Protein AF-A0A844GFZ0-F1 (afdb_monomer_lite)

Organism: NCBI:txid649762

Structure (mmCIF, N/CA/C/O backbone):
data_AF-A0A844GFZ0-F1
#
_entry.id   AF-A0A844GFZ0-F1
#
loop_
_atom_site.group_PDB
_atom_site.id
_atom_site.type_symbol
_atom_site.label_atom_id
_atom_site.label_alt_id
_atom_site.label_comp_id
_atom_site.label_asym_id
_atom_site.label_entity_id
_atom_site.label_seq_id
_atom_site.pdbx_PDB_ins_code
_atom_site.Cartn_x
_atom_site.Cartn_y
_atom_site.Cartn_z
_atom_site.occupancy
_atom_site.B_iso_or_equiv
_atom_site.auth_seq_id
_atom_site.auth_comp_id
_atom_site.auth_asym_id
_atom_site.auth_atom_id
_atom_site.pdbx_PDB_model_num
ATOM 1 N N . MET A 1 1 ? 30.741 -22.165 57.223 1.00 42.84 1 MET A N 1
ATOM 2 C CA . MET A 1 1 ? 29.718 -21.856 56.189 1.00 42.84 1 MET A CA 1
ATOM 3 C C . MET A 1 1 ? 28.536 -21.003 56.680 1.00 42.84 1 MET A C 1
ATOM 5 O O . MET A 1 1 ? 28.314 -19.959 56.085 1.00 42.84 1 MET A O 1
ATOM 9 N N . ILE A 1 2 ? 27.773 -21.370 57.727 1.00 40.91 2 ILE A N 1
ATOM 10 C CA . ILE A 1 2 ? 26.480 -20.710 58.077 1.00 40.91 2 ILE A CA 1
ATOM 11 C C . ILE A 1 2 ? 26.542 -19.164 58.154 1.00 40.91 2 ILE A C 1
ATOM 13 O O . ILE A 1 2 ? 25.718 -18.493 57.530 1.00 40.91 2 ILE A O 1
ATOM 17 N N . ARG A 1 3 ? 27.557 -18.582 58.819 1.00 39.84 3 ARG A N 1
ATOM 18 C CA . ARG A 1 3 ? 27.745 -17.113 58.922 1.00 39.84 3 ARG A CA 1
ATOM 19 C C . ARG A 1 3 ? 27.848 -16.389 57.562 1.00 39.84 3 ARG A C 1
ATOM 21 O O . ARG A 1 3 ? 27.506 -15.213 57.471 1.00 39.84 3 ARG A O 1
ATOM 28 N N . GLN A 1 4 ? 28.265 -17.080 56.500 1.00 39.25 4 GLN A N 1
ATOM 29 C CA . GLN A 1 4 ? 28.410 -16.522 55.150 1.00 39.25 4 GLN A CA 1
ATOM 30 C C . GLN A 1 4 ? 27.054 -16.394 54.431 1.00 39.25 4 GLN A C 1
ATOM 32 O O . GLN A 1 4 ? 26.809 -15.393 53.761 1.00 39.25 4 GLN A O 1
ATOM 37 N N . ARG A 1 5 ? 26.120 -17.337 54.652 1.00 41.34 5 ARG A N 1
ATOM 38 C CA . ARG A 1 5 ? 24.745 -17.254 54.115 1.00 41.34 5 ARG A CA 1
ATOM 39 C C . ARG A 1 5 ? 23.948 -16.093 54.731 1.00 41.34 5 ARG A C 1
ATOM 41 O O . ARG A 1 5 ? 23.186 -15.442 54.023 1.00 41.34 5 ARG A O 1
ATOM 48 N N . MET A 1 6 ? 24.163 -15.769 56.011 1.00 36.88 6 MET A N 1
ATOM 49 C CA . MET A 1 6 ? 23.460 -14.655 56.675 1.00 36.88 6 MET A CA 1
ATOM 50 C C . MET A 1 6 ? 23.806 -13.268 56.104 1.00 36.88 6 MET A C 1
ATOM 52 O O . MET A 1 6 ? 22.904 -12.443 55.950 1.00 36.88 6 MET A O 1
ATOM 56 N N . ARG A 1 7 ? 25.071 -13.006 55.731 1.00 42.16 7 ARG A N 1
ATOM 57 C CA . ARG A 1 7 ? 25.466 -11.712 55.129 1.00 42.16 7 ARG A CA 1
ATOM 58 C C . ARG A 1 7 ? 24.756 -11.455 53.789 1.00 42.16 7 ARG A C 1
ATOM 60 O O . ARG A 1 7 ? 24.297 -10.342 53.547 1.00 42.16 7 ARG A O 1
ATOM 67 N N . ILE A 1 8 ? 24.585 -12.494 52.967 1.00 49.59 8 ILE A N 1
ATOM 68 C CA . ILE A 1 8 ? 23.879 -12.412 51.676 1.00 49.59 8 ILE A CA 1
ATOM 69 C C . ILE A 1 8 ? 22.386 -12.089 51.882 1.00 49.59 8 ILE A C 1
ATOM 71 O O . ILE A 1 8 ? 21.843 -11.208 51.217 1.00 49.59 8 ILE A O 1
ATOM 75 N N . ILE A 1 9 ? 21.729 -12.734 52.853 1.00 46.56 9 ILE A N 1
ATOM 76 C CA . ILE A 1 9 ? 20.299 -12.519 53.153 1.00 46.56 9 ILE A CA 1
ATOM 77 C C . ILE A 1 9 ? 20.015 -11.075 53.616 1.00 46.56 9 ILE A C 1
ATOM 79 O O . ILE A 1 9 ? 18.971 -10.510 53.278 1.00 46.56 9 ILE A O 1
ATOM 83 N N . LEU A 1 10 ? 20.941 -10.449 54.350 1.00 39.41 10 LEU A N 1
ATOM 84 C CA . LEU A 1 10 ? 20.823 -9.046 54.769 1.00 39.41 10 LEU A CA 1
ATOM 85 C C . LEU A 1 10 ? 21.002 -8.063 53.600 1.00 39.41 10 LEU A C 1
ATOM 87 O O . LEU A 1 10 ? 20.204 -7.131 53.472 1.00 39.41 10 LEU A O 1
ATOM 91 N N . SER A 1 11 ? 21.972 -8.308 52.712 1.00 42.03 11 SER A N 1
ATOM 92 C CA . SER A 1 11 ? 22.184 -7.514 51.489 1.00 42.03 11 SER A CA 1
ATOM 93 C C . SER A 1 11 ? 20.930 -7.490 50.600 1.00 42.03 11 SER A C 1
ATOM 95 O O . SER A 1 11 ? 20.401 -6.418 50.288 1.00 42.03 11 SER A O 1
ATOM 97 N N . VAL A 1 12 ? 20.362 -8.664 50.293 1.00 49.03 12 VAL A N 1
ATOM 98 C CA . VAL A 1 12 ? 19.145 -8.789 49.467 1.00 49.03 12 VAL A CA 1
ATOM 99 C C . VAL A 1 12 ? 17.948 -8.058 50.093 1.00 49.03 12 VAL A C 1
ATOM 101 O O . VAL A 1 12 ? 17.143 -7.453 49.377 1.00 49.03 12 VAL A O 1
ATOM 104 N N . ARG A 1 13 ? 17.830 -8.044 51.430 1.00 40.41 13 ARG A N 1
ATOM 105 C CA . ARG A 1 13 ? 16.768 -7.301 52.134 1.00 40.41 13 ARG A CA 1
ATOM 106 C C . ARG A 1 13 ? 16.916 -5.777 52.025 1.00 40.41 13 ARG A C 1
ATOM 108 O O . ARG A 1 13 ? 15.890 -5.103 51.926 1.00 40.41 13 ARG A O 1
ATOM 115 N N . GLN A 1 14 ? 18.132 -5.225 51.998 1.00 39.72 14 GLN A N 1
ATOM 116 C CA . GLN A 1 14 ? 18.339 -3.784 51.777 1.00 39.72 14 GLN A CA 1
ATOM 117 C C . GLN A 1 14 ? 18.023 -3.374 50.330 1.00 39.72 14 GLN A C 1
ATOM 119 O O . GLN A 1 14 ? 17.273 -2.418 50.114 1.00 39.72 14 GLN A O 1
ATOM 124 N N . GLU A 1 15 ? 18.502 -4.137 49.347 1.00 41.84 15 GLU A N 1
ATOM 125 C CA . GLU A 1 15 ? 18.250 -3.890 47.918 1.00 41.84 15 GLU A CA 1
ATOM 126 C C . GLU A 1 15 ? 16.746 -3.946 47.587 1.00 41.84 15 GLU A C 1
ATOM 128 O O . GLU A 1 15 ? 16.189 -3.057 46.934 1.00 41.84 15 GLU A O 1
ATOM 133 N N . THR A 1 16 ? 16.035 -4.921 48.164 1.00 42.16 16 THR A N 1
ATOM 134 C CA . THR A 1 16 ? 14.568 -5.036 48.061 1.00 42.16 16 THR A CA 1
ATOM 135 C C . THR A 1 16 ? 13.836 -3.823 48.656 1.00 42.16 16 THR A C 1
ATOM 137 O O . THR A 1 16 ? 12.736 -3.487 48.209 1.00 42.16 16 THR A O 1
ATOM 140 N N . ARG A 1 17 ? 14.421 -3.131 49.647 1.00 35.72 17 ARG A N 1
ATOM 141 C CA . ARG A 1 17 ? 13.836 -1.933 50.277 1.00 35.72 17 ARG A CA 1
ATOM 142 C C . ARG A 1 17 ? 14.070 -0.674 49.432 1.00 35.72 17 ARG A C 1
ATOM 144 O O . ARG A 1 17 ? 13.127 0.092 49.245 1.00 35.72 17 ARG A O 1
ATOM 151 N N . ARG A 1 18 ? 15.257 -0.510 48.826 1.00 36.81 18 ARG A N 1
ATOM 152 C CA . ARG A 1 18 ? 15.540 0.569 47.850 1.00 36.81 18 ARG A CA 1
ATOM 153 C C . ARG A 1 18 ? 14.587 0.521 46.651 1.00 36.81 18 ARG A C 1
ATOM 155 O O . ARG A 1 18 ? 13.935 1.522 46.352 1.00 36.81 18 ARG A O 1
ATOM 162 N N . ARG A 1 19 ? 14.416 -0.652 46.026 1.00 43.28 19 ARG A N 1
ATOM 163 C CA . ARG A 1 19 ? 13.494 -0.829 44.882 1.00 43.28 19 ARG A CA 1
ATOM 164 C C . ARG A 1 19 ? 12.037 -0.509 45.228 1.00 43.28 19 ARG A C 1
ATOM 166 O O . ARG A 1 19 ? 11.317 0.036 44.394 1.00 43.28 19 ARG A O 1
ATOM 173 N N . ARG A 1 20 ? 11.608 -0.802 46.461 1.00 34.31 20 ARG A N 1
ATOM 174 C CA . ARG A 1 20 ? 10.248 -0.517 46.951 1.00 34.31 20 ARG A CA 1
ATOM 175 C C . ARG A 1 20 ? 9.984 0.988 47.085 1.00 34.31 20 ARG A C 1
ATOM 177 O O . ARG A 1 20 ? 8.927 1.451 46.666 1.00 34.31 20 ARG A O 1
ATOM 184 N N . ASN A 1 21 ? 10.958 1.754 47.579 1.00 31.52 21 ASN A N 1
ATOM 185 C CA . ASN A 1 21 ? 10.839 3.211 47.690 1.00 31.52 21 ASN A CA 1
ATOM 186 C C . ASN A 1 21 ? 10.839 3.898 46.312 1.00 31.52 21 ASN A C 1
ATOM 188 O O . ASN A 1 21 ? 10.012 4.776 46.072 1.00 31.52 21 ASN A O 1
ATOM 192 N N . PHE A 1 22 ? 11.685 3.458 45.373 1.00 33.00 22 PHE A N 1
ATOM 193 C CA . PHE A 1 22 ? 11.728 4.032 44.018 1.00 33.00 22 PHE A CA 1
ATOM 194 C C . PHE A 1 22 ? 10.420 3.795 43.232 1.00 33.00 22 PHE A C 1
ATOM 196 O O . PHE A 1 22 ? 9.969 4.658 42.480 1.00 33.00 22 PHE A O 1
ATOM 203 N N . MET A 1 23 ? 9.749 2.660 43.467 1.00 37.72 23 MET A N 1
ATOM 204 C CA . MET A 1 23 ? 8.405 2.389 42.935 1.00 37.72 23 MET A CA 1
ATOM 205 C C . MET A 1 23 ? 7.337 3.343 43.491 1.00 37.72 23 MET A C 1
ATOM 207 O O . MET A 1 23 ? 6.446 3.759 42.752 1.00 37.72 23 MET A O 1
ATOM 211 N N . ASN A 1 24 ? 7.431 3.716 44.770 1.00 32.84 24 ASN A N 1
ATOM 212 C CA . ASN A 1 24 ? 6.505 4.671 45.380 1.00 32.84 24 ASN A CA 1
ATOM 213 C C . ASN A 1 24 ? 6.726 6.107 44.875 1.00 32.84 24 ASN A C 1
ATOM 215 O O . ASN A 1 24 ? 5.763 6.861 44.786 1.00 32.84 24 ASN A O 1
ATOM 219 N N . TRP A 1 25 ? 7.943 6.476 44.463 1.00 31.62 25 TRP A N 1
ATOM 220 C CA . TRP A 1 25 ? 8.195 7.801 43.880 1.00 31.62 25 TRP A CA 1
ATOM 221 C C . TRP A 1 25 ? 7.567 7.952 42.483 1.00 31.62 25 TRP A C 1
ATOM 223 O O . TRP A 1 25 ? 6.928 8.966 42.205 1.00 31.62 25 TRP A O 1
ATOM 233 N N . LYS A 1 26 ? 7.594 6.894 41.652 1.00 36.88 26 LYS A N 1
ATOM 234 C CA . LYS A 1 26 ? 6.814 6.853 40.396 1.00 36.88 26 LYS A CA 1
ATOM 235 C C . LYS A 1 26 ? 5.303 7.000 40.622 1.00 36.88 26 LYS A C 1
ATOM 237 O O . LYS A 1 26 ? 4.630 7.619 39.804 1.00 36.88 26 LYS A O 1
ATOM 242 N N . LYS A 1 27 ? 4.773 6.471 41.732 1.00 34.00 27 LYS A N 1
ATOM 243 C CA . LYS A 1 27 ? 3.362 6.662 42.113 1.00 34.00 27 LYS A CA 1
ATOM 244 C C . LYS A 1 27 ? 3.036 8.096 42.540 1.00 34.00 27 LYS A C 1
ATOM 246 O O . LYS A 1 27 ? 1.874 8.466 42.459 1.00 34.00 27 LYS A O 1
ATOM 251 N N . LEU A 1 28 ? 4.016 8.897 42.966 1.00 30.59 28 LEU A N 1
ATOM 252 C CA . LEU A 1 28 ? 3.777 10.279 43.386 1.00 30.59 28 LEU A CA 1
ATOM 253 C C . LEU A 1 28 ? 3.640 11.222 42.179 1.00 30.59 28 LEU A C 1
ATOM 255 O O . LEU A 1 28 ? 2.647 11.932 42.081 1.00 30.59 28 LEU A O 1
ATOM 259 N N . MET A 1 29 ? 4.560 11.162 41.206 1.00 32.78 29 MET A N 1
ATOM 260 C CA . MET A 1 29 ? 4.458 11.983 39.982 1.00 32.78 29 MET A CA 1
ATOM 261 C C . MET A 1 29 ? 3.201 11.673 39.152 1.00 32.78 29 MET A C 1
ATOM 263 O O . MET A 1 29 ? 2.574 12.591 38.626 1.00 32.78 29 MET A O 1
ATOM 267 N N . ALA A 1 30 ? 2.795 10.399 39.087 1.00 39.59 30 ALA A N 1
ATOM 268 C CA . ALA A 1 30 ? 1.555 9.993 38.422 1.00 39.59 30 ALA A CA 1
ATOM 269 C C . ALA A 1 30 ? 0.289 10.576 39.085 1.00 39.59 30 ALA A C 1
ATOM 271 O O . ALA A 1 30 ? -0.720 10.756 38.411 1.00 39.59 30 ALA A O 1
ATOM 272 N N . VAL A 1 31 ? 0.341 10.898 40.384 1.00 32.88 31 VAL A N 1
ATOM 273 C CA . VAL A 1 31 ? -0.760 11.556 41.103 1.00 32.88 31 VAL A CA 1
ATOM 274 C C . VAL A 1 31 ? -0.758 13.065 40.845 1.00 32.88 31 VAL A C 1
ATOM 276 O O . VAL A 1 31 ? -1.814 13.621 40.558 1.00 32.88 31 VAL A O 1
ATOM 279 N N . THR A 1 32 ? 0.401 13.734 40.860 1.00 28.86 32 THR A N 1
ATOM 280 C CA . THR A 1 32 ? 0.459 15.195 40.664 1.00 28.86 32 THR A CA 1
ATOM 281 C C . THR A 1 32 ? 0.007 15.628 39.266 1.00 28.86 32 THR A C 1
ATOM 283 O O . THR A 1 32 ? -0.741 16.593 39.149 1.00 28.86 32 THR A O 1
ATOM 286 N N . MET A 1 33 ? 0.386 14.906 38.202 1.00 35.53 33 MET A N 1
ATOM 287 C CA . MET A 1 33 ? -0.080 15.234 36.841 1.00 35.53 33 MET A CA 1
ATOM 288 C C . MET A 1 33 ? -1.559 14.894 36.600 1.00 35.53 33 MET A C 1
ATOM 290 O O . MET A 1 33 ? -2.204 15.553 35.787 1.00 35.53 33 MET A O 1
ATOM 294 N N . ALA A 1 34 ? -2.126 13.924 37.326 1.00 33.50 34 ALA A N 1
ATOM 295 C CA . ALA A 1 34 ? -3.553 13.611 37.243 1.00 33.50 34 ALA A CA 1
ATOM 296 C C . ALA A 1 34 ? -4.445 14.704 37.867 1.00 33.50 34 ALA A C 1
ATOM 298 O O . ALA A 1 34 ? -5.574 14.894 37.416 1.00 33.50 34 ALA A O 1
ATOM 299 N N . LEU A 1 35 ? -3.947 15.459 38.859 1.00 29.06 35 LEU A N 1
ATOM 300 C CA . LEU A 1 35 ? -4.706 16.549 39.493 1.00 29.06 35 LEU A CA 1
ATOM 301 C C . LEU A 1 35 ? -5.005 17.719 38.539 1.00 29.06 35 LEU A C 1
ATOM 303 O O . LEU A 1 35 ? -6.035 18.371 38.684 1.00 29.06 35 LEU A O 1
ATOM 307 N N . CYS A 1 36 ? -4.145 17.985 37.553 1.00 31.44 36 CYS A N 1
ATOM 308 C CA . CYS A 1 36 ? -4.278 19.150 36.670 1.00 31.44 36 CYS A CA 1
ATOM 309 C C . CYS A 1 36 ? -5.185 18.932 35.444 1.00 31.44 36 CYS A C 1
ATOM 311 O O . CYS A 1 36 ? -5.340 19.848 34.641 1.00 31.44 36 CYS A O 1
ATOM 313 N N . MET A 1 37 ? -5.834 17.768 35.303 1.00 35.09 37 MET A N 1
ATOM 314 C CA . MET A 1 37 ? -6.842 17.548 34.251 1.00 35.09 37 MET A CA 1
ATOM 315 C C . MET A 1 37 ? -8.160 18.318 34.481 1.00 35.09 37 MET A C 1
ATOM 317 O O . MET A 1 37 ? -9.037 18.281 33.618 1.00 35.09 37 MET A O 1
ATOM 321 N N . ALA A 1 38 ? -8.305 19.027 35.608 1.00 31.61 38 ALA A N 1
ATOM 322 C CA . ALA A 1 38 ? -9.399 19.965 35.845 1.00 31.61 38 ALA A CA 1
ATOM 323 C C . ALA A 1 38 ? -8.995 21.112 36.795 1.00 31.61 38 ALA A C 1
ATOM 325 O O . ALA A 1 38 ? -9.042 20.960 38.013 1.00 31.61 38 ALA A O 1
ATOM 326 N N . VAL A 1 39 ? -8.692 22.290 36.240 1.00 26.17 39 VAL A N 1
ATOM 327 C CA . VAL A 1 39 ? -8.809 23.576 36.953 1.00 26.17 39 VAL A CA 1
ATOM 328 C C . VAL A 1 39 ? -9.606 24.539 36.064 1.00 26.17 39 VAL A C 1
ATOM 330 O O . VAL A 1 39 ? -9.066 25.027 35.073 1.00 26.17 39 VAL A O 1
ATOM 333 N N . PRO A 1 40 ? -10.896 24.785 36.358 1.00 41.19 40 PRO A N 1
ATOM 334 C CA . PRO A 1 40 ? -11.717 25.709 35.589 1.00 41.19 40 PRO A CA 1
ATOM 335 C C . PRO A 1 40 ? -11.666 27.123 36.187 1.00 41.19 40 PRO A C 1
ATOM 337 O O . PRO A 1 40 ? -12.341 27.418 37.171 1.00 41.19 40 PRO A O 1
ATOM 340 N N . SER A 1 41 ? -10.916 28.024 35.558 1.00 29.67 41 SER A N 1
ATOM 341 C CA . SER A 1 41 ? -11.051 29.469 35.765 1.00 29.67 41 SER A CA 1
ATOM 342 C C . SER A 1 41 ? -10.798 30.210 34.452 1.00 29.67 41 SER A C 1
ATOM 344 O O . SER A 1 41 ? -9.820 29.957 33.752 1.00 29.67 41 SER A O 1
ATOM 346 N N . GLY A 1 42 ? -11.721 31.096 34.078 1.00 34.91 42 GLY A N 1
ATOM 347 C CA . GLY A 1 42 ? -11.614 31.891 32.859 1.00 34.91 42 GLY A CA 1
ATOM 348 C C . GLY A 1 42 ? -11.065 33.283 33.148 1.00 34.91 42 GLY A C 1
ATOM 349 O O . GLY A 1 42 ? -11.672 34.010 33.923 1.00 34.91 42 GLY A O 1
ATOM 350 N N . ILE A 1 43 ? -9.971 33.648 32.478 1.00 25.73 43 ILE A N 1
ATOM 351 C CA . ILE A 1 43 ? -9.510 35.015 32.175 1.00 25.73 43 ILE A CA 1
ATOM 352 C C . ILE A 1 43 ? -8.717 34.911 30.853 1.00 25.73 43 ILE A C 1
ATOM 354 O O . ILE A 1 43 ? -7.955 33.951 30.699 1.00 25.73 43 ILE A O 1
ATOM 358 N N . PRO A 1 44 ? -8.862 35.832 29.880 1.00 26.39 44 PRO A N 1
ATOM 359 C CA . PRO A 1 44 ? -8.074 35.785 28.647 1.00 26.39 44 PRO A CA 1
ATOM 360 C C . PRO A 1 44 ? -6.620 36.199 28.917 1.00 26.39 44 PRO A C 1
ATOM 362 O O . PRO A 1 44 ? -6.368 37.343 29.288 1.00 26.39 44 PRO A O 1
ATOM 365 N N . GLN A 1 45 ? -5.652 35.300 28.712 1.00 25.72 45 GLN A N 1
ATOM 366 C CA . GLN A 1 45 ? -4.233 35.646 28.844 1.00 25.72 45 GLN A CA 1
ATOM 367 C C . GLN A 1 45 ? -3.636 36.192 27.543 1.00 25.72 45 GLN A C 1
ATOM 369 O O . GLN A 1 45 ? -3.087 35.465 26.716 1.00 25.72 45 GLN A O 1
ATOM 374 N N . THR A 1 46 ? -3.669 37.515 27.429 1.00 28.48 46 THR A N 1
ATOM 375 C CA . THR A 1 46 ? -2.595 38.296 26.803 1.00 28.48 46 THR A CA 1
ATOM 376 C C . THR A 1 46 ? -1.723 38.908 27.902 1.00 28.48 46 THR A C 1
ATOM 378 O O . THR A 1 46 ? -2.253 39.257 28.950 1.00 28.48 46 THR A O 1
ATOM 381 N N . ILE A 1 47 ? -0.430 39.122 27.622 1.00 24.95 47 ILE A N 1
ATOM 382 C CA . ILE A 1 47 ? 0.540 39.855 28.466 1.00 24.95 47 ILE A CA 1
ATOM 383 C C . ILE A 1 47 ? 0.978 39.114 29.752 1.00 24.95 47 ILE A C 1
ATOM 385 O O . ILE A 1 47 ? 0.384 39.260 30.812 1.00 24.95 47 ILE A O 1
ATOM 389 N N . MET A 1 48 ? 2.095 38.381 29.684 1.00 24.86 48 MET A N 1
ATOM 390 C CA . MET A 1 48 ? 3.386 38.833 30.244 1.00 24.86 48 MET A CA 1
ATOM 391 C C . MET A 1 48 ? 4.523 37.868 29.868 1.00 24.86 48 MET A C 1
ATOM 393 O O . MET A 1 48 ? 4.309 36.682 29.627 1.00 24.86 48 MET A O 1
ATOM 397 N N . GLY A 1 49 ? 5.739 38.406 29.816 1.00 25.44 49 GLY A N 1
ATOM 398 C CA . GLY A 1 49 ? 6.992 37.653 29.822 1.00 25.44 49 GLY A CA 1
ATOM 399 C C . GLY A 1 49 ? 7.896 38.180 30.939 1.00 25.44 49 GLY A C 1
ATOM 400 O O . GLY A 1 49 ? 7.525 39.138 31.606 1.00 25.44 49 GLY A O 1
ATOM 401 N N . ALA A 1 50 ? 9.082 37.580 31.074 1.00 25.02 50 ALA A N 1
ATOM 402 C CA . ALA A 1 50 ? 10.050 37.792 32.157 1.00 25.02 50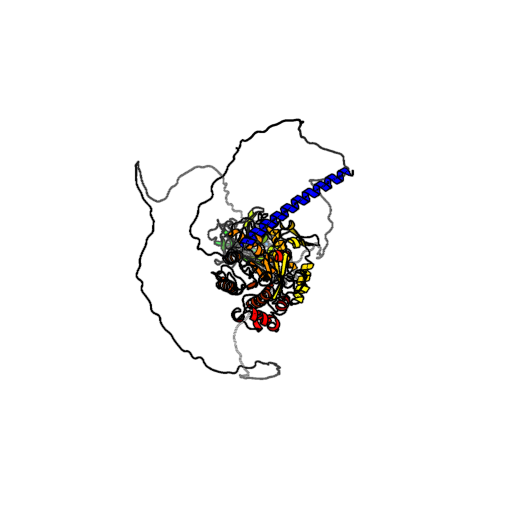 ALA A CA 1
ATOM 403 C C . ALA A 1 50 ? 9.576 37.336 33.552 1.00 25.02 50 ALA A C 1
ATOM 405 O O . ALA A 1 50 ? 8.804 38.011 34.214 1.00 25.02 50 ALA A O 1
ATOM 406 N N . GLU A 1 51 ? 10.106 36.194 34.001 1.00 24.72 51 GLU A N 1
ATOM 407 C CA . GLU A 1 51 ? 10.898 36.084 35.240 1.00 24.72 51 GLU A CA 1
ATOM 408 C C . GLU A 1 51 ? 11.419 34.644 35.397 1.00 24.72 51 GLU A C 1
ATOM 410 O O . GLU A 1 51 ? 10.634 33.708 35.506 1.00 24.72 51 GLU A O 1
ATOM 415 N N . PHE A 1 52 ? 12.744 34.467 35.329 1.00 24.61 52 PHE A N 1
ATOM 416 C CA . PHE A 1 52 ? 13.573 33.708 36.283 1.00 24.61 52 PHE A CA 1
ATOM 417 C C . PHE A 1 52 ? 15.017 33.629 35.760 1.00 24.61 52 PHE A C 1
ATOM 419 O O . PHE A 1 52 ? 15.305 32.978 34.755 1.00 24.61 52 PHE A O 1
ATOM 426 N N . THR A 1 53 ? 15.927 34.289 36.473 1.00 23.00 53 THR A N 1
ATOM 427 C CA . THR A 1 53 ? 17.366 34.373 36.178 1.00 23.00 53 THR A CA 1
ATOM 428 C C . THR A 1 53 ? 18.136 34.182 37.490 1.00 23.00 53 THR A C 1
ATOM 430 O O . THR A 1 53 ? 17.572 34.449 38.547 1.00 23.00 53 THR A O 1
ATOM 433 N N . GLN A 1 54 ? 19.422 33.794 37.427 1.00 26.00 54 GLN A N 1
ATOM 434 C CA . GLN A 1 54 ? 20.243 33.306 38.564 1.00 26.00 54 GLN A CA 1
ATOM 435 C C . GLN A 1 54 ? 19.790 31.911 39.057 1.00 26.00 54 GLN A C 1
ATOM 437 O O . GLN A 1 54 ? 18.611 31.587 39.008 1.00 26.00 54 GLN A O 1
ATOM 442 N N . GLY A 1 55 ? 20.647 30.998 39.525 1.00 24.58 55 GLY A N 1
ATOM 443 C CA . GLY A 1 55 ? 22.118 30.884 39.582 1.00 24.58 55 GLY A CA 1
ATOM 444 C C . GLY A 1 55 ? 22.455 29.412 39.937 1.00 24.58 55 GLY A C 1
ATOM 445 O O . GLY A 1 55 ? 21.542 28.652 40.244 1.00 24.58 55 GLY A O 1
ATOM 446 N N . THR A 1 56 ? 23.684 28.894 39.896 1.00 26.23 56 THR A N 1
ATOM 447 C CA . THR A 1 56 ? 25.035 29.483 39.800 1.00 26.23 56 THR A CA 1
ATOM 448 C C . THR A 1 56 ? 25.969 28.598 38.947 1.00 26.23 56 THR A C 1
ATOM 450 O O . THR A 1 56 ? 25.635 27.468 38.598 1.00 26.23 56 THR A O 1
ATOM 453 N N . GLN A 1 57 ? 27.150 29.117 38.592 1.00 25.66 57 GLN A N 1
ATOM 454 C CA . GLN A 1 57 ? 28.203 28.384 37.872 1.00 25.66 57 GLN A CA 1
ATOM 455 C C . GLN A 1 57 ? 29.151 27.629 38.819 1.00 25.66 57 GLN A C 1
ATOM 457 O O . GLN A 1 57 ? 29.382 28.059 39.949 1.00 25.66 57 GLN A O 1
ATOM 462 N N . THR A 1 58 ? 29.851 26.621 38.293 1.00 25.02 58 THR A N 1
ATOM 463 C CA . THR A 1 58 ? 31.285 26.429 38.586 1.00 25.02 58 THR A CA 1
ATOM 464 C C . THR A 1 58 ? 31.968 25.786 37.372 1.00 25.02 58 THR A C 1
ATOM 466 O O . THR A 1 58 ? 31.488 24.773 36.869 1.00 25.02 58 THR A O 1
ATOM 469 N N . GLN A 1 59 ? 33.062 26.377 36.885 1.00 27.06 59 GLN A N 1
ATOM 470 C CA . GLN A 1 59 ? 33.961 25.784 35.885 1.00 27.06 59 GLN A CA 1
ATOM 471 C C . GLN A 1 59 ? 35.250 25.300 36.559 1.00 27.06 59 GLN A C 1
ATOM 473 O O . GLN A 1 59 ? 35.691 25.911 37.529 1.00 27.06 59 GLN A O 1
ATOM 478 N N . VAL A 1 60 ? 35.894 24.292 35.965 1.00 23.59 60 VAL A N 1
ATOM 479 C CA . VAL A 1 60 ? 37.361 24.131 35.947 1.00 23.59 60 VAL A CA 1
ATOM 480 C C . VAL A 1 60 ? 37.760 23.743 34.509 1.00 23.59 60 VAL A C 1
ATOM 482 O O . VAL A 1 60 ? 36.920 23.253 33.752 1.00 23.59 60 VAL A O 1
ATOM 485 N N . THR A 1 61 ? 38.989 24.067 34.110 1.00 26.09 61 THR A N 1
ATOM 486 C CA . THR A 1 61 ? 39.475 24.200 32.723 1.00 26.09 61 THR A CA 1
ATOM 487 C C . THR A 1 61 ? 40.055 22.931 32.082 1.00 26.09 61 THR A C 1
ATOM 489 O O . THR A 1 61 ? 40.365 21.952 32.757 1.00 26.09 61 THR A O 1
ATOM 492 N N . GLU A 1 62 ? 40.246 22.994 30.761 1.00 33.50 62 GLU A N 1
ATOM 493 C CA . GLU A 1 62 ? 41.062 22.076 29.949 1.00 33.50 62 GLU A CA 1
ATOM 494 C C . GLU A 1 62 ? 42.574 22.304 30.165 1.00 33.50 62 GLU A C 1
ATOM 496 O O . GLU A 1 62 ? 42.977 23.448 30.367 1.00 33.50 62 GLU A O 1
ATOM 501 N N . VAL A 1 63 ? 43.394 21.247 30.026 1.00 25.34 63 VAL A N 1
ATOM 502 C CA . VAL A 1 63 ? 44.789 21.254 29.507 1.00 25.34 63 VAL A CA 1
ATOM 503 C C . VAL A 1 63 ? 45.040 19.895 28.804 1.00 25.34 63 VAL A C 1
ATOM 505 O O . VAL A 1 63 ? 44.257 18.960 28.988 1.00 25.34 63 VAL A O 1
ATOM 508 N N . SER A 1 64 ? 46.082 19.787 27.973 1.00 27.19 64 SER A N 1
ATOM 509 C CA . SER A 1 64 ? 46.323 18.729 26.977 1.00 27.19 64 SER A CA 1
ATOM 510 C C . SER A 1 64 ? 47.657 17.961 27.119 1.00 27.19 64 SER A C 1
ATOM 512 O O . SER A 1 64 ? 48.611 18.493 27.673 1.00 27.19 64 SER A O 1
ATOM 514 N N . GLU A 1 65 ? 47.709 16.783 26.471 1.00 29.27 65 GLU A N 1
ATOM 515 C CA . GLU A 1 65 ? 48.889 16.105 25.866 1.00 29.27 65 GLU A CA 1
ATOM 516 C C . GLU A 1 65 ? 50.029 15.498 26.731 1.00 29.27 65 GLU A C 1
ATOM 518 O O . GLU A 1 65 ? 50.206 15.826 27.898 1.00 29.27 65 GLU A O 1
ATOM 523 N N . PHE A 1 66 ? 50.778 14.590 26.068 1.00 23.25 66 PHE A N 1
ATOM 524 C CA . PHE A 1 66 ? 51.930 13.748 26.475 1.00 23.25 66 PHE A CA 1
ATOM 525 C C . PHE A 1 66 ? 51.685 12.717 27.612 1.00 23.25 66 PHE A C 1
ATOM 527 O O . PHE A 1 66 ? 51.145 13.071 28.655 1.00 23.25 66 PHE A O 1
ATOM 534 N N . ASP A 1 67 ? 51.944 11.400 27.520 1.00 26.70 67 ASP A N 1
ATOM 535 C CA . ASP A 1 67 ? 52.715 10.473 26.639 1.00 26.70 67 ASP A CA 1
ATOM 536 C C . ASP A 1 67 ? 54.071 9.987 27.219 1.00 26.70 67 ASP A C 1
ATOM 538 O O . ASP A 1 67 ? 54.721 10.721 27.960 1.00 26.70 67 ASP A O 1
ATOM 542 N N . ASP A 1 68 ? 54.431 8.733 26.895 1.00 27.42 68 ASP A N 1
ATOM 543 C CA . ASP A 1 68 ? 55.544 7.890 27.399 1.00 27.42 68 ASP A CA 1
ATOM 544 C C . ASP A 1 68 ? 55.605 7.590 28.927 1.00 27.42 68 ASP A C 1
ATOM 546 O O . ASP A 1 68 ? 55.145 8.354 29.772 1.00 27.42 68 ASP A O 1
ATOM 550 N N . GLY A 1 69 ? 56.157 6.455 29.390 1.00 27.48 69 GLY A N 1
ATOM 551 C CA . GLY A 1 69 ? 56.704 5.292 28.669 1.00 27.48 69 GLY A CA 1
ATOM 552 C C . GLY A 1 69 ? 57.376 4.259 29.610 1.00 27.48 69 GLY A C 1
ATOM 553 O O . GLY A 1 69 ? 57.416 4.463 30.822 1.00 27.48 69 GLY A O 1
ATOM 554 N N . MET A 1 70 ? 57.951 3.193 29.027 1.00 29.22 70 MET A N 1
ATOM 555 C CA . MET A 1 70 ? 58.755 2.101 29.646 1.00 29.22 70 MET A CA 1
ATOM 556 C C . MET A 1 70 ? 58.034 1.075 30.561 1.00 29.22 70 MET A C 1
ATOM 558 O O . MET A 1 70 ? 57.145 1.416 31.335 1.00 29.22 70 MET A O 1
ATOM 562 N N . GLY A 1 71 ? 58.409 -0.216 30.542 1.00 27.56 71 GLY A N 1
ATOM 563 C CA . GLY A 1 71 ? 59.434 -0.883 29.711 1.00 27.56 71 GLY A CA 1
ATOM 564 C C . GLY A 1 71 ? 59.552 -2.402 29.971 1.00 27.56 71 GLY A C 1
ATOM 565 O O . GLY A 1 71 ? 58.803 -2.928 30.798 1.00 27.56 71 GLY A O 1
ATOM 566 N N . ASN A 1 72 ? 60.508 -3.054 29.288 1.00 27.88 72 ASN A N 1
ATOM 567 C CA . ASN A 1 72 ? 60.795 -4.503 29.206 1.00 27.88 72 ASN A CA 1
ATOM 568 C C . ASN A 1 72 ? 59.866 -5.263 28.223 1.00 27.88 72 ASN A C 1
ATOM 570 O O . ASN A 1 72 ? 58.717 -5.539 28.564 1.00 27.88 72 ASN A O 1
ATOM 574 N N . ASP A 1 73 ? 60.224 -5.505 26.951 1.00 29.58 73 ASP A N 1
ATOM 575 C CA . ASP A 1 73 ? 61.397 -6.195 26.335 1.00 29.58 73 ASP A CA 1
ATOM 576 C C . ASP A 1 73 ? 61.194 -7.736 26.302 1.00 29.58 73 ASP A C 1
ATOM 578 O O . ASP A 1 73 ? 60.595 -8.298 27.219 1.00 29.58 73 ASP A O 1
ATOM 582 N N . CYS A 1 74 ? 61.611 -8.490 25.272 1.00 26.84 74 CYS A N 1
ATOM 583 C CA . CYS A 1 74 ? 62.671 -8.224 24.282 1.00 26.84 74 CYS A CA 1
ATOM 584 C C . CYS A 1 74 ? 62.270 -8.466 22.804 1.00 26.84 74 CYS A C 1
ATOM 586 O O . CYS A 1 74 ? 61.273 -9.127 22.514 1.00 26.84 74 CYS A O 1
ATOM 588 N N . ASP A 1 75 ? 63.134 -7.974 21.909 1.00 29.61 75 ASP A N 1
ATOM 589 C CA . ASP A 1 75 ? 63.241 -8.201 20.453 1.00 29.61 75 ASP A CA 1
ATOM 590 C C . ASP A 1 75 ? 63.616 -9.677 20.084 1.00 29.61 75 ASP A C 1
ATOM 592 O O . ASP A 1 75 ? 63.700 -10.529 20.970 1.00 29.61 75 ASP A O 1
ATOM 596 N N . GLU A 1 76 ? 63.810 -10.122 18.828 1.00 29.91 76 GLU A N 1
ATOM 597 C CA . GLU A 1 76 ? 64.241 -9.414 17.603 1.00 29.91 76 GLU A CA 1
ATOM 598 C C . GLU A 1 76 ? 63.795 -10.106 16.285 1.00 29.91 76 GLU A C 1
ATOM 600 O O . GLU A 1 76 ? 63.015 -11.060 16.282 1.00 29.91 76 GLU A O 1
ATOM 605 N N . THR A 1 77 ? 64.233 -9.564 15.144 1.00 28.22 77 THR A N 1
ATOM 606 C CA . THR A 1 77 ? 63.809 -9.876 13.765 1.00 28.22 77 THR A CA 1
ATOM 607 C C . THR A 1 77 ? 64.632 -10.962 13.064 1.00 28.22 77 THR A C 1
ATOM 609 O O . THR A 1 77 ? 65.819 -11.080 13.328 1.00 28.22 77 THR A O 1
ATOM 612 N N . GLU A 1 78 ? 64.051 -11.645 12.064 1.00 28.56 78 GLU A N 1
ATOM 613 C CA . GLU A 1 78 ? 64.418 -11.526 10.628 1.00 28.56 78 GLU A CA 1
ATOM 614 C C . GLU A 1 78 ? 63.577 -12.491 9.753 1.00 28.56 78 GLU A C 1
ATOM 616 O O . GLU A 1 78 ? 62.621 -13.099 10.242 1.00 28.56 78 GLU A O 1
ATOM 621 N N . ALA A 1 79 ? 63.849 -12.569 8.444 1.00 31.72 79 ALA A N 1
ATOM 622 C CA . ALA A 1 79 ? 63.122 -13.407 7.488 1.00 31.72 79 ALA A CA 1
ATOM 623 C C . ALA A 1 79 ? 64.045 -13.970 6.395 1.00 31.72 79 ALA A C 1
ATOM 625 O O . ALA A 1 79 ? 64.804 -13.204 5.811 1.00 31.72 79 ALA A O 1
ATOM 626 N N . GLU A 1 80 ? 63.891 -15.251 6.032 1.00 29.58 80 GLU A N 1
ATOM 627 C CA . GLU A 1 80 ? 64.242 -15.750 4.690 1.00 29.58 80 GLU A CA 1
ATOM 628 C C . GLU A 1 80 ? 63.512 -17.070 4.323 1.00 29.58 80 GLU A C 1
ATOM 630 O O . GLU A 1 80 ? 62.499 -17.403 4.940 1.00 29.58 80 GLU A O 1
ATOM 635 N N . ASN A 1 81 ? 63.939 -17.741 3.243 1.00 28.64 81 ASN A N 1
ATOM 636 C CA . ASN A 1 81 ? 63.197 -18.781 2.500 1.00 28.64 81 ASN A CA 1
ATOM 637 C C . ASN A 1 81 ? 63.654 -20.234 2.818 1.00 28.64 81 ASN A C 1
ATOM 639 O O . ASN A 1 81 ? 64.396 -20.450 3.770 1.00 28.64 81 ASN A O 1
ATOM 643 N N . ILE A 1 82 ? 63.282 -21.177 1.925 1.00 27.36 82 ILE A N 1
ATOM 644 C CA . ILE A 1 82 ? 63.730 -22.589 1.782 1.00 27.36 82 ILE A CA 1
ATOM 645 C C . ILE A 1 82 ? 62.885 -23.558 2.663 1.00 27.36 82 ILE A C 1
ATOM 647 O O . ILE A 1 82 ? 62.666 -23.281 3.837 1.00 27.36 82 ILE A O 1
ATOM 651 N N . GLU A 1 83 ? 62.123 -24.543 2.142 1.00 28.52 83 GLU A N 1
ATOM 652 C CA . GLU A 1 83 ? 62.460 -25.783 1.378 1.00 28.52 83 GLU A CA 1
ATOM 653 C C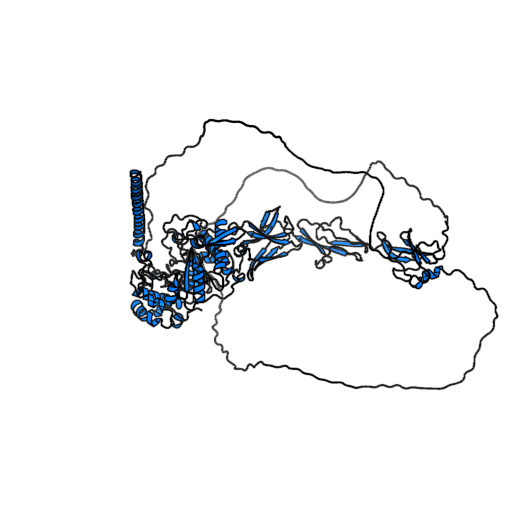 . GLU A 1 83 ? 63.221 -26.837 2.234 1.00 28.52 83 GLU A C 1
ATOM 655 O O . GLU A 1 83 ? 63.976 -26.475 3.128 1.00 28.52 83 GLU A O 1
ATOM 660 N N . ASP A 1 84 ? 63.072 -28.163 2.100 1.00 33.19 84 ASP A N 1
ATOM 661 C CA . ASP A 1 84 ? 62.071 -29.026 1.431 1.00 33.19 84 ASP A CA 1
ATOM 662 C C . ASP A 1 84 ? 62.151 -30.466 2.038 1.00 33.19 84 ASP A C 1
ATOM 664 O O . ASP A 1 84 ? 62.989 -30.714 2.907 1.00 33.19 84 ASP A O 1
ATOM 668 N N . LEU A 1 85 ? 61.359 -31.421 1.516 1.00 30.62 85 LEU A N 1
ATOM 669 C CA . LEU A 1 85 ? 61.521 -32.896 1.597 1.00 30.62 85 LEU A CA 1
ATOM 670 C C . LEU A 1 85 ? 61.251 -33.563 2.974 1.00 30.62 85 LEU A C 1
ATOM 672 O O . LEU A 1 85 ? 61.347 -32.949 4.030 1.00 30.62 85 LEU A O 1
ATOM 676 N N . PHE A 1 86 ? 60.850 -34.841 3.076 1.00 29.75 86 PHE A N 1
ATOM 677 C CA . PHE A 1 86 ? 60.731 -35.955 2.108 1.00 29.75 86 PHE A CA 1
ATOM 678 C C . PHE A 1 86 ? 59.324 -36.609 2.197 1.00 29.75 86 PHE A C 1
ATOM 680 O O . PHE A 1 86 ? 58.651 -36.468 3.216 1.00 29.75 86 PHE A O 1
ATOM 687 N N . GLY A 1 87 ? 58.823 -37.379 1.219 1.00 25.62 87 GLY A N 1
ATOM 688 C CA . GLY A 1 87 ? 59.410 -37.804 -0.063 1.00 25.62 87 GLY A CA 1
ATOM 689 C C . GLY A 1 87 ? 58.408 -38.575 -0.953 1.00 25.62 87 GLY A C 1
ATOM 690 O O . GLY A 1 87 ? 57.262 -38.793 -0.557 1.00 25.62 87 GLY A O 1
ATOM 691 N N . SER A 1 88 ? 58.848 -38.942 -2.162 1.00 32.00 88 SER A N 1
ATOM 692 C CA . SER A 1 88 ? 58.106 -39.626 -3.248 1.00 32.00 88 SER A CA 1
ATOM 693 C C . SER A 1 88 ? 58.027 -41.165 -3.053 1.00 32.00 88 SER A C 1
ATOM 695 O O . SER A 1 88 ? 58.455 -41.656 -2.014 1.00 32.00 88 SER A O 1
ATOM 697 N N . GLU A 1 89 ? 57.381 -41.993 -3.892 1.00 33.25 89 GLU A N 1
ATOM 698 C CA . GLU A 1 89 ? 57.611 -42.309 -5.329 1.00 33.25 89 GLU A CA 1
ATOM 699 C C . GLU A 1 89 ? 56.358 -42.949 -5.990 1.00 33.25 89 GLU A C 1
ATOM 701 O O . GLU A 1 89 ? 55.581 -43.603 -5.294 1.00 33.25 89 GLU A O 1
ATOM 706 N N . ASP A 1 90 ? 56.107 -42.888 -7.312 1.00 30.95 90 ASP A N 1
ATOM 707 C CA . ASP A 1 90 ? 56.464 -41.880 -8.349 1.00 30.95 90 ASP A CA 1
ATOM 708 C C . ASP A 1 90 ? 55.322 -41.809 -9.429 1.00 30.95 90 ASP A C 1
ATOM 710 O O . ASP A 1 90 ? 54.204 -41.499 -9.020 1.00 30.95 90 ASP A O 1
ATOM 714 N N . PHE A 1 91 ? 55.363 -42.102 -10.750 1.00 27.02 91 PHE A N 1
ATOM 715 C CA . PHE A 1 91 ? 56.381 -42.547 -11.729 1.00 27.02 91 PHE A CA 1
ATOM 716 C C . PHE A 1 91 ? 55.971 -42.181 -13.185 1.00 27.02 91 PHE A C 1
ATOM 718 O O . PHE A 1 91 ? 54.873 -42.543 -13.601 1.00 27.02 91 PHE A O 1
ATOM 725 N N . SER A 1 92 ? 56.876 -41.558 -13.970 1.00 28.31 92 SER A N 1
ATOM 726 C CA . SER A 1 92 ? 56.788 -41.206 -15.426 1.00 28.31 92 SER A CA 1
ATOM 727 C C . SER A 1 92 ? 55.634 -40.254 -15.853 1.00 28.31 92 SER A C 1
ATOM 729 O O . SER A 1 92 ? 54.471 -40.540 -15.601 1.00 28.31 92 SER A O 1
ATOM 731 N N . THR A 1 93 ? 55.790 -39.059 -16.462 1.00 30.19 93 THR A N 1
ATOM 732 C CA . THR A 1 93 ? 56.618 -38.528 -17.595 1.00 30.19 93 THR A CA 1
ATOM 733 C C . THR A 1 93 ? 56.235 -39.086 -18.988 1.00 30.19 93 THR A C 1
ATOM 735 O O . THR A 1 93 ? 55.705 -40.189 -19.063 1.00 30.19 93 THR A O 1
ATOM 738 N N . GLY A 1 94 ? 56.385 -38.382 -20.132 1.00 28.31 94 GLY A N 1
ATOM 739 C CA . GLY A 1 94 ? 57.082 -37.107 -20.440 1.00 28.31 94 GLY A CA 1
ATOM 740 C C . GLY A 1 94 ? 56.478 -36.294 -21.624 1.00 28.31 94 GLY A C 1
ATOM 741 O O . GLY A 1 94 ? 55.261 -36.297 -21.799 1.00 28.31 94 GLY A O 1
ATOM 742 N N . LYS A 1 95 ? 57.284 -35.517 -22.386 1.00 30.78 95 LYS A N 1
ATOM 743 C CA . LYS A 1 95 ? 56.802 -34.410 -23.264 1.00 30.78 95 LYS A CA 1
ATOM 744 C C . LYS A 1 95 ? 57.751 -34.038 -24.445 1.00 30.78 95 LYS A C 1
ATOM 746 O O . LYS A 1 95 ? 58.944 -33.931 -24.206 1.00 30.78 95 LYS A O 1
ATOM 751 N N . ALA A 1 96 ? 57.164 -33.663 -25.600 1.00 28.56 96 ALA A N 1
ATOM 752 C CA . ALA A 1 96 ? 57.670 -32.799 -26.708 1.00 28.56 96 ALA A CA 1
ATOM 753 C C . ALA A 1 96 ? 58.561 -33.333 -27.883 1.00 28.56 96 ALA A C 1
ATOM 755 O O . ALA A 1 96 ? 59.526 -34.050 -27.675 1.00 28.56 96 ALA A O 1
ATOM 756 N N . GLU A 1 97 ? 58.200 -32.827 -29.084 1.00 28.55 97 GLU A N 1
ATOM 757 C CA . GLU A 1 97 ? 58.983 -32.351 -30.267 1.00 28.55 97 GLU A CA 1
ATOM 758 C C . GLU A 1 97 ? 59.748 -33.262 -31.289 1.00 28.55 97 GLU A C 1
ATOM 760 O O . GLU A 1 97 ? 60.785 -33.839 -31.000 1.00 28.55 97 GLU A O 1
ATOM 765 N N . GLU A 1 98 ? 59.235 -33.196 -32.541 1.00 29.62 98 GLU A N 1
ATOM 766 C CA . GLU A 1 98 ? 59.854 -33.138 -33.900 1.00 29.62 98 GLU A CA 1
ATOM 767 C C . GLU A 1 98 ? 60.638 -34.286 -34.615 1.00 29.62 98 GLU A C 1
ATOM 769 O O . GLU A 1 98 ? 61.333 -35.108 -34.030 1.00 29.62 98 GLU A O 1
ATOM 774 N N . ILE A 1 99 ? 60.570 -34.181 -35.964 1.00 27.47 99 ILE A N 1
ATOM 775 C CA . ILE A 1 99 ? 61.355 -34.790 -37.073 1.00 27.47 99 ILE A CA 1
ATOM 776 C C . ILE A 1 99 ? 60.841 -36.112 -37.713 1.00 27.47 99 ILE A C 1
ATOM 778 O O . ILE A 1 99 ? 60.310 -37.006 -37.064 1.00 27.47 99 ILE A O 1
ATOM 782 N N . ASN A 1 100 ? 60.966 -36.156 -39.052 1.00 29.95 100 ASN A N 1
ATOM 783 C CA . ASN A 1 100 ? 60.496 -37.163 -40.022 1.00 29.95 100 ASN A CA 1
ATOM 784 C C . ASN A 1 100 ? 61.073 -38.585 -39.837 1.00 29.95 100 ASN A C 1
ATOM 786 O O . ASN A 1 100 ? 62.258 -38.709 -39.543 1.00 29.95 100 ASN A O 1
ATOM 790 N N . ASP A 1 101 ? 60.320 -39.617 -40.257 1.00 26.59 101 ASP A N 1
ATOM 791 C CA . ASP A 1 101 ? 60.582 -40.323 -41.536 1.00 26.59 101 ASP A CA 1
ATOM 792 C C . ASP A 1 101 ? 59.316 -41.083 -42.033 1.00 26.59 101 ASP A C 1
ATOM 794 O O . ASP A 1 101 ? 58.212 -40.857 -41.534 1.00 26.59 101 ASP A O 1
ATOM 798 N N . ASN A 1 102 ? 59.463 -41.905 -43.074 1.00 27.38 102 ASN A N 1
ATOM 799 C CA . ASN A 1 102 ? 58.431 -42.506 -43.920 1.00 27.38 102 ASN A CA 1
ATOM 800 C C . ASN A 1 102 ? 57.687 -43.743 -43.356 1.00 27.38 102 ASN A C 1
ATOM 802 O O . ASN A 1 102 ? 58.193 -44.490 -42.525 1.00 27.38 102 ASN A O 1
ATOM 806 N N . SER A 1 103 ? 56.584 -44.053 -44.059 1.00 27.55 103 SER A N 1
ATOM 807 C CA . SER A 1 103 ? 56.052 -45.398 -44.382 1.00 27.55 103 SER A CA 1
ATOM 808 C C . SER A 1 103 ? 55.086 -46.120 -43.416 1.00 27.55 103 SER A C 1
ATOM 810 O O . SER A 1 103 ? 55.332 -46.202 -42.222 1.00 27.55 103 SER A O 1
ATOM 812 N N . GLN A 1 104 ? 54.041 -46.709 -44.033 1.00 28.23 104 GLN A N 1
ATOM 813 C CA . GLN A 1 104 ? 53.165 -47.823 -43.595 1.00 28.23 104 GLN A CA 1
ATOM 814 C C . GLN A 1 104 ? 52.301 -47.637 -42.318 1.00 28.23 104 GLN A C 1
ATOM 816 O O . GLN A 1 104 ? 52.769 -47.151 -41.298 1.00 28.23 104 GLN A O 1
ATOM 821 N N . ASP A 1 105 ? 51.012 -48.010 -42.258 1.00 30.00 105 ASP A N 1
ATOM 822 C CA . ASP A 1 105 ? 50.044 -48.522 -43.256 1.00 30.00 105 ASP A CA 1
ATOM 823 C C . ASP A 1 105 ? 48.609 -48.060 -42.894 1.00 30.00 105 ASP A C 1
ATOM 825 O O . ASP A 1 105 ? 48.361 -47.611 -41.773 1.00 30.00 105 ASP A O 1
ATOM 829 N N . ILE A 1 106 ? 47.645 -48.193 -43.821 1.00 31.62 106 ILE A N 1
ATOM 830 C CA . ILE A 1 106 ? 46.217 -47.867 -43.608 1.00 31.62 106 ILE A CA 1
ATOM 831 C C . ILE A 1 106 ? 45.360 -49.142 -43.615 1.00 31.62 106 ILE A C 1
ATOM 833 O O . ILE A 1 106 ? 45.378 -49.889 -44.592 1.00 31.62 106 ILE A O 1
ATOM 837 N N . PRO A 1 107 ? 44.570 -49.361 -42.551 1.00 32.25 107 PRO A N 1
ATOM 838 C CA . PRO A 1 107 ? 43.182 -49.821 -42.702 1.00 32.25 107 PRO A CA 1
ATOM 839 C C . PRO A 1 107 ? 42.221 -49.101 -41.719 1.00 32.25 107 PRO A C 1
ATOM 841 O O . PRO A 1 107 ? 42.606 -48.747 -40.608 1.00 32.25 107 PRO A O 1
ATOM 844 N N . ASP A 1 108 ? 40.938 -48.875 -42.005 1.00 27.20 108 ASP A N 1
ATOM 845 C CA . ASP A 1 108 ? 40.163 -49.073 -43.237 1.00 27.20 108 ASP A CA 1
ATOM 846 C C . ASP A 1 108 ? 38.948 -48.113 -43.219 1.00 27.20 108 ASP A C 1
ATOM 848 O O . ASP A 1 108 ? 38.504 -47.702 -42.140 1.00 27.20 108 ASP A O 1
ATOM 852 N N . LEU A 1 109 ? 38.389 -47.766 -44.380 1.00 28.44 109 LEU A N 1
ATOM 853 C CA . LEU A 1 109 ? 37.110 -47.046 -44.495 1.00 28.44 109 LEU A CA 1
ATOM 854 C C . LEU A 1 109 ? 36.042 -47.996 -45.044 1.00 28.44 109 LEU A C 1
ATOM 856 O O . LEU A 1 109 ? 36.310 -48.789 -45.938 1.00 28.44 109 LEU A O 1
ATOM 860 N N . LYS A 1 110 ? 34.810 -47.894 -44.537 1.00 26.81 110 LYS A N 1
ATOM 861 C CA . LYS A 1 110 ? 33.654 -48.641 -45.054 1.00 26.81 110 LYS A CA 1
ATOM 862 C C . LYS A 1 110 ? 32.508 -47.708 -45.422 1.00 26.81 110 LYS A C 1
ATOM 864 O O . LYS A 1 110 ? 32.480 -46.572 -44.959 1.00 26.81 110 LYS A O 1
ATOM 869 N N . GLU A 1 111 ? 31.589 -48.255 -46.222 1.00 30.23 111 GLU A N 1
ATOM 870 C CA . GLU A 1 111 ? 30.596 -47.556 -47.060 1.00 30.23 111 GLU A CA 1
ATOM 871 C C . GLU A 1 111 ? 31.305 -46.905 -48.276 1.00 30.23 111 GLU A C 1
ATOM 873 O O . GLU A 1 111 ? 31.792 -45.782 -48.190 1.00 30.23 111 GLU A O 1
ATOM 878 N N . ASN A 1 112 ? 31.540 -47.604 -49.405 1.00 25.75 112 ASN A N 1
ATOM 879 C CA . ASN A 1 112 ? 30.795 -48.716 -50.045 1.00 25.75 112 ASN A CA 1
ATOM 880 C C . ASN A 1 112 ? 29.335 -48.299 -50.386 1.00 25.75 112 ASN A C 1
ATOM 882 O O . ASN A 1 112 ? 28.610 -47.881 -49.491 1.00 25.75 112 ASN A O 1
ATOM 886 N N . GLU A 1 113 ? 28.817 -48.365 -51.624 1.00 26.84 113 GLU A N 1
ATOM 887 C CA . GLU A 1 113 ? 29.339 -48.896 -52.905 1.00 26.84 113 GLU A CA 1
ATOM 888 C C . GLU A 1 113 ? 28.876 -48.042 -54.105 1.00 26.84 113 GLU A C 1
ATOM 890 O O . GLU A 1 113 ? 27.910 -47.282 -54.017 1.00 26.84 113 GLU A O 1
ATOM 895 N N . GLY A 1 114 ? 29.565 -48.196 -55.235 1.00 26.23 114 GLY A N 1
ATOM 896 C CA . GLY A 1 114 ? 29.226 -47.643 -56.548 1.00 26.23 114 GLY A CA 1
ATOM 897 C C . GLY A 1 114 ? 30.249 -48.179 -57.546 1.00 26.23 114 GLY A C 1
ATOM 898 O O . GLY A 1 114 ? 31.427 -47.864 -57.411 1.00 26.23 114 GLY A O 1
ATOM 899 N N . GLU A 1 115 ? 29.823 -49.082 -58.429 1.00 29.30 115 GLU A N 1
ATOM 900 C CA . GLU A 1 115 ? 30.710 -50.106 -59.000 1.00 29.30 115 GLU A CA 1
ATOM 901 C C . GLU A 1 115 ? 31.807 -49.590 -59.943 1.00 29.30 115 GLU A C 1
ATOM 903 O O . GLU A 1 115 ? 31.652 -48.608 -60.670 1.00 29.30 115 GLU A O 1
ATOM 908 N N . ASP A 1 116 ? 32.923 -50.317 -59.902 1.00 25.12 116 ASP A N 1
ATOM 909 C CA . ASP A 1 116 ? 34.092 -50.175 -60.763 1.00 25.12 116 ASP A CA 1
ATOM 910 C C . ASP A 1 116 ? 33.802 -50.709 -62.178 1.00 25.12 116 ASP A C 1
ATOM 912 O O . ASP A 1 116 ? 33.039 -51.665 -62.346 1.00 25.12 116 ASP A O 1
ATOM 916 N N . ILE A 1 117 ? 34.444 -50.133 -63.196 1.00 29.12 117 ILE A N 1
ATOM 917 C CA . ILE A 1 117 ? 34.510 -50.732 -64.534 1.00 29.12 117 ILE A CA 1
ATOM 918 C C . ILE A 1 117 ? 35.965 -50.697 -64.993 1.00 29.12 117 ILE A C 1
ATOM 920 O O . ILE A 1 117 ? 36.539 -49.638 -65.236 1.00 29.12 117 ILE A O 1
ATOM 924 N N . THR A 1 118 ? 36.541 -51.890 -65.095 1.00 27.53 118 THR A N 1
ATOM 925 C CA . THR A 1 118 ? 37.964 -52.147 -65.333 1.00 27.53 118 THR A CA 1
ATOM 926 C C . THR A 1 118 ? 38.543 -51.418 -66.543 1.00 27.53 118 THR A C 1
ATOM 928 O O . THR A 1 118 ? 37.942 -51.439 -67.619 1.00 27.53 118 THR A O 1
ATOM 931 N N . GLU A 1 119 ? 39.796 -50.963 -66.429 1.00 30.72 119 GLU A N 1
ATOM 932 C CA . GLU A 1 119 ? 40.667 -50.757 -67.592 1.00 30.72 119 GLU A CA 1
ATOM 933 C C . GLU A 1 119 ? 40.855 -52.083 -68.353 1.00 30.72 119 GLU A C 1
ATOM 935 O O . GLU A 1 119 ? 41.763 -52.870 -68.082 1.00 30.72 119 GLU A O 1
ATOM 940 N N . SER A 1 120 ? 40.016 -52.332 -69.358 1.00 26.91 120 SER A N 1
ATOM 941 C CA . SER A 1 120 ? 40.426 -53.150 -70.495 1.00 26.91 120 SER A CA 1
ATOM 942 C C . SER A 1 120 ? 41.226 -52.269 -71.447 1.00 26.91 120 SER A C 1
ATOM 944 O O . SER A 1 120 ? 40.742 -51.207 -71.839 1.00 26.91 120 SER A O 1
ATOM 946 N N . ALA A 1 121 ? 42.408 -52.718 -71.874 1.00 35.91 121 ALA A N 1
ATOM 947 C CA . ALA A 1 121 ? 43.149 -52.079 -72.959 1.00 35.91 121 ALA A CA 1
ATOM 948 C C . ALA A 1 121 ? 42.409 -52.290 -74.295 1.00 35.91 121 ALA A C 1
ATOM 950 O O . ALA A 1 121 ? 42.713 -53.206 -75.059 1.00 35.91 121 ALA A O 1
ATOM 951 N N . GLY A 1 122 ? 41.400 -51.457 -74.539 1.00 29.27 122 GLY A N 1
ATOM 952 C CA . GLY A 1 122 ? 40.549 -51.451 -75.721 1.00 29.27 122 GLY A CA 1
ATOM 953 C C . GLY A 1 122 ? 40.318 -50.021 -76.200 1.00 29.27 122 GLY A C 1
ATOM 954 O O . GLY A 1 122 ? 40.338 -49.072 -75.419 1.00 29.27 122 GLY A O 1
ATOM 955 N N . THR A 1 123 ? 40.128 -49.858 -77.503 1.00 42.25 123 THR A N 1
ATOM 956 C CA . THR A 1 123 ? 39.827 -48.566 -78.123 1.00 42.25 123 THR A CA 1
ATOM 957 C C . THR A 1 123 ? 38.412 -48.124 -77.744 1.00 42.25 123 THR A C 1
ATOM 959 O O . THR A 1 123 ? 37.452 -48.731 -78.215 1.00 42.25 123 THR A O 1
ATOM 962 N N . GLU A 1 124 ? 38.270 -47.086 -76.908 1.00 47.97 124 GLU A N 1
ATOM 963 C CA . GLU A 1 124 ? 36.960 -46.485 -76.608 1.00 47.97 124 GLU A CA 1
ATOM 964 C C . GLU A 1 124 ? 36.308 -45.945 -77.890 1.00 47.97 124 GLU A C 1
ATOM 966 O O . GLU A 1 124 ? 36.734 -44.927 -78.439 1.00 47.97 124 GLU A O 1
ATOM 971 N N . ASP A 1 125 ? 35.259 -46.627 -78.348 1.00 68.56 125 ASP A N 1
ATOM 972 C CA . ASP A 1 125 ? 34.492 -46.264 -79.538 1.00 68.56 125 ASP A CA 1
ATOM 973 C C . ASP A 1 125 ? 33.326 -45.330 -79.154 1.00 68.56 125 ASP A C 1
ATOM 975 O O . ASP A 1 125 ? 32.225 -45.751 -78.776 1.00 68.56 125 ASP A O 1
ATOM 979 N N . GLY A 1 126 ? 33.600 -44.024 -79.155 1.00 75.12 126 GLY A N 1
ATOM 980 C CA . GLY A 1 126 ? 32.653 -42.997 -78.728 1.00 75.12 126 GLY A CA 1
ATOM 981 C C . GLY A 1 126 ? 33.202 -41.574 -78.816 1.00 75.12 126 GLY A C 1
ATOM 982 O O . GLY A 1 126 ? 34.406 -41.345 -78.923 1.00 75.12 126 GLY A O 1
ATOM 983 N N . TYR A 1 127 ? 32.296 -40.602 -78.745 1.00 85.00 127 TYR A N 1
ATOM 984 C CA . TYR A 1 127 ? 32.598 -39.193 -78.975 1.00 85.00 127 TYR A CA 1
ATOM 985 C C . TYR A 1 127 ? 33.369 -38.569 -77.808 1.00 85.00 127 TYR A C 1
ATOM 987 O O . TYR A 1 127 ? 32.887 -38.531 -76.673 1.00 85.00 127 TYR A O 1
ATOM 995 N N . LYS A 1 128 ? 34.558 -38.027 -78.081 1.00 87.19 128 LYS A N 1
ATOM 996 C CA . LYS A 1 128 ? 35.464 -37.433 -77.085 1.00 87.19 128 LYS A CA 1
ATOM 997 C C . LYS A 1 128 ? 35.200 -35.934 -76.967 1.00 87.19 128 LYS A C 1
ATOM 999 O O . LYS A 1 128 ? 35.688 -35.139 -77.770 1.00 87.19 128 LYS A O 1
ATOM 1004 N N . ILE A 1 129 ? 34.460 -35.521 -75.942 1.00 89.50 129 ILE A N 1
ATOM 1005 C CA . ILE A 1 129 ? 34.098 -34.116 -75.728 1.00 89.50 129 ILE A CA 1
ATOM 1006 C C . ILE A 1 129 ? 35.201 -33.409 -74.929 1.00 89.50 129 ILE A C 1
ATOM 1008 O O . ILE A 1 129 ? 35.381 -33.651 -73.732 1.00 89.50 129 ILE A O 1
ATOM 1012 N N . LYS A 1 130 ? 35.937 -32.508 -75.588 1.00 89.38 130 LYS A N 1
ATOM 1013 C CA . LYS A 1 130 ? 37.038 -31.710 -75.019 1.00 89.38 130 LYS A CA 1
ATOM 1014 C C . LYS A 1 130 ? 36.529 -30.315 -74.619 1.00 89.38 130 LYS A C 1
ATOM 1016 O O . LYS A 1 130 ? 36.256 -29.467 -75.470 1.00 89.38 130 LYS A O 1
ATOM 1021 N N . LEU A 1 131 ? 36.406 -30.060 -73.314 1.00 90.06 131 LEU A N 1
ATOM 1022 C CA . LEU A 1 131 ? 35.930 -28.791 -72.747 1.00 90.06 131 LEU A CA 1
ATOM 1023 C C . LEU A 1 131 ? 37.087 -27.822 -72.489 1.00 90.06 131 LEU A C 1
ATOM 1025 O O . LEU A 1 131 ? 37.892 -28.027 -71.576 1.00 90.06 131 LEU A O 1
ATOM 1029 N N . TYR A 1 132 ? 37.135 -26.717 -73.229 1.00 87.56 132 TYR A N 1
ATOM 1030 C CA . TYR A 1 132 ? 38.139 -25.669 -73.052 1.00 87.56 132 TYR A CA 1
ATOM 1031 C C . TYR A 1 132 ? 37.572 -24.447 -72.326 1.00 87.56 132 TYR A C 1
ATOM 1033 O O . TYR A 1 132 ? 36.578 -23.858 -72.744 1.00 87.56 132 TYR A O 1
ATOM 1041 N N . SER A 1 133 ? 38.262 -23.968 -71.293 1.00 86.44 133 SER A N 1
ATOM 1042 C CA . SER A 1 133 ? 37.994 -22.667 -70.670 1.00 86.44 133 SER A CA 1
ATOM 1043 C C . SER A 1 133 ? 39.298 -21.909 -70.458 1.00 86.44 133 SER A C 1
ATOM 1045 O O . SER A 1 133 ? 40.371 -22.486 -70.327 1.00 86.44 133 SER A O 1
ATOM 1047 N N . ASN A 1 134 ? 39.235 -20.577 -70.495 1.00 79.75 134 ASN A N 1
ATOM 1048 C CA . ASN A 1 134 ? 40.409 -19.700 -70.367 1.00 79.75 134 ASN A CA 1
ATOM 1049 C C . ASN A 1 134 ? 41.556 -19.982 -71.373 1.00 79.75 134 ASN A C 1
ATOM 1051 O O . ASN A 1 134 ? 42.664 -19.492 -71.178 1.00 79.75 134 ASN A O 1
ATOM 1055 N N . GLY A 1 135 ? 41.296 -20.737 -72.449 1.00 78.25 135 GLY A N 1
ATOM 1056 C CA . GLY A 1 135 ? 42.306 -21.189 -73.413 1.00 78.25 135 GLY A CA 1
ATOM 1057 C C . GLY A 1 135 ? 43.032 -22.490 -73.042 1.00 78.25 135 GLY A C 1
ATOM 1058 O O . GLY A 1 135 ? 43.928 -22.885 -73.780 1.00 78.25 135 GLY A O 1
ATOM 1059 N N . LYS A 1 136 ? 42.651 -23.162 -71.948 1.00 84.06 136 LYS A N 1
ATOM 1060 C CA . LYS A 1 136 ? 43.157 -24.480 -71.534 1.00 84.06 136 LYS A CA 1
ATOM 1061 C C . LYS A 1 136 ? 42.053 -25.534 -71.611 1.00 84.06 136 LYS A C 1
ATOM 1063 O O . LYS A 1 136 ? 40.880 -25.196 -71.483 1.00 84.06 136 LYS A O 1
ATOM 1068 N N . LEU A 1 137 ? 42.440 -26.793 -71.795 1.00 86.94 137 LEU A N 1
ATOM 1069 C CA . LEU A 1 137 ? 41.558 -27.944 -71.612 1.00 86.94 137 LEU A CA 1
ATOM 1070 C C . LEU A 1 137 ? 41.282 -28.098 -70.106 1.00 86.94 137 LEU A C 1
ATOM 1072 O O . LEU A 1 137 ? 42.222 -28.242 -69.328 1.00 86.94 137 LEU A O 1
ATOM 1076 N N . GLU A 1 138 ? 40.018 -28.007 -69.694 1.00 84.50 138 GLU A N 1
ATOM 1077 C CA . GLU A 1 138 ? 39.593 -28.181 -68.293 1.00 84.50 138 GLU A CA 1
ATOM 1078 C C . GLU A 1 138 ? 39.169 -29.632 -68.022 1.00 84.50 138 GLU A C 1
ATOM 1080 O O . GLU A 1 138 ? 39.391 -30.148 -66.930 1.00 84.50 138 GLU A O 1
ATOM 1085 N N . LYS A 1 139 ? 38.541 -30.291 -69.009 1.00 86.88 139 LYS A N 1
ATOM 1086 C CA . LYS A 1 139 ? 38.095 -31.688 -68.924 1.00 86.88 139 LYS A CA 1
ATOM 1087 C C . LYS A 1 139 ? 37.917 -32.296 -70.319 1.00 86.88 139 LYS A C 1
ATOM 1089 O O . LYS A 1 139 ? 37.382 -31.633 -71.202 1.00 86.88 139 LYS A O 1
ATOM 1094 N N . THR A 1 140 ? 38.266 -33.571 -70.471 1.00 88.19 140 THR A N 1
ATOM 1095 C CA . THR A 1 140 ? 37.763 -34.439 -71.551 1.00 88.19 140 THR A CA 1
ATOM 1096 C C . THR A 1 140 ? 36.802 -35.463 -70.947 1.00 88.19 140 THR A C 1
ATOM 1098 O O . THR A 1 140 ? 36.989 -35.865 -69.796 1.00 88.19 140 THR A O 1
ATOM 1101 N N . TYR A 1 141 ? 35.770 -35.874 -71.680 1.00 87.56 141 TYR A N 1
ATOM 1102 C CA . TYR A 1 141 ? 34.957 -37.045 -71.339 1.00 87.56 141 TYR A CA 1
ATOM 1103 C C . TYR A 1 141 ? 34.399 -37.709 -72.600 1.00 87.56 141 TYR A C 1
ATOM 1105 O O . TYR A 1 141 ? 34.071 -37.017 -73.564 1.00 87.56 141 TYR A O 1
ATOM 1113 N N . THR A 1 142 ? 34.294 -39.035 -72.581 1.00 87.25 142 THR A N 1
ATOM 1114 C CA . THR A 1 142 ? 33.749 -39.831 -73.687 1.00 87.25 142 THR A CA 1
ATOM 1115 C C . THR A 1 142 ? 32.232 -39.989 -73.535 1.00 87.25 142 THR A C 1
ATOM 1117 O O . THR A 1 142 ? 31.720 -40.144 -72.423 1.00 87.25 142 THR A O 1
ATOM 1120 N N . VAL A 1 143 ? 31.501 -39.952 -74.648 1.00 85.25 143 VAL A N 1
ATOM 1121 C CA . VAL A 1 143 ? 30.082 -40.321 -74.753 1.00 85.25 143 VAL A CA 1
ATOM 1122 C C . VAL A 1 143 ? 29.975 -41.480 -75.739 1.00 85.25 143 VAL A C 1
ATOM 1124 O O . VAL A 1 143 ? 30.254 -41.311 -76.924 1.00 85.25 143 VAL A O 1
ATOM 1127 N N . SER A 1 144 ? 29.586 -42.664 -75.259 1.00 85.12 144 SER A N 1
ATOM 1128 C CA . SER A 1 144 ? 29.381 -43.837 -76.119 1.00 85.12 144 SER A CA 1
ATOM 1129 C C . SER A 1 144 ? 28.307 -43.556 -77.174 1.00 85.12 144 SER A C 1
ATOM 1131 O O . SER A 1 144 ? 27.326 -42.867 -76.882 1.00 85.12 144 SER A O 1
ATOM 1133 N N . ARG A 1 14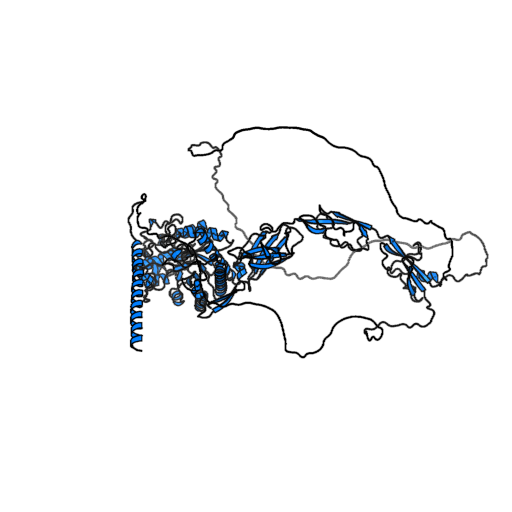5 ? 28.466 -44.094 -78.394 1.00 80.94 145 ARG A N 1
ATOM 1134 C CA . ARG A 1 145 ? 27.582 -43.768 -79.536 1.00 80.94 145 ARG A CA 1
ATOM 1135 C C . ARG A 1 145 ? 26.094 -44.012 -79.232 1.00 80.94 145 ARG A C 1
ATOM 1137 O O . ARG A 1 145 ? 25.263 -43.180 -79.569 1.00 80.94 145 ARG A O 1
ATOM 1144 N N . GLU A 1 146 ? 25.778 -45.067 -78.476 1.00 82.81 146 GLU A N 1
ATOM 1145 C CA . GLU A 1 146 ? 24.424 -45.392 -77.980 1.00 82.81 146 GLU A CA 1
ATOM 1146 C C . GLU A 1 146 ? 23.746 -44.284 -77.148 1.00 82.81 146 GLU A C 1
ATOM 1148 O O . GLU A 1 146 ? 22.528 -44.289 -76.990 1.00 82.81 146 GLU A O 1
ATOM 1153 N N . LYS A 1 147 ? 24.520 -43.356 -76.571 1.00 84.75 147 LYS A N 1
ATOM 1154 C CA . LYS A 1 147 ? 24.049 -42.291 -75.668 1.00 84.75 147 LYS A CA 1
ATOM 1155 C C . LYS A 1 147 ? 24.164 -40.896 -76.290 1.00 84.75 147 LYS A C 1
ATOM 1157 O O . LYS A 1 147 ? 24.021 -39.903 -75.578 1.00 84.75 147 LYS A O 1
ATOM 1162 N N . ALA A 1 148 ? 24.429 -40.810 -77.596 1.00 82.50 148 ALA A N 1
ATOM 1163 C CA . ALA A 1 148 ? 24.588 -39.540 -78.298 1.00 82.50 148 ALA A CA 1
ATOM 1164 C C . ALA A 1 148 ? 23.292 -38.707 -78.318 1.00 82.50 148 ALA A C 1
ATOM 1166 O O . ALA A 1 148 ? 23.347 -37.510 -78.056 1.00 82.50 148 ALA A O 1
ATOM 1167 N N . GLU A 1 149 ? 22.131 -39.338 -78.525 1.00 86.00 149 GLU A N 1
ATOM 1168 C CA . GLU A 1 149 ? 20.821 -38.658 -78.575 1.00 86.00 149 GLU A CA 1
ATOM 1169 C C . GLU A 1 149 ? 20.428 -37.983 -77.245 1.00 86.00 149 GLU A C 1
ATOM 1171 O O . GLU A 1 149 ? 19.878 -36.880 -77.222 1.00 86.00 149 GLU A O 1
ATOM 1176 N N . ASP A 1 150 ? 20.767 -38.613 -76.116 1.00 87.00 150 ASP A N 1
ATOM 1177 C CA . ASP A 1 150 ? 20.535 -38.075 -74.768 1.00 87.00 150 ASP A CA 1
ATOM 1178 C C . ASP A 1 150 ? 21.626 -37.088 -74.302 1.00 87.00 150 ASP A C 1
ATOM 1180 O O . ASP A 1 150 ? 21.507 -36.484 -73.224 1.00 87.00 150 ASP A O 1
ATOM 1184 N N . ALA A 1 151 ? 22.702 -36.918 -75.078 1.00 88.38 151 ALA A N 1
ATOM 1185 C CA . ALA A 1 151 ? 23.870 -36.146 -74.677 1.00 88.38 151 ALA A CA 1
ATOM 1186 C C . ALA A 1 151 ? 23.550 -34.653 -74.541 1.00 88.38 151 ALA A C 1
ATOM 1188 O O . ALA A 1 151 ? 22.961 -34.026 -75.424 1.00 88.38 151 ALA A O 1
ATOM 1189 N N . LYS A 1 152 ? 23.986 -34.054 -73.427 1.00 91.00 152 LYS A N 1
ATOM 1190 C CA . LYS A 1 152 ? 23.706 -32.652 -73.086 1.00 91.00 152 LYS A CA 1
ATOM 1191 C C . LYS A 1 152 ? 24.973 -31.868 -72.793 1.00 91.00 152 LYS A C 1
ATOM 1193 O O . LYS A 1 152 ? 25.934 -32.392 -72.225 1.00 91.00 152 LYS A O 1
ATOM 1198 N N . ALA A 1 153 ? 24.948 -30.589 -73.152 1.00 88.44 153 ALA A N 1
ATOM 1199 C CA . ALA A 1 153 ? 26.010 -29.648 -72.848 1.00 88.44 153 ALA A CA 1
ATOM 1200 C C . ALA A 1 153 ? 26.197 -29.536 -71.319 1.00 88.44 153 ALA A C 1
ATOM 1202 O O . ALA A 1 153 ? 25.215 -29.368 -70.586 1.00 88.44 153 ALA A O 1
ATOM 1203 N N . PRO A 1 154 ? 27.438 -29.639 -70.814 1.00 87.50 154 PRO A N 1
ATOM 1204 C CA . PRO A 1 154 ? 27.690 -29.831 -69.392 1.00 87.50 154 PRO A CA 1
ATOM 1205 C C . PRO A 1 154 ? 27.505 -28.551 -68.570 1.00 87.50 154 PRO A C 1
ATOM 1207 O O . PRO A 1 154 ? 27.428 -27.437 -69.095 1.00 87.50 154 PRO A O 1
ATOM 1210 N N 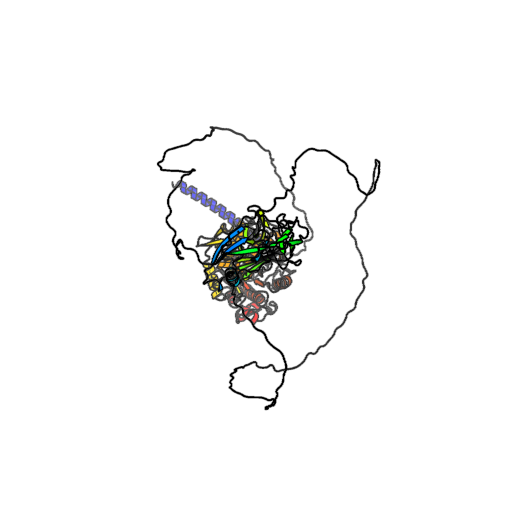. GLU A 1 155 ? 27.472 -28.721 -67.247 1.00 88.12 155 GLU A N 1
ATOM 1211 C CA . GLU A 1 155 ? 27.368 -27.617 -66.291 1.00 88.12 155 GLU A CA 1
ATOM 1212 C C . GLU A 1 155 ? 28.474 -26.562 -66.426 1.00 88.12 155 GLU A C 1
ATOM 1214 O O . GLU A 1 155 ? 29.568 -26.814 -66.939 1.00 88.12 155 GLU A O 1
ATOM 1219 N N . ALA A 1 156 ? 28.168 -25.348 -65.963 1.00 83.88 156 ALA A N 1
ATOM 1220 C CA . ALA A 1 156 ? 29.052 -24.200 -66.136 1.00 83.88 156 ALA A CA 1
ATOM 1221 C C . ALA A 1 156 ? 30.431 -24.432 -65.466 1.00 83.88 156 ALA A C 1
ATOM 1223 O O . ALA A 1 156 ? 30.489 -24.772 -64.279 1.00 83.88 156 ALA A O 1
ATOM 1224 N N . PRO A 1 157 ? 31.552 -24.200 -66.178 1.00 82.38 157 PRO A N 1
ATOM 1225 C CA . PRO A 1 157 ? 32.894 -24.509 -65.691 1.00 82.38 157 PRO A CA 1
ATOM 1226 C C . PRO A 1 157 ? 33.356 -23.556 -64.578 1.00 82.38 157 PRO A C 1
ATOM 1228 O O . PRO A 1 157 ? 32.720 -22.537 -64.280 1.00 82.38 157 PRO A O 1
ATOM 1231 N N . ALA A 1 158 ? 34.508 -23.877 -63.976 1.00 78.62 158 ALA A N 1
ATOM 1232 C CA . ALA A 1 158 ? 35.095 -23.141 -62.858 1.00 78.62 158 ALA A CA 1
ATOM 1233 C C . ALA A 1 158 ? 35.083 -21.611 -63.076 1.00 78.62 158 ALA A C 1
ATOM 1235 O O . ALA A 1 158 ? 35.481 -21.086 -64.119 1.00 78.62 158 ALA A O 1
ATOM 1236 N N . ALA A 1 159 ? 34.580 -20.879 -62.078 1.00 71.19 159 ALA A N 1
ATOM 1237 C CA . ALA A 1 159 ? 34.140 -19.497 -62.250 1.00 71.19 159 ALA A CA 1
ATOM 1238 C C . ALA A 1 159 ? 35.289 -18.515 -62.566 1.00 71.19 159 ALA A C 1
ATOM 1240 O O . ALA A 1 159 ? 35.999 -18.049 -61.670 1.00 71.19 159 ALA A O 1
ATOM 1241 N N . ARG A 1 160 ? 35.413 -18.113 -63.838 1.00 76.94 160 ARG A N 1
ATOM 1242 C CA . ARG A 1 160 ? 36.408 -17.137 -64.305 1.00 76.94 160 ARG A CA 1
ATOM 1243 C C . ARG A 1 160 ? 36.263 -15.790 -63.594 1.00 76.94 160 ARG A C 1
ATOM 1245 O O . ARG A 1 160 ? 35.237 -15.108 -63.700 1.00 76.94 160 ARG A O 1
ATOM 1252 N N . SER A 1 161 ? 37.330 -15.366 -62.914 1.00 68.94 161 SER A N 1
ATOM 1253 C CA . SER A 1 161 ? 37.341 -14.130 -62.127 1.00 68.94 161 SER A CA 1
ATOM 1254 C C . SER A 1 161 ? 36.921 -12.916 -62.960 1.00 68.94 161 SER A C 1
ATOM 1256 O O . SER A 1 161 ? 37.569 -12.521 -63.928 1.00 68.94 161 SER A O 1
ATOM 1258 N N . GLY A 1 162 ? 35.803 -12.306 -62.570 1.00 70.00 162 GLY A N 1
ATOM 1259 C CA . GLY A 1 162 ? 35.306 -11.082 -63.184 1.00 70.00 162 GLY A CA 1
ATOM 1260 C C . GLY A 1 162 ? 34.529 -11.233 -64.496 1.00 70.00 162 GLY A C 1
ATOM 1261 O O . GLY A 1 162 ? 34.168 -10.187 -65.047 1.00 70.00 162 GLY A O 1
ATOM 1262 N N . TYR A 1 163 ? 34.232 -12.457 -64.933 1.00 78.75 163 TYR A N 1
ATOM 1263 C CA . TYR A 1 163 ? 33.354 -12.791 -66.062 1.00 78.75 163 TYR A CA 1
ATOM 1264 C C . TYR A 1 163 ? 32.125 -13.588 -65.580 1.00 78.75 163 TYR A C 1
ATOM 1266 O O . TYR A 1 163 ? 32.055 -13.999 -64.422 1.00 78.75 163 TYR A O 1
ATOM 1274 N N . ILE A 1 164 ? 31.131 -13.754 -66.448 1.00 81.50 164 ILE A N 1
ATOM 1275 C CA . ILE A 1 164 ? 29.966 -14.629 -66.277 1.00 81.50 164 ILE A CA 1
ATOM 1276 C C . ILE A 1 164 ? 29.996 -15.620 -67.443 1.00 81.50 164 ILE A C 1
ATOM 1278 O O . ILE A 1 164 ? 30.253 -15.219 -68.578 1.00 81.50 164 ILE A O 1
ATOM 1282 N N . PHE A 1 165 ? 29.784 -16.902 -67.160 1.00 87.06 165 PHE A N 1
ATOM 1283 C CA . PHE A 1 165 ? 29.648 -17.919 -68.198 1.00 87.06 165 PHE A CA 1
ATOM 1284 C C . PHE A 1 165 ? 28.350 -17.662 -68.973 1.00 87.06 165 PHE A C 1
ATOM 1286 O O . PHE A 1 165 ? 27.299 -17.494 -68.353 1.00 87.06 165 PHE A O 1
ATOM 1293 N N . LYS A 1 166 ? 28.439 -17.556 -70.300 1.00 85.00 166 LYS A N 1
ATOM 1294 C CA . LYS A 1 166 ? 27.301 -17.272 -71.186 1.00 85.00 166 LYS A CA 1
ATOM 1295 C C . LYS A 1 166 ? 26.682 -18.578 -71.696 1.00 85.00 166 LYS A C 1
ATOM 1297 O O . LYS A 1 166 ? 25.469 -18.751 -71.624 1.00 85.00 166 LYS A O 1
ATOM 1302 N N . GLU A 1 167 ? 27.542 -19.445 -72.223 1.00 88.88 167 GLU A N 1
ATOM 1303 C CA . GLU A 1 167 ? 27.246 -20.688 -72.943 1.00 88.88 167 GLU A CA 1
ATOM 1304 C C . GLU A 1 167 ? 28.575 -21.366 -73.335 1.00 88.88 167 GLU A C 1
ATOM 1306 O O . GLU A 1 167 ? 29.629 -20.721 -73.346 1.00 88.88 167 GLU A O 1
ATOM 1311 N N . TRP A 1 168 ? 28.524 -22.653 -73.660 1.00 92.06 168 TRP A N 1
ATOM 1312 C CA . TRP A 1 168 ? 29.539 -23.339 -74.459 1.00 92.06 168 TRP A CA 1
ATOM 1313 C C . TRP A 1 168 ? 29.357 -22.975 -75.938 1.00 92.06 168 TRP A C 1
ATOM 1315 O O . TRP A 1 168 ? 28.253 -22.624 -76.351 1.00 92.06 168 TRP A O 1
ATOM 1325 N N . ASN A 1 169 ? 30.414 -23.055 -76.742 1.00 92.06 169 ASN A N 1
ATOM 1326 C CA . ASN A 1 169 ? 30.353 -22.812 -78.184 1.00 92.06 169 ASN A CA 1
ATOM 1327 C C . ASN A 1 169 ? 31.354 -23.701 -78.934 1.00 92.06 169 ASN A C 1
ATOM 1329 O O . ASN A 1 169 ? 32.435 -23.967 -78.408 1.00 92.06 169 ASN A O 1
ATOM 1333 N N . THR A 1 170 ? 31.028 -24.135 -80.152 1.00 89.62 170 THR A N 1
ATOM 1334 C CA . THR A 1 170 ? 31.916 -24.998 -80.960 1.00 89.62 170 THR A CA 1
ATOM 1335 C C . THR A 1 170 ? 33.181 -24.293 -81.453 1.00 89.62 170 THR A C 1
ATOM 1337 O O . THR A 1 170 ? 34.165 -24.949 -81.778 1.00 89.62 170 THR A O 1
ATOM 1340 N N . GLN A 1 171 ? 33.209 -22.955 -81.466 1.00 86.00 171 GLN A N 1
ATOM 1341 C CA . GLN A 1 171 ? 34.364 -22.164 -81.894 1.00 86.00 171 GLN A CA 1
ATOM 1342 C C . GLN A 1 171 ? 34.910 -21.285 -80.762 1.00 86.00 171 GLN A C 1
ATOM 1344 O O . GLN A 1 171 ? 34.181 -20.659 -79.990 1.00 86.00 171 GLN A O 1
ATOM 1349 N N . LYS A 1 172 ? 36.242 -21.200 -80.689 1.00 84.81 172 LYS A N 1
ATOM 1350 C CA . LYS A 1 172 ? 36.996 -20.505 -79.630 1.00 84.81 172 LYS A CA 1
ATOM 1351 C C . LYS A 1 172 ? 36.731 -18.998 -79.548 1.00 84.81 172 LYS A C 1
ATOM 1353 O O . LYS A 1 172 ? 36.958 -18.397 -78.497 1.00 84.81 172 LYS A O 1
ATOM 1358 N N . ASP A 1 173 ? 36.270 -18.385 -80.635 1.00 81.56 173 ASP A N 1
ATOM 1359 C CA . ASP A 1 173 ? 35.907 -16.967 -80.703 1.00 81.56 173 ASP A CA 1
ATOM 1360 C C . ASP A 1 173 ? 34.417 -16.691 -80.412 1.00 81.56 173 ASP A C 1
ATOM 1362 O O . ASP A 1 173 ? 34.031 -15.532 -80.248 1.00 81.56 173 ASP A O 1
ATOM 1366 N N . GLY A 1 174 ? 33.596 -17.741 -80.289 1.00 81.81 174 GLY A N 1
ATOM 1367 C CA . GLY A 1 174 ? 32.164 -17.653 -80.020 1.00 81.81 174 GLY A CA 1
ATOM 1368 C C . GLY A 1 174 ? 31.275 -17.401 -81.241 1.00 81.81 174 GLY A C 1
ATOM 1369 O O . GLY A 1 174 ? 30.149 -16.941 -81.042 1.00 81.81 174 GLY A O 1
ATOM 1370 N N . LYS A 1 175 ? 31.749 -17.653 -82.474 1.00 85.31 175 LYS A N 1
ATOM 1371 C CA . LYS A 1 175 ? 30.922 -17.580 -83.699 1.00 85.31 175 LYS A CA 1
ATOM 1372 C C . LYS A 1 175 ? 30.256 -18.899 -84.116 1.00 85.31 175 LYS A C 1
ATOM 1374 O O . LYS A 1 175 ? 29.383 -18.867 -84.978 1.00 85.31 175 LYS A O 1
ATOM 1379 N N . GLY A 1 176 ? 30.648 -20.026 -83.523 1.00 86.31 176 GLY A N 1
ATOM 1380 C CA . GLY A 1 176 ? 30.064 -21.341 -83.794 1.00 86.31 176 GLY A CA 1
ATOM 1381 C C . GLY A 1 176 ? 28.690 -21.530 -83.145 1.00 86.31 176 GLY A C 1
ATOM 1382 O O . GLY A 1 176 ? 28.088 -20.582 -82.632 1.00 86.31 176 GLY A O 1
ATOM 1383 N N . THR A 1 177 ? 28.204 -22.768 -83.109 1.00 89.50 177 THR A N 1
ATOM 1384 C CA . THR A 1 177 ? 26.928 -23.110 -82.463 1.00 89.50 177 THR A CA 1
ATOM 1385 C C . THR A 1 177 ? 27.060 -23.011 -80.942 1.00 89.50 177 THR A C 1
ATOM 1387 O O . THR A 1 177 ? 28.028 -23.514 -80.369 1.00 89.50 177 THR A O 1
ATOM 1390 N N . SER A 1 178 ? 26.108 -22.342 -80.284 1.00 90.50 178 SER A N 1
ATOM 1391 C CA . SER A 1 178 ? 26.115 -22.095 -78.835 1.00 90.50 178 SER A CA 1
ATOM 1392 C C . SER A 1 178 ? 25.164 -23.016 -78.074 1.00 90.50 178 SER A C 1
ATOM 1394 O O . SER A 1 178 ? 23.991 -23.095 -78.421 1.00 90.50 178 SER A O 1
ATOM 1396 N N . TYR A 1 179 ? 25.638 -23.579 -76.960 1.00 90.69 179 TYR A N 1
ATOM 1397 C CA . TYR A 1 179 ? 24.891 -24.497 -76.095 1.00 90.69 179 TYR A CA 1
ATOM 1398 C C . TYR A 1 179 ? 24.942 -24.056 -74.629 1.00 90.69 179 TYR A C 1
ATOM 1400 O O . TYR A 1 179 ? 26.008 -23.778 -74.070 1.00 90.69 179 TYR A O 1
ATOM 1408 N N . LYS A 1 180 ? 23.792 -23.984 -73.970 1.00 90.00 180 LYS A N 1
ATOM 1409 C CA . LYS A 1 180 ? 23.658 -23.711 -72.532 1.00 90.00 180 LYS A CA 1
ATOM 1410 C C . LYS A 1 180 ? 23.712 -25.025 -71.748 1.00 90.00 180 LYS A C 1
ATOM 1412 O O . LYS A 1 180 ? 23.441 -26.076 -72.319 1.00 90.00 180 LYS A O 1
ATOM 1417 N N . PRO A 1 181 ? 24.054 -25.000 -70.448 1.00 90.94 181 PRO A N 1
ATOM 1418 C CA . PRO A 1 181 ? 24.014 -26.198 -69.617 1.00 90.94 181 PRO A CA 1
ATOM 1419 C C . PRO A 1 181 ? 22.642 -26.879 -69.683 1.00 90.94 181 PRO A C 1
ATOM 1421 O O . PRO A 1 181 ? 21.632 -26.252 -69.364 1.00 90.94 181 PRO A O 1
ATOM 1424 N N . GLY A 1 182 ? 22.619 -28.145 -70.098 1.00 88.19 182 GLY A N 1
ATOM 1425 C CA . GLY A 1 182 ? 21.398 -28.933 -70.282 1.00 88.19 182 GLY A CA 1
ATOM 1426 C C . GLY A 1 182 ? 20.784 -28.918 -71.690 1.00 88.19 182 GLY A C 1
ATOM 1427 O O . GLY A 1 182 ? 19.908 -29.747 -71.936 1.00 88.19 182 GLY A O 1
ATOM 1428 N N . ASP A 1 183 ? 21.239 -28.059 -72.610 1.00 92.31 183 ASP A N 1
ATOM 1429 C CA . ASP A 1 183 ? 20.843 -28.124 -74.028 1.00 92.31 183 ASP A CA 1
ATOM 1430 C C . ASP A 1 183 ? 21.375 -29.430 -74.655 1.00 92.31 183 ASP A C 1
ATOM 1432 O O . ASP A 1 183 ? 22.462 -29.885 -74.289 1.00 92.31 183 ASP A O 1
ATOM 1436 N N . SER A 1 184 ? 20.641 -30.042 -75.595 1.00 90.75 184 SER A N 1
ATOM 1437 C CA . SER A 1 184 ? 21.134 -31.237 -76.305 1.00 90.75 184 SER A CA 1
ATOM 1438 C C . SER A 1 184 ? 22.330 -30.896 -77.199 1.00 90.75 184 SER A C 1
ATOM 1440 O O . SER A 1 184 ? 22.391 -29.813 -77.782 1.00 90.75 184 SER A O 1
ATOM 1442 N N . ILE A 1 185 ? 23.269 -31.835 -77.305 1.00 89.69 185 ILE A N 1
ATOM 1443 C CA . ILE A 1 185 ? 24.420 -31.786 -78.216 1.00 89.69 185 ILE A CA 1
ATOM 1444 C C . ILE A 1 185 ? 24.433 -32.961 -79.209 1.00 89.69 185 ILE A C 1
ATOM 1446 O O . ILE A 1 185 ? 25.422 -33.123 -79.913 1.00 89.69 185 ILE A O 1
ATOM 1450 N N . ALA A 1 186 ? 23.358 -33.752 -79.304 1.00 88.62 186 ALA A N 1
ATOM 1451 C CA . ALA A 1 186 ? 23.272 -34.931 -80.176 1.00 88.62 186 ALA A CA 1
ATOM 1452 C C . ALA A 1 186 ? 23.686 -34.646 -81.633 1.00 88.62 186 ALA A C 1
ATOM 1454 O O . ALA A 1 186 ? 24.613 -35.264 -82.152 1.00 88.62 186 ALA A O 1
ATOM 1455 N N . GLU A 1 187 ? 23.082 -33.627 -82.257 1.00 84.25 187 GLU A N 1
ATOM 1456 C CA . GLU A 1 187 ? 23.406 -33.193 -83.626 1.00 84.25 187 GLU A CA 1
ATOM 1457 C C . GLU A 1 187 ? 24.886 -32.805 -83.794 1.00 84.25 187 GLU A C 1
ATOM 1459 O O . GLU A 1 187 ? 25.477 -33.059 -84.840 1.00 84.25 187 GLU A O 1
ATOM 1464 N N . LEU A 1 188 ? 25.511 -32.234 -82.756 1.00 86.88 188 LEU A N 1
ATOM 1465 C CA . LEU A 1 188 ? 26.930 -31.875 -82.776 1.00 86.88 188 LEU A CA 1
ATOM 1466 C C . LEU A 1 188 ? 27.827 -33.117 -82.744 1.00 86.88 188 LEU A C 1
ATOM 1468 O O . LEU A 1 188 ? 28.830 -33.150 -83.454 1.00 86.88 188 LEU A O 1
ATOM 1472 N N . LEU A 1 189 ? 27.463 -34.137 -81.960 1.00 85.75 189 LEU A N 1
ATOM 1473 C CA . LEU A 1 189 ? 28.182 -35.413 -81.941 1.00 85.75 189 LEU A CA 1
ATOM 1474 C C . LEU A 1 189 ? 28.063 -36.123 -83.297 1.00 85.75 189 LEU A C 1
ATOM 1476 O O . LEU A 1 189 ? 29.064 -36.568 -83.844 1.00 85.75 189 LEU A O 1
ATOM 1480 N N . HIS A 1 190 ? 26.871 -36.147 -83.895 1.00 81.75 190 HIS A N 1
ATOM 1481 C CA . HIS A 1 190 ? 26.678 -36.731 -85.224 1.00 81.75 190 HIS A CA 1
ATOM 1482 C C . HIS A 1 190 ? 27.419 -35.957 -86.327 1.00 81.75 190 HIS A C 1
ATOM 1484 O O . HIS A 1 190 ? 27.956 -36.577 -87.241 1.00 81.75 190 HIS A O 1
ATOM 1490 N N . SER A 1 191 ? 27.527 -34.626 -86.220 1.00 76.25 191 SER A N 1
ATOM 1491 C CA . SER A 1 191 ? 28.159 -33.785 -87.251 1.00 76.25 191 SER A CA 1
ATOM 1492 C C . SER A 1 191 ? 29.657 -34.023 -87.479 1.00 76.25 191 SER A C 1
ATOM 1494 O O . SER A 1 191 ? 30.146 -33.694 -88.555 1.00 76.25 191 SER A O 1
ATOM 1496 N N . VAL A 1 192 ? 30.387 -34.605 -86.517 1.00 70.56 192 VAL A N 1
ATOM 1497 C CA . VAL A 1 192 ? 31.807 -34.979 -86.711 1.00 70.56 192 VAL A CA 1
ATOM 1498 C C . VAL A 1 192 ? 31.984 -36.381 -87.310 1.00 70.56 192 VAL A C 1
ATOM 1500 O O . VAL A 1 192 ? 33.067 -36.727 -87.765 1.00 70.56 192 VAL A O 1
ATOM 1503 N N . SER A 1 193 ? 30.914 -37.181 -87.376 1.00 60.06 193 SER A N 1
ATOM 1504 C CA . SER A 1 193 ? 30.953 -38.576 -87.833 1.00 60.06 193 SER A CA 1
ATOM 1505 C C . SER A 1 193 ? 30.772 -38.752 -89.353 1.00 60.06 193 SER A C 1
ATOM 1507 O O . SER A 1 193 ? 30.673 -39.892 -89.809 1.00 60.06 193 SER A O 1
ATOM 1509 N N . SER A 1 194 ? 30.657 -37.673 -90.143 1.00 51.53 194 SER A N 1
ATOM 1510 C CA . SER A 1 194 ? 30.096 -37.740 -91.505 1.00 51.53 194 SER A CA 1
ATOM 1511 C C . SER A 1 194 ? 30.839 -36.935 -92.590 1.00 51.53 194 SER A C 1
ATOM 1513 O O . SER A 1 194 ? 30.227 -36.113 -93.269 1.00 51.53 194 SER A O 1
ATOM 1515 N N . GLU A 1 195 ? 32.124 -37.220 -92.826 1.00 42.91 195 GLU A N 1
ATOM 1516 C CA . GLU A 1 195 ? 32.819 -36.862 -94.085 1.00 42.91 195 GLU A CA 1
ATOM 1517 C C . GLU A 1 195 ? 33.447 -38.091 -94.776 1.00 42.91 195 GLU A C 1
ATOM 1519 O O . GLU A 1 195 ? 34.649 -38.158 -95.024 1.00 42.91 195 GLU A O 1
ATOM 1524 N N . ALA A 1 196 ? 32.615 -39.082 -95.117 1.00 30.81 196 ALA A N 1
ATOM 1525 C CA . ALA A 1 196 ? 32.997 -40.175 -96.014 1.00 30.81 196 ALA A CA 1
ATOM 1526 C C . ALA A 1 196 ? 31.783 -40.789 -96.742 1.00 30.81 196 ALA A C 1
ATOM 1528 O O . ALA A 1 196 ? 31.171 -41.719 -96.232 1.00 30.81 196 ALA A O 1
ATOM 1529 N N . GLU A 1 197 ? 31.433 -40.259 -97.922 1.00 31.42 197 GLU A N 1
ATOM 1530 C CA . GLU A 1 197 ? 31.313 -41.016 -99.191 1.00 31.42 197 GLU A CA 1
ATOM 1531 C C . GLU A 1 197 ? 30.733 -40.149 -100.331 1.00 31.42 197 GLU A C 1
ATOM 1533 O O . GLU A 1 197 ? 29.867 -39.299 -100.128 1.00 31.42 197 GLU A O 1
ATOM 1538 N N . LEU A 1 198 ? 31.227 -40.371 -101.556 1.00 27.92 198 LEU A N 1
ATOM 1539 C CA . LEU A 1 198 ? 30.776 -39.709 -102.786 1.00 27.92 198 LEU A CA 1
ATOM 1540 C C . LEU A 1 198 ? 30.026 -40.711 -103.681 1.00 27.92 198 LEU A C 1
ATOM 1542 O O . LEU A 1 198 ? 30.634 -41.700 -104.093 1.00 27.92 198 LEU A O 1
ATOM 1546 N N . PRO A 1 199 ? 28.768 -40.451 -104.078 1.00 32.56 199 PRO A N 1
ATOM 1547 C CA . PRO A 1 199 ? 28.114 -41.207 -105.137 1.00 32.56 199 PRO A CA 1
ATOM 1548 C C . PRO A 1 199 ? 28.471 -40.635 -106.520 1.00 32.56 199 PRO A C 1
ATOM 1550 O O . PRO A 1 199 ? 28.326 -39.437 -106.765 1.00 32.56 199 PRO A O 1
ATOM 1553 N N . VAL A 1 200 ? 28.876 -41.497 -107.457 1.00 29.48 200 VAL A N 1
ATOM 1554 C CA . VAL A 1 200 ? 29.027 -41.157 -108.884 1.00 29.48 200 VAL A CA 1
ATOM 1555 C C . VAL A 1 200 ? 28.295 -42.196 -109.731 1.00 29.48 200 VAL A C 1
ATOM 1557 O O . VAL A 1 200 ? 28.519 -43.395 -109.586 1.00 29.48 200 VAL A O 1
ATOM 1560 N N . GLY A 1 201 ? 27.430 -41.720 -110.627 1.00 31.42 201 GLY A N 1
ATOM 1561 C CA . GLY A 1 201 ? 26.655 -42.535 -111.564 1.00 31.42 201 GLY A CA 1
ATOM 1562 C C . GLY A 1 201 ? 25.610 -41.678 -112.280 1.00 31.42 201 GLY A C 1
ATOM 1563 O O . GLY A 1 201 ? 24.544 -41.425 -111.728 1.00 31.42 201 GLY A O 1
ATOM 1564 N N . GLN A 1 202 ? 25.937 -41.199 -113.482 1.00 30.98 202 GLN A N 1
ATOM 1565 C CA . GLN A 1 202 ? 25.065 -40.380 -114.333 1.00 30.98 202 GLN A CA 1
ATOM 1566 C C . GLN A 1 202 ? 24.870 -41.030 -115.706 1.00 30.98 202 GLN A C 1
ATOM 1568 O O . GLN A 1 202 ? 25.824 -41.570 -116.249 1.00 30.98 202 GLN A O 1
ATOM 1573 N N . GLU A 1 203 ? 23.661 -40.874 -116.248 1.00 28.23 203 GLU A N 1
ATOM 1574 C CA . GLU A 1 203 ? 23.262 -40.640 -117.654 1.00 28.23 203 GLU A CA 1
ATOM 1575 C C . GLU A 1 203 ? 21.754 -40.270 -117.546 1.00 28.23 203 GLU A C 1
ATOM 1577 O O . GLU A 1 203 ? 21.037 -40.868 -116.744 1.00 28.23 203 GLU A O 1
ATOM 1582 N N . GLU A 1 204 ? 21.254 -39.108 -117.993 1.00 29.41 204 GLU A N 1
ATOM 1583 C CA . GLU A 1 204 ? 20.993 -38.653 -119.381 1.00 29.41 204 GLU A CA 1
ATOM 1584 C C . GLU A 1 204 ? 20.018 -39.592 -120.145 1.00 29.41 204 GLU A C 1
ATOM 1586 O O . GLU A 1 204 ? 20.096 -40.804 -120.008 1.00 29.41 204 GLU A O 1
ATOM 1591 N N . GLU A 1 205 ? 18.993 -39.141 -120.892 1.00 28.19 205 GLU A N 1
ATOM 1592 C CA . GLU A 1 205 ? 18.786 -37.874 -121.622 1.00 28.19 205 GLU A CA 1
ATOM 1593 C C . GLU A 1 205 ? 17.398 -37.181 -121.453 1.00 28.19 205 GLU A C 1
ATOM 1595 O O . GLU A 1 205 ? 16.347 -37.806 -121.335 1.00 28.19 205 GLU A O 1
ATOM 1600 N N . LEU A 1 206 ? 17.422 -35.848 -121.595 1.00 25.12 206 LEU A N 1
ATOM 1601 C CA . LEU A 1 206 ? 16.518 -34.949 -122.356 1.00 25.12 206 LEU A CA 1
ATOM 1602 C C . LEU A 1 206 ? 15.240 -35.504 -123.065 1.00 25.12 206 LEU A C 1
ATOM 1604 O O . LEU A 1 206 ? 15.369 -36.276 -124.016 1.00 25.12 206 LEU A O 1
ATOM 1608 N N . LYS A 1 207 ? 14.060 -34.863 -122.848 1.00 25.12 207 LYS A N 1
ATOM 1609 C CA . LYS A 1 207 ? 13.355 -34.008 -123.867 1.00 25.12 207 LYS A CA 1
ATOM 1610 C C . LYS A 1 207 ? 11.961 -33.433 -123.489 1.00 25.12 207 LYS A C 1
ATOM 1612 O O . LYS A 1 207 ? 11.155 -34.072 -122.833 1.00 25.12 207 LYS A O 1
ATOM 1617 N N . ASN A 1 208 ? 11.692 -32.257 -124.077 1.00 26.05 208 ASN A N 1
ATOM 1618 C CA . ASN A 1 208 ? 10.416 -31.695 -124.578 1.00 26.05 208 ASN A CA 1
ATOM 1619 C C . ASN A 1 208 ? 9.186 -31.361 -123.686 1.00 26.05 208 ASN A C 1
ATOM 1621 O O . ASN A 1 208 ? 8.360 -32.199 -123.357 1.00 26.05 208 ASN A O 1
ATOM 1625 N N . SER A 1 209 ? 8.977 -30.043 -123.541 1.00 27.47 209 SER A N 1
ATOM 1626 C CA . SER A 1 209 ? 7.811 -29.261 -124.024 1.00 27.47 209 SER A CA 1
ATOM 1627 C C . SER A 1 209 ? 6.348 -29.672 -123.723 1.00 27.47 209 SER A C 1
ATOM 1629 O O . SER A 1 209 ? 5.793 -30.536 -124.390 1.00 27.47 209 SER A O 1
ATOM 1631 N N . ASN A 1 210 ? 5.691 -28.829 -122.912 1.00 27.52 210 ASN A N 1
ATOM 1632 C CA . ASN A 1 210 ? 4.608 -27.894 -123.300 1.00 27.52 210 ASN A CA 1
ATOM 1633 C C . ASN A 1 210 ? 3.280 -28.388 -123.955 1.00 27.52 210 ASN A C 1
ATOM 1635 O O . ASN A 1 210 ? 3.292 -29.074 -124.967 1.00 27.52 210 ASN A O 1
ATOM 1639 N N . VAL A 1 211 ? 2.171 -27.773 -123.495 1.00 27.94 211 VAL A N 1
ATOM 1640 C CA . VAL A 1 211 ? 0.840 -27.601 -124.152 1.00 27.94 211 VAL A CA 1
ATOM 1641 C C . VAL A 1 211 ? -0.199 -28.748 -124.039 1.00 27.94 211 VAL A C 1
ATOM 1643 O O . VAL A 1 211 ? -0.345 -29.575 -124.927 1.00 27.94 211 VAL A O 1
ATOM 1646 N N . GLU A 1 212 ? -0.969 -28.687 -122.940 1.00 32.44 212 GLU A N 1
ATOM 1647 C CA . GLU A 1 212 ? -2.409 -28.303 -122.903 1.00 32.44 212 GLU A CA 1
ATOM 1648 C C . GLU A 1 212 ? -3.545 -29.224 -123.433 1.00 32.44 212 GLU A C 1
ATOM 1650 O O . GLU A 1 212 ? -3.436 -29.933 -124.427 1.00 32.44 212 GLU A O 1
ATOM 1655 N N . SER A 1 213 ? -4.713 -29.054 -122.789 1.00 29.19 213 SER A N 1
ATOM 1656 C CA . SER A 1 213 ? -6.083 -29.478 -123.150 1.00 29.19 213 SER A CA 1
ATOM 1657 C C . SER A 1 213 ? -6.495 -30.956 -122.995 1.00 29.19 213 SER A C 1
ATOM 1659 O O . SER A 1 213 ? -6.126 -31.822 -123.780 1.00 29.19 213 SER A O 1
ATOM 1661 N N . ALA A 1 214 ? -7.391 -31.199 -122.028 1.00 27.81 214 ALA A N 1
ATOM 1662 C CA . ALA A 1 214 ? -8.760 -31.672 -122.287 1.00 27.81 214 ALA A CA 1
ATOM 1663 C C . ALA A 1 214 ? -9.621 -31.547 -121.008 1.00 27.81 214 ALA A C 1
ATOM 1665 O O . ALA A 1 214 ? -9.290 -32.136 -119.980 1.00 27.81 214 ALA A O 1
ATOM 1666 N N . ASP A 1 215 ? -10.722 -30.796 -121.071 1.00 31.09 215 ASP A N 1
ATOM 1667 C CA . ASP A 1 215 ? -11.782 -30.805 -120.051 1.00 31.09 215 ASP A CA 1
ATOM 1668 C C . ASP A 1 215 ? -12.664 -32.065 -120.160 1.00 31.09 215 ASP A C 1
ATOM 1670 O O . ASP A 1 215 ? -12.681 -32.708 -121.211 1.00 31.09 215 ASP A O 1
ATOM 1674 N N . VAL A 1 216 ? -13.457 -32.357 -119.114 1.00 31.86 216 VAL A N 1
ATOM 1675 C CA . VAL A 1 216 ? -14.942 -32.469 -119.162 1.00 31.86 216 VAL A CA 1
ATOM 1676 C C . VAL A 1 216 ? -15.498 -33.092 -117.863 1.00 31.86 216 VAL A C 1
ATOM 1678 O O . VAL A 1 216 ? -15.239 -34.255 -117.587 1.00 31.86 216 VAL A O 1
ATOM 1681 N N . GLU A 1 217 ? -16.318 -32.303 -117.144 1.00 32.22 217 GLU A N 1
ATOM 1682 C CA . GLU A 1 217 ? -17.455 -32.692 -116.264 1.00 32.22 217 GLU A CA 1
ATOM 1683 C C . GLU A 1 217 ? -17.247 -33.664 -115.062 1.00 32.22 217 GLU A C 1
ATOM 1685 O O . GLU A 1 217 ? -16.306 -34.441 -115.010 1.00 32.22 217 GLU A O 1
ATOM 1690 N N . ASN A 1 218 ? -18.123 -33.760 -114.043 1.00 31.02 218 ASN A N 1
ATOM 1691 C CA . ASN A 1 218 ? -19.082 -32.855 -113.356 1.00 31.02 218 ASN A CA 1
ATOM 1692 C C . ASN A 1 218 ? -19.683 -33.637 -112.144 1.00 31.02 218 ASN A C 1
ATOM 1694 O O . ASN A 1 218 ? -19.664 -34.865 -112.190 1.00 31.02 218 ASN A O 1
ATOM 1698 N N . VAL A 1 219 ? -20.227 -32.965 -111.106 1.00 30.09 219 VAL A N 1
ATOM 1699 C CA . VAL A 1 219 ? -21.396 -33.340 -110.241 1.00 30.09 219 VAL A CA 1
ATOM 1700 C C . VAL A 1 219 ? -21.416 -32.545 -108.910 1.00 30.09 219 VAL A C 1
ATOM 1702 O O . VAL A 1 219 ? -20.378 -32.257 -108.321 1.00 30.09 219 VAL A O 1
ATOM 1705 N N . ASN A 1 220 ? -22.625 -32.193 -108.443 1.00 32.81 220 ASN A N 1
ATOM 1706 C CA . ASN A 1 220 ? -22.928 -31.352 -107.266 1.00 32.81 220 ASN A CA 1
ATOM 1707 C C . ASN A 1 220 ? -22.985 -32.099 -105.913 1.00 32.81 220 ASN A C 1
ATOM 1709 O O . ASN A 1 220 ? -23.289 -33.287 -105.898 1.00 32.81 220 ASN A O 1
ATOM 1713 N N . THR A 1 221 ? -22.861 -31.345 -104.802 1.00 31.78 221 THR A N 1
ATOM 1714 C CA . THR A 1 221 ? -23.890 -31.089 -103.735 1.00 31.78 221 THR A CA 1
ATOM 1715 C C . THR A 1 221 ? -23.306 -30.059 -102.740 1.00 31.78 221 THR A C 1
ATOM 1717 O O . THR A 1 221 ? -22.158 -30.215 -102.344 1.00 31.78 221 THR A O 1
ATOM 1720 N N . GLU A 1 222 ? -23.887 -28.873 -102.503 1.00 30.89 222 GLU A N 1
ATOM 1721 C CA . GLU A 1 222 ? -25.041 -28.510 -101.627 1.00 30.89 222 GLU A CA 1
ATOM 1722 C C . GLU A 1 222 ? -24.777 -28.680 -100.099 1.00 30.89 222 GLU A C 1
ATOM 1724 O O . GLU A 1 222 ? -24.247 -29.711 -99.709 1.00 30.89 222 GLU A O 1
ATOM 1729 N N . ASN A 1 223 ? -24.883 -27.663 -99.207 1.00 31.38 223 ASN A N 1
ATOM 1730 C CA . ASN A 1 223 ? -26.017 -26.845 -98.659 1.00 31.38 223 ASN A CA 1
ATOM 1731 C C . ASN A 1 223 ? -26.698 -27.523 -97.422 1.00 31.38 223 ASN A C 1
ATOM 1733 O O . ASN A 1 223 ? -26.750 -28.745 -97.395 1.00 31.38 223 ASN A O 1
ATOM 1737 N N . VAL A 1 224 ? -27.210 -26.883 -96.345 1.00 31.30 224 VAL A N 1
ATOM 1738 C CA . VAL A 1 224 ? -27.599 -25.479 -96.007 1.00 31.30 224 VAL A CA 1
ATOM 1739 C C . VAL A 1 224 ? -27.293 -25.152 -94.505 1.00 31.30 224 VAL A C 1
ATOM 1741 O O . VAL A 1 224 ? -26.918 -26.042 -93.747 1.00 31.30 224 VAL A O 1
ATOM 1744 N N . ASN A 1 225 ? -27.474 -23.895 -94.056 1.00 33.12 225 ASN A N 1
ATOM 1745 C CA . ASN A 1 225 ? -27.523 -23.443 -92.637 1.00 33.12 225 ASN A CA 1
ATOM 1746 C C . ASN A 1 225 ? -28.694 -24.052 -91.813 1.00 33.12 225 ASN A C 1
ATOM 1748 O O . ASN A 1 225 ? -29.697 -24.405 -92.424 1.00 33.12 225 ASN A O 1
ATOM 1752 N N . THR A 1 226 ? -28.625 -24.031 -90.460 1.00 30.45 226 THR A N 1
ATOM 1753 C CA . THR A 1 226 ? -29.386 -23.119 -89.531 1.00 30.45 226 THR A CA 1
ATOM 1754 C C . THR A 1 226 ? -29.341 -23.549 -88.044 1.00 30.45 226 THR A C 1
ATOM 1756 O O . THR A 1 226 ? -29.595 -24.711 -87.762 1.00 30.45 226 THR A O 1
ATOM 1759 N N . ASP A 1 227 ? -29.074 -22.582 -87.149 1.00 31.25 227 ASP A N 1
ATOM 1760 C CA . ASP A 1 227 ? -29.727 -22.190 -85.865 1.00 31.25 227 ASP A CA 1
ATOM 1761 C C . ASP A 1 227 ? -30.337 -23.195 -84.834 1.00 31.25 227 ASP A C 1
ATOM 1763 O O . ASP A 1 227 ? -30.702 -24.320 -85.150 1.00 31.25 227 ASP A O 1
ATOM 1767 N N . ASN A 1 228 ? -30.563 -22.674 -83.604 1.00 30.44 228 ASN A N 1
ATOM 1768 C CA . ASN A 1 228 ? -31.436 -23.178 -82.508 1.00 30.44 228 ASN A CA 1
ATOM 1769 C C . ASN A 1 228 ? -31.013 -24.458 -81.725 1.00 30.44 228 ASN A C 1
ATOM 1771 O O . ASN A 1 228 ? -30.236 -25.265 -82.217 1.00 30.44 228 ASN A O 1
ATOM 1775 N N . GLU A 1 229 ? -31.503 -24.755 -80.502 1.00 31.50 229 GLU A N 1
ATOM 1776 C CA . GLU A 1 229 ? -31.865 -23.944 -79.303 1.00 31.50 229 GLU A CA 1
ATOM 1777 C C . GLU A 1 229 ? -31.998 -24.879 -78.055 1.00 31.50 229 GLU A C 1
ATOM 1779 O O . GLU A 1 229 ? -32.116 -26.085 -78.225 1.00 31.50 229 GLU A O 1
ATOM 1784 N N . GLU A 1 230 ? -32.017 -24.310 -76.836 1.00 31.41 230 GLU A N 1
ATOM 1785 C CA . GLU A 1 230 ? -32.674 -24.784 -75.579 1.00 31.41 230 GLU A CA 1
ATOM 1786 C C . GLU A 1 230 ? -32.514 -26.211 -74.937 1.00 31.41 230 GLU A C 1
ATOM 1788 O O . GLU A 1 230 ? -32.468 -27.241 -75.590 1.00 31.41 230 GLU A O 1
ATOM 1793 N N . ASN A 1 231 ? -32.569 -26.221 -73.582 1.00 28.92 231 ASN A N 1
ATOM 1794 C CA . ASN A 1 231 ? -33.239 -27.165 -72.636 1.00 28.92 231 ASN A CA 1
ATOM 1795 C C . ASN A 1 231 ? -33.074 -28.707 -72.786 1.00 28.92 231 ASN A C 1
ATOM 1797 O O . ASN A 1 231 ? -33.457 -29.299 -73.784 1.00 28.92 231 ASN A O 1
ATOM 1801 N N . THR A 1 232 ? -32.642 -29.502 -71.787 1.00 30.52 232 THR A N 1
ATOM 1802 C CA . THR A 1 232 ? -33.247 -29.850 -70.457 1.00 30.52 232 THR A CA 1
ATOM 1803 C C . THR A 1 232 ? -32.390 -30.992 -69.824 1.00 30.52 232 THR A C 1
ATOM 1805 O O . THR A 1 232 ? -31.555 -31.540 -70.540 1.00 30.52 232 THR A O 1
ATOM 1808 N N . ALA A 1 233 ? -32.512 -31.498 -68.581 1.00 31.11 233 ALA A N 1
ATOM 1809 C CA . ALA A 1 233 ? -33.070 -31.083 -67.273 1.00 31.11 233 ALA A CA 1
ATOM 1810 C C . ALA A 1 233 ? -32.555 -32.075 -66.174 1.00 31.11 233 ALA A C 1
ATOM 1812 O O . ALA A 1 233 ? -31.832 -33.012 -66.508 1.00 31.11 233 ALA A O 1
ATOM 1813 N N . ASP A 1 234 ? -32.979 -31.883 -64.912 1.00 33.53 234 ASP A N 1
ATOM 1814 C CA . ASP A 1 234 ? -32.885 -32.806 -63.749 1.00 33.53 234 ASP A CA 1
ATOM 1815 C C . ASP A 1 234 ? -31.467 -33.118 -63.178 1.00 33.53 234 ASP A C 1
ATOM 1817 O O . ASP A 1 234 ? -30.461 -33.001 -63.870 1.00 33.53 234 ASP A O 1
ATOM 1821 N N . GLU A 1 235 ? -31.264 -33.425 -61.883 1.00 35.12 235 GLU A N 1
ATOM 1822 C CA . GLU A 1 235 ? -32.189 -33.796 -60.788 1.00 35.12 235 GLU A CA 1
ATOM 1823 C C . GLU A 1 235 ? -32.057 -32.926 -59.499 1.00 35.12 235 GLU A C 1
ATOM 1825 O O . GLU A 1 235 ? -30.961 -32.523 -59.120 1.00 35.12 235 GLU A O 1
ATOM 1830 N N . LEU A 1 236 ? -33.201 -32.709 -58.821 1.00 30.78 236 LEU A N 1
ATOM 1831 C CA . LEU A 1 236 ? -33.495 -32.779 -57.359 1.00 30.78 236 LEU A CA 1
ATOM 1832 C C . LEU A 1 236 ? -32.498 -32.181 -56.314 1.00 30.78 236 LEU A C 1
ATOM 1834 O O . LEU A 1 236 ? -31.332 -32.546 -56.258 1.00 30.78 236 LEU A O 1
ATOM 1838 N N . PHE A 1 237 ? -32.888 -31.194 -55.479 1.00 30.61 237 PHE A N 1
ATOM 1839 C CA . PHE A 1 237 ? -33.657 -31.287 -54.198 1.00 30.61 237 PHE A CA 1
ATOM 1840 C C . PHE A 1 237 ? -32.961 -32.124 -53.083 1.00 30.61 237 PHE A C 1
ATOM 1842 O O . PHE A 1 237 ? -32.337 -33.135 -53.373 1.00 30.61 237 PHE A O 1
ATOM 1849 N N . GLU A 1 238 ? -32.981 -31.781 -51.782 1.00 32.66 238 GLU A N 1
ATOM 1850 C CA . GLU A 1 238 ? -33.918 -30.957 -50.982 1.00 32.66 238 GLU A CA 1
ATOM 1851 C C . GLU A 1 238 ? -33.228 -30.231 -49.783 1.00 32.66 238 GLU A C 1
ATOM 1853 O O . GLU A 1 238 ? -32.079 -30.517 -49.441 1.00 32.66 238 GLU A O 1
ATOM 1858 N N . GLU A 1 239 ? -33.917 -29.283 -49.131 1.00 33.66 239 GLU A N 1
ATOM 1859 C CA . GLU A 1 239 ? -33.464 -28.558 -47.924 1.00 33.66 239 GLU A CA 1
ATOM 1860 C C . GLU A 1 239 ? -33.795 -29.287 -46.603 1.00 33.66 239 GLU A C 1
ATOM 1862 O O . GLU A 1 239 ? -34.821 -29.948 -46.515 1.00 33.66 239 GLU A O 1
ATOM 1867 N N . ILE A 1 240 ? -33.066 -28.985 -45.514 1.00 28.97 240 ILE A N 1
ATOM 1868 C CA . ILE A 1 240 ? -33.705 -28.648 -44.220 1.00 28.97 240 ILE A CA 1
ATOM 1869 C C . ILE A 1 240 ? -32.960 -27.471 -43.575 1.00 28.97 240 ILE A C 1
ATOM 1871 O O . ILE A 1 240 ? -31.763 -27.551 -43.296 1.00 28.97 240 ILE A O 1
ATOM 1875 N N . ALA A 1 241 ? -33.701 -26.413 -43.240 1.00 32.12 241 ALA A N 1
ATOM 1876 C CA . ALA A 1 241 ? -33.276 -25.372 -42.310 1.00 32.12 241 ALA A CA 1
ATOM 1877 C C . ALA A 1 241 ? -34.030 -25.497 -40.976 1.00 32.12 241 ALA A C 1
ATOM 1879 O O . ALA A 1 241 ? -35.210 -25.839 -40.952 1.00 32.12 241 ALA A O 1
ATOM 1880 N N . VAL A 1 242 ? -33.378 -25.136 -39.865 1.00 28.16 242 VAL A N 1
ATOM 1881 C CA . VAL A 1 242 ? -34.061 -24.810 -38.602 1.00 28.16 242 VAL A CA 1
ATOM 1882 C C . VAL A 1 242 ? -33.483 -23.504 -38.061 1.00 28.16 242 VAL A C 1
ATOM 1884 O O . VAL A 1 242 ? -32.371 -23.463 -37.535 1.00 28.16 242 VAL A O 1
ATOM 1887 N N . GLN A 1 243 ? -34.248 -22.426 -38.229 1.00 31.95 243 GLN A N 1
ATOM 1888 C CA . GLN A 1 243 ? -34.098 -21.187 -37.464 1.00 31.95 243 GLN A CA 1
ATOM 1889 C C . GLN A 1 243 ? -34.912 -21.277 -36.154 1.00 31.95 243 GLN A C 1
ATOM 1891 O O . GLN A 1 243 ? -35.543 -22.295 -35.879 1.00 31.95 243 GLN A O 1
ATOM 1896 N N . ASN A 1 244 ? -34.983 -20.145 -35.444 1.00 32.53 244 ASN A N 1
ATOM 1897 C CA . ASN A 1 244 ? -35.979 -19.786 -34.427 1.00 32.53 244 ASN A CA 1
ATOM 1898 C C . ASN A 1 244 ? -35.754 -20.329 -33.009 1.00 32.53 244 ASN A C 1
ATOM 1900 O O . ASN A 1 244 ? -35.257 -21.434 -32.825 1.00 32.53 244 ASN A O 1
ATOM 1904 N N . LEU A 1 245 ? -36.132 -19.611 -31.945 1.00 30.81 245 LEU A N 1
ATOM 1905 C CA . LEU A 1 245 ? -36.413 -18.170 -31.699 1.00 30.81 245 LEU A CA 1
ATOM 1906 C C . LEU A 1 245 ? -36.098 -17.969 -30.171 1.00 30.81 245 LEU A C 1
ATOM 1908 O O . LEU A 1 245 ? -35.596 -18.903 -29.547 1.00 30.81 245 LEU A O 1
ATOM 1912 N N . GLU A 1 246 ? -36.217 -16.845 -29.460 1.00 29.14 246 GLU A N 1
ATOM 1913 C CA . GLU A 1 246 ? -37.156 -15.713 -29.473 1.00 29.14 246 GLU A CA 1
ATOM 1914 C C . GLU A 1 246 ? -36.483 -14.445 -28.894 1.00 29.14 246 GLU A C 1
ATOM 1916 O O . GLU A 1 246 ? -35.720 -14.523 -27.929 1.00 29.14 246 GLU A O 1
ATOM 1921 N N . GLU A 1 247 ? -36.848 -13.268 -29.410 1.00 40.00 247 GLU A N 1
ATOM 1922 C CA . GLU A 1 247 ? -37.096 -12.102 -28.544 1.00 40.00 247 GLU A CA 1
ATOM 1923 C C . GLU A 1 247 ? -38.573 -12.129 -28.122 1.00 40.00 247 GLU A C 1
ATOM 1925 O O . GLU A 1 247 ? -39.400 -12.679 -28.853 1.00 40.00 247 GLU A O 1
ATOM 1930 N N . PRO A 1 248 ? -38.937 -11.470 -27.011 1.00 40.94 248 PRO A N 1
ATOM 1931 C CA . PRO A 1 248 ? -40.146 -10.640 -27.083 1.00 40.94 248 PRO A CA 1
ATOM 1932 C C . PRO A 1 248 ? -39.864 -9.135 -26.967 1.00 40.94 248 PRO A C 1
ATOM 1934 O O . PRO A 1 248 ? -39.446 -8.644 -25.920 1.00 40.94 248 PRO A O 1
ATOM 1937 N N . SER A 1 249 ? -40.164 -8.434 -28.064 1.00 28.73 249 SER A N 1
ATOM 1938 C CA . SER A 1 249 ? -41.003 -7.222 -28.133 1.00 28.73 249 SER A CA 1
ATOM 1939 C C . SER A 1 249 ? -40.891 -6.147 -27.039 1.00 28.73 249 SER A C 1
ATOM 1941 O O . SER A 1 249 ? -41.244 -6.360 -25.877 1.00 28.73 249 SER A O 1
ATOM 1943 N N . ALA A 1 250 ? -40.605 -4.918 -27.473 1.00 35.81 250 ALA A N 1
ATOM 1944 C CA . ALA A 1 250 ? -41.096 -3.716 -26.799 1.00 35.81 250 ALA A CA 1
ATOM 1945 C C . ALA A 1 250 ? -42.592 -3.491 -27.094 1.00 35.81 250 ALA A C 1
ATOM 1947 O O . ALA A 1 250 ? -43.080 -3.943 -28.127 1.00 35.81 250 ALA A O 1
ATOM 1948 N N . GLU A 1 251 ? -43.277 -2.724 -26.241 1.00 30.30 251 GLU A N 1
ATOM 1949 C CA . GLU A 1 251 ? -44.454 -1.936 -26.633 1.00 30.30 251 GLU A CA 1
ATOM 1950 C C . GLU A 1 251 ? -44.601 -0.706 -25.712 1.00 30.30 251 GLU A C 1
ATOM 1952 O O . GLU A 1 251 ? -44.053 -0.676 -24.604 1.00 30.30 251 GLU A O 1
ATOM 1957 N N . ASP A 1 252 ? -45.242 0.347 -26.221 1.00 29.64 252 ASP A N 1
ATOM 1958 C CA . ASP A 1 252 ? -45.087 1.732 -25.756 1.00 29.64 252 ASP A CA 1
ATOM 1959 C C . ASP A 1 252 ? -45.897 2.130 -24.509 1.00 29.64 252 ASP A C 1
ATOM 1961 O O . ASP A 1 252 ? -47.006 1.652 -24.281 1.00 29.64 252 ASP A O 1
ATOM 1965 N N . VAL A 1 253 ? -45.417 3.172 -23.811 1.00 28.19 253 VAL A N 1
ATOM 1966 C CA . VAL A 1 253 ? -46.268 4.317 -23.420 1.00 28.19 253 VAL A CA 1
ATOM 1967 C C . VAL A 1 253 ? -45.496 5.619 -23.686 1.00 28.19 253 VAL A C 1
ATOM 1969 O O . VAL A 1 253 ? -44.288 5.698 -23.464 1.00 28.19 253 VAL A O 1
ATOM 1972 N N . VAL A 1 254 ? -46.213 6.625 -24.185 1.00 29.19 254 VAL A N 1
ATOM 1973 C CA . VAL A 1 254 ? -45.718 7.904 -24.724 1.00 29.19 254 VAL A CA 1
ATOM 1974 C C . VAL A 1 254 ? -45.889 9.050 -23.706 1.00 29.19 254 VAL A C 1
ATOM 1976 O O . VAL A 1 254 ? -46.742 8.956 -22.828 1.00 29.19 254 VAL A O 1
ATOM 1979 N N . GLU A 1 255 ? -45.124 10.143 -23.884 1.00 28.47 255 GLU A N 1
ATOM 1980 C CA . GLU A 1 255 ? -45.301 11.469 -23.241 1.00 28.47 255 GLU A CA 1
ATOM 1981 C C . GLU A 1 255 ? -45.075 11.550 -21.701 1.00 28.47 255 GLU A C 1
ATOM 1983 O O . GLU A 1 255 ? -45.256 10.595 -20.958 1.00 28.47 255 GLU A O 1
ATOM 1988 N N . ASN A 1 256 ? -44.607 12.657 -21.105 1.00 27.00 256 ASN A N 1
ATOM 1989 C CA . ASN A 1 256 ? -44.487 14.049 -21.560 1.00 27.00 256 ASN A CA 1
ATOM 1990 C C . ASN A 1 256 ? -43.169 14.702 -21.082 1.00 27.00 256 ASN A C 1
ATOM 1992 O O . ASN A 1 256 ? -42.668 14.383 -20.002 1.00 27.00 256 ASN A O 1
ATOM 1996 N N . THR A 1 257 ? -42.657 15.685 -21.833 1.00 29.70 257 THR A N 1
ATOM 1997 C CA . THR A 1 257 ? -41.587 16.600 -21.384 1.00 29.70 257 THR A CA 1
ATOM 1998 C C . THR A 1 257 ? -42.051 18.051 -21.471 1.00 29.70 257 THR A C 1
ATOM 2000 O O . THR A 1 257 ? -41.995 18.649 -22.543 1.00 29.70 257 THR A O 1
ATOM 2003 N N . GLU A 1 258 ? -42.454 18.627 -20.339 1.00 28.62 258 GLU A N 1
ATOM 2004 C CA . GLU A 1 258 ? -42.690 20.069 -20.208 1.00 28.62 258 GLU A CA 1
ATOM 2005 C C . GLU A 1 258 ? -41.509 20.747 -19.492 1.00 28.62 258 GLU A C 1
ATOM 2007 O O . GLU A 1 258 ? -41.212 20.463 -18.330 1.00 28.62 258 GLU A O 1
ATOM 2012 N N . GLU A 1 259 ? -40.860 21.684 -20.184 1.00 33.50 259 GLU A N 1
ATOM 2013 C CA . GLU A 1 259 ? -40.328 22.897 -19.548 1.00 33.50 259 GLU A CA 1
ATOM 2014 C C . GLU A 1 259 ? -41.521 23.811 -19.203 1.00 33.50 259 GLU A C 1
ATOM 2016 O O . GLU A 1 259 ? -42.488 23.845 -19.968 1.00 33.50 259 GLU A O 1
ATOM 2021 N N . PRO A 1 260 ? -41.501 24.543 -18.069 1.00 44.19 260 PRO A N 1
ATOM 2022 C CA . PRO A 1 260 ? -40.726 25.792 -17.994 1.00 44.19 260 PRO A CA 1
ATOM 2023 C C . PRO A 1 260 ? -40.053 26.011 -16.605 1.00 44.19 260 PRO A C 1
ATOM 2025 O O . PRO A 1 260 ? -40.146 25.167 -15.720 1.00 44.19 260 PRO A O 1
ATOM 2028 N N . SER A 1 261 ? -39.324 27.100 -16.323 1.00 26.80 261 SER A N 1
ATOM 2029 C CA . SER A 1 261 ? -39.195 28.376 -17.044 1.00 26.80 261 SER A CA 1
ATOM 2030 C C . SER A 1 261 ? -37.786 28.979 -17.006 1.00 26.80 261 SER A C 1
ATOM 2032 O O . SER A 1 261 ? -36.989 28.696 -16.112 1.00 26.80 261 SER A O 1
ATOM 2034 N N . ALA A 1 262 ? -37.537 29.906 -17.935 1.00 28.50 262 ALA A N 1
ATOM 2035 C CA . ALA A 1 262 ? -36.358 30.768 -17.974 1.00 28.50 262 ALA A CA 1
ATOM 2036 C C . ALA A 1 262 ? -36.208 31.686 -16.738 1.00 28.50 262 ALA A C 1
ATOM 2038 O O . ALA A 1 262 ? -37.127 31.849 -15.931 1.00 28.50 262 ALA A O 1
ATOM 2039 N N . GLY A 1 263 ? -35.034 32.317 -16.635 1.00 26.62 263 GLY A N 1
ATOM 2040 C CA . GLY A 1 263 ? -34.656 33.249 -15.570 1.00 26.62 263 GLY A CA 1
ATOM 2041 C C . GLY A 1 263 ? -33.368 33.999 -15.917 1.00 26.62 263 GLY A C 1
ATOM 2042 O O . GLY A 1 263 ? -32.348 33.815 -15.256 1.00 26.62 263 GLY A O 1
ATOM 2043 N N . ASP A 1 264 ? -33.401 34.784 -16.996 1.00 27.08 264 ASP A N 1
ATOM 2044 C CA . ASP A 1 264 ? -32.254 35.547 -17.500 1.00 27.08 264 ASP A CA 1
ATOM 2045 C C . ASP A 1 264 ? -31.713 36.590 -16.514 1.00 27.08 264 ASP A C 1
ATOM 2047 O O . ASP A 1 264 ? -32.478 37.320 -15.885 1.00 27.08 264 ASP A O 1
ATOM 2051 N N . ALA A 1 265 ? -30.385 36.750 -16.510 1.00 28.69 265 ALA A N 1
ATOM 2052 C CA . ALA A 1 265 ? -29.732 38.063 -16.491 1.00 28.69 265 ALA A CA 1
ATOM 2053 C C . ALA A 1 265 ? -28.231 37.930 -16.807 1.00 28.69 265 ALA A C 1
ATOM 2055 O O . ALA A 1 265 ? -27.417 37.622 -15.936 1.00 28.69 265 ALA A O 1
ATOM 2056 N N . ALA A 1 266 ? -27.842 38.233 -18.046 1.00 31.41 266 ALA A N 1
ATOM 2057 C CA . ALA A 1 266 ? -26.483 38.686 -18.334 1.00 31.41 266 ALA A CA 1
ATOM 2058 C C . ALA A 1 266 ? -26.439 40.219 -18.266 1.00 31.41 266 ALA A C 1
ATOM 2060 O O . ALA A 1 266 ? -27.383 40.870 -18.699 1.00 31.41 266 ALA A O 1
ATOM 2061 N N . VAL A 1 267 ? -25.325 40.797 -17.809 1.00 26.94 267 VAL A N 1
ATOM 2062 C CA . VAL A 1 267 ? -24.851 42.131 -18.228 1.00 26.94 267 VAL A CA 1
ATOM 2063 C C . VAL A 1 267 ? -23.348 42.239 -17.942 1.00 26.94 267 VAL A C 1
ATOM 2065 O O . VAL A 1 267 ? -22.807 41.521 -17.101 1.00 26.94 267 VAL A O 1
ATOM 2068 N N . GLN A 1 268 ? -22.657 43.079 -18.710 1.00 27.64 268 GLN A N 1
ATOM 2069 C CA . GLN A 1 268 ? -21.201 43.228 -18.695 1.00 27.64 268 GLN A CA 1
ATOM 2070 C C . GLN A 1 268 ? -20.725 44.436 -17.859 1.00 27.64 268 GLN A C 1
ATOM 2072 O O . GLN A 1 268 ? -21.504 45.322 -17.525 1.00 27.64 268 GLN A O 1
ATOM 2077 N N . ASN A 1 269 ? -19.393 44.527 -17.749 1.00 28.97 269 ASN A N 1
ATOM 2078 C CA . ASN A 1 269 ? -18.579 45.751 -17.835 1.00 28.97 269 ASN A CA 1
ATOM 2079 C C . ASN A 1 269 ? -18.196 46.574 -16.589 1.00 28.97 269 ASN A C 1
ATOM 2081 O O . ASN A 1 269 ? -18.910 46.719 -15.604 1.00 28.97 269 ASN A O 1
ATOM 2085 N N . THR A 1 270 ? -17.047 47.231 -16.802 1.00 26.44 270 THR A N 1
ATOM 2086 C CA . THR A 1 270 ? -16.465 48.415 -16.143 1.00 26.44 270 THR A CA 1
ATOM 2087 C C . THR A 1 270 ? -15.807 48.293 -14.761 1.00 26.44 270 THR A C 1
ATOM 2089 O O . THR A 1 270 ? -16.289 47.658 -13.834 1.00 26.44 270 THR A O 1
ATOM 2092 N N . VAL A 1 271 ? -14.657 48.974 -14.679 1.00 36.06 271 VAL A N 1
ATOM 2093 C CA . VAL A 1 271 ? -13.740 49.194 -13.547 1.00 36.06 271 VAL A CA 1
ATOM 2094 C C . VAL A 1 271 ? -13.592 50.717 -13.422 1.00 36.06 271 VAL A C 1
ATOM 2096 O O . VAL A 1 271 ? -13.424 51.353 -14.467 1.00 36.06 271 VAL A O 1
ATOM 2099 N N . PRO A 1 272 ? -13.710 51.328 -12.224 1.00 38.97 272 PRO A N 1
ATOM 2100 C CA . PRO A 1 272 ? -12.549 52.035 -11.635 1.00 38.97 272 PRO A CA 1
ATOM 2101 C C . PRO A 1 272 ? -12.541 52.169 -10.085 1.00 38.97 272 PRO A C 1
ATOM 2103 O O . PRO A 1 272 ? -13.555 51.954 -9.431 1.00 38.97 272 PRO A O 1
ATOM 2106 N N . GLY A 1 273 ? -11.406 52.628 -9.521 1.00 28.81 273 GLY A N 1
ATOM 2107 C CA . GLY A 1 273 ? -11.249 53.066 -8.112 1.00 28.81 273 GLY A CA 1
ATOM 2108 C C . GLY A 1 273 ? -10.956 51.920 -7.123 1.00 28.81 273 GLY A C 1
ATOM 2109 O O . GLY A 1 273 ? -11.783 51.029 -6.990 1.00 28.81 273 GLY A O 1
ATOM 2110 N N . ALA A 1 274 ? -9.811 51.756 -6.444 1.00 28.45 274 ALA A N 1
ATOM 2111 C CA . ALA A 1 274 ? -8.692 52.611 -6.003 1.00 28.45 274 ALA A CA 1
ATOM 2112 C C . ALA A 1 274 ? -8.897 53.336 -4.657 1.00 28.45 274 ALA A C 1
ATOM 2114 O O . ALA A 1 274 ? -9.576 54.354 -4.618 1.00 28.45 274 ALA A O 1
ATOM 2115 N N . ASP A 1 275 ? -8.230 52.841 -3.599 1.00 28.47 275 ASP A N 1
ATOM 2116 C CA . ASP A 1 275 ? -7.460 53.693 -2.678 1.00 28.47 275 ASP A CA 1
ATOM 2117 C C . ASP A 1 275 ? -6.403 52.918 -1.845 1.00 28.47 275 ASP A C 1
ATOM 2119 O O . ASP A 1 275 ? -6.438 51.692 -1.746 1.00 28.47 275 ASP A O 1
ATOM 2123 N N . ALA A 1 276 ? -5.436 53.684 -1.329 1.00 30.12 276 ALA A N 1
ATOM 2124 C CA . ALA A 1 276 ? -4.131 53.383 -0.700 1.00 30.12 276 ALA A CA 1
ATOM 2125 C C . ALA A 1 276 ? -4.133 52.463 0.579 1.00 30.12 276 ALA A C 1
ATOM 2127 O O . ALA A 1 276 ? -5.189 52.048 1.038 1.00 30.12 276 ALA A O 1
ATOM 2128 N N . VAL A 1 277 ? -3.017 52.056 1.234 1.00 27.97 277 VAL A N 1
ATOM 2129 C CA . VAL A 1 277 ? -1.755 52.773 1.580 1.00 27.97 277 VAL A CA 1
ATOM 2130 C C . VAL A 1 277 ? -0.497 51.870 1.746 1.00 27.97 277 VAL A C 1
ATOM 2132 O O . VAL A 1 277 ? -0.529 50.872 2.453 1.00 27.97 277 VAL A O 1
ATOM 2135 N N . SER A 1 278 ? 0.614 52.327 1.137 1.00 31.03 278 SER A N 1
ATOM 2136 C CA . SER A 1 278 ? 2.072 52.245 1.457 1.00 31.03 278 SER A CA 1
ATOM 2137 C C . SER A 1 278 ? 2.743 51.088 2.243 1.00 31.03 278 SER A C 1
ATOM 2139 O O . SER A 1 278 ? 2.498 50.911 3.435 1.00 31.03 278 SER A O 1
ATOM 2141 N N . ALA A 1 279 ? 3.742 50.453 1.600 1.00 29.62 279 ALA A N 1
ATOM 2142 C CA . ALA A 1 279 ? 5.188 50.363 1.959 1.00 29.62 279 ALA A CA 1
ATOM 2143 C C . ALA A 1 279 ? 5.873 49.442 0.905 1.00 29.62 279 ALA A C 1
ATOM 2145 O O . ALA A 1 279 ? 5.261 48.452 0.514 1.00 29.62 279 ALA A O 1
ATOM 2146 N N . GLY A 1 280 ? 7.043 49.687 0.297 1.00 27.11 280 GLY A N 1
ATOM 2147 C CA . GLY A 1 280 ? 8.333 50.195 0.802 1.00 27.11 280 GLY A CA 1
ATOM 2148 C C . GLY A 1 280 ? 9.313 48.998 0.895 1.00 27.11 280 GLY A C 1
ATOM 2149 O O . GLY A 1 280 ? 8.999 48.053 1.614 1.00 27.11 280 GLY A O 1
ATOM 2150 N N . ASP A 1 281 ? 10.434 48.872 0.166 1.00 26.91 281 ASP A N 1
ATOM 2151 C CA . ASP A 1 281 ? 11.177 49.828 -0.681 1.00 26.91 281 ASP A CA 1
ATOM 2152 C C . ASP A 1 281 ? 11.845 49.169 -1.919 1.00 26.91 281 ASP A C 1
ATOM 2154 O O . ASP A 1 281 ? 12.021 47.949 -1.989 1.00 26.91 281 ASP A O 1
ATOM 2158 N N . SER A 1 282 ? 12.275 50.004 -2.873 1.00 30.30 282 SER A N 1
ATOM 2159 C CA . SER A 1 282 ? 13.340 49.752 -3.872 1.00 30.30 282 SER A CA 1
ATOM 2160 C C . SER A 1 282 ? 14.636 50.489 -3.429 1.00 30.30 282 SER A C 1
ATOM 2162 O O . SER A 1 282 ? 14.607 51.190 -2.428 1.00 30.30 282 SER A O 1
ATOM 2164 N N . GLU A 1 283 ? 15.843 50.338 -3.989 1.00 29.27 283 GLU A N 1
ATOM 2165 C CA . GLU A 1 283 ? 16.288 50.668 -5.358 1.00 29.27 283 GLU A CA 1
ATOM 2166 C C . GLU A 1 283 ? 17.739 50.189 -5.637 1.00 29.27 283 GLU A C 1
ATOM 2168 O O . GLU A 1 283 ? 18.422 49.641 -4.772 1.00 29.27 283 GLU A O 1
ATOM 2173 N N . THR A 1 284 ? 18.225 50.449 -6.857 1.00 37.75 284 THR A N 1
ATOM 2174 C CA . THR A 1 284 ? 19.631 50.355 -7.296 1.00 37.75 284 THR A CA 1
ATOM 2175 C C . THR A 1 284 ? 20.230 51.733 -7.626 1.00 37.75 284 THR A C 1
ATOM 2177 O O . THR A 1 284 ? 19.601 52.474 -8.380 1.00 37.75 284 THR A O 1
ATOM 2180 N N . PRO A 1 285 ? 21.490 52.012 -7.246 1.00 37.75 285 PRO A N 1
ATOM 2181 C CA . PRO A 1 285 ? 22.423 52.875 -8.001 1.00 37.75 285 PRO A CA 1
ATOM 2182 C C . PRO A 1 285 ? 23.447 52.017 -8.793 1.00 37.75 285 PRO A C 1
ATOM 2184 O O . PRO A 1 285 ? 23.522 50.809 -8.572 1.00 37.75 285 PRO A O 1
ATOM 2187 N N . GLY A 1 286 ? 24.261 52.502 -9.745 1.00 27.70 286 GLY A N 1
ATOM 2188 C CA . GLY A 1 286 ? 24.725 53.872 -10.057 1.00 27.70 286 GLY A CA 1
ATOM 2189 C C . GLY A 1 286 ? 26.216 54.010 -9.664 1.00 27.70 286 GLY A C 1
ATOM 2190 O O . GLY A 1 286 ? 26.489 54.000 -8.472 1.00 27.70 286 GLY A O 1
ATOM 2191 N N . VAL A 1 287 ? 27.215 53.864 -10.563 1.00 29.47 287 VAL A N 1
ATOM 2192 C CA . VAL A 1 287 ? 27.799 54.898 -11.478 1.00 29.47 287 VAL A CA 1
ATOM 2193 C C . VAL A 1 287 ? 28.515 56.010 -10.654 1.00 29.47 287 VAL A C 1
ATOM 2195 O O . VAL A 1 287 ? 27.889 56.541 -9.747 1.00 29.47 287 VAL A O 1
ATOM 2198 N N . ASP A 1 288 ? 29.811 56.373 -10.812 1.00 30.72 288 ASP A N 1
ATOM 2199 C CA . ASP A 1 288 ? 30.596 56.587 -12.056 1.00 30.72 288 ASP A CA 1
ATOM 2200 C C . ASP A 1 288 ? 32.167 56.680 -11.926 1.00 30.72 288 ASP A C 1
ATOM 2202 O O . ASP A 1 288 ? 32.700 56.878 -10.838 1.00 30.72 288 ASP A O 1
ATOM 2206 N N . THR A 1 289 ? 32.865 56.713 -13.082 1.00 31.05 289 THR A N 1
ATOM 2207 C CA . THR A 1 289 ? 34.156 57.391 -13.469 1.00 31.05 289 THR A CA 1
ATOM 2208 C C . THR A 1 289 ? 35.599 57.048 -12.980 1.00 31.05 289 THR A C 1
ATOM 2210 O O . THR A 1 289 ? 35.858 56.791 -11.811 1.00 31.05 289 THR A O 1
ATOM 2213 N N . ALA A 1 290 ? 36.539 57.296 -13.933 1.00 30.11 290 ALA A N 1
ATOM 2214 C CA . ALA A 1 290 ? 37.962 57.746 -13.847 1.00 30.11 290 ALA A CA 1
ATOM 2215 C C . ALA A 1 290 ? 39.123 56.712 -13.692 1.00 30.11 290 ALA A C 1
ATOM 2217 O O . ALA A 1 290 ? 39.028 55.806 -12.875 1.00 30.11 290 ALA A O 1
ATOM 2218 N N . GLN A 1 291 ? 40.285 56.809 -14.388 1.00 32.78 291 GLN A N 1
ATOM 2219 C CA . GLN A 1 291 ? 40.721 57.601 -15.578 1.00 32.78 291 GLN A CA 1
ATOM 2220 C C . GLN A 1 291 ? 42.055 57.052 -16.192 1.00 32.78 291 GLN A C 1
ATOM 2222 O O . GLN A 1 291 ? 42.889 56.616 -15.412 1.00 32.78 291 GLN A O 1
ATOM 2227 N N . ASN A 1 292 ? 42.265 57.196 -17.525 1.00 32.12 292 ASN A N 1
ATOM 2228 C CA . ASN A 1 292 ? 43.537 57.387 -18.309 1.00 32.12 292 ASN A CA 1
ATOM 2229 C C . ASN A 1 292 ? 44.742 56.402 -18.134 1.00 32.12 292 ASN A C 1
ATOM 2231 O O . ASN A 1 292 ? 44.985 55.925 -17.037 1.00 32.12 292 ASN A O 1
ATOM 2235 N N . ASN A 1 293 ? 45.630 56.056 -19.092 1.00 32.50 293 ASN A N 1
ATOM 2236 C CA . ASN A 1 293 ? 45.888 56.251 -20.551 1.00 32.50 293 ASN A CA 1
ATOM 2237 C C . ASN A 1 293 ? 46.516 54.907 -21.088 1.00 32.50 293 ASN A C 1
ATOM 2239 O O . ASN A 1 293 ? 46.662 53.985 -20.289 1.00 32.50 293 ASN A O 1
ATOM 2243 N N . ASP A 1 294 ? 46.886 54.619 -22.353 1.00 27.61 294 ASP A N 1
ATOM 2244 C CA . ASP A 1 294 ? 47.507 55.399 -23.452 1.00 27.61 294 ASP A CA 1
ATOM 2245 C C . ASP A 1 294 ? 47.329 54.710 -24.853 1.00 27.61 294 ASP A C 1
ATOM 2247 O O . ASP A 1 294 ? 46.693 53.659 -24.945 1.00 27.61 294 ASP A O 1
ATOM 2251 N N . LEU A 1 295 ? 47.864 55.288 -25.944 1.00 36.56 295 LEU A N 1
ATOM 2252 C CA . LEU A 1 295 ? 47.736 54.865 -27.368 1.00 36.56 295 LEU A CA 1
ATOM 2253 C C . LEU A 1 295 ? 48.945 54.011 -27.878 1.00 36.56 295 LEU A C 1
ATOM 2255 O O . LEU A 1 295 ? 49.961 53.931 -27.200 1.00 36.56 295 LEU A O 1
ATOM 2259 N N . SER A 1 296 ? 48.968 53.330 -29.046 1.00 34.62 296 SER A N 1
ATOM 2260 C CA . SER A 1 296 ? 48.707 53.830 -30.421 1.00 34.62 296 SER A CA 1
ATOM 2261 C C . SER A 1 296 ? 48.850 52.755 -31.548 1.00 34.62 296 SER A C 1
ATOM 2263 O O . SER A 1 296 ? 49.631 51.827 -31.385 1.00 34.62 296 SER A O 1
ATOM 2265 N N . THR A 1 297 ? 48.149 52.955 -32.696 1.00 31.20 297 THR A N 1
ATOM 2266 C CA . THR A 1 297 ? 48.487 52.602 -34.131 1.00 31.20 297 THR A CA 1
ATOM 2267 C C . THR A 1 297 ? 48.833 51.139 -34.564 1.00 31.20 297 THR A C 1
ATOM 2269 O O . THR A 1 297 ? 49.420 50.398 -33.792 1.00 31.20 297 THR A O 1
ATOM 2272 N N . GLU A 1 298 ? 48.559 50.613 -35.784 1.00 30.38 298 GLU A N 1
ATOM 2273 C CA . GLU A 1 298 ? 47.931 51.116 -37.044 1.00 30.38 298 GLU A CA 1
ATOM 2274 C C . GLU A 1 298 ? 47.455 49.981 -38.021 1.00 30.38 298 GLU A C 1
ATOM 2276 O O . GLU A 1 298 ? 47.805 48.828 -37.800 1.00 30.38 298 GLU A O 1
ATOM 2281 N N . ALA A 1 299 ? 46.722 50.341 -39.107 1.00 28.38 299 ALA A N 1
ATOM 2282 C CA . ALA A 1 299 ? 46.405 49.619 -40.388 1.00 28.38 299 ALA A CA 1
ATOM 2283 C C . ALA A 1 299 ? 45.802 48.169 -40.365 1.00 28.38 299 ALA A C 1
ATOM 2285 O O . ALA A 1 299 ? 46.205 47.326 -39.579 1.00 28.38 299 ALA A O 1
ATOM 2286 N N . GLN A 1 300 ? 44.749 47.759 -41.111 1.00 29.34 300 GLN A N 1
ATOM 2287 C CA . GLN A 1 300 ? 44.377 47.804 -42.559 1.00 29.34 300 GLN A CA 1
ATOM 2288 C C . GLN A 1 300 ? 45.192 46.858 -43.493 1.00 29.34 300 GLN A C 1
ATOM 2290 O O . GLN A 1 300 ? 46.402 46.792 -43.349 1.00 29.34 300 GLN A O 1
ATOM 2295 N N . SER A 1 301 ? 44.641 46.136 -44.503 1.00 27.39 301 SER A N 1
ATOM 2296 C CA . SER A 1 301 ? 43.234 45.836 -44.907 1.00 27.39 301 SER A CA 1
ATOM 2297 C C . SER A 1 301 ? 43.109 44.797 -46.076 1.00 27.39 301 SER A C 1
ATOM 2299 O O . SER A 1 301 ? 44.100 44.487 -46.729 1.00 27.39 301 SER A O 1
ATOM 2301 N N . THR A 1 302 ? 41.869 44.379 -46.417 1.00 25.42 302 THR A N 1
ATOM 2302 C CA . THR A 1 302 ? 41.371 43.886 -47.751 1.00 25.42 302 THR A CA 1
ATOM 2303 C C . THR A 1 302 ? 41.717 42.473 -48.301 1.00 25.42 302 THR A C 1
ATOM 2305 O O . THR A 1 302 ? 42.301 41.645 -47.609 1.00 25.42 302 THR A O 1
ATOM 2308 N N . GLU A 1 303 ? 41.174 42.142 -49.493 1.00 28.02 303 GLU A N 1
ATOM 2309 C CA . GLU A 1 303 ? 40.809 40.791 -49.972 1.00 28.02 303 GLU A CA 1
ATOM 2310 C C . GLU A 1 303 ? 41.499 40.322 -51.287 1.00 28.02 303 GLU A C 1
ATOM 2312 O O . GLU A 1 303 ? 41.771 41.130 -52.166 1.00 28.02 303 GLU A O 1
ATOM 2317 N N . ASN A 1 304 ? 41.549 38.987 -51.472 1.00 26.00 304 ASN A N 1
ATOM 2318 C CA . ASN A 1 304 ? 41.299 38.227 -52.726 1.00 26.00 304 ASN A CA 1
ATOM 2319 C C . ASN A 1 304 ? 42.310 38.215 -53.923 1.00 26.00 304 ASN A C 1
ATOM 2321 O O . ASN A 1 304 ? 42.966 39.193 -54.248 1.00 26.00 304 ASN A O 1
ATOM 2325 N N . SER A 1 305 ? 42.259 37.090 -54.667 1.00 25.25 305 SER A N 1
ATOM 2326 C CA . SER A 1 305 ? 42.549 36.890 -56.111 1.00 25.25 305 SER A CA 1
ATOM 2327 C C . SER A 1 305 ? 43.857 36.211 -56.609 1.00 25.25 305 SER A C 1
ATOM 2329 O O . SER A 1 305 ? 44.970 36.618 -56.312 1.00 25.25 305 SER A O 1
ATOM 2331 N N . THR A 1 306 ? 43.645 35.224 -57.505 1.00 25.47 306 THR A N 1
ATOM 2332 C CA . THR A 1 306 ? 44.439 34.783 -58.694 1.00 25.47 306 THR A CA 1
ATOM 2333 C C . THR A 1 306 ? 45.910 34.301 -58.634 1.00 25.47 306 THR A C 1
ATOM 2335 O O . THR A 1 306 ? 46.833 35.097 -58.658 1.00 25.47 306 THR A O 1
ATOM 2338 N N . ALA A 1 307 ? 46.061 32.974 -58.807 1.00 25.98 307 ALA A N 1
ATOM 2339 C CA . ALA A 1 307 ? 46.694 32.258 -59.948 1.00 25.98 307 ALA A CA 1
ATOM 2340 C C . ALA A 1 307 ? 48.193 32.413 -60.356 1.00 25.98 307 ALA A C 1
ATOM 2342 O O . ALA A 1 307 ? 48.661 33.508 -60.628 1.00 25.98 307 ALA A O 1
ATOM 2343 N N . GLN A 1 308 ? 48.819 31.243 -60.629 1.00 24.86 308 GLN A N 1
ATOM 2344 C CA . GLN A 1 308 ? 50.094 30.992 -61.360 1.00 24.86 308 GLN A CA 1
ATOM 2345 C C . GLN A 1 308 ? 51.390 31.521 -60.672 1.00 24.86 308 GLN A C 1
ATOM 2347 O O . GLN A 1 308 ? 51.325 32.428 -59.857 1.00 24.86 308 GLN A O 1
ATOM 2352 N N . THR A 1 309 ? 52.599 30.951 -60.843 1.00 25.42 309 THR A N 1
ATOM 2353 C CA . THR A 1 309 ? 53.097 29.859 -61.725 1.00 25.42 309 THR A CA 1
ATOM 2354 C C . THR A 1 309 ? 54.223 29.035 -61.042 1.00 25.42 309 THR A C 1
ATOM 2356 O O . THR A 1 309 ? 54.632 29.342 -59.927 1.00 25.42 309 THR A O 1
ATOM 2359 N N . GLU A 1 310 ? 54.715 27.995 -61.728 1.00 28.48 310 GLU A N 1
ATOM 2360 C CA . GLU A 1 310 ? 55.963 27.220 -61.494 1.00 28.48 310 GLU A CA 1
ATOM 2361 C C . GLU A 1 310 ? 57.251 28.096 -61.443 1.00 28.48 310 GLU A C 1
ATOM 2363 O O . GLU A 1 310 ? 57.171 29.231 -61.926 1.00 28.48 310 GLU A O 1
ATOM 2368 N N . PRO A 1 311 ? 58.423 27.639 -60.901 1.00 41.16 311 PRO A N 1
ATOM 2369 C CA . PRO A 1 311 ? 59.193 26.520 -61.507 1.00 41.16 311 PRO A CA 1
ATOM 2370 C C . PRO A 1 311 ? 60.155 25.653 -60.627 1.00 41.16 311 PRO A C 1
ATOM 2372 O O . PRO A 1 311 ? 60.615 26.080 -59.576 1.00 41.16 311 PRO A O 1
ATOM 2375 N N . ALA A 1 312 ? 60.555 24.498 -61.200 1.00 28.42 312 ALA A N 1
ATOM 2376 C CA . ALA A 1 312 ? 61.897 23.848 -61.188 1.00 28.42 312 ALA A CA 1
ATOM 2377 C C . ALA A 1 312 ? 62.602 23.374 -59.883 1.00 28.42 312 ALA A C 1
ATOM 2379 O O . ALA A 1 312 ? 62.298 23.850 -58.798 1.00 28.42 312 ALA A O 1
ATOM 2380 N N . VAL A 1 313 ? 63.644 22.510 -59.902 1.00 26.30 313 VAL A N 1
ATOM 2381 C CA . VAL A 1 313 ? 64.047 21.294 -60.691 1.00 26.30 313 VAL A CA 1
ATOM 2382 C C . VAL A 1 313 ? 65.184 20.600 -59.891 1.00 26.30 313 VAL A C 1
ATOM 2384 O O . VAL A 1 313 ? 66.043 21.316 -59.385 1.00 26.30 313 VAL A O 1
ATOM 2387 N N . GLN A 1 314 ? 65.192 19.254 -59.818 1.00 28.03 314 GLN A N 1
ATOM 2388 C CA . GLN A 1 314 ? 66.320 18.278 -59.687 1.00 28.03 314 GLN A CA 1
ATOM 2389 C C . GLN A 1 314 ? 65.705 16.936 -59.200 1.00 28.03 314 GLN A C 1
ATOM 2391 O O . GLN A 1 314 ? 64.858 16.958 -58.310 1.00 28.03 314 GLN A O 1
ATOM 2396 N N . GLU A 1 315 ? 65.818 15.794 -59.896 1.00 26.89 315 GLU A N 1
ATOM 2397 C CA . GLU A 1 315 ? 66.997 14.918 -60.128 1.00 26.89 315 GLU A CA 1
ATOM 2398 C C . GLU A 1 315 ? 67.452 14.184 -58.841 1.00 26.89 315 GLU A C 1
ATOM 2400 O O . GLU A 1 315 ? 67.448 14.775 -57.767 1.00 26.89 315 GLU A O 1
ATOM 2405 N N . GLU A 1 316 ? 67.770 12.879 -58.839 1.00 28.92 316 GLU A N 1
ATOM 2406 C CA . GLU A 1 316 ? 68.180 11.973 -59.936 1.00 28.92 316 GLU A CA 1
ATOM 2407 C C . GLU A 1 316 ? 67.417 10.615 -60.005 1.00 28.92 316 GLU A C 1
ATOM 2409 O O . GLU A 1 316 ? 66.644 10.279 -59.114 1.00 28.92 316 GLU A O 1
ATOM 2414 N N . THR A 1 317 ? 67.668 9.881 -61.108 1.00 25.98 317 THR A N 1
ATOM 2415 C CA . THR A 1 317 ? 67.822 8.407 -61.326 1.00 25.98 317 THR A CA 1
ATOM 2416 C C . THR A 1 317 ? 67.201 7.381 -60.343 1.00 25.98 317 THR A C 1
ATOM 2418 O O . THR A 1 317 ? 67.235 7.538 -59.130 1.00 25.98 317 THR A O 1
ATOM 2421 N N . SER A 1 318 ? 66.685 6.216 -60.763 1.00 26.00 318 SER A N 1
ATOM 2422 C CA . SER A 1 318 ? 66.300 5.649 -62.078 1.00 26.00 318 SER A CA 1
ATOM 2423 C C . SER A 1 318 ? 65.248 4.522 -61.809 1.00 26.00 318 SER A C 1
ATOM 2425 O O . SER A 1 318 ? 64.683 4.491 -60.717 1.00 26.00 318 SER A O 1
ATOM 2427 N N . ASP A 1 319 ? 64.825 3.596 -62.683 1.00 26.66 319 ASP A N 1
ATOM 2428 C CA . ASP A 1 319 ? 65.270 3.161 -64.017 1.00 26.66 319 ASP A CA 1
ATOM 2429 C C . ASP A 1 319 ? 64.116 2.509 -64.811 1.00 26.66 319 ASP A C 1
ATOM 2431 O O . ASP A 1 319 ? 63.094 2.147 -64.220 1.00 26.66 319 ASP A O 1
ATOM 2435 N N . ASN A 1 320 ? 64.277 2.333 -66.129 1.00 25.03 320 ASN A N 1
ATOM 2436 C CA . ASN A 1 320 ? 63.345 1.581 -66.982 1.00 25.03 320 ASN A CA 1
ATOM 2437 C C . ASN A 1 320 ? 63.967 1.225 -68.350 1.00 25.03 320 ASN A C 1
ATOM 2439 O O . ASN A 1 320 ? 64.250 2.119 -69.147 1.00 25.03 320 ASN A O 1
ATOM 2443 N N . SER A 1 321 ? 64.104 -0.067 -68.667 1.00 28.66 321 SER A N 1
ATOM 2444 C CA . SER A 1 321 ? 64.599 -0.538 -69.967 1.00 28.66 321 SER A CA 1
ATOM 2445 C C . SER A 1 321 ? 63.464 -0.981 -70.898 1.00 28.66 321 SER A C 1
ATOM 2447 O O . SER A 1 321 ? 62.698 -1.895 -70.595 1.00 28.66 321 SER A O 1
ATOM 2449 N N . GLU A 1 322 ? 63.374 -0.349 -72.070 1.00 29.12 322 GLU A N 1
ATOM 2450 C CA . GLU A 1 322 ? 62.483 -0.782 -73.148 1.00 29.12 322 GLU A CA 1
ATOM 2451 C C . GLU A 1 322 ? 63.175 -1.787 -74.082 1.00 29.12 322 GLU A C 1
ATOM 2453 O O . GLU A 1 322 ? 64.278 -1.549 -74.575 1.00 29.12 322 GLU A O 1
ATOM 2458 N N . SER A 1 323 ? 62.468 -2.860 -74.425 1.00 27.16 323 SER A N 1
ATOM 2459 C CA . SER A 1 323 ? 62.635 -3.581 -75.690 1.00 27.16 323 SER A CA 1
ATOM 2460 C C . SER A 1 323 ? 61.231 -3.859 -76.242 1.00 27.16 323 SER A C 1
ATOM 2462 O O . SER A 1 323 ? 60.393 -4.481 -75.599 1.00 27.16 323 SER A O 1
ATOM 2464 N N . GLN A 1 324 ? 60.833 -3.123 -77.279 1.00 28.14 324 GLN A N 1
ATOM 2465 C CA . GLN A 1 324 ? 61.058 -3.450 -78.694 1.00 28.14 324 GLN A CA 1
ATOM 2466 C C . GLN A 1 324 ? 60.257 -4.677 -79.144 1.00 28.14 324 GLN A C 1
ATOM 2468 O O . GLN A 1 324 ? 60.562 -5.820 -78.821 1.00 28.14 324 GLN A O 1
ATOM 2473 N N . ASN A 1 325 ? 59.208 -4.384 -79.911 1.00 25.73 325 ASN A N 1
ATOM 2474 C CA . ASN A 1 325 ? 58.283 -5.340 -80.501 1.00 25.73 325 ASN A CA 1
ATOM 2475 C C . ASN A 1 325 ? 58.910 -5.970 -81.755 1.00 25.73 325 ASN A C 1
ATOM 2477 O O . ASN A 1 325 ? 59.313 -5.237 -82.658 1.00 25.73 325 ASN A O 1
ATOM 2481 N N . GLN A 1 326 ? 58.946 -7.300 -81.847 1.00 29.66 326 GLN A N 1
ATOM 2482 C CA . GLN A 1 326 ? 59.319 -8.008 -83.074 1.00 29.66 326 GLN A CA 1
ATOM 2483 C C . GLN A 1 326 ? 58.265 -9.050 -83.443 1.00 29.66 326 GLN A C 1
ATOM 2485 O O . GLN A 1 326 ? 57.769 -9.786 -82.591 1.00 29.66 326 GLN A O 1
ATOM 2490 N N . ASN A 1 327 ? 57.942 -9.098 -84.736 1.00 25.58 327 ASN A N 1
ATOM 2491 C CA . ASN A 1 327 ? 57.112 -10.145 -85.314 1.00 25.58 327 ASN A CA 1
ATOM 2492 C C . ASN A 1 327 ? 57.842 -11.490 -85.223 1.00 25.58 327 ASN A C 1
ATOM 2494 O O . ASN A 1 327 ? 59.042 -11.559 -85.481 1.00 25.58 327 ASN A O 1
ATOM 2498 N N . ILE A 1 328 ? 57.090 -12.557 -84.967 1.00 29.53 328 ILE A N 1
ATOM 2499 C CA . ILE A 1 328 ? 57.468 -13.913 -85.364 1.00 29.53 328 ILE A CA 1
ATOM 2500 C C . ILE A 1 328 ? 56.295 -14.450 -86.175 1.00 29.53 328 ILE A C 1
ATOM 2502 O O . ILE A 1 328 ? 55.151 -14.425 -85.715 1.00 29.53 328 ILE A O 1
ATOM 2506 N N . GLU A 1 329 ? 56.582 -14.860 -87.405 1.00 27.78 329 GLU A N 1
ATOM 2507 C CA . GLU A 1 329 ? 55.604 -15.459 -88.303 1.00 27.78 329 GLU A CA 1
ATOM 2508 C C . GLU A 1 329 ? 55.366 -16.933 -87.951 1.00 27.78 329 GLU A C 1
ATOM 2510 O O . GLU A 1 329 ? 56.215 -17.612 -87.380 1.00 27.78 329 GLU A O 1
ATOM 2515 N N . GLU A 1 330 ? 54.163 -17.386 -88.293 1.00 28.12 330 GLU A N 1
ATOM 2516 C CA . GLU A 1 330 ? 53.848 -18.717 -88.813 1.00 28.12 330 GLU A CA 1
ATOM 2517 C C . GLU A 1 330 ? 54.764 -19.903 -88.441 1.00 28.12 330 GLU A C 1
ATOM 2519 O O . GLU A 1 330 ? 55.865 -20.094 -88.955 1.00 28.12 330 GLU A O 1
ATOM 2524 N N . THR A 1 331 ? 54.223 -20.831 -87.651 1.00 28.03 331 THR A N 1
ATOM 2525 C CA . THR A 1 331 ? 54.555 -22.256 -87.809 1.00 28.03 331 THR A CA 1
ATOM 2526 C C . THR A 1 331 ? 53.370 -23.101 -87.358 1.00 28.03 331 THR A C 1
ATOM 2528 O O . THR A 1 331 ? 53.025 -23.139 -86.177 1.00 28.03 331 THR A O 1
ATOM 2531 N N . ALA A 1 332 ? 52.709 -23.762 -88.308 1.00 30.53 332 ALA A N 1
ATOM 2532 C CA . ALA A 1 332 ? 51.606 -24.666 -88.013 1.00 30.53 332 ALA A CA 1
ATOM 2533 C C . ALA A 1 332 ? 52.150 -25.990 -87.453 1.00 30.53 332 ALA A C 1
ATOM 2535 O O . ALA A 1 332 ? 52.691 -26.812 -88.189 1.00 30.53 332 ALA A O 1
ATOM 2536 N N . ALA A 1 333 ? 51.993 -26.205 -86.147 1.00 27.47 333 ALA A N 1
ATOM 2537 C CA . ALA A 1 333 ? 52.133 -27.527 -85.548 1.00 27.47 333 ALA A CA 1
ATOM 2538 C C . ALA A 1 333 ? 50.785 -28.251 -85.668 1.00 27.47 333 ALA A C 1
ATOM 2540 O O . ALA A 1 333 ? 49.817 -27.866 -85.011 1.00 27.47 333 ALA A O 1
ATOM 2541 N N . GLY A 1 334 ? 50.718 -29.259 -86.540 1.00 29.94 334 GLY A N 1
ATOM 2542 C CA . GLY A 1 334 ? 49.506 -30.047 -86.747 1.00 29.94 334 GLY A CA 1
ATOM 2543 C C . GLY A 1 334 ? 49.070 -30.764 -85.468 1.00 29.94 334 GLY A C 1
ATOM 2544 O O . GLY A 1 334 ? 49.886 -31.376 -84.781 1.00 29.94 334 GLY A O 1
ATOM 2545 N N . VAL A 1 335 ? 47.776 -30.691 -85.169 1.00 33.34 335 VAL A N 1
ATOM 2546 C CA . VAL A 1 335 ? 47.102 -31.609 -84.249 1.00 33.34 335 VAL A CA 1
ATOM 2547 C C . VAL A 1 335 ? 46.339 -32.586 -85.131 1.00 33.34 335 VAL A C 1
ATOM 2549 O O . VAL A 1 335 ? 45.593 -32.148 -86.001 1.00 33.34 335 VAL A O 1
ATOM 2552 N N . GLU A 1 336 ? 46.538 -33.885 -84.932 1.00 35.62 336 GLU A N 1
ATOM 2553 C CA . GLU A 1 336 ? 45.757 -34.906 -85.631 1.00 35.62 336 GLU A CA 1
ATOM 2554 C C . GLU A 1 336 ? 44.286 -34.800 -85.196 1.00 35.62 336 GLU A C 1
ATOM 2556 O O . GLU A 1 336 ? 43.969 -34.878 -84.003 1.00 35.62 336 GLU A O 1
ATOM 2561 N N . GLU A 1 337 ? 43.384 -34.588 -86.156 1.00 39.97 337 GLU A N 1
ATOM 2562 C CA . GLU A 1 337 ? 41.944 -34.528 -85.900 1.00 39.97 337 GLU A CA 1
ATOM 2563 C C . GLU A 1 337 ? 41.379 -35.950 -85.754 1.00 39.97 337 GLU A C 1
ATOM 2565 O O . GLU A 1 337 ? 40.853 -36.554 -86.682 1.00 39.97 337 GLU A O 1
ATOM 2570 N N . ASP A 1 338 ? 41.536 -36.482 -84.540 1.00 50.53 338 ASP A N 1
ATOM 2571 C CA . ASP A 1 338 ? 40.856 -37.663 -83.993 1.00 50.53 338 ASP A CA 1
ATOM 2572 C C . ASP A 1 338 ? 39.333 -37.509 -84.182 1.00 50.53 338 ASP A C 1
ATOM 2574 O O . ASP A 1 338 ? 38.695 -36.776 -83.419 1.00 50.53 338 ASP A O 1
ATOM 2578 N N . SER A 1 339 ? 38.786 -38.144 -85.227 1.00 61.25 339 SER A N 1
ATOM 2579 C CA . SER A 1 339 ? 37.532 -37.772 -85.915 1.00 61.25 339 SER A CA 1
ATOM 2580 C C . SER A 1 339 ? 36.270 -37.778 -85.052 1.00 61.25 339 SER A C 1
ATOM 2582 O O . SER A 1 339 ? 35.322 -37.062 -85.345 1.00 61.25 339 SER A O 1
ATOM 2584 N N . ASP A 1 340 ? 36.266 -38.511 -83.940 1.00 76.19 340 ASP A N 1
ATOM 2585 C CA . ASP A 1 340 ? 35.166 -38.511 -82.967 1.00 76.19 340 ASP A CA 1
ATOM 2586 C C . ASP A 1 340 ? 35.311 -37.425 -81.877 1.00 76.19 340 ASP A C 1
ATOM 2588 O O . ASP A 1 340 ? 34.621 -37.441 -80.853 1.00 76.19 340 ASP A O 1
ATOM 2592 N N . THR A 1 341 ? 36.221 -36.462 -82.048 1.00 82.88 341 THR A N 1
ATOM 2593 C CA . THR A 1 341 ? 36.428 -35.354 -81.105 1.00 82.88 341 THR A CA 1
ATOM 2594 C C . THR A 1 341 ? 35.469 -34.193 -81.357 1.00 82.88 341 THR A C 1
ATOM 2596 O O . THR A 1 341 ? 35.592 -33.474 -82.343 1.00 82.88 341 THR A O 1
ATOM 2599 N N . VAL A 1 342 ? 34.643 -33.868 -80.360 1.00 88.19 342 VAL A N 1
ATOM 2600 C CA . VAL A 1 342 ? 33.922 -32.586 -80.299 1.00 88.19 342 VAL A CA 1
ATOM 2601 C C . VAL A 1 342 ? 34.609 -31.638 -79.320 1.00 88.19 342 VAL A C 1
ATOM 2603 O O . VAL A 1 342 ? 34.920 -32.006 -78.186 1.00 88.19 342 VAL A O 1
ATOM 2606 N N . VAL A 1 343 ? 34.824 -30.385 -79.726 1.00 89.25 343 VAL A N 1
ATOM 2607 C CA . VAL A 1 343 ? 35.456 -29.360 -78.882 1.00 89.25 343 VAL A CA 1
ATOM 2608 C C . VAL A 1 343 ? 34.449 -28.273 -78.510 1.00 89.25 343 VAL A C 1
ATOM 2610 O O . VAL A 1 343 ? 33.822 -27.668 -79.375 1.00 89.25 343 VAL A O 1
ATOM 2613 N N . LEU A 1 344 ? 34.311 -27.997 -77.210 1.00 91.50 344 LEU A N 1
ATOM 2614 C CA . LEU A 1 344 ? 33.442 -26.937 -76.693 1.00 91.50 344 LEU A CA 1
ATOM 2615 C C . LEU A 1 344 ? 34.247 -25.911 -75.894 1.00 91.50 344 LEU A C 1
ATOM 2617 O O . LEU A 1 344 ? 34.871 -26.220 -74.878 1.00 91.50 344 LEU A O 1
ATOM 2621 N N . TYR A 1 345 ? 34.184 -24.658 -76.330 1.00 89.94 345 TYR A N 1
ATOM 2622 C CA . TYR A 1 345 ? 34.850 -23.520 -75.710 1.00 89.94 345 TYR A CA 1
ATOM 2623 C C . TYR A 1 345 ? 33.879 -22.738 -74.821 1.00 89.94 345 TYR A C 1
ATOM 2625 O O . TYR A 1 345 ? 32.787 -22.353 -75.237 1.00 89.94 345 TYR A O 1
ATOM 2633 N N . ALA A 1 346 ? 34.279 -22.469 -73.580 1.00 89.00 346 ALA A N 1
ATOM 2634 C CA . ALA A 1 346 ? 33.488 -21.696 -72.632 1.00 89.00 346 ALA A CA 1
ATOM 2635 C C . ALA A 1 346 ? 33.463 -20.209 -73.020 1.00 89.00 346 ALA A C 1
ATOM 2637 O O . ALA A 1 346 ? 34.467 -19.500 -72.875 1.00 89.00 346 ALA A O 1
ATOM 2638 N N . ILE A 1 347 ? 32.308 -19.703 -73.459 1.00 88.38 347 ILE A N 1
ATOM 2639 C CA . ILE A 1 347 ? 32.140 -18.293 -73.812 1.00 88.38 347 ILE A CA 1
ATOM 2640 C C . ILE A 1 347 ? 31.831 -17.477 -72.557 1.00 88.38 347 ILE A C 1
ATOM 2642 O O . ILE A 1 347 ? 30.837 -17.663 -71.854 1.00 88.38 347 ILE A O 1
ATOM 2646 N N . TRP A 1 348 ? 32.723 -16.530 -72.273 1.00 84.75 348 TRP A N 1
ATOM 2647 C CA . TRP A 1 348 ? 32.727 -15.733 -71.050 1.00 84.75 348 TRP A CA 1
ATOM 2648 C C . TRP A 1 348 ? 32.340 -14.281 -71.336 1.00 84.75 348 TRP A C 1
ATOM 2650 O O . TRP A 1 348 ? 33.155 -13.492 -71.816 1.00 84.75 348 TRP A O 1
ATOM 2660 N N . GLN A 1 349 ? 31.127 -13.879 -70.957 1.00 83.56 349 GLN A N 1
ATOM 2661 C CA . GLN A 1 349 ? 30.723 -12.476 -71.018 1.00 83.56 349 GLN A CA 1
ATOM 2662 C C . GLN A 1 349 ? 31.362 -11.683 -69.866 1.00 83.56 349 GLN A C 1
ATOM 2664 O O . GLN A 1 349 ? 31.377 -12.111 -68.710 1.00 83.56 349 GLN A O 1
ATOM 2669 N N . LYS A 1 350 ? 31.897 -10.493 -70.156 1.00 78.69 350 LYS A N 1
ATOM 2670 C CA . LYS A 1 350 ? 32.494 -9.605 -69.142 1.00 78.69 350 LYS A CA 1
ATOM 2671 C C . LYS A 1 350 ? 31.431 -9.200 -68.114 1.00 78.69 350 LYS A C 1
ATOM 2673 O O . LYS A 1 350 ? 30.429 -8.587 -68.472 1.00 78.69 350 LYS A O 1
ATOM 2678 N N . ALA A 1 351 ? 31.638 -9.537 -66.838 1.00 77.19 351 ALA A N 1
ATOM 2679 C CA . ALA A 1 351 ? 30.602 -9.371 -65.819 1.00 77.19 351 ALA A CA 1
ATOM 2680 C C . ALA A 1 351 ? 30.266 -7.888 -65.602 1.00 77.19 351 ALA A C 1
ATOM 2682 O O . ALA A 1 351 ? 31.148 -7.093 -65.250 1.00 77.19 351 ALA A O 1
ATOM 2683 N N . ALA A 1 352 ? 28.987 -7.536 -65.763 1.00 83.06 352 ALA A N 1
ATOM 2684 C CA . ALA A 1 352 ? 28.497 -6.175 -65.587 1.00 83.06 352 ALA A CA 1
ATOM 2685 C C . ALA A 1 352 ? 28.834 -5.628 -64.186 1.00 83.06 352 ALA A C 1
ATOM 2687 O O . ALA A 1 352 ? 28.664 -6.307 -63.168 1.00 83.06 352 ALA A O 1
ATOM 2688 N N . SER A 1 353 ? 29.342 -4.393 -64.155 1.00 86.00 353 SER A N 1
ATOM 2689 C CA . SER A 1 353 ? 29.822 -3.711 -62.950 1.00 86.00 353 SER A CA 1
ATOM 2690 C C . SER A 1 353 ? 28.833 -2.624 -62.540 1.00 86.00 353 SER A C 1
ATOM 2692 O O . SER A 1 353 ? 28.675 -1.618 -63.233 1.00 86.00 353 SER A O 1
ATOM 2694 N N . TYR A 1 354 ? 28.164 -2.824 -61.409 1.00 92.06 354 TYR A N 1
ATOM 2695 C CA . TYR A 1 354 ? 27.100 -1.955 -60.913 1.00 92.06 354 TYR A CA 1
ATOM 2696 C C . TYR A 1 354 ? 27.605 -1.052 -59.785 1.00 92.06 354 TYR A C 1
ATOM 2698 O O . TYR A 1 354 ? 28.358 -1.482 -58.912 1.00 92.06 354 TYR A O 1
ATOM 2706 N N . LYS A 1 355 ? 27.175 0.212 -59.780 1.00 96.00 355 LYS A N 1
ATOM 2707 C CA . LYS A 1 355 ? 27.574 1.236 -58.800 1.00 96.00 355 LYS A CA 1
ATOM 2708 C C . LYS A 1 355 ? 26.797 1.092 -57.486 1.00 96.00 355 LYS A C 1
ATOM 2710 O O . LYS A 1 355 ? 25.583 0.872 -57.496 1.00 96.00 355 LYS A O 1
ATOM 2715 N N . ILE A 1 356 ? 27.487 1.296 -56.360 1.00 97.44 356 ILE A N 1
ATOM 2716 C CA . ILE A 1 356 ? 26.890 1.394 -55.020 1.00 97.44 356 ILE A CA 1
ATOM 2717 C C . ILE A 1 356 ? 27.007 2.840 -54.523 1.00 97.44 356 ILE A C 1
ATOM 2719 O O . ILE A 1 356 ? 28.101 3.362 -54.314 1.00 97.44 356 ILE A O 1
ATOM 2723 N N . ILE A 1 357 ? 25.867 3.501 -54.320 1.00 97.31 357 ILE A N 1
ATOM 2724 C CA . ILE A 1 357 ? 25.780 4.912 -53.925 1.00 97.31 357 ILE A CA 1
ATOM 2725 C C . ILE A 1 357 ? 25.451 5.001 -52.431 1.00 97.31 357 ILE A C 1
ATOM 2727 O O . ILE A 1 357 ? 24.302 4.841 -52.021 1.00 97.31 357 ILE A O 1
ATOM 2731 N N . TYR A 1 358 ? 26.452 5.289 -51.600 1.00 97.75 358 TYR A N 1
ATOM 2732 C CA . TYR A 1 358 ? 26.282 5.403 -50.148 1.00 97.75 358 TYR A CA 1
ATOM 2733 C C . TYR A 1 358 ? 25.805 6.806 -49.731 1.00 97.75 358 TYR A C 1
ATOM 2735 O O . TYR A 1 358 ? 26.586 7.755 -49.654 1.00 97.75 358 TYR A O 1
ATOM 2743 N N . LYS A 1 359 ? 24.519 6.947 -49.397 1.00 97.81 359 LYS A N 1
ATOM 2744 C CA . LYS A 1 359 ? 23.939 8.160 -48.798 1.00 97.81 359 LYS A CA 1
ATOM 2745 C C . LYS A 1 359 ? 24.185 8.136 -47.285 1.00 97.81 359 LYS A C 1
ATOM 2747 O O . LYS A 1 359 ? 23.396 7.614 -46.499 1.00 97.81 359 LYS A O 1
ATOM 2752 N N . LEU A 1 360 ? 25.342 8.670 -46.891 1.00 96.38 360 LEU A N 1
ATOM 2753 C CA . LEU A 1 360 ? 25.897 8.578 -45.533 1.00 96.38 360 LEU A CA 1
ATOM 2754 C C . LEU A 1 360 ? 25.249 9.507 -44.496 1.00 96.38 360 LEU A C 1
ATOM 2756 O O . LEU A 1 360 ? 25.481 9.320 -43.302 1.00 96.38 360 LEU A O 1
ATOM 2760 N N . ASN A 1 361 ? 24.465 10.504 -44.920 1.00 92.31 361 ASN A N 1
ATOM 2761 C CA . ASN A 1 361 ? 23.765 11.451 -44.040 1.00 92.31 361 ASN A CA 1
ATOM 2762 C C . ASN A 1 361 ? 24.693 12.128 -43.005 1.00 92.31 361 ASN A C 1
ATOM 2764 O O . ASN A 1 361 ? 24.388 12.176 -41.812 1.00 92.31 361 ASN A O 1
ATOM 2768 N N . GLY A 1 362 ? 25.858 12.607 -43.459 1.00 91.50 362 GLY A N 1
ATOM 2769 C CA . GLY A 1 362 ? 26.869 13.262 -42.618 1.00 91.50 362 GLY A CA 1
ATOM 2770 C C . GLY A 1 362 ? 27.761 12.316 -41.802 1.00 91.50 362 GLY A C 1
ATOM 2771 O O . GLY A 1 362 ? 28.309 12.741 -40.789 1.00 91.50 362 GLY A O 1
ATOM 2772 N N . GLY A 1 363 ? 27.867 11.038 -42.185 1.00 94.81 363 GLY A N 1
ATOM 2773 C CA . GLY A 1 363 ? 28.877 10.093 -41.684 1.00 94.81 363 GLY A CA 1
ATOM 2774 C C . GLY A 1 363 ? 30.013 9.832 -42.685 1.00 94.81 363 GLY A C 1
ATOM 2775 O O . GLY A 1 363 ? 29.902 10.175 -43.860 1.00 94.81 363 GLY A O 1
ATOM 2776 N N . LYS A 1 364 ? 31.086 9.174 -42.232 1.00 97.06 364 LYS A N 1
ATOM 2777 C CA . LYS A 1 364 ? 32.198 8.660 -43.050 1.00 97.06 364 LYS A CA 1
ATOM 2778 C C . LYS A 1 364 ? 31.955 7.177 -43.358 1.00 97.06 364 LYS A C 1
ATOM 2780 O O . LYS A 1 364 ? 31.558 6.419 -42.471 1.00 97.06 364 LYS A O 1
ATOM 2785 N N . ASN A 1 365 ? 32.162 6.749 -44.606 1.00 97.00 365 ASN A N 1
ATOM 2786 C CA . ASN A 1 365 ? 32.010 5.333 -44.957 1.00 97.00 365 ASN A CA 1
ATOM 2787 C C . ASN A 1 365 ? 33.135 4.482 -44.347 1.00 97.00 365 ASN A C 1
ATOM 2789 O O . ASN A 1 365 ? 34.202 4.989 -44.005 1.00 97.00 365 ASN A O 1
ATOM 2793 N N . ASN A 1 366 ? 32.907 3.174 -44.260 1.00 96.31 366 ASN A N 1
ATOM 2794 C CA . ASN A 1 366 ? 33.989 2.219 -44.063 1.00 96.31 366 ASN A CA 1
ATOM 2795 C C . ASN A 1 366 ? 34.836 2.136 -45.348 1.00 96.31 366 ASN A C 1
ATOM 2797 O O . ASN A 1 366 ? 34.261 2.106 -46.435 1.00 96.31 366 ASN A O 1
ATOM 2801 N N . SER A 1 367 ? 36.165 2.078 -45.246 1.00 95.38 367 SER A N 1
ATOM 2802 C CA . SER A 1 367 ? 37.055 1.945 -46.413 1.00 95.38 367 SER A CA 1
ATOM 2803 C C . SER A 1 367 ? 36.891 0.604 -47.137 1.00 95.38 367 SER A C 1
ATOM 2805 O O . SER A 1 367 ? 37.033 0.555 -48.353 1.00 95.38 367 SER A O 1
ATOM 2807 N N . ALA A 1 368 ? 36.506 -0.459 -46.423 1.00 96.25 368 ALA A N 1
ATOM 2808 C CA . ALA A 1 368 ? 36.252 -1.785 -46.990 1.00 96.25 368 ALA A CA 1
ATOM 2809 C C . ALA A 1 368 ? 34.830 -1.963 -47.576 1.00 96.25 368 ALA A C 1
ATOM 2811 O O . ALA A 1 368 ? 34.407 -3.089 -47.834 1.00 96.25 368 ALA A O 1
ATOM 2812 N N . ASN A 1 369 ? 34.065 -0.878 -47.764 1.00 96.75 369 ASN A N 1
ATOM 2813 C CA . ASN A 1 369 ? 32.807 -0.891 -48.521 1.00 96.75 369 ASN A CA 1
ATOM 2814 C C . ASN A 1 369 ? 33.093 -0.494 -49.987 1.00 96.75 369 ASN A C 1
ATOM 2816 O O . ASN A 1 369 ? 33.472 0.657 -50.223 1.00 96.75 369 ASN A O 1
ATOM 2820 N N . PRO A 1 370 ? 32.924 -1.395 -50.974 1.00 95.12 370 PRO A N 1
ATOM 2821 C CA . PRO A 1 370 ? 33.350 -1.142 -52.348 1.00 95.12 370 PRO A CA 1
ATOM 2822 C C . PRO A 1 370 ? 32.425 -0.156 -53.080 1.00 95.12 370 PRO A C 1
ATOM 2824 O O . PRO A 1 370 ? 31.223 -0.104 -52.836 1.00 95.12 370 PRO A O 1
ATOM 2827 N N . LYS A 1 371 ? 32.981 0.621 -54.020 1.00 95.44 371 LYS A N 1
ATOM 2828 C CA . LYS A 1 371 ? 32.220 1.587 -54.845 1.00 95.44 371 LYS A CA 1
ATOM 2829 C C . LYS A 1 371 ? 31.352 0.909 -55.922 1.00 95.44 371 LYS A C 1
ATOM 2831 O O . LYS A 1 371 ? 30.391 1.507 -56.407 1.00 95.44 371 LYS A O 1
ATOM 2836 N N . THR A 1 372 ? 31.695 -0.319 -56.300 1.00 94.00 372 THR A N 1
ATOM 2837 C CA . THR A 1 372 ? 31.035 -1.128 -57.333 1.00 94.00 372 THR A CA 1
ATOM 2838 C C . THR A 1 372 ? 30.965 -2.596 -56.913 1.00 94.00 372 THR A C 1
ATOM 2840 O O . THR A 1 372 ? 31.667 -3.019 -55.995 1.00 94.00 372 THR A O 1
ATOM 2843 N N . TYR A 1 373 ? 30.122 -3.383 -57.581 1.00 92.69 373 TYR A N 1
ATOM 2844 C CA . TYR A 1 373 ? 30.056 -4.839 -57.435 1.00 92.69 373 TYR A CA 1
ATOM 2845 C C . TYR A 1 373 ? 29.664 -5.508 -58.758 1.00 92.69 373 TYR A C 1
ATOM 2847 O O . TYR A 1 373 ? 29.172 -4.842 -59.671 1.00 92.69 373 TYR A O 1
ATOM 2855 N N . LYS A 1 374 ? 29.883 -6.821 -58.866 1.00 88.50 374 LYS A N 1
ATOM 2856 C CA . LYS A 1 374 ? 29.513 -7.633 -60.037 1.00 88.50 374 LYS A CA 1
ATOM 2857 C C . LYS A 1 374 ? 28.361 -8.571 -59.687 1.00 88.50 374 LYS A C 1
ATOM 2859 O O . LYS A 1 374 ? 28.282 -9.039 -58.552 1.00 88.50 374 LYS A O 1
ATOM 2864 N N . GLN A 1 375 ? 27.495 -8.886 -60.649 1.00 84.50 375 GLN A N 1
ATOM 2865 C CA . GLN A 1 375 ? 26.299 -9.720 -60.427 1.00 84.50 375 GLN A CA 1
ATOM 2866 C C . GLN A 1 375 ? 26.614 -11.089 -59.795 1.00 84.50 375 GLN A C 1
ATOM 2868 O O . GLN A 1 375 ? 25.838 -11.595 -58.989 1.00 84.50 375 GLN A O 1
ATOM 2873 N N . ASN A 1 376 ? 27.767 -11.682 -60.112 1.00 80.94 376 ASN A N 1
ATOM 2874 C CA . ASN A 1 376 ? 28.215 -12.961 -59.556 1.00 80.94 376 ASN A CA 1
ATOM 2875 C C . ASN A 1 376 ? 28.851 -12.870 -58.149 1.00 80.94 376 ASN A C 1
ATOM 2877 O O . ASN A 1 376 ? 29.193 -13.908 -57.586 1.00 80.94 376 ASN A O 1
ATOM 2881 N N . THR A 1 377 ? 28.974 -11.674 -57.560 1.00 85.56 377 THR A N 1
ATOM 2882 C CA . THR A 1 377 ? 29.610 -11.438 -56.247 1.00 85.56 377 THR A CA 1
ATOM 2883 C C . THR A 1 377 ? 28.602 -11.119 -55.138 1.00 85.56 377 THR A C 1
ATOM 2885 O O . THR A 1 377 ? 27.547 -10.541 -55.390 1.00 85.56 377 THR A O 1
ATOM 2888 N N . GLU A 1 378 ? 28.943 -11.460 -53.891 1.00 91.88 378 GLU A N 1
ATOM 2889 C CA . GLU A 1 378 ? 28.221 -11.015 -52.693 1.00 91.88 378 GLU A CA 1
ATOM 2890 C C . GLU A 1 378 ? 28.989 -9.885 -51.981 1.00 91.88 378 GLU A C 1
ATOM 2892 O O . GLU A 1 378 ? 30.197 -9.986 -51.773 1.00 91.88 378 GLU A O 1
ATOM 2897 N N . VAL A 1 379 ? 28.292 -8.828 -51.541 1.00 94.81 379 VAL A N 1
ATOM 2898 C CA . VAL A 1 379 ? 28.890 -7.714 -50.778 1.00 94.81 379 VAL A CA 1
ATOM 2899 C C . VAL A 1 379 ? 28.292 -7.631 -49.373 1.00 94.81 379 VAL A C 1
ATOM 2901 O O . VAL A 1 379 ? 27.195 -7.102 -49.185 1.00 94.81 379 VAL A O 1
ATOM 2904 N N . LYS A 1 380 ? 29.035 -8.104 -48.363 1.00 96.81 380 LYS A N 1
ATOM 2905 C CA . LYS A 1 380 ? 28.687 -7.982 -46.931 1.00 96.81 380 LYS A CA 1
ATOM 2906 C C . LYS A 1 380 ? 29.032 -6.576 -46.417 1.00 96.81 380 LYS A C 1
ATOM 2908 O O . LYS A 1 380 ? 30.202 -6.250 -46.213 1.00 96.81 380 LYS A O 1
ATOM 2913 N N . LEU A 1 381 ? 28.014 -5.742 -46.199 1.00 97.25 381 LEU A N 1
ATOM 2914 C CA . LEU A 1 381 ? 28.159 -4.307 -45.935 1.00 97.25 381 LEU A CA 1
ATOM 2915 C C . LEU A 1 381 ? 28.741 -4.028 -44.538 1.00 97.25 381 LEU A C 1
ATOM 2917 O O . LEU A 1 381 ? 28.146 -4.357 -43.508 1.00 97.25 381 LEU A O 1
ATOM 2921 N N . LYS A 1 382 ? 29.888 -3.348 -44.489 1.00 97.50 382 LYS A N 1
ATOM 2922 C CA . LYS A 1 382 ? 30.551 -2.918 -43.250 1.00 97.50 382 LYS A CA 1
ATOM 2923 C C . LYS A 1 382 ? 29.877 -1.667 -42.671 1.00 97.50 382 LYS A C 1
ATOM 2925 O O . LYS A 1 382 ? 29.218 -0.900 -43.382 1.00 97.50 382 LYS A O 1
ATOM 2930 N N . LYS A 1 383 ? 30.047 -1.445 -41.363 1.00 96.94 383 LYS A N 1
ATOM 2931 C CA . LYS A 1 383 ? 29.454 -0.301 -40.646 1.00 96.94 383 LYS A CA 1
ATOM 2932 C C . LYS A 1 383 ? 30.237 0.998 -40.939 1.00 96.94 383 LYS A C 1
ATOM 2934 O O . LYS A 1 383 ? 31.456 0.992 -40.749 1.00 96.94 383 LYS A O 1
ATOM 2939 N N . PRO A 1 384 ? 29.575 2.092 -41.362 1.00 96.94 384 PRO A N 1
ATOM 2940 C CA . PRO A 1 384 ? 30.159 3.432 -41.421 1.00 96.94 384 PRO A CA 1
ATOM 2941 C C . PRO A 1 384 ? 30.271 4.037 -40.009 1.00 96.94 384 PRO A C 1
ATOM 2943 O O . PRO A 1 384 ? 29.708 3.504 -39.048 1.00 96.94 384 PRO A O 1
ATOM 2946 N N . THR A 1 385 ? 30.940 5.184 -39.877 1.00 97.12 385 THR A N 1
ATOM 2947 C CA . THR A 1 385 ? 31.077 5.922 -38.606 1.00 97.12 385 THR A CA 1
ATOM 2948 C C . THR A 1 385 ? 30.537 7.350 -38.711 1.00 97.12 385 THR A C 1
ATOM 2950 O O . THR A 1 385 ? 30.525 7.955 -39.781 1.00 97.12 385 THR A O 1
ATOM 2953 N N . ARG A 1 386 ? 30.056 7.912 -37.596 1.00 97.31 386 ARG A N 1
ATOM 2954 C CA . ARG A 1 386 ? 29.611 9.311 -37.510 1.00 97.31 386 ARG A CA 1
ATOM 2955 C C . ARG A 1 386 ? 29.749 9.811 -36.074 1.00 97.31 386 ARG A C 1
ATOM 2957 O O . ARG A 1 386 ? 29.204 9.196 -35.158 1.00 97.31 386 ARG A O 1
ATOM 2964 N N . SER A 1 387 ? 30.472 10.912 -35.868 1.00 95.12 387 SER A N 1
ATOM 2965 C CA . SER A 1 387 ? 30.714 11.444 -34.520 1.00 95.12 387 SER A CA 1
ATOM 2966 C C . SER A 1 387 ? 29.396 11.809 -33.829 1.00 95.12 387 SER A C 1
ATOM 2968 O O . SER A 1 387 ? 28.558 12.496 -34.409 1.00 95.12 387 SER A O 1
ATOM 2970 N N . GLY A 1 388 ? 29.185 11.306 -32.610 1.00 95.31 388 GLY A N 1
ATOM 2971 C CA . GLY A 1 388 ? 27.951 11.514 -31.841 1.00 95.31 388 GLY A CA 1
ATOM 2972 C C . GLY A 1 388 ? 26.743 10.647 -32.236 1.00 95.31 388 GLY A C 1
ATOM 2973 O O . GLY A 1 388 ? 25.663 10.862 -31.685 1.00 95.31 388 GLY A O 1
ATOM 2974 N N . TYR A 1 389 ? 26.885 9.664 -33.138 1.00 96.75 389 TYR A N 1
ATOM 2975 C CA . TYR A 1 389 ? 25.782 8.792 -33.575 1.00 96.75 389 TYR A CA 1
ATOM 2976 C C . TYR A 1 389 ? 26.138 7.296 -33.540 1.00 96.75 389 TYR A C 1
ATOM 2978 O O . TYR A 1 389 ? 27.274 6.892 -33.772 1.00 96.75 389 TYR A O 1
ATOM 2986 N N . HIS A 1 390 ? 25.128 6.463 -33.278 1.00 95.44 390 HIS A N 1
ATOM 2987 C CA . HIS A 1 390 ? 25.172 5.005 -33.391 1.00 95.44 390 HIS A CA 1
ATOM 2988 C C . HIS A 1 390 ? 24.587 4.586 -34.740 1.00 95.44 390 HIS A C 1
ATOM 2990 O O . HIS A 1 390 ? 23.581 5.144 -35.186 1.00 95.44 390 HIS A O 1
ATOM 2996 N N . PHE A 1 391 ? 25.216 3.612 -35.395 1.00 96.94 391 PHE A N 1
ATOM 2997 C CA . PHE A 1 391 ? 24.800 3.146 -36.716 1.00 96.94 391 PHE A CA 1
ATOM 2998 C C . PHE A 1 391 ? 23.631 2.159 -36.619 1.00 96.94 391 PHE A C 1
ATOM 3000 O O . PHE A 1 391 ? 23.783 1.060 -36.087 1.00 96.94 391 PHE A O 1
ATOM 3007 N N . ALA A 1 392 ? 22.477 2.534 -37.175 1.00 95.69 392 ALA A N 1
ATOM 3008 C CA . ALA A 1 392 ? 21.239 1.755 -37.105 1.00 95.69 392 ALA A CA 1
ATOM 3009 C C . ALA A 1 392 ? 21.058 0.729 -38.242 1.00 95.69 392 ALA A C 1
ATOM 3011 O O . ALA A 1 392 ? 20.156 -0.114 -38.190 1.00 95.69 392 ALA A O 1
ATOM 3012 N N . GLY A 1 393 ? 21.931 0.767 -39.251 1.00 96.81 393 GLY A N 1
ATOM 3013 C CA . GLY A 1 393 ? 21.934 -0.140 -40.397 1.00 96.81 393 GLY A CA 1
ATOM 3014 C C . GLY A 1 393 ? 21.885 0.582 -41.741 1.00 96.81 393 GLY A C 1
ATOM 3015 O O . GLY A 1 393 ? 21.628 1.787 -41.814 1.00 96.81 393 GLY A O 1
ATOM 3016 N N . TRP A 1 394 ? 22.132 -0.190 -42.799 1.00 97.81 394 TRP A N 1
ATOM 3017 C CA . TRP A 1 394 ? 21.914 0.224 -44.180 1.00 97.81 394 TRP A CA 1
ATOM 3018 C C . TRP A 1 394 ? 20.474 -0.079 -44.591 1.00 97.81 394 TRP A C 1
ATOM 3020 O O . TRP A 1 394 ? 19.882 -1.058 -44.132 1.00 97.81 394 TRP A O 1
ATOM 3030 N N . TYR A 1 395 ? 19.920 0.764 -45.456 1.00 98.00 395 TYR A N 1
ATOM 3031 C CA . TYR A 1 395 ? 18.570 0.636 -45.999 1.00 98.00 395 TYR A CA 1
ATOM 3032 C C . TYR A 1 395 ? 18.590 0.930 -47.500 1.00 98.00 395 TYR A C 1
ATOM 3034 O O . TYR A 1 395 ? 19.392 1.752 -47.943 1.00 98.00 395 TYR A O 1
ATOM 3042 N N . THR A 1 396 ? 17.727 0.288 -48.287 1.00 96.94 396 THR A N 1
ATOM 3043 C CA . THR A 1 396 ? 17.632 0.544 -49.741 1.00 96.94 396 THR A CA 1
ATOM 3044 C C . THR A 1 396 ? 16.746 1.745 -50.086 1.00 96.94 396 THR A C 1
ATOM 3046 O O . THR A 1 396 ? 16.662 2.129 -51.247 1.00 96.94 396 THR A O 1
ATOM 3049 N N . ASP A 1 397 ? 16.082 2.346 -49.095 1.00 96.56 397 ASP A N 1
ATOM 3050 C CA . ASP A 1 397 ? 15.171 3.478 -49.254 1.00 96.56 397 ASP A CA 1
ATOM 3051 C C . ASP A 1 397 ? 15.451 4.608 -48.246 1.00 96.56 397 ASP A C 1
ATOM 3053 O O . ASP A 1 397 ? 15.873 4.376 -47.110 1.00 96.56 397 ASP A O 1
ATOM 3057 N N . SER A 1 398 ? 15.158 5.848 -48.646 1.00 94.62 398 SER A N 1
ATOM 3058 C CA . SER A 1 398 ? 15.358 7.052 -47.825 1.00 94.62 398 SER A CA 1
ATOM 3059 C C . SER A 1 398 ? 14.408 7.163 -46.626 1.00 94.62 398 SER A C 1
ATOM 3061 O O . SER A 1 398 ? 14.686 7.921 -45.696 1.00 94.62 398 SER A O 1
ATOM 3063 N N . LYS A 1 399 ? 13.301 6.407 -46.625 1.00 95.19 399 LYS A N 1
ATOM 3064 C CA . LYS A 1 399 ? 12.320 6.341 -45.528 1.00 95.19 399 LYS A CA 1
ATOM 3065 C C . LYS A 1 399 ? 12.670 5.240 -44.508 1.00 95.19 399 LYS A C 1
ATOM 3067 O O . LYS A 1 399 ? 11.983 5.102 -43.495 1.00 95.19 399 LYS A O 1
ATOM 3072 N N . TYR A 1 400 ? 13.774 4.517 -44.725 1.00 94.62 400 TYR A N 1
ATOM 3073 C CA . TYR A 1 400 ? 14.310 3.448 -43.881 1.00 94.62 400 TYR A CA 1
ATOM 3074 C C . TYR A 1 400 ? 13.317 2.310 -43.578 1.00 94.62 400 TYR A C 1
ATOM 3076 O O . TYR A 1 400 ? 13.267 1.816 -42.441 1.00 94.62 400 TYR A O 1
ATOM 3084 N N . LYS A 1 401 ? 12.530 1.900 -44.578 1.00 95.31 401 LYS A N 1
ATOM 3085 C CA . LYS A 1 401 ? 11.630 0.740 -44.513 1.00 95.31 401 LYS A CA 1
ATOM 3086 C C . LYS A 1 401 ? 12.391 -0.580 -44.684 1.00 95.31 401 LYS A C 1
ATOM 3088 O O . LYS A 1 401 ? 12.266 -1.468 -43.844 1.00 95.31 401 LYS A O 1
ATOM 3093 N N . THR A 1 402 ? 13.217 -0.694 -45.721 1.00 96.44 402 THR A N 1
ATOM 3094 C CA . THR A 1 402 ? 13.837 -1.958 -46.149 1.00 96.44 402 THR A CA 1
ATOM 3095 C C . THR A 1 402 ? 15.296 -2.013 -45.710 1.00 96.44 402 THR A C 1
ATOM 3097 O O . THR A 1 402 ? 16.176 -1.430 -46.345 1.00 96.44 402 THR A O 1
ATOM 3100 N N . LYS A 1 403 ? 15.561 -2.692 -44.585 1.00 96.69 403 LYS A N 1
ATOM 3101 C CA . LYS A 1 403 ? 16.914 -2.869 -44.027 1.00 96.69 403 LYS A CA 1
ATOM 3102 C C . LYS A 1 403 ? 17.702 -3.902 -44.838 1.00 96.69 403 LYS A C 1
ATOM 3104 O O . LYS A 1 403 ? 17.173 -4.957 -45.170 1.00 96.69 403 LYS A O 1
ATOM 3109 N N . ILE A 1 404 ? 18.980 -3.630 -45.088 1.00 97.00 404 ILE A N 1
ATOM 3110 C CA . ILE A 1 404 ? 19.901 -4.509 -45.819 1.00 97.00 404 ILE A CA 1
ATOM 3111 C C . ILE A 1 404 ? 21.229 -4.651 -45.061 1.00 97.00 404 ILE A C 1
ATOM 3113 O O . ILE A 1 404 ? 21.718 -3.709 -44.437 1.00 97.00 404 ILE A O 1
ATOM 3117 N N . THR A 1 405 ? 21.815 -5.847 -45.097 1.00 97.12 405 THR A N 1
ATOM 3118 C CA . THR A 1 405 ? 23.163 -6.142 -44.567 1.00 97.12 405 THR A CA 1
ATOM 3119 C C . THR A 1 405 ? 24.125 -6.624 -45.646 1.00 97.12 405 THR A C 1
ATOM 3121 O O . THR A 1 405 ? 25.336 -6.511 -45.480 1.00 97.12 405 THR A O 1
ATOM 3124 N N . THR A 1 406 ? 23.586 -7.149 -46.745 1.00 96.69 406 THR A N 1
ATOM 3125 C CA . THR A 1 406 ? 24.328 -7.868 -47.776 1.00 96.69 406 THR A CA 1
ATOM 3126 C C . THR A 1 406 ? 23.662 -7.627 -49.128 1.00 96.69 406 THR A C 1
ATOM 3128 O O . THR A 1 406 ? 22.445 -7.778 -49.228 1.00 96.69 406 THR A O 1
ATOM 3131 N N . ILE A 1 407 ? 24.432 -7.278 -50.159 1.00 95.75 407 ILE A N 1
ATOM 3132 C CA . ILE A 1 407 ? 23.973 -7.348 -51.555 1.00 95.75 407 ILE A CA 1
ATOM 3133 C C . ILE A 1 407 ? 24.254 -8.775 -52.031 1.00 95.75 407 ILE A C 1
ATOM 3135 O O . ILE A 1 407 ? 25.413 -9.188 -52.029 1.00 95.75 407 ILE A O 1
ATOM 3139 N N . LYS A 1 408 ? 23.207 -9.535 -52.370 1.00 93.62 408 LYS A N 1
ATOM 3140 C CA . LYS A 1 408 ? 23.309 -10.956 -52.744 1.00 93.62 408 LYS A CA 1
ATOM 3141 C C . LYS A 1 408 ? 23.876 -11.141 -54.159 1.00 93.62 408 LYS A C 1
ATOM 3143 O O . LYS A 1 408 ? 23.607 -10.317 -55.040 1.00 93.62 408 LYS A O 1
ATOM 3148 N N . LYS A 1 409 ? 24.533 -12.286 -54.391 1.00 89.25 409 LYS A N 1
ATOM 3149 C CA . LYS A 1 409 ? 24.769 -12.841 -55.738 1.00 89.25 409 LYS A CA 1
ATOM 3150 C C . LYS A 1 409 ? 23.450 -12.866 -56.531 1.00 89.25 409 LYS A C 1
ATOM 3152 O O . LYS A 1 409 ? 22.384 -13.079 -55.956 1.00 89.25 409 LYS A O 1
ATOM 3157 N N . GLY A 1 410 ? 23.526 -12.602 -57.831 1.00 85.19 410 GLY A N 1
ATOM 3158 C CA . GLY A 1 410 ? 22.387 -12.459 -58.742 1.00 85.19 410 GLY A CA 1
ATOM 3159 C C . GLY A 1 410 ? 21.855 -11.027 -58.879 1.00 85.19 410 GLY A C 1
ATOM 3160 O O . GLY A 1 410 ? 21.128 -10.749 -59.829 1.00 85.19 410 GLY A O 1
ATOM 3161 N N . THR A 1 411 ? 22.224 -10.087 -57.997 1.00 90.69 411 THR A N 1
ATOM 3162 C CA . THR A 1 411 ? 21.696 -8.712 -58.077 1.00 90.69 411 THR A CA 1
ATOM 3163 C C . THR A 1 411 ? 22.313 -7.947 -59.257 1.00 90.69 411 THR A C 1
ATOM 3165 O O . THR A 1 411 ? 23.522 -7.741 -59.304 1.00 90.69 411 THR A O 1
ATOM 3168 N N . ALA A 1 412 ? 21.476 -7.519 -60.207 1.00 89.38 412 ALA A N 1
ATOM 3169 C CA . ALA A 1 412 ? 21.890 -6.994 -61.514 1.00 89.38 412 ALA A CA 1
ATOM 3170 C C . ALA A 1 412 ? 21.525 -5.507 -61.728 1.00 89.38 412 ALA A C 1
ATOM 3172 O O . ALA A 1 412 ? 20.979 -5.131 -62.764 1.00 89.38 412 ALA A O 1
ATOM 3173 N N . LYS A 1 413 ? 21.747 -4.641 -60.725 1.00 93.44 413 LYS A N 1
ATOM 3174 C CA . LYS A 1 413 ? 21.423 -3.201 -60.832 1.00 93.44 413 LYS A CA 1
ATOM 3175 C C . LYS A 1 413 ? 22.260 -2.293 -59.937 1.00 93.44 413 LYS A C 1
ATOM 3177 O O . LYS A 1 413 ? 22.767 -2.716 -58.899 1.00 93.44 413 LYS A O 1
ATOM 3182 N N . ASN A 1 414 ? 22.343 -1.013 -60.301 1.00 95.50 414 ASN A N 1
ATOM 3183 C CA . ASN A 1 414 ? 22.872 0.034 -59.420 1.00 95.50 414 ASN A CA 1
ATOM 3184 C C . ASN A 1 414 ? 22.021 0.128 -58.139 1.00 95.50 414 ASN A C 1
ATOM 3186 O O . ASN A 1 414 ? 20.793 0.039 -58.202 1.00 95.50 414 ASN A O 1
ATOM 3190 N N . ILE A 1 415 ? 22.654 0.327 -56.979 1.00 96.25 415 ILE A N 1
ATOM 3191 C CA . ILE A 1 415 ? 21.966 0.385 -55.676 1.00 96.25 415 ILE A CA 1
ATOM 3192 C C . ILE A 1 415 ? 22.336 1.674 -54.946 1.00 96.25 415 ILE A C 1
ATOM 3194 O O . ILE A 1 415 ? 23.511 2.012 -54.820 1.00 96.25 415 ILE A O 1
ATOM 3198 N N . THR A 1 416 ? 21.334 2.360 -54.393 1.00 97.56 416 THR A N 1
ATOM 3199 C CA . THR A 1 416 ? 21.546 3.429 -53.406 1.00 97.56 416 THR A CA 1
ATOM 3200 C C . THR A 1 416 ? 21.302 2.884 -52.000 1.00 97.56 416 THR A C 1
ATOM 3202 O O . THR A 1 416 ? 20.282 2.246 -51.748 1.00 97.56 416 THR A O 1
ATOM 3205 N N . LEU A 1 417 ? 22.246 3.120 -51.087 1.00 98.12 417 LEU A N 1
ATOM 3206 C CA . LEU A 1 417 ? 22.214 2.652 -49.701 1.00 98.12 417 LEU A CA 1
ATOM 3207 C C . LEU A 1 417 ? 22.215 3.833 -48.733 1.00 98.12 417 LEU A C 1
ATOM 3209 O O . LEU A 1 417 ? 23.152 4.629 -48.709 1.00 98.12 417 LEU A O 1
ATOM 3213 N N . TYR A 1 418 ? 21.191 3.919 -47.892 1.00 98.12 418 TYR A N 1
ATOM 3214 C CA . TYR A 1 418 ? 21.003 4.988 -46.916 1.00 98.12 418 TYR A CA 1
ATOM 3215 C C . TYR A 1 418 ? 21.501 4.549 -45.536 1.00 98.12 418 TYR A C 1
ATOM 3217 O O . TYR A 1 418 ? 21.060 3.530 -44.997 1.00 98.12 418 TYR A O 1
ATOM 3225 N N . ALA A 1 419 ? 22.420 5.319 -44.949 1.00 97.75 419 ALA A N 1
ATOM 3226 C CA . ALA A 1 419 ? 22.899 5.092 -43.589 1.00 97.75 419 ALA A CA 1
ATOM 3227 C C . ALA A 1 419 ? 21.903 5.676 -42.579 1.00 97.75 419 ALA A C 1
ATOM 3229 O O . ALA A 1 419 ? 21.712 6.897 -42.518 1.00 97.75 419 ALA A O 1
ATOM 3230 N N . ARG A 1 420 ? 21.285 4.820 -41.759 1.00 96.56 420 ARG A N 1
ATOM 3231 C CA . ARG A 1 420 ? 20.425 5.264 -40.655 1.00 96.56 420 ARG A CA 1
ATOM 3232 C C . ARG A 1 420 ? 21.255 5.477 -39.391 1.00 96.56 420 ARG A C 1
ATOM 3234 O O . ARG A 1 420 ? 22.105 4.654 -39.048 1.00 96.56 420 ARG A O 1
ATOM 3241 N N . TRP A 1 421 ? 20.958 6.550 -38.665 1.00 96.44 421 TRP A N 1
ATOM 3242 C CA . TRP A 1 421 ? 21.689 6.967 -37.468 1.00 96.44 421 TRP A CA 1
ATOM 3243 C C . TRP A 1 421 ? 20.742 7.209 -36.290 1.00 96.44 421 TRP A C 1
ATOM 3245 O O . TRP A 1 421 ? 19.684 7.809 -36.462 1.00 96.44 421 TRP A O 1
ATOM 3255 N N . THR A 1 422 ? 21.160 6.811 -35.089 1.00 95.75 422 THR A N 1
ATOM 3256 C CA . THR A 1 422 ? 20.511 7.166 -33.815 1.00 95.75 422 THR A CA 1
ATOM 3257 C C . THR A 1 422 ? 21.462 8.061 -33.020 1.00 95.75 422 THR A C 1
ATOM 3259 O O . THR A 1 422 ? 22.650 7.750 -32.932 1.00 95.75 422 THR A O 1
ATOM 3262 N N . LYS A 1 423 ? 20.993 9.182 -32.454 1.00 96.31 423 LYS A N 1
ATOM 3263 C CA . LYS A 1 423 ? 21.870 10.108 -31.710 1.00 96.31 423 LYS A CA 1
ATOM 3264 C C . LYS A 1 423 ? 22.363 9.440 -30.423 1.00 96.31 423 LYS A C 1
ATOM 3266 O O . LYS A 1 423 ? 21.593 8.759 -29.743 1.00 96.31 423 LYS A O 1
ATOM 3271 N N . VAL A 1 424 ? 23.639 9.628 -30.094 1.00 97.00 424 VAL A N 1
ATOM 3272 C CA . VAL A 1 424 ? 24.244 9.083 -28.872 1.00 97.00 424 VAL A CA 1
ATOM 3273 C C . VAL A 1 424 ? 24.151 10.097 -27.739 1.00 97.00 424 VAL A C 1
ATOM 3275 O O . VAL A 1 424 ? 24.440 11.278 -27.923 1.00 97.00 424 VAL A O 1
ATOM 3278 N N . VAL A 1 425 ? 23.782 9.628 -26.548 1.00 96.88 425 VAL A N 1
ATOM 3279 C CA . VAL A 1 425 ? 23.759 10.428 -25.314 1.00 96.88 425 VAL A CA 1
ATOM 3280 C C . VAL A 1 425 ? 24.663 9.816 -24.243 1.00 96.88 425 VAL A C 1
ATOM 3282 O O . VAL A 1 425 ? 24.844 8.598 -24.184 1.00 96.88 425 VAL A O 1
ATOM 3285 N N . LYS A 1 426 ? 25.248 10.657 -23.382 1.00 95.56 426 LYS A N 1
ATOM 3286 C CA . LYS A 1 426 ? 25.961 10.202 -22.176 1.00 95.56 426 LYS A CA 1
ATOM 3287 C C . LYS A 1 426 ? 24.958 9.622 -21.160 1.00 95.56 426 LYS A C 1
ATOM 3289 O O . LYS A 1 426 ? 23.763 9.912 -21.220 1.00 95.56 426 LYS A O 1
ATOM 3294 N N . ILE A 1 427 ? 25.448 8.814 -20.218 1.00 95.44 427 ILE A N 1
ATOM 3295 C CA . ILE A 1 427 ? 24.660 8.334 -19.071 1.00 95.44 427 ILE A CA 1
ATOM 3296 C C . ILE A 1 427 ? 24.126 9.541 -18.282 1.00 95.44 427 ILE A C 1
ATOM 3298 O O . ILE A 1 427 ? 24.882 10.436 -17.918 1.00 95.44 427 ILE A O 1
ATOM 3302 N N . SER A 1 428 ? 22.815 9.568 -18.040 1.00 95.69 428 SER A N 1
ATOM 3303 C CA . SER A 1 428 ? 22.115 10.620 -17.294 1.00 95.69 428 SER A CA 1
ATOM 3304 C C . SER A 1 428 ? 20.778 10.086 -16.784 1.00 95.69 428 SER A C 1
ATOM 3306 O O . SER A 1 428 ? 20.141 9.288 -17.470 1.00 95.69 428 SER A O 1
ATOM 3308 N N . SER A 1 429 ? 20.308 10.566 -15.630 1.00 94.00 429 SER A N 1
ATOM 3309 C CA . SER A 1 429 ? 19.007 10.211 -15.032 1.00 94.00 429 SER A CA 1
ATOM 3310 C C . SER A 1 429 ? 17.785 10.597 -15.883 1.00 94.00 429 SER A C 1
ATOM 3312 O O . SER A 1 429 ? 16.674 10.162 -15.583 1.00 94.00 429 SER A O 1
ATOM 3314 N N . LYS A 1 430 ? 17.988 11.398 -16.940 1.00 96.44 430 LYS A N 1
ATOM 3315 C CA . LYS A 1 430 ? 16.974 11.788 -17.936 1.00 96.44 430 LYS A CA 1
ATOM 3316 C C . LYS A 1 430 ? 17.045 10.973 -19.243 1.00 96.44 430 LYS A C 1
ATOM 3318 O O . LYS A 1 430 ? 16.226 11.196 -20.129 1.00 96.44 430 LYS A O 1
ATOM 3323 N N . ALA A 1 431 ? 18.013 10.063 -19.403 1.00 97.50 431 ALA A N 1
ATOM 3324 C CA . ALA A 1 431 ? 18.249 9.359 -20.673 1.00 97.50 431 ALA A CA 1
ATOM 3325 C C . ALA A 1 431 ? 17.221 8.246 -20.973 1.00 97.50 431 ALA A C 1
ATOM 3327 O O . ALA A 1 431 ? 17.067 7.840 -22.125 1.00 97.50 431 ALA A O 1
ATOM 3328 N N . ALA A 1 432 ? 16.488 7.781 -19.961 1.00 98.25 432 ALA A N 1
ATOM 3329 C CA . ALA A 1 432 ? 15.341 6.891 -20.078 1.00 98.25 432 ALA A CA 1
ATOM 3330 C C . ALA A 1 432 ? 14.176 7.377 -19.199 1.00 98.25 432 ALA A C 1
ATOM 3332 O O . ALA A 1 432 ? 14.360 8.048 -18.187 1.00 98.25 432 ALA A O 1
ATOM 3333 N N . SER A 1 433 ? 12.953 6.995 -19.560 1.00 98.38 433 SER A N 1
ATOM 3334 C CA . SER A 1 433 ? 11.732 7.308 -18.814 1.00 98.38 433 SER A CA 1
ATOM 3335 C C . SER A 1 433 ? 11.049 6.011 -18.388 1.00 98.38 433 SER A C 1
ATOM 3337 O O . SER A 1 433 ? 10.528 5.274 -19.227 1.00 98.38 433 SER A O 1
ATOM 3339 N N . LEU A 1 434 ? 11.059 5.731 -17.085 1.00 98.06 434 LEU A N 1
ATOM 3340 C CA . LEU A 1 434 ? 10.335 4.625 -16.463 1.00 98.06 434 LEU A CA 1
ATOM 3341 C C . LEU A 1 434 ? 8.855 5.014 -16.383 1.00 98.06 434 LEU A C 1
ATOM 3343 O O . LEU A 1 434 ? 8.493 5.924 -15.637 1.00 98.06 434 LEU A O 1
ATOM 3347 N N . LYS A 1 435 ? 8.011 4.356 -17.182 1.00 97.75 435 LYS A N 1
ATOM 3348 C CA . LYS A 1 435 ? 6.591 4.701 -17.343 1.00 97.75 435 LYS A CA 1
ATOM 3349 C C . LYS A 1 435 ? 5.735 4.131 -16.219 1.00 97.75 435 LYS A C 1
ATOM 3351 O O . LYS A 1 435 ? 4.891 4.842 -15.689 1.00 97.75 435 LYS A O 1
ATOM 3356 N N . TYR A 1 436 ? 5.967 2.874 -15.844 1.00 97.19 436 TYR A N 1
ATOM 3357 C CA . TYR A 1 436 ? 5.350 2.262 -14.668 1.00 97.19 436 TYR A CA 1
ATOM 3358 C C . TYR A 1 436 ? 6.133 1.046 -14.167 1.00 97.19 436 TYR A C 1
ATOM 3360 O O . TYR A 1 436 ? 6.821 0.364 -14.931 1.00 97.19 436 TYR A O 1
ATOM 3368 N N . VAL A 1 437 ? 5.940 0.752 -12.884 1.00 97.88 437 VAL A N 1
ATOM 3369 C CA . VAL A 1 437 ? 6.260 -0.507 -12.206 1.00 97.88 437 VAL A CA 1
ATOM 3370 C C . VAL A 1 437 ? 4.974 -0.880 -11.474 1.00 97.88 437 VAL A C 1
ATOM 3372 O O . VAL A 1 437 ? 4.582 -0.159 -10.559 1.00 97.88 437 VAL A O 1
ATOM 3375 N N . LYS A 1 438 ? 4.258 -1.925 -11.900 1.00 97.38 438 LYS A N 1
ATOM 3376 C CA . LYS A 1 438 ? 2.938 -2.229 -11.321 1.00 97.38 438 LYS A CA 1
ATOM 3377 C C . LYS A 1 438 ? 2.638 -3.714 -11.212 1.00 97.38 438 LYS A C 1
ATOM 3379 O O . LYS A 1 438 ? 3.088 -4.498 -12.051 1.00 97.38 438 LYS A O 1
ATOM 3384 N N . GLY A 1 439 ? 1.811 -4.071 -10.232 1.00 97.62 439 GLY A N 1
ATOM 3385 C CA . GLY A 1 439 ? 1.077 -5.329 -10.250 1.00 97.62 439 GLY A CA 1
ATOM 3386 C C . GLY A 1 439 ? 0.257 -5.443 -11.533 1.00 97.62 439 GLY A C 1
ATOM 3387 O O . GLY A 1 439 ? -0.401 -4.487 -11.952 1.00 97.62 439 GLY A O 1
ATOM 3388 N N . TYR A 1 440 ? 0.362 -6.589 -12.200 1.00 97.38 440 TYR A N 1
ATOM 3389 C CA . TYR A 1 440 ? -0.291 -6.846 -13.483 1.00 97.38 440 TYR A CA 1
ATOM 3390 C C . TYR A 1 440 ? -1.321 -7.973 -13.375 1.00 97.38 440 TYR A C 1
ATOM 3392 O O . TYR A 1 440 ? -2.450 -7.816 -13.830 1.00 97.38 440 TYR A O 1
ATOM 3400 N N . SER A 1 441 ? -0.931 -9.070 -12.734 1.00 97.44 441 SER A N 1
ATOM 3401 C CA . SER A 1 441 ? -1.751 -10.245 -12.432 1.00 97.44 441 SER A CA 1
ATOM 3402 C C . SER A 1 441 ? -1.165 -10.962 -11.209 1.00 97.44 441 SER A C 1
ATOM 3404 O O . SER A 1 441 ? -0.095 -10.575 -10.725 1.00 97.44 441 SER A O 1
ATOM 3406 N N . ALA A 1 442 ? -1.862 -11.982 -10.693 1.00 97.31 442 ALA A N 1
ATOM 3407 C CA . ALA A 1 442 ? -1.465 -12.688 -9.476 1.00 97.31 442 ALA A CA 1
ATOM 3408 C C . ALA A 1 442 ? 0.010 -13.135 -9.533 1.00 97.31 442 ALA A C 1
ATOM 3410 O O . ALA A 1 442 ? 0.449 -13.789 -10.480 1.00 97.31 442 ALA A O 1
ATOM 3411 N N . GLY A 1 443 ? 0.798 -12.721 -8.540 1.00 97.19 443 GLY A N 1
ATOM 3412 C CA . GLY A 1 443 ? 2.235 -12.988 -8.464 1.00 97.19 443 GLY A CA 1
ATOM 3413 C C . GLY A 1 443 ? 3.123 -12.367 -9.561 1.00 97.19 443 GLY A C 1
ATOM 3414 O O . GLY A 1 443 ? 4.305 -12.720 -9.629 1.00 97.19 443 GLY A O 1
ATOM 3415 N N . GLN A 1 444 ? 2.614 -11.469 -10.419 1.00 97.94 444 GLN A N 1
ATOM 3416 C CA . GLN A 1 444 ? 3.352 -10.904 -11.560 1.00 97.94 444 GLN A CA 1
ATOM 3417 C C . GLN A 1 444 ? 3.360 -9.366 -11.604 1.00 97.94 444 GLN A C 1
ATOM 3419 O O . GLN A 1 444 ? 2.335 -8.703 -11.787 1.00 97.94 444 GLN A O 1
ATOM 3424 N N . ILE A 1 445 ? 4.565 -8.791 -11.559 1.00 98.56 445 ILE A N 1
ATOM 3425 C CA . ILE A 1 445 ? 4.826 -7.362 -11.785 1.00 98.56 445 ILE A CA 1
ATOM 3426 C C . ILE A 1 445 ? 5.190 -7.149 -13.261 1.00 98.56 445 ILE A C 1
ATOM 3428 O O . ILE A 1 445 ? 5.998 -7.890 -13.829 1.00 98.56 445 ILE A O 1
ATOM 3432 N N . ARG A 1 446 ? 4.647 -6.096 -13.881 1.00 98.44 446 ARG A N 1
ATOM 3433 C CA . ARG A 1 446 ? 5.078 -5.611 -15.203 1.00 98.44 446 ARG A CA 1
ATOM 3434 C C . ARG A 1 446 ? 5.749 -4.249 -15.063 1.00 98.44 446 ARG A C 1
ATOM 3436 O O . ARG A 1 446 ? 5.202 -3.336 -14.442 1.00 98.44 446 ARG A O 1
ATOM 3443 N N . VAL A 1 447 ? 6.911 -4.105 -15.692 1.00 98.62 447 VAL A N 1
ATOM 3444 C CA . VAL A 1 447 ? 7.649 -2.839 -15.778 1.00 98.62 447 VAL A CA 1
ATOM 3445 C C . VAL A 1 447 ? 7.693 -2.385 -17.224 1.00 98.62 447 VAL A C 1
ATOM 3447 O O . VAL A 1 447 ? 7.961 -3.196 -18.110 1.00 98.62 447 VAL A O 1
ATOM 3450 N N . SER A 1 448 ? 7.461 -1.097 -17.463 1.00 98.50 448 SER A N 1
ATOM 3451 C CA . SER A 1 448 ? 7.581 -0.497 -18.791 1.00 98.50 448 SER A CA 1
ATOM 3452 C C . SER A 1 448 ? 8.386 0.794 -18.753 1.00 98.50 448 SER A C 1
ATOM 3454 O O . SER A 1 448 ? 8.197 1.632 -17.868 1.00 98.50 448 SER A O 1
ATOM 3456 N N . ALA A 1 449 ? 9.276 0.968 -19.727 1.00 98.69 449 ALA A N 1
ATOM 3457 C CA . ALA A 1 449 ? 10.081 2.170 -19.891 1.00 98.69 449 ALA A CA 1
ATOM 3458 C C . ALA A 1 449 ? 10.332 2.501 -21.370 1.00 98.69 449 ALA A C 1
ATOM 3460 O O . ALA A 1 449 ? 10.051 1.708 -22.270 1.00 98.69 449 ALA A O 1
ATOM 3461 N N . THR A 1 450 ? 10.873 3.688 -21.629 1.00 98.44 450 THR A N 1
ATOM 3462 C CA . THR A 1 450 ? 11.266 4.141 -22.970 1.00 98.44 450 THR A CA 1
ATOM 3463 C C . THR A 1 450 ? 12.643 4.785 -22.917 1.00 98.44 450 THR A C 1
ATOM 3465 O O . THR A 1 450 ? 12.901 5.588 -22.021 1.00 98.44 450 THR A O 1
ATOM 3468 N N . VAL A 1 451 ? 13.504 4.469 -23.882 1.00 98.25 451 VAL A N 1
ATOM 3469 C CA . VAL A 1 451 ? 14.827 5.082 -24.054 1.00 98.25 451 VAL A CA 1
ATOM 3470 C C . VAL A 1 451 ? 14.831 5.851 -25.384 1.00 98.25 451 VAL A C 1
ATOM 3472 O O . VAL A 1 451 ? 14.879 5.218 -26.440 1.00 98.25 451 VAL A O 1
ATOM 3475 N N . PRO A 1 452 ? 14.709 7.195 -25.380 1.00 97.12 452 PRO A N 1
ATOM 3476 C CA . PRO A 1 452 ? 14.527 7.961 -26.616 1.00 97.12 452 PRO A CA 1
ATOM 3477 C C . PRO A 1 452 ? 15.736 7.944 -27.559 1.00 97.12 452 PRO A C 1
ATOM 3479 O O . PRO A 1 452 ? 15.562 7.944 -28.773 1.00 97.12 452 PRO A O 1
ATOM 3482 N N . GLN A 1 453 ? 16.955 7.916 -27.014 1.00 96.38 453 GLN A N 1
ATOM 3483 C CA . GLN A 1 453 ? 18.216 8.006 -27.761 1.00 96.38 453 GLN A CA 1
ATOM 3484 C C . GLN A 1 453 ? 19.198 6.914 -27.317 1.00 96.38 453 GLN A C 1
ATOM 3486 O O . GLN A 1 453 ? 19.045 6.333 -26.243 1.00 96.38 453 GLN A O 1
ATOM 3491 N N . TYR A 1 454 ? 20.217 6.620 -28.125 1.00 96.38 454 TYR A N 1
ATOM 3492 C CA . TYR A 1 454 ? 21.156 5.539 -27.821 1.00 96.38 454 TYR A CA 1
ATOM 3493 C C . TYR A 1 454 ? 22.137 5.971 -26.722 1.00 96.38 454 TYR A C 1
ATOM 3495 O O . TYR A 1 454 ? 23.004 6.813 -26.940 1.00 96.38 454 TYR A O 1
ATOM 3503 N N . VAL A 1 455 ? 22.032 5.407 -25.520 1.00 96.62 455 VAL A N 1
ATOM 3504 C CA . VAL A 1 455 ? 22.954 5.755 -24.425 1.00 96.62 455 VAL A CA 1
ATOM 3505 C C . VAL A 1 455 ? 24.321 5.108 -24.680 1.00 96.62 455 VAL A C 1
ATOM 3507 O O . VAL A 1 455 ? 24.386 3.925 -25.020 1.00 96.62 455 VAL A O 1
ATOM 3510 N N . LYS A 1 456 ? 25.429 5.838 -24.503 1.00 94.50 456 LYS A N 1
ATOM 3511 C CA . LYS A 1 456 ? 26.777 5.240 -24.460 1.00 94.50 456 LYS A CA 1
ATOM 3512 C C . LYS A 1 456 ? 26.930 4.468 -23.145 1.00 94.50 456 LYS A C 1
ATOM 3514 O O . LYS A 1 456 ? 26.748 5.040 -22.076 1.00 94.50 456 LYS A O 1
ATOM 3519 N N . THR A 1 457 ? 27.243 3.179 -23.229 1.00 93.25 457 THR A N 1
ATOM 3520 C CA . THR A 1 457 ? 27.273 2.228 -22.102 1.00 93.25 457 THR A CA 1
ATOM 3521 C C . THR A 1 457 ? 28.466 1.285 -22.240 1.00 93.25 457 THR A C 1
ATOM 3523 O O . THR A 1 457 ? 28.991 1.136 -23.342 1.00 93.25 457 THR A O 1
ATOM 3526 N N . TRP A 1 458 ? 28.882 0.647 -21.142 1.00 94.62 458 TRP A N 1
ATOM 3527 C CA . TRP A 1 458 ? 29.999 -0.310 -21.136 1.00 94.62 458 TRP A CA 1
ATOM 3528 C C . TRP A 1 458 ? 29.703 -1.588 -21.937 1.00 94.62 458 TRP A C 1
ATOM 3530 O O . TRP A 1 458 ? 30.586 -2.134 -22.587 1.00 94.62 458 TRP A O 1
ATOM 3540 N N . ASP A 1 459 ? 28.455 -2.063 -21.915 1.00 95.19 459 ASP A N 1
ATOM 3541 C CA . ASP A 1 459 ? 28.002 -3.202 -22.716 1.00 95.19 459 ASP A CA 1
ATOM 3542 C C . ASP A 1 459 ? 26.655 -2.935 -23.409 1.00 95.19 459 ASP A C 1
ATOM 3544 O O . ASP A 1 459 ? 26.070 -1.851 -23.315 1.00 95.19 459 ASP A O 1
ATOM 3548 N N . ASN A 1 460 ? 26.181 -3.918 -24.176 1.00 94.94 460 ASN A N 1
ATOM 3549 C CA . ASN A 1 460 ? 25.050 -3.776 -25.094 1.00 94.94 460 ASN A CA 1
ATOM 3550 C C . ASN A 1 460 ? 23.667 -3.984 -24.437 1.00 94.94 460 ASN A C 1
ATOM 3552 O O . ASN A 1 460 ? 22.737 -4.445 -25.104 1.00 94.94 460 ASN A O 1
ATOM 3556 N N . TYR A 1 461 ? 23.510 -3.638 -23.153 1.00 97.38 461 TYR A N 1
ATOM 3557 C CA . TYR A 1 461 ? 22.282 -3.866 -22.379 1.00 97.38 461 TYR A CA 1
ATOM 3558 C C . TYR A 1 461 ? 21.763 -2.621 -21.641 1.00 97.38 461 TYR A C 1
ATOM 3560 O O . TYR A 1 461 ? 22.525 -1.775 -21.171 1.00 97.38 461 TYR A O 1
ATOM 3568 N N . TYR A 1 462 ? 20.438 -2.553 -21.494 1.00 98.25 462 TYR A N 1
ATOM 3569 C CA . TYR A 1 462 ? 19.755 -1.768 -20.465 1.00 98.25 462 TYR A CA 1
ATOM 3570 C C . TYR A 1 462 ? 19.270 -2.701 -19.359 1.00 98.25 462 TYR A C 1
ATOM 3572 O O . TYR A 1 462 ? 18.797 -3.803 -19.631 1.00 98.25 462 TYR A O 1
ATOM 3580 N N . TYR A 1 463 ? 19.363 -2.251 -18.114 1.00 98.31 463 TYR A N 1
ATOM 3581 C CA . TYR A 1 463 ? 19.091 -3.065 -16.932 1.00 98.31 463 TYR A CA 1
ATOM 3582 C C . TYR A 1 463 ? 17.839 -2.589 -16.203 1.00 98.31 463 TYR A C 1
ATOM 3584 O O . TYR A 1 463 ? 17.573 -1.390 -16.142 1.00 98.31 463 TYR A O 1
ATOM 3592 N N . LEU A 1 464 ? 17.109 -3.512 -15.582 1.00 98.62 464 LEU A N 1
ATOM 3593 C CA . LEU A 1 464 ? 16.197 -3.185 -14.493 1.00 98.62 464 LEU A CA 1
ATOM 3594 C C . LEU A 1 464 ? 16.970 -3.287 -13.175 1.00 98.62 464 LEU A C 1
ATOM 3596 O O . LEU A 1 464 ? 17.495 -4.348 -12.834 1.00 98.62 464 LEU A O 1
ATOM 3600 N N . LEU A 1 465 ? 17.062 -2.178 -12.445 1.00 98.12 465 LEU A N 1
ATOM 3601 C CA . LEU A 1 465 ? 17.773 -2.088 -11.173 1.00 98.12 465 LEU A CA 1
ATOM 3602 C C . LEU A 1 465 ? 16.787 -2.130 -10.008 1.00 98.12 465 LEU A C 1
ATOM 3604 O O . LEU A 1 465 ? 15.825 -1.362 -9.994 1.00 98.12 465 LEU A O 1
ATOM 3608 N N . TYR A 1 466 ? 17.075 -2.965 -9.010 1.00 97.19 466 TYR A N 1
ATOM 3609 C CA . TYR A 1 466 ? 16.473 -2.888 -7.680 1.00 97.19 466 TYR A CA 1
ATOM 3610 C C . TYR A 1 466 ? 17.322 -1.956 -6.810 1.00 97.19 466 TYR A C 1
ATOM 3612 O O . TYR A 1 466 ? 18.549 -2.104 -6.718 1.00 97.19 466 TYR A O 1
ATOM 3620 N N . LEU A 1 467 ? 16.669 -0.983 -6.185 1.00 95.50 467 LEU A N 1
ATOM 3621 C CA . LEU A 1 467 ? 17.294 0.061 -5.384 1.00 95.50 467 LEU A CA 1
ATOM 3622 C C . LEU A 1 467 ? 17.015 -0.151 -3.895 1.00 95.50 467 LEU A C 1
ATOM 3624 O O . LEU A 1 467 ? 15.959 -0.638 -3.496 1.00 95.50 467 LEU A O 1
ATOM 3628 N N . ASP A 1 468 ? 17.950 0.294 -3.067 1.00 91.56 468 ASP A N 1
ATOM 3629 C CA . ASP A 1 468 ? 17.714 0.528 -1.649 1.00 91.56 468 ASP A CA 1
ATOM 3630 C C . ASP A 1 468 ? 16.636 1.609 -1.486 1.00 91.56 468 ASP A C 1
ATOM 3632 O O . ASP A 1 468 ? 16.778 2.724 -1.994 1.00 91.56 468 ASP A O 1
ATOM 3636 N N . SER A 1 469 ? 15.534 1.287 -0.810 1.00 86.50 469 SER A N 1
ATOM 3637 C CA . SER A 1 469 ? 14.374 2.182 -0.776 1.00 86.50 469 SER A CA 1
ATOM 3638 C C . SER A 1 469 ? 14.629 3.484 -0.004 1.00 86.50 469 SER A C 1
ATOM 3640 O O . SER A 1 469 ? 14.096 4.525 -0.402 1.00 86.50 469 SER A O 1
ATOM 3642 N N . ALA A 1 470 ? 15.477 3.441 1.032 1.00 83.00 470 ALA A N 1
ATOM 3643 C CA . ALA A 1 470 ? 15.829 4.584 1.876 1.00 83.00 470 ALA A CA 1
ATOM 3644 C C . ALA A 1 470 ? 16.893 5.483 1.220 1.00 83.00 470 ALA A C 1
ATOM 3646 O O . ALA A 1 470 ? 16.666 6.673 1.016 1.00 83.00 470 ALA A O 1
ATOM 3647 N N . THR A 1 471 ? 18.034 4.913 0.822 1.00 87.81 471 THR A N 1
ATOM 3648 C CA . THR A 1 471 ? 19.179 5.665 0.266 1.00 87.81 471 THR A CA 1
ATOM 3649 C C . THR A 1 471 ? 19.100 5.892 -1.246 1.00 87.81 471 THR A C 1
ATOM 3651 O O . THR A 1 471 ? 19.823 6.722 -1.795 1.00 87.81 471 THR A O 1
ATOM 3654 N N . GLY A 1 472 ? 18.263 5.139 -1.966 1.00 88.75 472 GLY A N 1
ATOM 3655 C CA . GLY A 1 472 ? 18.167 5.184 -3.428 1.00 88.75 472 GLY A CA 1
ATOM 3656 C C . GLY A 1 472 ? 19.388 4.630 -4.177 1.00 88.75 472 GLY A C 1
ATOM 3657 O O . GLY A 1 472 ? 19.434 4.750 -5.405 1.00 88.75 472 GLY A O 1
ATOM 3658 N N . LYS A 1 473 ? 20.368 4.046 -3.469 1.00 92.25 473 LYS A N 1
ATOM 3659 C CA . LYS A 1 473 ? 21.547 3.384 -4.052 1.00 92.25 473 LYS A CA 1
ATOM 3660 C C . LYS A 1 473 ? 21.142 2.089 -4.766 1.00 92.25 473 LYS A C 1
ATOM 3662 O O . LYS A 1 473 ? 20.174 1.436 -4.381 1.00 92.25 473 LYS A O 1
ATOM 3667 N N . VAL A 1 474 ? 21.882 1.698 -5.803 1.00 94.25 474 VAL A N 1
ATOM 3668 C CA . VAL A 1 474 ? 21.665 0.417 -6.500 1.00 94.25 474 VAL A CA 1
ATOM 3669 C C . VAL A 1 474 ? 22.036 -0.737 -5.563 1.00 94.25 474 VAL A C 1
ATOM 3671 O O . VAL A 1 474 ? 23.077 -0.678 -4.914 1.00 94.25 474 VAL A O 1
ATOM 3674 N N . LYS A 1 475 ? 21.189 -1.773 -5.475 1.00 92.94 475 LYS A N 1
ATOM 3675 C CA . LYS A 1 475 ? 21.450 -2.980 -4.664 1.00 92.94 475 LYS A CA 1
ATOM 3676 C C . LYS A 1 475 ? 21.717 -4.216 -5.516 1.00 92.94 475 LYS A C 1
ATOM 3678 O O . LYS A 1 475 ? 22.637 -4.959 -5.205 1.00 92.94 475 LYS A O 1
ATOM 3683 N N . LYS A 1 476 ? 20.925 -4.441 -6.570 1.00 94.25 476 LYS A N 1
ATOM 3684 C CA . LYS A 1 476 ? 21.118 -5.549 -7.522 1.00 94.25 476 LYS A CA 1
ATOM 3685 C C . LYS A 1 476 ? 20.501 -5.238 -8.886 1.00 94.25 476 LYS A C 1
ATOM 3687 O O . LYS A 1 476 ? 19.510 -4.510 -8.975 1.00 94.25 476 LYS A O 1
ATOM 3692 N N . THR A 1 477 ? 21.063 -5.811 -9.945 1.00 95.81 477 THR A N 1
ATOM 3693 C CA . THR A 1 477 ? 20.357 -5.976 -11.225 1.00 95.81 477 THR A CA 1
ATOM 3694 C C . THR A 1 477 ? 19.299 -7.063 -11.073 1.00 95.81 477 THR A C 1
ATOM 3696 O O . THR A 1 477 ? 19.566 -8.083 -10.443 1.00 95.81 477 THR A O 1
ATOM 3699 N N . VAL A 1 478 ? 18.121 -6.861 -11.657 1.00 96.00 478 VAL A N 1
ATOM 3700 C CA . VAL A 1 478 ? 17.012 -7.830 -11.628 1.00 96.00 478 VAL A CA 1
ATOM 3701 C C . VAL A 1 478 ? 16.861 -8.541 -12.968 1.00 96.00 478 VAL A C 1
ATOM 3703 O O . VAL A 1 478 ? 16.665 -9.748 -13.006 1.00 96.00 478 VAL A O 1
ATOM 3706 N N . ASP A 1 479 ? 16.952 -7.785 -14.061 1.00 97.69 479 ASP A N 1
ATOM 3707 C CA . ASP A 1 479 ? 16.741 -8.261 -15.430 1.00 97.69 479 ASP A CA 1
ATOM 3708 C C . ASP A 1 479 ? 17.479 -7.327 -16.416 1.00 97.69 479 ASP A C 1
ATOM 3710 O O . ASP A 1 479 ? 17.888 -6.220 -16.037 1.00 97.69 479 ASP A O 1
ATOM 3714 N N . LYS A 1 480 ? 17.679 -7.745 -17.671 1.00 97.50 480 LYS A N 1
ATOM 3715 C CA . LYS A 1 480 ? 18.380 -6.973 -18.713 1.00 97.50 480 LYS A CA 1
ATOM 3716 C C . LYS A 1 480 ? 17.760 -7.169 -20.100 1.00 97.50 480 LYS A C 1
ATOM 3718 O O . LYS A 1 480 ? 17.442 -8.279 -20.508 1.00 97.50 480 LYS A O 1
ATOM 3723 N N . ILE A 1 481 ? 17.672 -6.089 -20.872 1.00 98.19 481 ILE A N 1
ATOM 3724 C CA . ILE A 1 481 ? 17.193 -6.087 -22.261 1.00 98.19 481 ILE A CA 1
ATOM 3725 C C . ILE A 1 481 ? 18.316 -5.589 -23.173 1.00 98.19 481 ILE A C 1
ATOM 3727 O O . ILE A 1 481 ? 18.963 -4.580 -22.886 1.00 98.19 481 ILE A O 1
ATOM 3731 N N . LYS A 1 482 ? 18.558 -6.299 -24.281 1.00 97.69 482 LYS A N 1
ATOM 3732 C CA . LYS A 1 482 ? 19.552 -5.911 -25.292 1.00 97.69 482 LYS A CA 1
ATOM 3733 C C . LYS A 1 482 ? 19.165 -4.570 -25.927 1.00 97.69 482 LYS A C 1
ATOM 3735 O O . LYS A 1 482 ? 17.995 -4.325 -26.230 1.00 97.69 482 LYS A O 1
ATOM 3740 N N . LYS A 1 483 ? 20.144 -3.690 -26.126 1.00 95.94 483 LYS A N 1
ATOM 3741 C CA . LYS A 1 483 ? 19.934 -2.377 -26.748 1.00 95.94 483 LYS A CA 1
ATOM 3742 C C . LYS A 1 483 ? 19.518 -2.540 -28.212 1.00 95.94 483 LYS A C 1
ATOM 3744 O O . LYS A 1 483 ? 20.077 -3.366 -28.929 1.00 95.94 483 LYS A O 1
ATOM 3749 N N . SER A 1 484 ? 18.549 -1.741 -28.643 1.00 94.75 484 SER A N 1
ATOM 3750 C CA . SER A 1 484 ? 18.225 -1.554 -30.058 1.00 94.75 484 SER A CA 1
ATOM 3751 C C . SER A 1 484 ? 19.227 -0.592 -30.691 1.00 94.75 484 SER A C 1
ATOM 3753 O O . SER A 1 484 ? 19.694 0.336 -30.028 1.00 94.75 484 SER A O 1
ATOM 3755 N N . ASP A 1 485 ? 19.508 -0.758 -31.984 1.00 92.56 485 ASP A N 1
ATOM 3756 C CA . ASP A 1 485 ? 20.239 0.258 -32.744 1.00 92.56 485 ASP A CA 1
ATOM 3757 C C . ASP A 1 485 ? 19.365 1.494 -33.067 1.00 92.56 485 ASP A C 1
ATOM 3759 O O . ASP A 1 485 ? 19.880 2.523 -33.508 1.00 92.56 485 ASP A O 1
ATOM 3763 N N . LEU A 1 486 ? 18.043 1.400 -32.866 1.00 92.44 486 LEU A N 1
ATOM 3764 C CA . LEU A 1 486 ? 17.054 2.438 -33.171 1.00 92.44 486 LEU A CA 1
ATOM 3765 C C . LEU A 1 486 ? 16.719 3.318 -31.954 1.00 92.44 486 LEU A C 1
ATOM 3767 O O . LEU A 1 486 ? 16.715 2.867 -30.808 1.00 92.44 486 LEU A O 1
ATOM 3771 N N . ALA A 1 487 ? 16.364 4.573 -32.240 1.00 93.06 487 ALA A N 1
ATOM 3772 C CA . ALA A 1 487 ? 15.757 5.508 -31.294 1.00 93.06 487 ALA A CA 1
ATOM 3773 C C . ALA A 1 487 ? 14.427 4.987 -30.705 1.00 93.06 487 ALA A C 1
ATOM 3775 O O . ALA A 1 487 ? 13.775 4.108 -31.272 1.00 93.06 487 ALA A O 1
ATOM 3776 N N . ASN A 1 488 ? 13.982 5.599 -29.603 1.00 95.81 488 ASN A N 1
ATOM 3777 C CA . ASN A 1 488 ? 12.692 5.336 -28.949 1.00 95.81 488 ASN A CA 1
ATOM 3778 C C . ASN A 1 488 ? 12.449 3.865 -28.549 1.00 95.81 488 ASN A C 1
ATOM 3780 O O . ASN A 1 488 ? 11.312 3.386 -28.582 1.00 95.81 488 ASN A O 1
ATOM 3784 N N . GLN A 1 489 ? 13.495 3.146 -28.123 1.00 97.56 489 GLN A N 1
ATOM 3785 C CA . GLN A 1 489 ? 13.365 1.757 -27.678 1.00 97.56 489 GLN A CA 1
ATOM 3786 C C . GLN A 1 489 ? 12.391 1.653 -26.493 1.00 97.56 489 GLN A C 1
ATOM 3788 O O . GLN A 1 489 ? 12.623 2.214 -25.419 1.00 97.56 489 GLN A O 1
ATOM 3793 N N . LYS A 1 490 ? 11.313 0.883 -26.673 1.00 98.19 490 LYS A N 1
ATOM 3794 C CA . LYS A 1 490 ? 10.418 0.462 -25.589 1.00 98.19 490 LYS A CA 1
ATOM 3795 C C . LYS A 1 490 ? 11.056 -0.717 -24.846 1.00 98.19 490 LYS A C 1
ATOM 3797 O O . LYS A 1 490 ? 11.499 -1.676 -25.473 1.00 98.19 490 LYS A O 1
ATOM 3802 N N . LEU A 1 491 ? 11.094 -0.644 -23.519 1.00 98.50 491 LEU A N 1
ATOM 3803 C CA . LEU A 1 491 ? 11.550 -1.714 -22.630 1.00 98.50 491 LEU A CA 1
ATOM 3804 C C . LEU A 1 491 ? 10.344 -2.270 -21.868 1.00 98.50 491 LEU A C 1
ATOM 3806 O O . LEU A 1 491 ? 9.548 -1.490 -21.337 1.00 98.50 491 LEU A O 1
ATOM 3810 N N . THR A 1 492 ? 10.235 -3.596 -21.779 1.00 98.44 492 THR A N 1
ATOM 3811 C CA . THR A 1 492 ? 9.182 -4.282 -21.017 1.00 98.44 492 THR A CA 1
ATOM 3812 C C . THR A 1 492 ? 9.781 -5.465 -20.270 1.00 98.44 492 THR A C 1
ATOM 3814 O O . THR A 1 492 ? 10.236 -6.411 -20.904 1.00 98.44 492 THR A O 1
ATOM 3817 N N . PHE A 1 493 ? 9.735 -5.431 -18.939 1.00 98.62 493 PHE A N 1
ATOM 3818 C CA . PHE A 1 493 ? 10.204 -6.518 -18.072 1.00 98.62 493 PHE A CA 1
ATOM 3819 C C . PHE A 1 493 ? 9.006 -7.184 -17.372 1.00 98.62 493 PHE A C 1
ATOM 3821 O O . PHE A 1 493 ? 7.995 -6.526 -17.090 1.00 98.62 493 PHE A O 1
ATOM 3828 N N . LYS A 1 494 ? 9.115 -8.486 -17.083 1.00 98.00 494 LYS A N 1
ATOM 3829 C CA . LYS A 1 494 ? 8.081 -9.302 -16.419 1.00 98.00 494 LYS A CA 1
ATOM 3830 C C . LYS A 1 494 ? 8.703 -9.994 -15.202 1.00 98.00 494 LYS A C 1
ATOM 3832 O O . LYS A 1 494 ? 9.468 -10.935 -15.378 1.00 98.00 494 LYS A O 1
ATOM 3837 N N . LEU A 1 495 ? 8.368 -9.569 -13.984 1.00 97.81 495 LEU A N 1
ATOM 3838 C CA . LEU A 1 495 ? 8.912 -10.166 -12.756 1.00 97.81 495 LEU A CA 1
ATOM 3839 C C . LEU A 1 495 ? 7.880 -11.069 -12.078 1.00 97.81 495 LEU A C 1
ATOM 3841 O O . LEU A 1 495 ? 6.707 -10.708 -11.992 1.00 97.81 495 LEU A O 1
ATOM 3845 N N . LYS A 1 496 ? 8.331 -12.212 -11.556 1.00 96.88 496 LYS A N 1
ATOM 3846 C CA . LYS A 1 496 ? 7.559 -13.074 -10.647 1.00 96.88 496 LYS A CA 1
ATOM 3847 C C . LYS A 1 496 ? 7.867 -12.671 -9.199 1.00 96.88 496 LYS A C 1
ATOM 3849 O O . LYS A 1 496 ? 9.023 -12.391 -8.892 1.00 96.88 496 LYS A O 1
ATOM 3854 N N . THR A 1 497 ? 6.869 -12.661 -8.315 1.00 96.00 497 THR A N 1
ATOM 3855 C CA . THR A 1 497 ? 7.065 -12.410 -6.870 1.00 96.00 497 THR A CA 1
ATOM 3856 C C . THR A 1 497 ? 7.289 -13.691 -6.063 1.00 96.00 497 THR A C 1
ATOM 3858 O O . THR A 1 497 ? 7.835 -13.626 -4.966 1.00 96.00 497 THR A O 1
ATOM 3861 N N . LYS A 1 498 ? 6.931 -14.873 -6.594 1.00 93.56 498 LYS A N 1
ATOM 3862 C CA . LYS A 1 498 ? 7.259 -16.170 -5.971 1.00 93.56 498 LYS A CA 1
ATOM 3863 C C . LYS A 1 498 ? 8.783 -16.307 -5.849 1.00 93.56 498 LYS A C 1
ATOM 3865 O O . LYS A 1 498 ? 9.476 -16.268 -6.861 1.00 93.56 498 LYS A O 1
ATOM 3870 N N . GLY A 1 499 ? 9.282 -16.451 -4.620 1.00 92.69 499 GLY A N 1
ATOM 3871 C CA . GLY A 1 499 ? 10.719 -16.451 -4.301 1.00 92.69 499 GLY A CA 1
ATOM 3872 C C . GLY A 1 499 ? 11.364 -15.059 -4.188 1.00 92.69 499 GLY A C 1
ATOM 3873 O O . GLY A 1 499 ? 12.514 -14.965 -3.771 1.00 92.69 499 GLY A O 1
ATOM 3874 N N . HIS A 1 500 ? 10.623 -13.992 -4.504 1.00 95.38 500 HIS A N 1
ATOM 3875 C CA . HIS A 1 500 ? 11.063 -12.595 -4.443 1.00 95.38 500 HIS A CA 1
ATOM 3876 C C . HIS A 1 500 ? 9.998 -11.675 -3.808 1.00 95.38 500 HIS A C 1
ATOM 3878 O O . HIS A 1 500 ? 9.525 -10.731 -4.458 1.00 95.38 500 HIS A O 1
ATOM 3884 N N . PRO A 1 501 ? 9.591 -11.920 -2.545 1.00 95.06 501 PRO A N 1
ATOM 3885 C CA . PRO A 1 501 ? 8.634 -11.059 -1.849 1.00 95.06 501 PRO A CA 1
ATOM 3886 C C . PRO A 1 501 ? 9.131 -9.608 -1.724 1.00 95.06 501 PRO A C 1
ATOM 3888 O O . PRO A 1 501 ? 8.322 -8.684 -1.637 1.00 95.06 501 PRO A O 1
ATOM 3891 N N . GLU A 1 502 ? 10.444 -9.358 -1.805 1.00 95.81 502 GLU A N 1
ATOM 3892 C CA . GLU A 1 502 ? 10.990 -7.998 -1.779 1.00 95.81 502 GLU A CA 1
ATOM 3893 C C . GLU A 1 502 ? 10.589 -7.144 -2.985 1.00 95.81 502 GLU A C 1
ATOM 3895 O O . GLU A 1 502 ? 10.504 -5.919 -2.878 1.00 95.81 502 GLU A O 1
ATOM 3900 N N . TYR A 1 503 ? 10.281 -7.757 -4.134 1.00 96.88 503 TYR A N 1
ATOM 3901 C CA . TYR A 1 503 ? 9.881 -6.993 -5.316 1.00 96.88 503 TYR A CA 1
ATOM 3902 C C . TYR A 1 503 ? 8.562 -6.247 -5.098 1.00 96.88 503 TYR A C 1
ATOM 3904 O O . TYR A 1 503 ? 8.396 -5.180 -5.671 1.00 96.88 503 TYR A O 1
ATOM 3912 N N . ILE A 1 504 ? 7.674 -6.738 -4.227 1.00 96.31 504 ILE A N 1
ATOM 3913 C CA . ILE A 1 504 ? 6.366 -6.137 -3.907 1.00 96.31 504 ILE A CA 1
ATOM 3914 C C . ILE A 1 504 ? 6.506 -4.762 -3.229 1.00 96.31 504 ILE A C 1
ATOM 3916 O O . ILE A 1 504 ? 5.727 -3.841 -3.489 1.00 96.31 504 ILE A O 1
ATOM 3920 N N . GLN A 1 505 ? 7.489 -4.622 -2.339 1.00 95.19 505 GLN A N 1
ATOM 3921 C CA . GLN A 1 505 ? 7.721 -3.403 -1.552 1.00 95.19 505 GLN A CA 1
ATOM 3922 C C . GLN A 1 505 ? 8.836 -2.526 -2.148 1.00 95.19 505 GLN A C 1
ATOM 3924 O O . GLN A 1 505 ? 8.933 -1.342 -1.803 1.00 95.19 505 GLN A O 1
ATOM 3929 N N . GLY A 1 506 ? 9.643 -3.099 -3.046 1.00 93.81 506 GLY A N 1
ATOM 3930 C CA . GLY A 1 506 ? 10.864 -2.533 -3.606 1.00 93.81 506 GLY A CA 1
ATOM 3931 C C . GLY A 1 506 ? 10.706 -1.356 -4.570 1.00 93.81 506 GLY A C 1
ATOM 3932 O O . GLY A 1 506 ? 9.630 -1.043 -5.088 1.00 93.81 506 GLY A O 1
ATOM 3933 N N . LYS A 1 507 ? 11.846 -0.699 -4.807 1.00 96.06 507 LYS A N 1
ATOM 3934 C CA . LYS A 1 507 ? 12.009 0.531 -5.591 1.00 96.06 507 LYS A CA 1
ATOM 3935 C C . LYS A 1 507 ? 12.886 0.236 -6.802 1.00 96.06 507 LYS A C 1
ATOM 3937 O O . LYS A 1 507 ? 13.967 -0.326 -6.651 1.00 96.06 507 LYS A O 1
ATOM 3942 N N . PHE A 1 508 ? 12.449 0.630 -7.990 1.00 98.19 508 PHE A N 1
ATOM 3943 C CA . PHE A 1 508 ? 13.093 0.257 -9.248 1.00 98.19 508 PHE A CA 1
ATOM 3944 C C . PHE A 1 508 ? 13.460 1.475 -10.101 1.00 98.19 508 PHE A C 1
ATOM 3946 O O . PHE A 1 508 ? 12.838 2.538 -10.005 1.00 98.19 508 PHE A O 1
ATOM 3953 N N . ALA A 1 509 ? 14.461 1.302 -10.964 1.00 98.50 509 ALA A N 1
ATOM 3954 C CA . ALA A 1 509 ? 14.815 2.238 -12.030 1.00 98.50 509 ALA A CA 1
ATOM 3955 C C . ALA A 1 509 ? 15.444 1.509 -13.227 1.00 98.50 509 ALA A C 1
ATOM 3957 O O . ALA A 1 509 ? 15.902 0.373 -13.097 1.00 98.50 509 ALA A O 1
ATOM 3958 N N . ILE A 1 510 ? 15.505 2.171 -14.384 1.00 98.62 510 ILE A N 1
ATOM 3959 C CA . ILE A 1 510 ? 16.301 1.691 -15.517 1.00 98.62 510 ILE A CA 1
ATOM 3960 C C . ILE A 1 510 ? 17.766 2.067 -15.295 1.00 98.62 510 ILE A C 1
ATOM 3962 O O . ILE A 1 510 ? 18.083 3.185 -14.880 1.00 98.62 510 ILE A O 1
ATOM 3966 N N . GLY A 1 511 ? 18.653 1.118 -15.570 1.00 97.88 511 GLY A N 1
ATOM 3967 C CA . GLY A 1 511 ? 20.092 1.232 -15.413 1.00 97.88 511 GLY A CA 1
ATOM 3968 C C . GLY A 1 511 ? 20.860 1.122 -16.722 1.00 97.88 511 GLY A C 1
ATOM 3969 O O . GLY A 1 511 ? 20.454 0.426 -17.655 1.00 97.88 511 GLY A O 1
ATOM 3970 N N . ALA A 1 512 ? 22.022 1.763 -16.737 1.00 97.25 512 ALA A N 1
ATOM 3971 C CA . ALA A 1 512 ? 23.082 1.564 -17.710 1.00 97.25 512 ALA A CA 1
ATOM 3972 C C . ALA A 1 512 ? 24.372 1.191 -16.978 1.00 97.25 512 ALA A C 1
ATOM 3974 O O . ALA A 1 512 ? 24.682 1.749 -15.925 1.00 97.25 512 ALA A O 1
ATOM 3975 N N . LYS A 1 513 ? 25.142 0.271 -17.549 1.00 95.62 513 LYS A N 1
ATOM 3976 C CA . LYS A 1 513 ? 26.455 -0.101 -17.028 1.00 95.62 513 LYS A CA 1
ATOM 3977 C C . LYS A 1 513 ? 27.501 0.926 -17.463 1.00 95.62 513 LYS A C 1
ATOM 3979 O O . LYS A 1 513 ? 27.553 1.275 -18.646 1.00 95.62 513 LYS A O 1
ATOM 3984 N N . ASN A 1 514 ? 28.302 1.418 -16.522 1.00 90.69 514 ASN A N 1
ATOM 3985 C CA . ASN A 1 514 ? 29.320 2.451 -16.761 1.00 90.69 514 ASN A CA 1
ATOM 3986 C C . ASN A 1 514 ? 30.755 1.883 -16.781 1.00 90.69 514 ASN A C 1
ATOM 3988 O O . ASN A 1 514 ? 31.576 2.391 -17.538 1.00 90.69 514 ASN A O 1
ATOM 3992 N N . SER A 1 515 ? 31.034 0.807 -16.037 1.00 90.00 515 SER A N 1
ATOM 3993 C CA . SER A 1 515 ? 32.321 0.092 -16.027 1.00 90.00 515 SER A CA 1
ATOM 3994 C C . SER A 1 515 ? 32.150 -1.418 -15.760 1.00 90.00 515 SER A C 1
ATOM 3996 O O . SER A 1 515 ? 31.027 -1.929 -15.670 1.00 90.00 515 SER A O 1
ATOM 3998 N N . LYS A 1 516 ? 33.255 -2.168 -15.623 1.00 83.12 516 LYS A N 1
ATOM 3999 C CA . LYS A 1 516 ? 33.252 -3.590 -15.226 1.00 83.12 516 LYS A CA 1
ATOM 4000 C C . LYS A 1 516 ? 32.702 -3.758 -13.795 1.00 83.12 516 LYS A C 1
ATOM 4002 O O . LYS A 1 516 ? 33.446 -3.746 -12.828 1.00 83.12 516 LYS A O 1
ATOM 4007 N N . GLY A 1 517 ? 31.382 -3.927 -13.683 1.00 81.12 517 GLY A N 1
ATOM 4008 C CA . GLY A 1 517 ? 30.670 -4.254 -12.438 1.00 81.12 517 GLY A CA 1
ATOM 4009 C C . GLY A 1 517 ? 29.782 -3.139 -11.871 1.00 81.12 517 GLY A C 1
ATOM 4010 O O . GLY A 1 517 ? 28.913 -3.431 -11.055 1.00 81.12 517 GLY A O 1
ATOM 4011 N N . SER A 1 518 ? 29.934 -1.892 -12.330 1.00 92.25 518 SER A N 1
ATOM 4012 C CA . SER A 1 518 ? 29.184 -0.741 -11.806 1.00 92.25 518 SER A CA 1
ATOM 4013 C C . SER A 1 518 ? 28.024 -0.306 -12.718 1.00 92.25 518 SER A C 1
ATOM 4015 O O . SER A 1 518 ? 28.041 -0.499 -13.939 1.00 92.25 518 SER A O 1
ATOM 4017 N N . TYR A 1 519 ? 26.977 0.256 -12.104 1.00 95.69 519 TYR A N 1
ATOM 4018 C CA . TYR A 1 519 ? 25.700 0.581 -12.746 1.00 95.69 519 TYR A CA 1
ATOM 4019 C C . TYR A 1 519 ? 25.191 1.962 -12.321 1.00 95.69 519 TYR A C 1
ATOM 4021 O O . TYR A 1 519 ? 25.010 2.243 -11.137 1.00 95.69 519 TYR A O 1
ATOM 4029 N N . SER A 1 520 ? 24.873 2.804 -13.301 1.00 95.62 520 SER A N 1
ATOM 4030 C CA . SER A 1 520 ? 24.238 4.107 -13.105 1.00 95.62 520 SER A CA 1
ATOM 4031 C C . SER A 1 520 ? 22.740 4.048 -13.401 1.00 95.62 520 SER A C 1
ATOM 4033 O O . SER A 1 520 ? 22.308 3.442 -14.382 1.00 95.62 520 SER A O 1
ATOM 4035 N N . VAL A 1 521 ? 21.941 4.735 -12.584 1.00 97.62 521 VAL A N 1
ATOM 4036 C CA . VAL A 1 521 ? 20.511 4.958 -12.847 1.00 97.62 521 VAL A CA 1
ATOM 4037 C C . VAL A 1 521 ? 20.352 5.967 -13.988 1.00 97.62 521 VAL A C 1
ATOM 4039 O O . VAL A 1 521 ? 20.892 7.069 -13.910 1.00 97.62 521 VAL A O 1
ATOM 4042 N N . ILE A 1 522 ? 19.581 5.608 -15.019 1.00 97.88 522 ILE A N 1
ATOM 4043 C CA . ILE A 1 522 ? 19.314 6.457 -16.193 1.00 97.88 522 ILE A CA 1
ATOM 4044 C C . ILE A 1 522 ? 17.855 6.912 -16.333 1.00 97.88 522 ILE A C 1
ATOM 4046 O O . ILE A 1 522 ? 17.502 7.515 -17.342 1.00 97.88 522 ILE A O 1
ATOM 4050 N N . SER A 1 523 ? 17.005 6.643 -15.338 1.00 98.44 523 SER A N 1
ATOM 4051 C CA . SER A 1 523 ? 15.602 7.075 -15.330 1.00 98.44 523 SER A CA 1
ATOM 4052 C C . SER A 1 523 ? 15.150 7.654 -13.992 1.00 98.44 523 SER A C 1
ATOM 4054 O O . SER A 1 523 ? 15.802 7.495 -12.958 1.00 98.44 523 SER A O 1
ATOM 4056 N N . ASN A 1 524 ? 13.938 8.214 -13.990 1.00 97.12 524 ASN A N 1
ATOM 4057 C CA . ASN A 1 524 ? 13.130 8.344 -12.780 1.00 97.12 524 ASN A CA 1
ATOM 4058 C C . ASN A 1 524 ? 12.981 6.989 -12.052 1.00 97.12 524 ASN A C 1
ATOM 4060 O O . ASN A 1 524 ? 13.031 5.920 -12.668 1.00 97.12 524 ASN A O 1
ATOM 4064 N N . ARG A 1 525 ? 12.795 7.052 -10.730 1.00 96.31 525 ARG A N 1
ATOM 4065 C CA . ARG A 1 525 ? 12.622 5.899 -9.830 1.00 96.31 525 ARG A CA 1
ATOM 4066 C C . ARG A 1 525 ? 11.130 5.669 -9.560 1.00 96.31 525 ARG A C 1
ATOM 4068 O O . ARG A 1 525 ? 10.366 6.633 -9.561 1.00 96.31 525 ARG A O 1
ATOM 4075 N N . SER A 1 526 ? 10.708 4.433 -9.297 1.00 96.00 526 SER A N 1
ATOM 4076 C CA . SER A 1 526 ? 9.313 4.125 -8.937 1.00 96.00 526 SER A CA 1
ATOM 4077 C C . SER A 1 526 ? 9.204 2.910 -8.010 1.00 96.00 526 SER A C 1
ATOM 4079 O O . SER A 1 526 ? 9.982 1.967 -8.135 1.00 96.00 526 SER A O 1
ATOM 4081 N N . TYR A 1 527 ? 8.248 2.939 -7.081 1.00 96.94 527 TYR A N 1
ATOM 4082 C CA . TYR A 1 527 ? 7.812 1.768 -6.311 1.00 96.94 527 TYR A CA 1
ATOM 4083 C C . TYR A 1 527 ? 6.756 0.975 -7.098 1.00 96.94 527 TYR A C 1
ATOM 4085 O O . TYR A 1 527 ? 6.153 1.514 -8.025 1.00 96.94 527 TYR A O 1
ATOM 4093 N N . VAL A 1 528 ? 6.485 -0.278 -6.718 1.00 95.94 528 VAL A N 1
ATOM 4094 C CA . VAL A 1 528 ? 5.371 -1.047 -7.304 1.00 95.94 528 VAL A CA 1
ATOM 4095 C C . VAL A 1 528 ? 4.023 -0.427 -6.921 1.00 95.94 528 VAL A C 1
ATOM 4097 O O . VAL A 1 528 ? 3.658 -0.410 -5.744 1.00 95.94 528 VAL A O 1
ATOM 4100 N N . SER A 1 529 ? 3.262 0.041 -7.913 1.00 96.19 529 SER A N 1
ATOM 4101 C CA . SER A 1 529 ? 1.846 0.395 -7.747 1.00 96.19 529 SER A CA 1
ATOM 4102 C C . SER A 1 529 ? 0.935 -0.825 -7.930 1.00 96.19 529 SER A C 1
ATOM 4104 O O . SER A 1 529 ? 1.363 -1.872 -8.420 1.00 96.19 529 SER A O 1
ATOM 4106 N N . ASN A 1 530 ? -0.347 -0.677 -7.586 1.00 96.44 530 ASN A N 1
ATOM 4107 C CA . ASN A 1 530 ? -1.378 -1.704 -7.778 1.00 96.44 530 ASN A CA 1
ATOM 4108 C C . ASN A 1 530 ? -1.062 -3.062 -7.104 1.00 96.44 530 ASN A C 1
ATOM 4110 O O . ASN A 1 530 ? -1.130 -4.102 -7.772 1.00 96.44 530 ASN A O 1
ATOM 4114 N N . PRO A 1 531 ? -0.682 -3.098 -5.807 1.00 96.88 531 PRO A N 1
ATOM 4115 C CA . PRO A 1 531 ? -0.373 -4.355 -5.124 1.00 96.88 531 PRO A CA 1
ATOM 4116 C C . PRO A 1 531 ? -1.562 -5.322 -5.135 1.00 96.88 531 PRO A C 1
ATOM 4118 O O . PRO A 1 531 ? -1.354 -6.522 -5.262 1.00 96.88 531 PRO A O 1
ATOM 4121 N N . GLU A 1 532 ? -2.804 -4.830 -5.122 1.00 97.44 532 GLU A N 1
ATOM 4122 C CA . GLU A 1 532 ? -4.009 -5.669 -5.183 1.00 97.44 532 GLU A CA 1
ATOM 4123 C C . GLU A 1 532 ? -4.130 -6.529 -6.446 1.00 97.44 532 GLU A C 1
ATOM 4125 O O . GLU A 1 532 ? -4.801 -7.559 -6.424 1.00 97.44 532 GLU A O 1
ATOM 4130 N N . LYS A 1 533 ? -3.446 -6.171 -7.540 1.00 97.50 533 LYS A N 1
ATOM 4131 C CA . LYS A 1 533 ? -3.372 -7.019 -8.739 1.00 97.50 533 LYS A CA 1
ATOM 4132 C C . LYS A 1 533 ? -2.382 -8.179 -8.608 1.00 97.50 533 LYS A C 1
ATOM 4134 O O . LYS A 1 533 ? -2.441 -9.079 -9.434 1.00 97.50 533 LYS A O 1
ATOM 4139 N N . LEU A 1 534 ? -1.518 -8.187 -7.589 1.00 97.88 534 LEU A N 1
ATOM 4140 C CA . LEU A 1 534 ? -0.603 -9.296 -7.276 1.00 97.88 534 LEU A CA 1
ATOM 4141 C C . LEU A 1 534 ? -1.245 -10.379 -6.400 1.00 97.88 534 LEU A C 1
ATOM 4143 O O . LEU A 1 534 ? -0.734 -11.498 -6.379 1.00 97.88 534 LEU A O 1
ATOM 4147 N N . ALA A 1 535 ? -2.345 -10.061 -5.712 1.00 97.62 535 ALA A N 1
ATOM 4148 C CA . ALA A 1 535 ? -3.012 -10.956 -4.775 1.00 97.62 535 ALA A CA 1
ATOM 4149 C C . ALA A 1 535 ? -3.546 -12.234 -5.430 1.00 97.62 535 ALA A C 1
ATOM 4151 O O . ALA A 1 535 ? -4.308 -12.182 -6.397 1.00 97.62 535 ALA A O 1
ATOM 4152 N N . SER A 1 536 ? -3.218 -13.378 -4.828 1.00 94.81 536 SER A N 1
ATOM 4153 C CA . SER A 1 536 ? -3.884 -14.655 -5.103 1.00 94.81 536 SER A CA 1
ATOM 4154 C C . SER A 1 536 ? -5.314 -14.674 -4.552 1.00 94.81 536 SER A C 1
ATOM 4156 O O . SER A 1 536 ? -6.190 -15.308 -5.131 1.00 94.81 536 SER A O 1
ATOM 4158 N N . TYR A 1 537 ? -5.576 -13.959 -3.450 1.00 97.56 537 TYR A N 1
ATOM 4159 C CA . TYR A 1 537 ? -6.889 -13.915 -2.806 1.00 97.56 537 TYR A CA 1
ATOM 4160 C C . TYR A 1 537 ? -7.646 -12.644 -3.226 1.00 97.56 537 TYR A C 1
ATOM 4162 O O . TYR A 1 537 ? -7.470 -11.563 -2.659 1.00 97.56 537 TYR A O 1
ATOM 4170 N N . GLN A 1 538 ? -8.483 -12.784 -4.259 1.00 95.75 538 GLN A N 1
ATOM 4171 C CA . GLN A 1 538 ? -9.266 -11.700 -4.881 1.00 95.75 538 GLN A CA 1
ATOM 4172 C C . GLN A 1 538 ? -10.709 -11.576 -4.344 1.00 95.75 538 GLN A C 1
ATOM 4174 O O . GLN A 1 538 ? -11.478 -10.755 -4.836 1.00 95.75 538 GLN A O 1
ATOM 4179 N N . ALA A 1 539 ? -11.095 -12.380 -3.345 1.00 95.62 539 ALA A N 1
ATOM 4180 C CA . ALA A 1 539 ? -12.431 -12.326 -2.749 1.00 95.62 539 ALA A CA 1
ATOM 4181 C C . ALA A 1 539 ? -12.744 -10.928 -2.177 1.00 95.62 539 ALA A C 1
ATOM 4183 O O . ALA A 1 539 ? -11.867 -10.281 -1.602 1.00 95.62 539 ALA A O 1
ATOM 4184 N N . ALA A 1 540 ? -13.995 -10.481 -2.329 1.00 95.62 540 ALA A N 1
ATOM 4185 C CA . ALA A 1 540 ? -14.438 -9.137 -1.962 1.00 95.62 540 ALA A CA 1
ATOM 4186 C C . ALA A 1 540 ? -14.226 -8.803 -0.469 1.00 95.62 540 ALA A C 1
ATOM 4188 O O . ALA A 1 540 ? -14.111 -9.685 0.384 1.00 95.62 540 ALA A O 1
ATOM 4189 N N . TYR A 1 541 ? -14.194 -7.506 -0.144 1.00 95.44 541 TYR A N 1
ATOM 4190 C CA . TYR A 1 541 ? -14.083 -7.032 1.239 1.00 95.44 541 TYR A CA 1
ATOM 4191 C C . TYR A 1 541 ? -15.290 -7.498 2.059 1.00 95.44 541 TYR A C 1
ATOM 4193 O O . TYR A 1 541 ? -16.415 -7.066 1.814 1.00 95.44 541 TYR A O 1
ATOM 4201 N N . PHE A 1 542 ? -15.049 -8.381 3.032 1.00 93.56 542 PHE A N 1
ATOM 4202 C CA . PHE A 1 542 ? -16.098 -8.906 3.896 1.00 93.56 542 PHE A CA 1
ATOM 4203 C C . PHE A 1 542 ? -16.738 -7.783 4.716 1.00 93.56 542 PHE A C 1
ATOM 4205 O O . PHE A 1 542 ? -16.050 -7.073 5.451 1.00 93.56 542 PHE A O 1
ATOM 4212 N N . ILE A 1 543 ? -18.061 -7.655 4.621 1.00 92.06 543 ILE A N 1
ATOM 4213 C CA . ILE A 1 543 ? -18.853 -6.697 5.388 1.00 92.06 543 ILE A CA 1
ATOM 4214 C C . ILE A 1 543 ? -19.622 -7.465 6.483 1.00 92.06 543 ILE A C 1
ATOM 4216 O O . ILE A 1 543 ? -20.483 -8.283 6.154 1.00 92.06 543 ILE A O 1
ATOM 4220 N N . PRO A 1 544 ? -19.345 -7.223 7.779 1.00 92.62 544 PRO A N 1
ATOM 4221 C CA . PRO A 1 544 ? -20.083 -7.851 8.874 1.00 92.62 544 PRO A CA 1
ATOM 4222 C C . PRO A 1 544 ? -21.508 -7.295 8.956 1.00 92.62 544 PRO A C 1
ATOM 4224 O O . PRO A 1 544 ? -21.741 -6.156 8.578 1.00 92.62 544 PRO A O 1
ATOM 4227 N N . LYS A 1 545 ? -22.465 -8.058 9.504 1.00 90.25 545 LYS A N 1
ATOM 4228 C CA . LYS A 1 545 ? -23.896 -7.665 9.555 1.00 90.25 545 LYS A CA 1
ATOM 4229 C C . LYS A 1 545 ? -24.213 -6.424 10.415 1.00 90.25 545 LYS A C 1
ATOM 4231 O O . LYS A 1 545 ? -25.343 -5.952 10.403 1.00 90.25 545 LYS A O 1
ATOM 4236 N N . THR A 1 546 ? -23.261 -5.942 11.209 1.00 94.06 546 THR A N 1
ATOM 4237 C CA . THR A 1 546 ? -23.426 -4.851 12.183 1.00 94.06 546 THR A CA 1
ATOM 4238 C C . THR A 1 546 ? -22.070 -4.167 12.387 1.00 94.06 546 THR A C 1
ATOM 4240 O O . THR A 1 546 ? -21.022 -4.795 12.205 1.00 94.06 546 THR A O 1
ATOM 4243 N N . LYS A 1 547 ? -22.072 -2.879 12.760 1.00 95.44 547 LYS A N 1
ATOM 4244 C CA . LYS A 1 547 ? -20.838 -2.114 13.022 1.00 95.44 547 LYS A CA 1
ATOM 4245 C C . LYS A 1 547 ? -20.218 -2.442 14.387 1.00 95.44 547 LYS A C 1
ATOM 4247 O O . LYS A 1 547 ? -19.084 -2.047 14.635 1.00 95.44 547 LYS A O 1
ATOM 4252 N N . LYS A 1 548 ? -20.941 -3.137 15.274 1.00 96.62 548 LYS A N 1
ATOM 4253 C CA . LYS A 1 548 ? -20.522 -3.386 16.660 1.00 96.62 548 LYS A CA 1
ATOM 4254 C C . LYS A 1 548 ? -19.366 -4.384 16.743 1.00 96.62 548 LYS A C 1
ATOM 4256 O O . LYS A 1 548 ? -19.417 -5.473 16.153 1.00 96.62 548 LYS A O 1
ATOM 4261 N N . GLY A 1 549 ? -18.367 -4.050 17.550 1.00 97.38 549 GLY A N 1
ATOM 4262 C CA . GLY A 1 549 ? -17.282 -4.945 17.921 1.00 97.38 549 GLY A CA 1
ATOM 4263 C C . GLY A 1 549 ? -16.624 -4.623 19.251 1.00 97.38 549 GLY A C 1
ATOM 4264 O O . GLY A 1 549 ? -16.986 -3.675 19.944 1.00 97.38 549 GLY A O 1
ATOM 4265 N N . ILE A 1 550 ? -15.651 -5.453 19.602 1.00 97.44 550 ILE A N 1
ATOM 4266 C CA . ILE A 1 550 ? -14.959 -5.436 20.890 1.00 97.44 550 ILE A CA 1
ATOM 4267 C C . ILE A 1 550 ? -13.475 -5.745 20.685 1.00 97.44 550 ILE A C 1
ATOM 4269 O O . ILE A 1 550 ? -13.119 -6.526 19.798 1.00 97.44 550 ILE A O 1
ATOM 4273 N N . GLN A 1 551 ? -12.609 -5.132 21.487 1.00 96.44 551 GLN A N 1
ATOM 4274 C CA . GLN A 1 551 ? -11.217 -5.554 21.610 1.00 96.44 551 GLN A CA 1
ATOM 4275 C C . GLN A 1 551 ? -11.164 -6.846 22.439 1.00 96.44 551 GLN A C 1
ATOM 4277 O O . GLN A 1 551 ? -11.547 -6.839 23.609 1.00 96.44 551 GLN A O 1
ATOM 4282 N N . ALA A 1 552 ? -10.732 -7.957 21.835 1.00 94.62 552 ALA A N 1
ATOM 4283 C CA . ALA A 1 552 ? -10.672 -9.261 22.499 1.00 94.62 552 ALA A CA 1
ATOM 4284 C C . ALA A 1 552 ? -9.695 -10.227 21.807 1.00 94.62 552 ALA A C 1
ATOM 4286 O O . ALA A 1 552 ? -9.556 -10.226 20.585 1.00 94.62 552 ALA A O 1
ATOM 4287 N N . THR A 1 553 ? -9.070 -11.099 22.600 1.00 91.94 553 THR A N 1
ATOM 4288 C CA . THR A 1 553 ? -8.233 -12.228 22.144 1.00 91.94 553 THR A CA 1
ATOM 4289 C C . THR A 1 553 ? -8.892 -13.598 22.362 1.00 91.94 553 THR A C 1
ATOM 4291 O O . THR A 1 553 ? -8.344 -14.615 21.950 1.00 91.94 553 THR A O 1
ATOM 4294 N N . ASP A 1 554 ? -10.075 -13.625 22.979 1.00 93.94 554 ASP A N 1
ATOM 4295 C CA . ASP A 1 554 ? -10.852 -14.821 23.316 1.00 93.94 554 ASP A CA 1
ATOM 4296 C C . ASP A 1 554 ? -12.197 -14.800 22.573 1.00 93.94 554 ASP A C 1
ATOM 4298 O O . ASP A 1 554 ? -12.977 -13.847 22.681 1.00 93.94 554 ASP A O 1
ATOM 4302 N N . ILE A 1 555 ? -12.478 -15.868 21.823 1.00 95.69 555 ILE A N 1
ATOM 4303 C CA . ILE A 1 555 ? -13.693 -16.006 21.016 1.00 95.69 555 ILE A CA 1
ATOM 4304 C C . ILE A 1 555 ? -14.972 -15.995 21.863 1.00 95.69 555 ILE A C 1
ATOM 4306 O O . ILE A 1 555 ? -16.010 -15.518 21.389 1.00 95.69 555 ILE A O 1
ATOM 4310 N N . ASN A 1 556 ? -14.916 -16.438 23.123 1.00 96.19 556 ASN A N 1
ATOM 4311 C CA . ASN A 1 556 ? -16.069 -16.446 24.025 1.00 96.19 556 ASN A CA 1
ATOM 4312 C C . ASN A 1 556 ? -16.543 -15.017 24.309 1.00 96.19 556 ASN A C 1
ATOM 4314 O O . ASN A 1 556 ? -17.728 -14.723 24.190 1.00 96.19 556 ASN A O 1
ATOM 4318 N N . GLN A 1 557 ? -15.623 -14.080 24.547 1.00 96.25 557 GLN A N 1
ATOM 4319 C CA . GLN A 1 557 ? -15.944 -12.662 24.771 1.00 96.25 557 GLN A CA 1
ATOM 4320 C C . GLN A 1 557 ? -16.613 -12.022 23.543 1.00 96.25 557 GLN A C 1
ATOM 4322 O O . GLN A 1 557 ? -17.570 -11.250 23.669 1.00 96.25 557 GLN A O 1
ATOM 4327 N N . ILE A 1 558 ? -16.159 -12.379 22.338 1.00 97.31 558 ILE A N 1
ATOM 4328 C CA . ILE A 1 558 ? -16.700 -11.870 21.067 1.00 97.31 558 ILE A CA 1
ATOM 4329 C C . ILE A 1 558 ? -18.104 -12.446 20.804 1.00 97.31 558 ILE A C 1
ATOM 4331 O O . ILE A 1 558 ? -19.027 -11.721 20.422 1.00 97.31 558 ILE A O 1
ATOM 4335 N N . THR A 1 559 ? -18.282 -13.749 21.028 1.00 96.75 559 THR A N 1
ATOM 4336 C CA . THR A 1 559 ? -19.531 -14.479 20.752 1.00 96.75 559 THR A CA 1
ATOM 4337 C C . THR A 1 559 ? -20.604 -14.255 21.817 1.00 96.75 559 THR A C 1
ATOM 4339 O O . THR A 1 559 ? -21.751 -13.983 21.452 1.00 96.75 559 THR A O 1
ATOM 4342 N N . GLU A 1 560 ? -20.256 -14.244 23.110 1.00 96.19 560 GLU A N 1
ATOM 4343 C CA . GLU A 1 560 ? -21.154 -13.854 24.207 1.00 96.19 560 GLU A CA 1
ATOM 4344 C C . GLU A 1 560 ? -21.785 -12.492 23.931 1.00 96.19 560 GLU A C 1
ATOM 4346 O O . GLU A 1 560 ? -23.010 -12.353 23.970 1.00 96.19 560 GLU A O 1
ATOM 4351 N N . THR A 1 561 ? -20.946 -11.494 23.635 1.00 96.50 561 THR A N 1
ATOM 4352 C CA . THR A 1 561 ? -21.371 -10.110 23.386 1.00 96.50 561 THR A CA 1
ATOM 4353 C C . THR A 1 561 ? -22.072 -9.929 22.040 1.00 96.50 561 THR A C 1
ATOM 4355 O O . THR A 1 561 ? -22.526 -8.823 21.744 1.00 96.50 561 THR A O 1
ATOM 4358 N N . LYS A 1 562 ? -22.198 -10.997 21.235 1.00 96.50 562 LYS A N 1
ATOM 4359 C CA . LYS A 1 562 ? -22.778 -11.001 19.881 1.00 96.50 562 LYS A CA 1
ATOM 4360 C C . LYS A 1 562 ? -22.098 -9.975 18.970 1.00 96.50 562 LYS A C 1
ATOM 4362 O O . LYS A 1 562 ? -22.756 -9.220 18.260 1.00 96.50 562 LYS A O 1
ATOM 4367 N N . SER A 1 563 ? -20.779 -9.867 19.052 1.00 97.00 563 SER A N 1
ATOM 4368 C CA . SER A 1 563 ? -19.990 -8.917 18.265 1.00 97.00 563 SER A CA 1
ATOM 4369 C C . SER A 1 563 ? -19.695 -9.473 16.871 1.00 97.00 563 SER A C 1
ATOM 4371 O O . SER A 1 563 ? -19.464 -10.671 16.711 1.00 97.00 563 SER A O 1
ATOM 4373 N N . LYS A 1 564 ? -19.727 -8.609 15.845 1.00 96.69 564 LYS A N 1
ATOM 4374 C CA . LYS A 1 564 ? -19.400 -8.977 14.451 1.00 96.69 564 LYS A CA 1
ATOM 4375 C C . LYS A 1 564 ? -18.189 -8.243 13.885 1.00 96.69 564 LYS A C 1
ATOM 4377 O O . LYS A 1 564 ? -17.796 -8.513 12.756 1.00 96.69 564 LYS A O 1
ATOM 4382 N N . ASN A 1 565 ? -17.546 -7.419 14.701 1.00 97.56 565 ASN A N 1
ATOM 4383 C CA . ASN A 1 565 ? -16.182 -6.954 14.495 1.00 97.56 565 ASN A CA 1
ATOM 4384 C C . ASN A 1 565 ? -15.361 -7.356 15.730 1.00 97.56 565 ASN A C 1
ATOM 4386 O O . ASN A 1 565 ? -15.887 -7.357 16.847 1.00 97.56 565 ASN A O 1
ATOM 4390 N N . VAL A 1 566 ? -14.085 -7.672 15.543 1.00 98.06 566 VAL A N 1
ATOM 4391 C CA . VAL A 1 566 ? -13.102 -7.820 16.624 1.00 98.06 566 VAL A CA 1
ATOM 4392 C C . VAL A 1 566 ? -11.881 -6.967 16.310 1.00 98.06 566 VAL A C 1
ATOM 4394 O O . VAL A 1 566 ? -11.451 -6.888 15.158 1.00 98.06 566 VAL A O 1
ATOM 4397 N N . PHE A 1 567 ? -11.327 -6.337 17.341 1.00 98.19 567 PHE A N 1
ATOM 4398 C CA . PHE A 1 567 ? -10.031 -5.671 17.289 1.00 98.19 567 PHE A CA 1
ATOM 4399 C C . PHE A 1 567 ? -8.999 -6.482 18.077 1.00 98.19 567 PHE A C 1
ATOM 4401 O O . PHE A 1 567 ? -9.272 -6.915 19.199 1.00 98.19 567 PHE A O 1
ATOM 4408 N N . VAL A 1 568 ? -7.808 -6.656 17.508 1.00 96.56 568 VAL A N 1
ATOM 4409 C CA . VAL A 1 568 ? -6.704 -7.410 18.115 1.00 96.56 568 VAL A CA 1
ATOM 4410 C C . VAL A 1 568 ? -5.417 -6.584 18.052 1.00 96.56 568 VAL A C 1
ATOM 4412 O O . VAL A 1 568 ? -5.064 -6.070 16.992 1.00 96.56 568 VAL A O 1
ATOM 4415 N N . ASN A 1 569 ? -4.686 -6.478 19.164 1.00 93.50 569 ASN A N 1
ATOM 4416 C CA . ASN A 1 569 ? -3.326 -5.932 19.150 1.00 93.50 569 ASN A CA 1
ATOM 4417 C C . ASN A 1 569 ? -2.327 -7.034 18.753 1.00 93.50 569 ASN A C 1
ATOM 4419 O O . ASN A 1 569 ? -2.298 -8.111 19.355 1.00 93.50 569 ASN A O 1
ATOM 4423 N N . PHE A 1 570 ? -1.505 -6.747 17.746 1.00 93.75 570 PHE A N 1
ATOM 4424 C CA . PHE A 1 570 ? -0.329 -7.516 17.346 1.00 93.75 570 PHE A CA 1
ATOM 4425 C C . PHE A 1 570 ? 0.918 -6.742 17.770 1.00 93.75 570 PHE A C 1
ATOM 4427 O O . PHE A 1 570 ? 1.256 -5.708 17.180 1.00 93.75 570 PHE A O 1
ATOM 4434 N N . PHE A 1 571 ? 1.638 -7.246 18.767 1.00 95.31 571 PHE A N 1
ATOM 4435 C CA . PHE A 1 571 ? 2.914 -6.655 19.141 1.00 95.31 571 PHE A CA 1
ATOM 4436 C C . PHE A 1 571 ? 4.049 -7.261 18.321 1.00 95.31 571 PHE A C 1
ATOM 4438 O O . PHE A 1 571 ? 4.151 -8.474 18.130 1.00 95.31 571 PHE A O 1
ATOM 4445 N N . ALA A 1 572 ? 4.948 -6.404 17.842 1.00 96.56 572 ALA A N 1
ATOM 4446 C CA . ALA A 1 572 ? 6.113 -6.844 17.083 1.00 96.56 572 ALA A CA 1
ATOM 4447 C C . ALA A 1 572 ? 7.054 -7.757 17.899 1.00 96.56 572 ALA A C 1
ATOM 4449 O O . ALA A 1 572 ? 7.792 -8.534 17.298 1.00 96.56 572 ALA A O 1
ATOM 4450 N N . SER A 1 573 ? 7.014 -7.716 19.239 1.00 96.38 573 SER A N 1
ATOM 4451 C CA . SER A 1 573 ? 7.676 -8.711 20.097 1.00 96.38 573 SER A CA 1
ATOM 4452 C C . SER A 1 573 ? 7.211 -10.131 19.814 1.00 96.38 573 SER A C 1
ATOM 4454 O O . SER A 1 573 ? 8.032 -11.038 19.756 1.00 96.38 573 SER A O 1
ATOM 4456 N N . ASP A 1 574 ? 5.913 -10.321 19.610 1.00 95.00 574 ASP A N 1
ATOM 4457 C CA . ASP A 1 574 ? 5.273 -11.638 19.629 1.00 95.00 574 ASP A CA 1
ATOM 4458 C C . ASP A 1 574 ? 5.532 -12.355 18.304 1.00 95.00 574 ASP A C 1
ATOM 4460 O O . ASP A 1 574 ? 5.786 -13.553 18.267 1.00 95.00 574 ASP A O 1
ATOM 4464 N N . ILE A 1 575 ? 5.588 -11.579 17.219 1.00 95.88 575 ILE A N 1
ATOM 4465 C CA . ILE A 1 575 ? 5.984 -12.023 15.878 1.00 95.88 575 ILE A CA 1
ATOM 4466 C C . ILE A 1 575 ? 7.492 -12.333 15.813 1.00 95.88 575 ILE A C 1
ATOM 4468 O O . ILE A 1 575 ? 7.918 -13.158 15.006 1.00 95.88 575 ILE A O 1
ATOM 4472 N N . LEU A 1 576 ? 8.307 -11.706 16.668 1.00 96.44 576 LEU A N 1
ATOM 4473 C CA . LEU A 1 576 ? 9.754 -11.938 16.773 1.00 96.44 576 LEU A CA 1
ATOM 4474 C C . LEU A 1 576 ? 10.143 -12.970 17.846 1.00 96.44 576 LEU A C 1
ATOM 4476 O O . LEU A 1 576 ? 11.320 -13.313 17.944 1.00 96.44 576 LEU A O 1
ATOM 4480 N N . ASN A 1 577 ? 9.194 -13.464 18.645 1.00 95.25 577 ASN A N 1
ATOM 4481 C CA . ASN A 1 577 ? 9.453 -14.434 19.702 1.00 95.25 577 ASN A CA 1
ATOM 4482 C C . ASN A 1 577 ? 9.422 -15.866 19.148 1.00 95.25 577 ASN A C 1
ATOM 4484 O O . ASN A 1 577 ? 8.373 -16.502 19.062 1.00 95.25 577 ASN A O 1
ATOM 4488 N N . THR A 1 578 ? 10.591 -16.392 18.794 1.00 93.38 578 THR A N 1
ATOM 4489 C CA . THR A 1 578 ? 10.744 -17.746 18.241 1.00 93.38 578 THR A CA 1
ATOM 4490 C C . THR A 1 578 ? 10.652 -18.869 19.284 1.00 93.38 578 THR A C 1
ATOM 4492 O O . THR A 1 578 ? 10.656 -20.039 18.901 1.00 93.38 578 THR A O 1
ATOM 4495 N N . GLY A 1 579 ? 10.540 -18.549 20.582 1.00 91.00 579 GLY A N 1
ATOM 4496 C CA . GLY A 1 579 ? 10.573 -19.524 21.682 1.00 91.00 579 GLY A CA 1
ATOM 4497 C C . GLY A 1 579 ? 9.395 -20.506 21.736 1.00 91.00 579 GLY A C 1
ATOM 4498 O O . GLY A 1 579 ? 9.508 -21.548 22.370 1.00 91.00 579 GLY A O 1
ATOM 4499 N N . TYR A 1 580 ? 8.292 -20.212 21.039 1.00 84.69 580 TYR A N 1
ATOM 4500 C CA . TYR A 1 580 ? 7.094 -21.064 20.957 1.00 84.69 580 TYR A CA 1
ATOM 4501 C C . TYR A 1 580 ? 6.866 -21.626 19.540 1.00 84.69 580 TYR A C 1
ATOM 4503 O O . TYR A 1 580 ? 5.732 -21.811 19.095 1.00 84.69 580 TYR A O 1
ATOM 4511 N N . GLY A 1 581 ? 7.961 -21.874 18.815 1.00 92.62 581 GLY A N 1
ATOM 4512 C CA . GLY A 1 581 ? 7.953 -22.345 17.431 1.00 92.62 581 GLY A CA 1
ATOM 4513 C C . GLY A 1 581 ? 7.946 -21.200 16.414 1.00 92.62 581 GLY A C 1
ATOM 4514 O O . GLY A 1 581 ? 7.311 -20.158 16.602 1.00 92.62 581 GLY A O 1
ATOM 4515 N N . TYR A 1 582 ? 8.671 -21.396 15.314 1.00 96.38 582 TYR A N 1
ATOM 4516 C CA . TYR A 1 582 ? 8.934 -20.367 14.311 1.00 96.38 582 TYR A CA 1
ATOM 4517 C C . TYR A 1 582 ? 8.936 -20.935 12.889 1.00 96.38 582 TYR A C 1
ATOM 4519 O O . TYR A 1 582 ? 9.127 -22.130 12.685 1.00 96.38 582 TYR A O 1
ATOM 4527 N N . ASN A 1 583 ? 8.772 -20.050 11.908 1.00 96.44 583 ASN A N 1
ATOM 4528 C CA . ASN A 1 583 ? 8.963 -20.331 10.489 1.00 96.44 583 ASN A CA 1
ATOM 4529 C C . ASN A 1 583 ? 10.230 -19.624 9.984 1.00 96.44 583 ASN A C 1
ATOM 4531 O O . ASN A 1 583 ? 10.476 -18.467 10.338 1.00 96.44 583 ASN A O 1
ATOM 4535 N N . GLU A 1 584 ? 11.018 -20.287 9.131 1.00 97.12 584 GLU A N 1
ATOM 4536 C CA . GLU A 1 584 ? 12.039 -19.607 8.324 1.00 97.12 584 GLU A CA 1
ATOM 4537 C C . GLU A 1 584 ? 11.358 -18.822 7.197 1.00 97.12 584 GLU A C 1
ATOM 4539 O O . GLU A 1 584 ? 10.586 -19.376 6.415 1.00 97.12 584 GLU A O 1
ATOM 4544 N N . TYR A 1 585 ? 11.685 -17.537 7.079 1.00 97.56 585 TYR A N 1
ATOM 4545 C CA . TYR A 1 585 ? 11.186 -16.658 6.028 1.00 97.56 585 TYR A CA 1
ATOM 4546 C C . TYR A 1 585 ? 12.352 -16.030 5.255 1.00 97.56 585 TYR A C 1
ATOM 4548 O O . TYR A 1 585 ? 13.244 -15.413 5.841 1.00 97.56 585 TYR A O 1
ATOM 4556 N N . LYS A 1 586 ? 12.365 -16.184 3.926 1.00 96.75 586 LYS A N 1
ATOM 4557 C CA . LYS A 1 586 ? 13.427 -15.662 3.048 1.00 96.75 586 LYS A CA 1
ATOM 4558 C C . LYS A 1 586 ? 12.961 -14.370 2.379 1.00 96.75 586 LYS A C 1
ATOM 4560 O O . LYS A 1 586 ? 12.027 -14.393 1.585 1.00 96.75 586 LYS A O 1
ATOM 4565 N N . TYR A 1 587 ? 13.641 -13.258 2.654 1.00 95.94 587 TYR A N 1
ATOM 4566 C CA . TYR A 1 587 ? 13.322 -11.942 2.090 1.00 95.94 587 TYR A CA 1
ATOM 4567 C C . TYR A 1 587 ? 14.590 -11.270 1.552 1.00 95.94 587 TYR A C 1
ATOM 4569 O O . TYR A 1 587 ? 15.568 -11.110 2.284 1.00 95.94 587 TYR A O 1
ATOM 4577 N N . ASN A 1 588 ? 14.603 -10.892 0.267 1.00 92.06 588 ASN A N 1
ATOM 4578 C CA . ASN A 1 588 ? 15.765 -10.294 -0.409 1.00 92.06 588 ASN A CA 1
ATOM 4579 C C . ASN A 1 588 ? 17.092 -11.067 -0.211 1.00 92.06 588 ASN A C 1
ATOM 4581 O O . ASN A 1 588 ? 18.150 -10.468 -0.026 1.00 92.06 588 ASN A O 1
ATOM 4585 N N . GLY A 1 589 ? 17.035 -12.402 -0.218 1.00 90.19 589 GLY A N 1
ATOM 4586 C CA . GLY A 1 589 ? 18.198 -13.280 -0.021 1.00 90.19 589 GLY A CA 1
ATOM 4587 C C . GLY A 1 589 ? 18.639 -13.484 1.436 1.00 90.19 589 GLY A C 1
ATOM 4588 O O . GLY A 1 589 ? 19.489 -14.333 1.685 1.00 90.19 589 GLY A O 1
ATOM 4589 N N . LYS A 1 590 ? 18.051 -12.776 2.410 1.00 94.88 590 LYS A N 1
ATOM 4590 C CA . LYS A 1 590 ? 18.324 -12.973 3.840 1.00 94.88 590 LYS A CA 1
ATOM 4591 C C . LYS A 1 590 ? 17.272 -13.881 4.489 1.00 94.88 590 LYS A C 1
ATOM 4593 O O . LYS A 1 590 ? 16.077 -13.730 4.234 1.00 94.88 590 LYS A O 1
ATOM 4598 N N . LYS A 1 591 ? 17.723 -14.797 5.355 1.00 96.88 591 LYS A N 1
ATOM 4599 C CA . LYS A 1 591 ? 16.858 -15.558 6.269 1.00 96.88 591 LYS A CA 1
ATOM 4600 C C . LYS A 1 591 ? 16.417 -14.689 7.451 1.00 96.88 591 LYS A C 1
ATOM 4602 O O . LYS A 1 591 ? 17.226 -13.975 8.048 1.00 96.88 591 LYS A O 1
ATOM 4607 N N . TYR A 1 592 ? 15.148 -14.814 7.804 1.00 97.62 592 TYR A N 1
ATOM 4608 C CA . TYR A 1 592 ? 14.514 -14.308 9.013 1.00 97.62 592 TYR A CA 1
ATOM 4609 C C . TYR A 1 592 ? 13.775 -15.461 9.697 1.00 97.62 592 TYR A C 1
ATOM 4611 O O . TYR A 1 592 ? 13.403 -16.432 9.042 1.00 97.62 592 TYR A O 1
ATOM 4619 N N . TYR A 1 593 ? 13.538 -15.333 10.999 1.00 97.44 593 TYR A N 1
ATOM 4620 C CA . TYR A 1 593 ? 12.727 -16.273 11.765 1.00 97.44 593 TYR A CA 1
ATOM 4621 C C . TYR A 1 593 ? 11.618 -15.489 12.460 1.00 97.44 593 TYR A C 1
ATOM 4623 O O . TYR A 1 593 ? 11.893 -14.488 13.127 1.00 97.44 593 TYR A O 1
ATOM 4631 N N . PHE A 1 594 ? 10.376 -15.921 12.266 1.00 97.88 594 PHE A N 1
ATOM 4632 C CA . PHE A 1 594 ? 9.186 -15.303 12.849 1.00 97.88 594 PHE A CA 1
ATOM 4633 C C . PHE A 1 594 ? 8.341 -16.368 13.542 1.00 97.88 594 PHE A C 1
ATOM 4635 O O . PHE A 1 594 ? 8.299 -17.510 13.086 1.00 97.88 594 PHE A O 1
ATOM 4642 N N . ALA A 1 595 ? 7.662 -16.004 14.628 1.00 97.12 595 ALA A N 1
ATOM 4643 C CA . ALA A 1 595 ? 6.809 -16.917 15.384 1.00 97.12 595 ALA A CA 1
ATOM 4644 C C . ALA A 1 595 ? 5.748 -17.581 14.490 1.00 97.12 595 ALA A C 1
ATOM 4646 O O . ALA A 1 595 ? 5.246 -16.971 13.543 1.00 97.12 595 ALA A O 1
ATOM 4647 N N . ALA A 1 596 ? 5.353 -18.813 14.808 1.00 95.00 596 ALA A N 1
ATOM 4648 C CA . ALA A 1 596 ? 4.332 -19.542 14.046 1.00 95.00 596 ALA A CA 1
ATOM 4649 C C . ALA A 1 596 ? 2.895 -18.989 14.222 1.00 95.00 596 ALA A C 1
ATOM 4651 O O . ALA A 1 596 ? 1.994 -19.354 13.463 1.00 95.00 596 ALA A O 1
ATOM 4652 N N . LEU A 1 597 ? 2.689 -18.089 15.198 1.00 94.50 597 LEU A N 1
ATOM 4653 C CA . LEU A 1 597 ? 1.454 -17.329 15.464 1.00 94.50 597 LEU A CA 1
ATOM 4654 C C . LEU A 1 597 ? 0.181 -18.186 15.651 1.00 94.50 597 LEU A C 1
ATOM 4656 O O . LEU A 1 597 ? -0.920 -17.703 15.391 1.00 94.50 597 LEU A O 1
ATOM 4660 N N . TYR A 1 598 ? 0.304 -19.432 16.127 1.00 93.62 598 TYR A N 1
ATOM 4661 C CA . TYR A 1 598 ? -0.805 -20.396 16.236 1.00 93.62 598 TYR A CA 1
ATOM 4662 C C . TYR A 1 598 ? -2.074 -19.830 16.897 1.00 93.62 598 TYR A C 1
ATOM 4664 O O . TYR A 1 598 ? -3.142 -19.887 16.294 1.00 93.62 598 TYR A O 1
ATOM 4672 N N . GLY A 1 599 ? -1.968 -19.219 18.084 1.00 93.25 599 GLY A N 1
ATOM 4673 C CA . GLY A 1 599 ? -3.128 -18.653 18.790 1.00 93.25 599 GLY A CA 1
ATOM 4674 C C . GLY A 1 599 ? -3.853 -17.563 17.989 1.00 93.25 599 GLY A C 1
ATOM 4675 O O . GLY A 1 599 ? -5.077 -17.594 17.863 1.00 93.25 599 GLY A O 1
ATOM 4676 N N . TYR A 1 600 ? -3.101 -16.653 17.361 1.00 95.25 600 TYR A N 1
ATOM 4677 C CA . TYR A 1 600 ? -3.670 -15.624 16.489 1.00 95.25 600 TYR A CA 1
ATOM 4678 C C . TYR A 1 600 ? -4.288 -16.218 15.218 1.00 95.25 600 TYR A C 1
ATOM 4680 O O . TYR A 1 600 ? -5.379 -15.810 14.832 1.00 95.25 600 TYR A O 1
ATOM 4688 N N . LYS A 1 601 ? -3.642 -17.201 14.578 1.00 96.62 601 LYS A N 1
ATOM 4689 C CA . LYS A 1 601 ? -4.193 -17.898 13.402 1.00 96.62 601 LYS A CA 1
ATOM 4690 C C . LYS A 1 601 ? -5.510 -18.600 13.732 1.00 96.62 601 LYS A C 1
ATOM 4692 O O . LYS A 1 601 ? -6.453 -18.482 12.953 1.00 96.62 601 LYS A O 1
ATOM 4697 N N . ASN A 1 602 ? -5.602 -19.258 14.887 1.00 97.00 602 ASN A N 1
ATOM 4698 C CA . ASN A 1 602 ? -6.824 -19.921 15.341 1.00 97.00 602 ASN A CA 1
ATOM 4699 C C . ASN A 1 602 ? -7.953 -18.900 15.559 1.00 97.00 602 ASN A C 1
ATOM 4701 O O . ASN A 1 602 ? -9.005 -19.026 14.934 1.00 97.00 602 ASN A O 1
ATOM 4705 N N . LEU A 1 603 ? -7.704 -17.841 16.343 1.00 97.56 603 LEU A N 1
ATOM 4706 C CA . LEU A 1 603 ? -8.676 -16.768 16.595 1.00 97.56 603 LEU A CA 1
ATOM 4707 C C . LEU A 1 603 ? -9.166 -16.107 15.296 1.00 97.56 603 LEU A C 1
ATOM 4709 O O . LEU A 1 603 ? -10.366 -15.897 15.126 1.00 97.56 603 LEU A O 1
ATOM 4713 N N . VAL A 1 604 ? -8.251 -15.786 14.374 1.00 98.31 604 VAL A N 1
ATOM 4714 C CA . VAL A 1 604 ? -8.585 -15.161 13.085 1.00 98.31 604 VAL A CA 1
ATOM 4715 C C . VAL A 1 604 ? -9.445 -16.096 12.235 1.00 98.31 604 VAL A C 1
ATOM 4717 O O . VAL A 1 604 ? -10.505 -15.677 11.770 1.00 98.31 604 VAL A O 1
ATOM 4720 N N . SER A 1 605 ? -9.031 -17.357 12.081 1.00 98.06 605 SER A N 1
ATOM 4721 C CA . SER A 1 605 ? -9.755 -18.352 11.276 1.00 98.06 605 SER A CA 1
ATOM 4722 C C . SER A 1 605 ? -11.166 -18.588 11.812 1.00 98.06 605 SER A C 1
ATOM 4724 O O . SER A 1 605 ? -12.140 -18.567 11.060 1.00 98.06 605 SER A O 1
ATOM 4726 N N . GLU A 1 606 ? -11.300 -18.744 13.129 1.00 98.00 606 GLU A N 1
ATOM 4727 C CA . GLU A 1 606 ? -12.591 -18.944 13.780 1.00 98.00 606 GLU A CA 1
ATOM 4728 C C . GLU A 1 606 ? -13.491 -17.697 13.680 1.00 98.00 606 GLU A C 1
ATOM 4730 O O . GLU A 1 606 ? -14.694 -17.816 13.428 1.00 98.00 606 GLU A O 1
ATOM 4735 N N . CYS A 1 607 ? -12.926 -16.489 13.784 1.00 98.25 607 CYS A N 1
ATOM 4736 C CA . CYS A 1 607 ? -13.665 -15.255 13.513 1.00 98.25 607 CYS A CA 1
ATOM 4737 C C . CYS A 1 607 ? -14.164 -15.201 12.062 1.00 98.25 607 CYS A C 1
ATOM 4739 O O . CYS A 1 607 ? -15.339 -14.900 11.836 1.00 98.25 607 CYS A O 1
ATOM 4741 N N . ASN A 1 608 ? -13.318 -15.543 11.083 1.00 97.50 608 ASN A N 1
ATOM 4742 C CA . ASN A 1 608 ? -13.714 -15.583 9.674 1.00 97.50 608 ASN A CA 1
ATOM 4743 C C . ASN A 1 608 ? -14.875 -16.573 9.452 1.00 97.50 608 ASN A C 1
ATOM 4745 O O . ASN A 1 608 ? -15.883 -16.199 8.851 1.00 97.50 608 ASN A O 1
ATOM 4749 N N . GLN A 1 609 ? -14.781 -17.789 10.004 1.00 97.06 609 GLN A N 1
ATOM 4750 C CA . GLN A 1 609 ? -15.826 -18.821 9.918 1.00 97.06 609 GLN A CA 1
ATOM 4751 C C . GLN A 1 609 ? -17.160 -18.375 10.541 1.00 97.06 609 GLN A C 1
ATOM 4753 O O . GLN A 1 609 ? -18.220 -18.612 9.967 1.00 97.06 609 GLN A O 1
ATOM 4758 N N . LYS A 1 610 ? -17.139 -17.675 11.685 1.00 96.69 610 LYS A N 1
ATOM 4759 C CA . LYS A 1 610 ? -18.360 -17.157 12.341 1.00 96.69 610 LYS A CA 1
ATOM 4760 C C . LYS A 1 610 ? -18.881 -15.836 11.738 1.00 96.69 610 LYS A C 1
ATOM 4762 O O . LYS A 1 610 ? -19.794 -15.214 12.305 1.00 96.69 610 LYS A O 1
ATOM 4767 N N . GLY A 1 611 ? -18.325 -15.383 10.610 1.00 95.88 611 GLY A N 1
ATOM 4768 C CA . GLY A 1 611 ? -18.713 -14.143 9.929 1.00 95.88 611 GLY A CA 1
ATOM 4769 C C . GLY A 1 611 ? -18.427 -12.890 10.760 1.00 95.88 611 GLY A C 1
ATOM 4770 O O . GLY A 1 611 ? -19.288 -12.014 10.872 1.00 95.88 611 GLY A O 1
ATOM 4771 N N . ILE A 1 612 ? -17.262 -12.843 11.405 1.00 97.69 612 ILE A N 1
ATOM 4772 C CA . ILE A 1 612 ? -16.779 -11.746 12.251 1.00 97.69 612 ILE A CA 1
ATOM 4773 C C . ILE A 1 612 ? -15.607 -11.073 11.524 1.00 97.69 612 ILE A C 1
ATOM 4775 O O . ILE A 1 612 ? -14.631 -11.727 11.154 1.00 97.69 612 ILE A O 1
ATOM 4779 N N . GLN A 1 613 ? -15.697 -9.760 11.307 1.00 97.81 613 GLN A N 1
ATOM 4780 C CA . GLN A 1 613 ? -14.625 -8.986 10.688 1.00 97.81 613 GLN A CA 1
ATOM 4781 C C . GLN A 1 613 ? -13.469 -8.805 11.678 1.00 97.81 613 GLN A C 1
ATOM 4783 O O . GLN A 1 613 ? -13.668 -8.271 12.767 1.00 97.81 613 GLN A O 1
ATOM 4788 N N . VAL A 1 614 ? -12.260 -9.208 11.282 1.00 98.50 614 VAL A N 1
ATOM 4789 C CA . VAL A 1 614 ? -11.046 -8.987 12.079 1.00 98.50 614 VAL A CA 1
ATOM 4790 C C . VAL A 1 614 ? -10.338 -7.703 11.649 1.00 98.50 614 VAL A C 1
ATOM 4792 O O . VAL A 1 614 ? -9.980 -7.540 10.475 1.00 98.50 614 VAL A O 1
ATOM 4795 N N . THR A 1 615 ? -10.083 -6.846 12.633 1.00 98.56 615 THR A N 1
ATOM 4796 C CA . THR A 1 615 ? -9.185 -5.691 12.574 1.00 98.56 615 THR A CA 1
ATOM 4797 C C . THR A 1 615 ? -7.966 -5.965 13.455 1.00 98.56 615 THR A C 1
ATOM 4799 O O . THR A 1 615 ? -8.129 -6.337 14.616 1.00 98.56 615 THR A O 1
ATOM 4802 N N . ALA A 1 616 ? -6.752 -5.771 12.938 1.00 98.31 616 ALA A N 1
ATOM 4803 C CA . ALA A 1 616 ? -5.519 -5.915 13.714 1.00 98.31 616 ALA A CA 1
ATOM 4804 C C . ALA A 1 616 ? -4.706 -4.616 13.726 1.00 98.31 616 ALA A C 1
ATOM 4806 O O . ALA A 1 616 ? -4.429 -4.044 12.669 1.00 98.31 616 ALA A O 1
ATOM 4807 N N . GLN A 1 617 ? -4.294 -4.171 14.912 1.00 98.38 617 GLN A N 1
ATOM 4808 C CA . GLN A 1 617 ? -3.356 -3.064 15.089 1.00 98.38 617 GLN A CA 1
ATOM 4809 C C . GLN A 1 617 ? -1.947 -3.609 15.313 1.00 98.38 617 GLN A C 1
ATOM 4811 O O . GLN A 1 617 ? -1.740 -4.414 16.218 1.00 98.38 617 GLN A O 1
ATOM 4816 N N . ILE A 1 618 ? -0.978 -3.167 14.509 1.00 97.75 618 ILE A N 1
ATOM 4817 C CA . ILE A 1 618 ? 0.423 -3.577 14.627 1.00 97.75 618 ILE A CA 1
ATOM 4818 C C . ILE A 1 618 ? 1.296 -2.467 15.226 1.00 97.75 618 ILE A C 1
ATOM 4820 O O . ILE A 1 618 ? 1.492 -1.408 14.621 1.00 97.75 618 ILE A O 1
ATOM 4824 N N . SER A 1 619 ? 1.864 -2.752 16.403 1.00 96.00 619 SER A N 1
ATOM 4825 C CA . SER A 1 619 ? 2.606 -1.788 17.231 1.00 96.00 619 SER A CA 1
ATOM 4826 C C . SER A 1 619 ? 3.981 -2.309 17.666 1.00 96.00 619 SER A C 1
ATOM 4828 O O . SER A 1 619 ? 4.163 -3.486 17.993 1.00 96.00 619 SER A O 1
ATOM 4830 N N . LEU A 1 620 ? 4.969 -1.410 17.699 1.00 96.44 620 LEU A N 1
ATOM 4831 C CA . LEU A 1 620 ? 6.356 -1.707 18.070 1.00 96.44 620 LEU A CA 1
ATOM 4832 C C . LEU A 1 620 ? 6.560 -1.475 19.578 1.00 96.44 620 LEU A C 1
ATOM 4834 O O . LEU A 1 620 ? 7.112 -0.464 20.006 1.00 96.44 620 LEU A O 1
ATOM 4838 N N . ASN A 1 621 ? 6.056 -2.398 20.395 1.00 94.12 621 ASN A N 1
ATOM 4839 C CA . ASN A 1 621 ? 6.099 -2.328 21.860 1.00 94.12 621 ASN A CA 1
ATOM 4840 C C . ASN A 1 621 ? 7.514 -2.350 22.459 1.00 94.12 621 ASN A C 1
ATOM 4842 O O . ASN A 1 621 ? 8.483 -2.778 21.821 1.00 94.12 621 ASN A O 1
ATOM 4846 N N . ASN A 1 622 ? 7.625 -1.910 23.717 1.00 91.38 622 ASN A N 1
ATOM 4847 C CA . ASN A 1 622 ? 8.900 -1.769 24.416 1.00 91.38 622 ASN A CA 1
ATOM 4848 C C . ASN A 1 622 ? 9.514 -3.110 24.901 1.00 91.38 622 ASN A C 1
ATOM 4850 O O . ASN A 1 622 ? 9.584 -3.385 26.094 1.00 91.38 622 ASN A O 1
ATOM 4854 N N . SER A 1 623 ? 9.986 -3.938 23.963 1.00 93.38 623 SER A N 1
ATOM 4855 C CA . SER A 1 623 ? 10.696 -5.212 24.189 1.00 93.38 623 SER A CA 1
ATOM 4856 C C . SER A 1 623 ? 12.137 -5.183 23.647 1.00 93.38 623 SER A C 1
ATOM 4858 O O . SER A 1 623 ? 12.425 -4.479 22.680 1.00 93.38 623 SER A O 1
ATOM 4860 N N . SER A 1 624 ? 13.056 -5.980 24.199 1.00 93.75 624 SER A N 1
ATOM 4861 C CA . SER A 1 624 ? 14.412 -6.142 23.639 1.00 93.75 624 SER A CA 1
ATOM 4862 C C . SER A 1 624 ? 14.388 -6.680 22.199 1.00 93.75 624 SER A C 1
ATOM 4864 O O . SER A 1 624 ? 15.123 -6.188 21.341 1.00 93.75 624 SER A O 1
ATOM 4866 N N . LEU A 1 625 ? 13.468 -7.603 21.888 1.00 95.75 625 LEU A N 1
ATOM 4867 C CA . LEU A 1 625 ? 13.294 -8.199 20.553 1.00 95.75 625 LEU A CA 1
ATOM 4868 C C . LEU A 1 625 ? 13.072 -7.141 19.454 1.00 95.75 625 LEU A C 1
ATOM 4870 O O . LEU A 1 625 ? 13.554 -7.279 18.323 1.00 95.75 625 LEU A O 1
ATOM 4874 N N . THR A 1 626 ? 12.366 -6.058 19.795 1.00 96.00 626 THR A N 1
ATOM 4875 C CA . THR A 1 626 ? 11.990 -4.980 18.871 1.00 96.00 626 THR A CA 1
ATOM 4876 C C . THR A 1 626 ? 13.025 -3.857 18.780 1.00 96.00 626 THR A C 1
ATOM 4878 O O . THR A 1 626 ? 12.879 -2.985 17.926 1.00 96.00 626 THR A O 1
ATOM 4881 N N . GLN A 1 627 ? 14.094 -3.861 19.587 1.00 95.25 627 GLN A N 1
ATOM 4882 C CA . GLN A 1 627 ? 15.101 -2.787 19.604 1.00 95.25 627 GLN A CA 1
ATOM 4883 C C . GLN A 1 627 ? 15.737 -2.559 18.220 1.00 95.25 627 GLN A C 1
ATOM 4885 O O . GLN A 1 627 ? 15.808 -1.430 17.742 1.00 95.25 627 GLN A O 1
ATOM 4890 N N . SER A 1 628 ? 16.078 -3.650 17.526 1.00 95.50 628 SER A N 1
ATOM 4891 C CA . SER A 1 628 ? 16.625 -3.680 16.151 1.00 95.50 628 SER A CA 1
ATOM 4892 C C . SER A 1 628 ? 15.740 -3.068 15.043 1.00 95.50 628 SER A C 1
ATOM 4894 O O . SER A 1 628 ? 16.153 -3.029 13.885 1.00 95.50 628 SER A O 1
ATOM 4896 N N . LEU A 1 629 ? 14.525 -2.617 15.371 1.00 97.19 629 LEU A N 1
ATOM 4897 C CA . LEU A 1 629 ? 13.566 -1.982 14.457 1.00 97.19 629 LEU A CA 1
ATOM 4898 C C . LEU A 1 629 ? 13.320 -0.495 14.774 1.00 97.19 629 LEU A C 1
ATOM 4900 O O . LEU A 1 629 ? 12.604 0.173 14.027 1.00 97.19 629 LEU A O 1
ATOM 4904 N N . ARG A 1 630 ? 13.890 0.026 15.867 1.00 95.31 630 ARG A N 1
ATOM 4905 C CA . ARG A 1 630 ? 13.720 1.412 16.339 1.00 95.31 630 ARG A CA 1
ATOM 4906 C C . ARG A 1 630 ? 14.821 2.324 15.802 1.00 95.31 630 ARG A C 1
ATOM 4908 O O . ARG A 1 630 ? 15.826 1.863 15.259 1.00 95.31 630 ARG A O 1
ATOM 4915 N N . ARG A 1 631 ? 14.635 3.641 15.946 1.00 94.38 631 ARG A N 1
ATOM 4916 C CA . ARG A 1 631 ? 15.684 4.647 15.684 1.00 94.38 631 ARG A CA 1
ATOM 4917 C C . ARG A 1 631 ? 16.506 4.973 16.934 1.00 94.38 631 ARG A C 1
ATOM 4919 O O . ARG A 1 631 ? 17.707 5.175 16.819 1.00 94.38 631 ARG A O 1
ATOM 4926 N N . ALA A 1 632 ? 15.868 5.011 18.101 1.00 90.75 632 ALA A N 1
ATOM 4927 C CA . ALA A 1 632 ? 16.493 5.255 19.397 1.00 90.75 632 ALA A CA 1
ATOM 4928 C C . ALA A 1 632 ? 15.658 4.608 20.517 1.00 90.75 632 ALA A C 1
ATOM 4930 O O . ALA A 1 632 ? 14.494 4.259 20.302 1.00 90.75 632 ALA A O 1
ATOM 4931 N N . ASN A 1 633 ? 16.234 4.496 21.715 1.00 93.50 633 ASN A N 1
ATOM 4932 C CA . ASN A 1 633 ? 15.448 4.351 22.941 1.00 93.50 633 ASN A CA 1
ATOM 4933 C C . ASN A 1 633 ? 14.769 5.693 23.269 1.00 93.50 633 ASN A C 1
ATOM 4935 O O . ASN A 1 633 ? 15.262 6.752 22.873 1.00 93.50 633 ASN A O 1
ATOM 4939 N N . SER A 1 634 ? 13.643 5.659 23.978 1.00 94.50 634 SER A N 1
ATOM 4940 C CA . SER A 1 634 ? 12.971 6.880 24.427 1.00 94.50 634 SER A CA 1
ATOM 4941 C C . SER A 1 634 ? 13.518 7.364 25.772 1.00 94.50 634 SER A C 1
ATOM 4943 O O . SER A 1 634 ? 13.704 6.529 26.660 1.00 94.50 634 SER A O 1
ATOM 4945 N N . PRO A 1 635 ? 13.745 8.680 25.959 1.00 95.00 635 PRO A N 1
ATOM 4946 C CA . PRO A 1 635 ? 13.975 9.262 27.280 1.00 95.00 635 PRO A CA 1
ATOM 4947 C C . PRO A 1 635 ? 12.668 9.395 28.085 1.00 95.00 635 PRO A C 1
ATOM 4949 O O . PRO A 1 635 ? 12.706 9.633 29.288 1.00 95.00 635 PRO A O 1
ATOM 4952 N N . TYR A 1 636 ? 11.515 9.258 27.422 1.00 93.50 636 TYR A N 1
ATOM 4953 C CA . TYR A 1 636 ? 10.200 9.597 27.954 1.00 93.50 636 TYR A CA 1
ATOM 4954 C C . TYR A 1 636 ? 9.560 8.422 28.704 1.00 93.50 636 TYR A C 1
ATOM 4956 O O . TYR A 1 636 ? 9.392 7.326 28.155 1.00 93.50 636 TYR A O 1
ATOM 4964 N N . GLY A 1 637 ? 9.205 8.647 29.971 1.00 91.44 637 GLY A N 1
ATOM 4965 C CA . GLY A 1 637 ? 8.697 7.615 30.879 1.00 91.44 637 GLY A CA 1
ATOM 4966 C C . GLY A 1 637 ? 7.329 7.048 30.491 1.00 91.44 637 GLY A C 1
ATOM 4967 O O . GLY A 1 637 ? 7.020 5.921 30.875 1.00 91.44 637 GLY A O 1
ATOM 4968 N N . GLU A 1 638 ? 6.548 7.792 29.707 1.00 92.00 638 GLU A N 1
ATOM 4969 C CA . GLU A 1 638 ? 5.240 7.397 29.176 1.00 92.00 638 GLU A CA 1
ATOM 4970 C C . GLU A 1 638 ? 5.305 6.417 27.987 1.00 92.00 638 GLU A C 1
ATOM 4972 O O . GLU A 1 638 ? 4.278 5.886 27.581 1.00 92.00 638 GLU A O 1
ATOM 4977 N N . THR A 1 639 ? 6.488 6.156 27.414 1.00 95.06 639 THR A N 1
ATOM 4978 C CA . THR A 1 639 ? 6.605 5.460 26.115 1.00 95.06 639 THR A CA 1
ATOM 4979 C C . THR A 1 639 ? 6.167 3.989 26.164 1.00 95.06 639 THR A C 1
ATOM 4981 O O . THR A 1 639 ? 6.951 3.099 26.518 1.00 95.06 639 THR A O 1
ATOM 4984 N N . ALA A 1 640 ? 4.947 3.707 25.705 1.00 92.69 640 ALA A N 1
ATOM 4985 C CA . ALA A 1 640 ? 4.431 2.353 25.507 1.00 92.69 640 ALA A CA 1
ATOM 4986 C C . ALA A 1 640 ? 4.890 1.746 24.167 1.00 92.69 640 ALA A C 1
ATOM 4988 O O . ALA A 1 640 ? 5.316 0.583 24.108 1.00 92.69 640 ALA A O 1
ATOM 4989 N N . TYR A 1 641 ? 4.840 2.538 23.090 1.00 96.69 641 TYR A N 1
ATOM 4990 C CA . TYR A 1 641 ? 5.075 2.073 21.719 1.00 96.69 641 TYR A CA 1
ATOM 4991 C C . TYR A 1 641 ? 6.020 2.993 20.934 1.00 96.69 641 TYR A C 1
ATOM 4993 O O . TYR A 1 641 ? 6.053 4.210 21.105 1.00 96.69 641 TYR A O 1
ATOM 5001 N N . TYR A 1 642 ? 6.776 2.383 20.025 1.00 97.94 642 TYR A N 1
ATOM 5002 C CA . TYR A 1 642 ? 7.739 3.038 19.145 1.00 97.94 642 TYR A CA 1
ATOM 5003 C C . TYR A 1 642 ? 7.233 3.089 17.698 1.00 97.94 642 TYR A C 1
ATOM 5005 O O . TYR A 1 642 ? 6.331 2.347 17.304 1.00 97.94 642 TYR A O 1
ATOM 5013 N N . GLY A 1 643 ? 7.860 3.934 16.884 1.00 97.38 643 GLY A N 1
ATOM 5014 C CA . GLY A 1 643 ? 7.710 3.922 15.433 1.00 97.38 643 GLY A CA 1
ATOM 5015 C C . GLY A 1 643 ? 8.821 3.145 14.722 1.00 97.38 643 GLY A C 1
ATOM 5016 O O . GLY A 1 643 ? 9.921 2.951 15.248 1.00 97.38 643 GLY A O 1
ATOM 5017 N N . TRP A 1 644 ? 8.539 2.713 13.493 1.00 97.69 644 TRP A N 1
ATOM 5018 C CA . TRP A 1 644 ? 9.442 1.885 12.690 1.00 97.69 644 TRP A CA 1
ATOM 5019 C C . TRP A 1 644 ? 10.575 2.697 12.038 1.00 97.69 644 TRP A C 1
ATOM 5021 O O . TRP A 1 644 ? 10.343 3.712 11.381 1.00 97.69 644 TRP A O 1
ATOM 5031 N N . ASN A 1 645 ? 11.817 2.223 12.160 1.00 96.88 645 ASN A N 1
ATOM 5032 C CA . ASN A 1 645 ? 12.989 2.858 11.559 1.00 96.88 645 ASN A CA 1
ATOM 5033 C C . ASN A 1 645 ? 13.110 2.539 10.060 1.00 96.88 645 ASN A C 1
ATOM 5035 O O . ASN A 1 645 ? 13.735 1.559 9.653 1.00 96.88 645 ASN A O 1
ATOM 5039 N N . THR A 1 646 ? 12.528 3.406 9.233 1.00 95.94 646 THR A N 1
ATOM 5040 C CA . THR A 1 646 ? 12.574 3.324 7.764 1.00 95.94 646 THR A CA 1
ATOM 5041 C C . THR A 1 646 ? 13.841 3.914 7.133 1.00 95.94 646 THR A C 1
ATOM 5043 O O . THR A 1 646 ? 13.970 3.875 5.909 1.00 95.94 646 THR A O 1
ATOM 5046 N N . ASP A 1 647 ? 14.746 4.487 7.930 1.00 92.44 647 ASP A N 1
ATOM 5047 C CA . ASP A 1 647 ? 15.967 5.145 7.445 1.00 92.44 647 ASP A CA 1
ATOM 5048 C C . ASP A 1 647 ? 17.161 4.190 7.410 1.00 92.44 647 ASP A C 1
ATOM 5050 O O . ASP A 1 647 ? 17.946 4.197 6.463 1.00 92.44 647 ASP A O 1
ATOM 5054 N N . ASN A 1 648 ? 17.292 3.335 8.427 1.00 93.75 648 ASN A N 1
ATOM 5055 C CA . ASN A 1 648 ? 18.317 2.301 8.452 1.00 93.75 648 ASN A CA 1
ATOM 5056 C C . ASN A 1 648 ? 17.902 1.126 7.548 1.00 93.75 648 ASN A C 1
ATOM 5058 O O . ASN A 1 648 ? 16.902 0.457 7.813 1.00 93.75 648 ASN A O 1
ATOM 5062 N N . SER A 1 649 ? 18.690 0.827 6.508 1.00 91.81 649 SER A N 1
ATOM 5063 C CA . SER A 1 649 ? 18.375 -0.234 5.537 1.00 91.81 649 SER A CA 1
ATOM 5064 C C . SER A 1 649 ? 18.164 -1.623 6.158 1.00 91.81 649 SER A C 1
ATOM 5066 O O . SER A 1 649 ? 17.385 -2.403 5.615 1.00 91.81 649 SER A O 1
ATOM 5068 N N . ALA A 1 650 ? 18.829 -1.960 7.270 1.00 93.19 650 ALA A N 1
ATOM 5069 C CA . ALA A 1 650 ? 18.699 -3.270 7.915 1.00 93.19 650 ALA A CA 1
ATOM 5070 C C . ALA A 1 650 ? 17.431 -3.364 8.781 1.00 93.19 650 ALA A C 1
ATOM 5072 O O . ALA A 1 650 ? 16.699 -4.353 8.681 1.00 93.19 650 ALA A O 1
ATOM 5073 N N . ALA A 1 651 ? 17.131 -2.321 9.565 1.00 96.12 651 ALA A N 1
ATOM 5074 C CA . ALA A 1 651 ? 15.874 -2.206 10.309 1.00 96.12 651 ALA A CA 1
ATOM 5075 C C . ALA A 1 651 ? 14.673 -2.195 9.349 1.00 96.12 651 ALA A C 1
ATOM 5077 O O . ALA A 1 651 ? 13.746 -2.993 9.498 1.00 96.12 651 ALA A O 1
ATOM 5078 N N . ARG A 1 652 ? 14.747 -1.380 8.287 1.00 95.75 652 ARG A N 1
ATOM 5079 C CA . ARG A 1 652 ? 13.742 -1.327 7.222 1.00 95.75 652 ARG A CA 1
ATOM 5080 C C . ARG A 1 652 ? 13.536 -2.687 6.556 1.00 95.75 652 ARG A C 1
ATOM 5082 O O . ARG A 1 652 ? 12.399 -3.113 6.423 1.00 95.75 652 ARG A O 1
ATOM 5089 N N . GLN A 1 653 ? 14.600 -3.400 6.182 1.00 95.31 653 GLN A N 1
ATOM 5090 C CA . GLN A 1 653 ? 14.468 -4.725 5.560 1.00 95.31 653 GLN A CA 1
ATOM 5091 C C . GLN A 1 653 ? 13.841 -5.759 6.514 1.00 95.31 653 GLN A C 1
ATOM 5093 O O . GLN A 1 653 ? 13.049 -6.585 6.069 1.00 95.31 653 GLN A O 1
ATOM 5098 N N . LYS A 1 654 ? 14.127 -5.691 7.826 1.00 97.38 654 LYS A N 1
ATOM 5099 C CA . LYS A 1 654 ? 13.477 -6.542 8.841 1.00 97.38 654 LYS A CA 1
ATOM 5100 C C . LYS A 1 654 ? 11.986 -6.206 9.012 1.00 97.38 654 LYS A C 1
ATOM 5102 O O . LYS A 1 654 ? 11.186 -7.126 9.140 1.00 97.38 654 LYS A O 1
ATOM 5107 N N . MET A 1 655 ? 11.609 -4.924 8.968 1.00 98.12 655 MET A N 1
ATOM 5108 C CA . MET A 1 655 ? 10.206 -4.478 8.942 1.00 98.12 655 MET A CA 1
ATOM 5109 C C . MET A 1 655 ? 9.483 -4.978 7.683 1.00 98.12 655 MET A C 1
ATOM 5111 O O . MET A 1 655 ? 8.418 -5.576 7.786 1.00 98.12 655 MET A O 1
ATOM 5115 N N . GLU A 1 656 ? 10.062 -4.760 6.500 1.00 98.00 656 GLU A N 1
ATOM 5116 C CA . GLU A 1 656 ? 9.461 -5.166 5.225 1.00 98.00 656 GLU A CA 1
ATOM 5117 C C . GLU A 1 656 ? 9.273 -6.695 5.144 1.00 98.00 656 GLU A C 1
ATOM 5119 O O . GLU A 1 656 ? 8.219 -7.157 4.704 1.00 98.00 656 GLU A O 1
ATOM 5124 N N . ALA A 1 657 ? 10.239 -7.481 5.636 1.00 98.25 657 ALA A N 1
ATOM 5125 C CA . ALA A 1 657 ? 10.122 -8.937 5.751 1.00 98.25 657 ALA A CA 1
ATOM 5126 C C . ALA A 1 657 ? 9.002 -9.366 6.718 1.00 98.25 657 ALA A C 1
ATOM 5128 O O . ALA A 1 657 ? 8.236 -10.276 6.408 1.00 98.25 657 ALA A O 1
ATOM 5129 N N . LEU A 1 658 ? 8.879 -8.694 7.869 1.00 98.38 658 LEU A N 1
ATOM 5130 C CA . LEU A 1 658 ? 7.846 -8.964 8.873 1.00 98.38 658 LEU A CA 1
ATOM 5131 C C . LEU A 1 658 ? 6.442 -8.650 8.332 1.00 98.38 658 LEU A C 1
ATOM 5133 O O . LEU A 1 658 ? 5.526 -9.454 8.496 1.00 98.38 658 LEU A O 1
ATOM 5137 N N . PHE A 1 659 ? 6.267 -7.523 7.637 1.00 98.69 659 PHE A N 1
ATOM 5138 C CA . PHE A 1 659 ? 4.991 -7.174 7.005 1.00 98.69 659 PHE A CA 1
ATOM 5139 C C . PHE A 1 659 ? 4.622 -8.138 5.868 1.00 98.69 659 PHE A C 1
ATOM 5141 O O . PHE A 1 659 ? 3.452 -8.500 5.749 1.00 98.69 659 PHE A O 1
ATOM 5148 N N . ALA A 1 660 ? 5.592 -8.600 5.070 1.00 98.31 660 ALA A N 1
ATOM 5149 C CA . ALA A 1 660 ? 5.352 -9.609 4.036 1.00 98.31 660 ALA A CA 1
ATOM 5150 C C . ALA A 1 660 ? 4.904 -10.952 4.643 1.00 98.31 660 ALA A C 1
ATOM 5152 O O . ALA A 1 660 ? 3.865 -11.482 4.249 1.00 98.31 660 ALA A O 1
ATOM 5153 N N . TYR A 1 661 ? 5.598 -11.433 5.680 1.00 98.25 661 TYR A N 1
ATOM 5154 C CA . TYR A 1 661 ? 5.218 -12.641 6.420 1.00 98.25 661 TYR A CA 1
ATOM 5155 C C . TYR A 1 661 ? 3.801 -12.560 7.017 1.00 98.25 661 TYR A C 1
ATOM 5157 O O . TYR A 1 661 ? 3.034 -13.520 6.921 1.00 98.25 661 TYR A O 1
ATOM 5165 N N . LEU A 1 662 ? 3.411 -11.412 7.584 1.00 98.00 662 LEU A N 1
ATOM 5166 C CA . LEU A 1 662 ? 2.042 -11.188 8.069 1.00 98.00 662 LEU A CA 1
ATOM 5167 C C . LEU A 1 662 ? 1.009 -11.180 6.937 1.00 98.00 662 LEU A C 1
ATOM 5169 O O . LEU A 1 662 ? -0.052 -11.787 7.080 1.00 98.00 662 LEU A O 1
ATOM 5173 N N . GLY A 1 663 ? 1.318 -10.524 5.815 1.00 97.31 663 GLY A N 1
ATOM 5174 C CA . GLY A 1 663 ? 0.462 -10.514 4.630 1.00 97.31 663 GLY A CA 1
ATOM 5175 C C . GLY A 1 663 ? 0.221 -11.920 4.079 1.00 97.31 663 GLY A C 1
ATOM 5176 O O . GLY A 1 663 ? -0.904 -12.248 3.709 1.00 97.31 663 GLY A O 1
ATOM 5177 N N . GLU A 1 664 ? 1.244 -12.774 4.062 1.00 96.69 664 GLU A N 1
ATOM 5178 C CA . GLU A 1 664 ? 1.121 -14.177 3.647 1.00 96.69 664 GLU A CA 1
ATOM 5179 C C . GLU A 1 664 ? 0.340 -15.010 4.681 1.00 96.69 664 GLU A C 1
ATOM 5181 O O . GLU A 1 664 ? -0.598 -15.719 4.314 1.00 96.69 664 GLU A O 1
ATOM 5186 N N . THR A 1 665 ? 0.646 -14.859 5.975 1.00 97.12 665 THR A N 1
ATOM 5187 C CA . THR A 1 665 ? 0.004 -15.601 7.081 1.00 97.12 665 THR A CA 1
ATOM 5188 C C . THR A 1 665 ? -1.493 -15.297 7.221 1.00 97.12 665 THR A C 1
ATOM 5190 O O . THR A 1 665 ? -2.280 -16.190 7.537 1.00 97.12 665 THR A O 1
ATOM 5193 N N . PHE A 1 666 ? -1.900 -14.050 6.971 1.00 98.06 666 PHE A N 1
ATOM 5194 C CA . PHE A 1 666 ? -3.269 -13.558 7.171 1.00 98.06 666 PHE A CA 1
ATOM 5195 C C . PHE A 1 666 ? -3.902 -13.004 5.878 1.00 98.06 666 PHE A C 1
ATOM 5197 O O . PHE A 1 666 ? -4.718 -12.078 5.922 1.00 98.06 666 PHE A O 1
ATOM 5204 N N . GLY A 1 667 ? -3.530 -13.564 4.722 1.00 97.00 667 GLY A N 1
ATOM 5205 C CA . GLY A 1 667 ? -4.135 -13.250 3.421 1.00 97.00 667 GLY A CA 1
ATOM 5206 C C . GLY A 1 667 ? -5.159 -14.279 2.918 1.00 97.00 667 GLY A C 1
ATOM 5207 O O . GLY A 1 667 ? -6.007 -13.940 2.094 1.00 97.00 667 GLY A O 1
ATOM 5208 N N . SER A 1 668 ? -5.101 -15.524 3.399 1.00 96.69 668 SER A N 1
ATOM 5209 C CA . SER A 1 668 ? -5.821 -16.682 2.833 1.00 96.69 668 SER A CA 1
ATOM 5210 C C . SER A 1 668 ? -7.356 -16.599 2.899 1.00 96.69 668 SER A C 1
ATOM 5212 O O . SER A 1 668 ? -7.917 -15.704 3.520 1.00 96.69 668 SER A O 1
ATOM 5214 N N . ASN A 1 669 ? -8.085 -17.531 2.276 1.00 94.06 669 ASN A N 1
ATOM 5215 C CA . ASN A 1 669 ? -9.550 -17.587 2.434 1.00 94.06 669 ASN A CA 1
ATOM 5216 C C . ASN A 1 669 ? -10.003 -18.157 3.792 1.00 94.06 669 ASN A C 1
ATOM 5218 O O . ASN A 1 669 ? -11.050 -17.747 4.281 1.00 94.06 669 ASN A O 1
ATOM 5222 N N . GLY A 1 670 ? -9.223 -19.051 4.413 1.00 93.94 670 GLY A N 1
ATOM 5223 C CA . GLY A 1 670 ? -9.552 -19.643 5.720 1.00 93.94 670 GLY A CA 1
ATOM 5224 C C . GLY A 1 670 ? -9.065 -18.841 6.934 1.00 93.94 670 GLY A C 1
ATOM 5225 O O . GLY A 1 670 ? -9.594 -19.020 8.024 1.00 93.94 670 GLY A O 1
ATOM 5226 N N . CYS A 1 671 ? -8.071 -17.970 6.742 1.00 97.69 671 CYS A N 1
ATOM 5227 C CA . CYS A 1 671 ? -7.428 -17.154 7.772 1.00 97.69 671 CYS A CA 1
ATOM 5228 C C . CYS A 1 671 ? -7.005 -15.807 7.161 1.00 97.69 671 CYS A C 1
ATOM 5230 O O . CYS A 1 671 ? -6.013 -15.749 6.421 1.00 97.69 671 CYS A O 1
ATOM 5232 N N . TYR A 1 672 ? -7.755 -14.736 7.445 1.00 98.38 672 TYR A N 1
ATOM 5233 C CA . TYR A 1 672 ? -7.451 -13.378 6.993 1.00 98.38 672 TYR A CA 1
ATOM 5234 C C . TYR A 1 672 ? -7.879 -12.248 7.932 1.00 98.38 672 TYR A C 1
ATOM 5236 O O . TYR A 1 672 ? -8.906 -12.293 8.614 1.00 98.38 672 TYR A O 1
ATOM 5244 N N . ILE A 1 673 ? -7.110 -11.161 7.859 1.00 98.56 673 ILE A N 1
ATOM 5245 C CA . ILE A 1 673 ? -7.399 -9.884 8.514 1.00 98.56 673 ILE A CA 1
ATOM 5246 C C . ILE A 1 673 ? -7.928 -8.898 7.465 1.00 98.56 673 ILE A C 1
ATOM 5248 O O . ILE A 1 673 ? -7.320 -8.678 6.410 1.00 98.56 673 ILE A O 1
ATOM 5252 N N . SER A 1 674 ? -9.094 -8.311 7.745 1.00 98.19 674 SER A N 1
ATOM 5253 C CA . SER A 1 674 ? -9.773 -7.389 6.821 1.00 98.19 674 SER A CA 1
ATOM 5254 C C . SER A 1 674 ? -9.184 -5.982 6.888 1.00 98.19 674 SER A C 1
ATOM 5256 O O . SER A 1 674 ? -9.011 -5.340 5.853 1.00 98.19 674 SER A O 1
ATOM 5258 N N . ASN A 1 675 ? -8.847 -5.531 8.099 1.00 98.69 675 ASN A N 1
ATOM 5259 C CA . ASN A 1 675 ? -8.389 -4.176 8.388 1.00 98.69 675 ASN A CA 1
ATOM 5260 C C . ASN A 1 675 ? -7.069 -4.211 9.163 1.00 98.69 675 ASN A C 1
ATOM 5262 O O . ASN A 1 675 ? -6.974 -4.888 10.186 1.00 98.69 675 ASN A O 1
ATOM 5266 N N . TRP A 1 676 ? -6.086 -3.437 8.717 1.00 98.81 676 TRP A N 1
ATOM 5267 C CA . TRP A 1 676 ? -4.788 -3.297 9.373 1.00 98.81 676 TRP A CA 1
ATOM 5268 C C . TRP A 1 676 ? -4.572 -1.858 9.835 1.00 98.81 676 TRP A C 1
ATOM 5270 O O . TRP A 1 676 ? -4.662 -0.933 9.031 1.00 98.81 676 TRP A O 1
ATOM 5280 N N . ILE A 1 677 ? -4.266 -1.656 11.111 1.00 98.88 677 ILE A N 1
ATOM 5281 C CA . ILE A 1 677 ? -3.960 -0.344 11.693 1.00 98.88 677 ILE A CA 1
ATOM 5282 C C . ILE A 1 677 ? -2.458 -0.301 11.993 1.00 98.88 677 ILE A C 1
ATOM 5284 O O . ILE A 1 677 ? -1.933 -1.221 12.623 1.00 98.88 677 ILE A O 1
ATOM 5288 N N . LEU A 1 678 ? -1.748 0.728 11.520 1.00 98.69 678 LEU A N 1
ATOM 5289 C CA . LEU A 1 678 ? -0.306 0.871 11.759 1.00 98.69 678 LEU A CA 1
ATOM 5290 C C . LEU A 1 678 ? -0.027 1.869 12.887 1.00 98.69 678 LEU A C 1
ATOM 5292 O O . LEU A 1 678 ? -0.179 3.077 12.687 1.00 98.69 678 LEU A O 1
ATOM 5296 N N . GLY A 1 679 ? 0.471 1.362 14.017 1.00 97.75 679 GLY A N 1
ATOM 5297 C CA . GLY A 1 679 ? 0.693 2.147 15.232 1.00 97.75 679 GLY A CA 1
ATOM 5298 C C . GLY A 1 679 ? -0.605 2.533 15.945 1.00 97.75 679 GLY A C 1
ATOM 5299 O O . GLY A 1 679 ? -1.682 2.470 15.361 1.00 97.75 679 GLY A O 1
ATOM 5300 N N . ASN A 1 680 ? -0.480 2.947 17.205 1.00 97.06 680 ASN A N 1
ATOM 5301 C CA . ASN A 1 680 ? -1.570 3.479 18.022 1.00 97.06 680 ASN A CA 1
ATOM 5302 C C . ASN A 1 680 ? -1.445 5.009 18.073 1.00 97.06 680 ASN A C 1
ATOM 5304 O O . ASN A 1 680 ? -0.323 5.494 18.184 1.00 97.06 680 ASN A O 1
ATOM 5308 N N . GLU A 1 681 ? -2.562 5.742 17.993 1.00 97.12 681 GLU A N 1
ATOM 5309 C CA . GLU A 1 681 ? -2.660 7.199 18.249 1.00 97.12 681 GLU A CA 1
ATOM 5310 C C . GLU A 1 681 ? -1.432 8.013 17.796 1.00 97.12 681 GLU A C 1
ATOM 5312 O O . GLU A 1 681 ? -0.725 8.633 18.590 1.00 97.12 681 GLU A O 1
ATOM 5317 N N . VAL A 1 682 ? -1.118 7.972 16.498 1.00 98.25 682 VAL A N 1
ATOM 5318 C CA . VAL A 1 682 ? 0.221 8.337 15.997 1.00 98.25 682 VAL A CA 1
ATOM 5319 C C . VAL A 1 682 ? 0.493 9.844 15.987 1.00 98.25 682 VAL A C 1
ATOM 5321 O O . VAL A 1 682 ? 1.565 10.277 15.569 1.00 98.25 682 VAL A O 1
ATOM 5324 N N . ASN A 1 683 ? -0.452 10.660 16.445 1.00 98.19 683 ASN A N 1
ATOM 5325 C CA . ASN A 1 683 ? -0.237 12.066 16.769 1.00 98.19 683 ASN A CA 1
ATOM 5326 C C . ASN A 1 683 ? 0.323 12.249 18.202 1.00 98.19 683 ASN A C 1
ATOM 5328 O O . ASN A 1 683 ? 1.104 13.172 18.429 1.00 98.19 683 ASN A O 1
ATOM 5332 N N . SER A 1 684 ? 0.032 11.332 19.133 1.00 96.75 684 SER A N 1
ATOM 5333 C CA . SER A 1 684 ? 0.565 11.274 20.507 1.00 96.75 684 SER A CA 1
ATOM 5334 C C . SER A 1 684 ? 1.936 10.580 20.562 1.00 96.75 684 SER A C 1
ATOM 5336 O O . SER A 1 684 ? 2.141 9.528 21.176 1.00 96.75 684 SER A O 1
ATOM 5338 N N . ALA A 1 685 ? 2.897 11.168 19.846 1.00 95.75 685 ALA A N 1
ATOM 5339 C CA . ALA A 1 685 ? 4.126 10.511 19.411 1.00 95.75 685 ALA A CA 1
ATOM 5340 C C . ALA A 1 685 ? 5.071 10.033 20.534 1.00 95.75 685 ALA A C 1
ATOM 5342 O O . ALA A 1 685 ? 5.633 8.950 20.380 1.00 95.75 685 ALA A O 1
ATOM 5343 N N . SER A 1 686 ? 5.272 10.757 21.648 1.00 95.75 686 SER A N 1
ATOM 5344 C CA . SER A 1 686 ? 6.166 10.268 22.727 1.00 95.75 686 SER A CA 1
ATOM 5345 C C . SER A 1 686 ? 5.600 9.072 23.493 1.00 95.75 686 SER A C 1
ATOM 5347 O O . SER A 1 686 ? 6.374 8.249 23.972 1.00 95.75 686 SER A O 1
ATOM 5349 N N . CYS A 1 687 ? 4.274 8.937 23.565 1.00 95.06 687 CYS A N 1
ATOM 5350 C CA . CYS A 1 687 ? 3.610 7.843 24.271 1.00 95.06 687 CYS A CA 1
ATOM 5351 C C . CYS A 1 687 ? 3.409 6.611 23.367 1.00 95.06 687 CYS A C 1
ATOM 5353 O O . CYS A 1 687 ? 3.808 5.493 23.717 1.00 95.06 687 CYS A O 1
ATOM 5355 N N . TYR A 1 688 ? 2.830 6.814 22.176 1.00 96.31 688 TYR A N 1
ATOM 5356 C CA . TYR A 1 688 ? 2.234 5.731 21.381 1.00 96.31 688 TYR A CA 1
ATOM 5357 C C . TYR A 1 688 ? 2.856 5.485 19.994 1.00 96.31 688 TYR A C 1
ATOM 5359 O O . TYR A 1 688 ? 2.473 4.518 19.328 1.00 96.31 688 TYR A O 1
ATOM 5367 N N . TYR A 1 689 ? 3.848 6.274 19.558 1.00 97.44 689 TYR A N 1
ATOM 5368 C CA . TYR A 1 689 ? 4.592 5.984 18.320 1.00 97.44 689 TYR A CA 1
ATOM 5369 C C . TYR A 1 689 ? 5.987 6.648 18.274 1.00 97.44 689 TYR A C 1
ATOM 5371 O O . TYR A 1 689 ? 6.350 7.352 17.329 1.00 97.44 689 TYR A O 1
ATOM 5379 N N . TYR A 1 690 ? 6.819 6.441 19.296 1.00 97.56 690 TYR A N 1
ATOM 5380 C CA . TYR A 1 690 ? 8.072 7.196 19.409 1.00 97.56 690 TYR A CA 1
ATOM 5381 C C . TYR A 1 690 ? 9.114 6.822 18.335 1.00 97.56 690 TYR A C 1
ATOM 5383 O O . TYR A 1 690 ? 9.639 5.705 18.302 1.00 97.56 690 TYR A O 1
ATOM 5391 N N . LEU A 1 691 ? 9.455 7.783 17.466 1.00 94.88 691 LEU A N 1
ATOM 5392 C CA . LEU A 1 691 ? 10.449 7.653 16.384 1.00 94.88 691 LEU A CA 1
ATOM 5393 C C . LEU A 1 691 ? 11.847 8.205 16.738 1.00 94.88 691 LEU A C 1
ATOM 5395 O O . LEU A 1 691 ? 12.735 8.246 15.881 1.00 94.88 691 LEU A O 1
ATOM 5399 N N . GLY A 1 692 ? 12.076 8.632 17.981 1.00 92.00 692 GLY A N 1
ATOM 5400 C CA . GLY A 1 692 ? 13.211 9.498 18.302 1.00 92.00 692 GLY A CA 1
ATOM 5401 C C . GLY A 1 692 ? 12.896 10.967 18.020 1.00 92.00 692 GLY A C 1
ATOM 5402 O O . GLY A 1 692 ? 12.043 11.275 17.189 1.00 92.00 692 GLY A O 1
ATOM 5403 N N . ASN A 1 693 ? 13.637 11.878 18.648 1.00 91.00 693 ASN A N 1
ATOM 5404 C CA . ASN A 1 693 ? 13.513 13.310 18.373 1.00 91.00 693 ASN A CA 1
ATOM 5405 C C . ASN A 1 693 ? 13.887 13.583 16.899 1.00 91.00 693 ASN A C 1
ATOM 5407 O O . ASN A 1 693 ? 15.026 13.348 16.477 1.00 91.00 693 ASN A O 1
ATOM 5411 N N . VAL A 1 694 ? 12.889 13.991 16.106 1.00 95.31 694 VAL A N 1
ATOM 5412 C CA . VAL A 1 694 ? 12.953 14.337 14.673 1.00 95.31 694 VAL A CA 1
ATOM 5413 C C . VAL A 1 694 ? 11.924 15.431 14.366 1.00 95.31 694 VAL A C 1
ATOM 5415 O O . VAL A 1 694 ? 10.951 15.596 15.098 1.00 95.31 694 VAL A O 1
ATOM 5418 N N . SER A 1 695 ? 12.093 16.164 13.262 1.00 97.31 695 SER A N 1
ATOM 5419 C CA . SER A 1 695 ? 11.092 17.150 12.830 1.00 97.31 695 SER A CA 1
ATOM 5420 C C . SER A 1 695 ? 9.785 16.483 12.376 1.00 97.31 695 SER A C 1
ATOM 5422 O O . SER A 1 695 ? 9.794 15.376 11.837 1.00 97.31 695 SER A O 1
ATOM 5424 N N . PHE A 1 696 ? 8.649 17.174 12.515 1.00 98.06 696 PHE A N 1
ATOM 5425 C CA . PHE A 1 696 ? 7.326 16.633 12.159 1.00 98.06 696 PHE A CA 1
ATOM 5426 C C . PHE A 1 696 ? 7.226 16.164 10.692 1.00 98.06 696 PHE A C 1
ATOM 5428 O O . PHE A 1 696 ? 6.689 15.096 10.402 1.00 98.06 696 PHE A O 1
ATOM 5435 N N . SER A 1 697 ? 7.830 16.896 9.747 1.00 98.06 697 SER A N 1
ATOM 5436 C CA . SER A 1 697 ? 7.890 16.451 8.342 1.00 98.06 697 SER A CA 1
ATOM 5437 C C . SER A 1 697 ? 8.721 15.170 8.160 1.00 98.06 697 SER A C 1
ATOM 5439 O O . SER A 1 697 ? 8.415 14.367 7.279 1.00 98.06 697 SER A O 1
ATOM 5441 N N . LYS A 1 698 ? 9.745 14.941 8.995 1.00 97.44 698 LYS A N 1
ATOM 5442 C CA . LYS A 1 698 ? 10.529 13.699 8.991 1.00 97.44 698 LYS A CA 1
ATOM 5443 C C . LYS A 1 698 ? 9.760 12.548 9.645 1.00 97.44 698 LYS A C 1
ATOM 5445 O O . LYS A 1 698 ? 9.723 11.463 9.070 1.00 97.44 698 LYS A O 1
ATOM 5450 N N . TYR A 1 699 ? 9.095 12.811 10.768 1.00 98.19 699 TYR A N 1
ATOM 5451 C CA . TYR A 1 699 ? 8.193 11.887 11.460 1.00 98.19 699 TYR A CA 1
ATOM 5452 C C . TYR A 1 699 ? 7.134 11.306 10.506 1.00 98.19 699 TYR A C 1
ATOM 5454 O O . TYR A 1 699 ? 7.082 10.095 10.288 1.00 98.19 699 TYR A O 1
ATOM 5462 N N . ILE A 1 700 ? 6.365 12.175 9.838 1.00 98.56 700 ILE A N 1
ATOM 5463 C CA . ILE A 1 700 ? 5.315 11.762 8.893 1.00 98.56 700 ILE A CA 1
ATOM 5464 C C . ILE A 1 700 ? 5.891 11.048 7.661 1.00 98.56 700 ILE A C 1
ATOM 5466 O O . ILE A 1 700 ? 5.267 10.123 7.142 1.00 98.56 700 ILE A O 1
ATOM 5470 N N . SER A 1 701 ? 7.088 11.423 7.200 1.00 97.69 701 SER A N 1
ATOM 5471 C CA . SER A 1 701 ? 7.771 10.735 6.094 1.00 97.69 701 SER A CA 1
ATOM 5472 C C . SER A 1 701 ? 8.125 9.284 6.451 1.00 97.69 701 SER A C 1
ATOM 5474 O O . SER A 1 701 ? 7.815 8.367 5.687 1.00 97.69 701 SER A O 1
ATOM 5476 N N . MET A 1 702 ? 8.678 9.052 7.649 1.00 97.81 702 MET A N 1
ATOM 5477 C CA . MET A 1 702 ? 8.974 7.702 8.149 1.00 97.81 702 MET A CA 1
ATOM 5478 C C . MET A 1 702 ? 7.693 6.888 8.388 1.00 97.81 702 MET A C 1
ATOM 5480 O O . MET A 1 702 ? 7.616 5.731 7.973 1.00 97.81 702 MET A O 1
ATOM 5484 N N . TYR A 1 703 ? 6.652 7.502 8.967 1.00 98.62 703 TYR A N 1
ATOM 5485 C CA . TYR A 1 703 ? 5.334 6.871 9.101 1.00 98.62 703 TYR A CA 1
ATOM 5486 C C . TYR A 1 703 ? 4.764 6.439 7.740 1.00 98.62 703 TYR A C 1
ATOM 5488 O O . TYR A 1 703 ? 4.356 5.292 7.571 1.00 98.62 703 TYR A O 1
ATOM 5496 N N . SER A 1 704 ? 4.801 7.328 6.743 1.00 98.50 704 SER A N 1
ATOM 5497 C CA . SER A 1 704 ? 4.257 7.079 5.400 1.00 98.50 704 SER A CA 1
ATOM 5498 C C . SER A 1 704 ? 4.985 5.952 4.658 1.00 98.50 704 SER A C 1
ATOM 5500 O O . SER A 1 704 ? 4.353 5.194 3.922 1.00 98.50 704 SER A O 1
ATOM 5502 N N . GLU A 1 705 ? 6.298 5.801 4.853 1.00 97.75 705 GLU A N 1
ATOM 5503 C CA . GLU A 1 705 ? 7.068 4.682 4.292 1.00 97.75 705 GLU A CA 1
ATOM 5504 C C . GLU A 1 705 ? 6.736 3.346 4.963 1.00 97.75 705 GLU A C 1
ATOM 5506 O O . GLU A 1 705 ? 6.542 2.354 4.259 1.00 97.75 705 GLU A O 1
ATOM 5511 N N . ALA A 1 706 ? 6.594 3.311 6.291 1.00 98.56 706 ALA A N 1
ATOM 5512 C CA . ALA A 1 706 ? 6.136 2.113 6.996 1.00 98.56 706 ALA A CA 1
ATOM 5513 C C . ALA A 1 706 ? 4.700 1.734 6.576 1.00 98.56 706 ALA A C 1
ATOM 5515 O O . ALA A 1 706 ? 4.429 0.569 6.278 1.00 98.56 706 ALA A O 1
ATOM 5516 N N . PHE A 1 707 ? 3.813 2.726 6.443 1.00 98.81 707 PHE A N 1
ATOM 5517 C CA . PHE A 1 707 ? 2.438 2.555 5.966 1.00 98.81 707 PHE A CA 1
ATOM 5518 C C . PHE A 1 707 ? 2.393 1.968 4.553 1.00 98.81 707 PHE A C 1
ATOM 5520 O O . PHE A 1 707 ? 1.684 0.993 4.305 1.00 98.81 707 PHE A O 1
ATOM 5527 N N . ARG A 1 708 ? 3.182 2.522 3.623 1.00 98.44 708 ARG A N 1
ATOM 5528 C CA . ARG A 1 708 ? 3.312 2.015 2.249 1.00 98.44 708 ARG A CA 1
ATOM 5529 C C . ARG A 1 708 ? 3.792 0.565 2.225 1.00 98.44 708 ARG A C 1
ATOM 5531 O O . ARG A 1 708 ? 3.257 -0.228 1.452 1.00 98.44 708 ARG A O 1
ATOM 5538 N N . CYS A 1 709 ? 4.784 0.220 3.045 1.00 98.31 709 CYS A N 1
ATOM 5539 C CA . CYS A 1 709 ? 5.298 -1.145 3.142 1.00 98.31 709 CYS A CA 1
ATOM 5540 C C . CYS A 1 709 ? 4.210 -2.121 3.622 1.00 98.31 709 CYS A C 1
ATOM 5542 O O . CYS A 1 709 ? 3.968 -3.122 2.945 1.00 98.31 709 CYS A O 1
ATOM 5544 N N . LEU A 1 710 ? 3.480 -1.792 4.697 1.00 98.75 710 LEU A N 1
ATOM 5545 C CA . LEU A 1 710 ? 2.360 -2.608 5.185 1.00 98.75 710 LEU A CA 1
ATOM 5546 C C . LEU A 1 710 ? 1.241 -2.732 4.136 1.00 98.75 710 LEU A C 1
ATOM 5548 O O . LEU A 1 710 ? 0.811 -3.843 3.836 1.00 98.75 710 LEU A O 1
ATOM 5552 N N . HIS A 1 711 ? 0.821 -1.617 3.524 1.00 98.56 711 HIS A N 1
ATOM 5553 C CA . HIS A 1 711 ? -0.172 -1.583 2.443 1.00 98.56 711 HIS A CA 1
ATOM 5554 C C . HIS A 1 711 ? 0.212 -2.488 1.272 1.00 98.56 711 HIS A C 1
ATOM 5556 O O . HIS A 1 711 ? -0.596 -3.315 0.848 1.00 98.56 711 HIS A O 1
ATOM 5562 N N . ASN A 1 712 ? 1.434 -2.355 0.747 1.00 98.12 712 ASN A N 1
ATOM 5563 C CA . ASN A 1 712 ? 1.879 -3.187 -0.366 1.00 98.12 712 ASN A CA 1
ATOM 5564 C C . ASN A 1 712 ? 1.956 -4.662 0.041 1.00 98.12 712 ASN A C 1
ATOM 5566 O O . ASN A 1 712 ? 1.511 -5.500 -0.735 1.00 98.12 712 ASN A O 1
ATOM 5570 N N . ALA A 1 713 ? 2.445 -4.982 1.242 1.00 98.25 713 ALA A N 1
ATOM 5571 C CA . ALA A 1 713 ? 2.508 -6.355 1.733 1.00 98.25 713 ALA A CA 1
ATOM 5572 C C . ALA A 1 713 ? 1.115 -7.005 1.831 1.00 98.25 713 ALA A C 1
ATOM 5574 O O . ALA A 1 713 ? 0.830 -7.941 1.084 1.00 98.25 713 ALA A O 1
ATOM 5575 N N . VAL A 1 714 ? 0.214 -6.485 2.672 1.00 98.31 714 VAL A N 1
ATOM 5576 C CA . VAL A 1 714 ? -1.081 -7.147 2.946 1.00 98.31 714 VAL A CA 1
ATOM 5577 C C . VAL A 1 714 ? -2.011 -7.152 1.731 1.00 98.31 714 VAL A C 1
ATOM 5579 O O . VAL A 1 714 ? -2.763 -8.104 1.534 1.00 98.31 714 VAL A O 1
ATOM 5582 N N . ARG A 1 715 ? -1.931 -6.133 0.860 1.00 98.00 715 ARG A N 1
ATOM 5583 C CA . ARG A 1 715 ? -2.749 -6.080 -0.363 1.00 98.00 715 ARG A CA 1
ATOM 5584 C C . ARG A 1 715 ? -2.176 -6.892 -1.519 1.00 98.00 715 ARG A C 1
ATOM 5586 O O . ARG A 1 715 ? -2.927 -7.230 -2.425 1.00 98.00 715 ARG A O 1
ATOM 5593 N N . SER A 1 716 ? -0.889 -7.246 -1.486 1.00 97.62 716 SER A N 1
ATOM 5594 C CA . SER A 1 716 ? -0.278 -8.149 -2.477 1.00 97.62 716 SER A CA 1
ATOM 5595 C C . SER A 1 716 ? -0.612 -9.623 -2.283 1.00 97.62 716 SER A C 1
ATOM 5597 O O . SER A 1 716 ? -0.317 -10.424 -3.167 1.00 97.62 716 SER A O 1
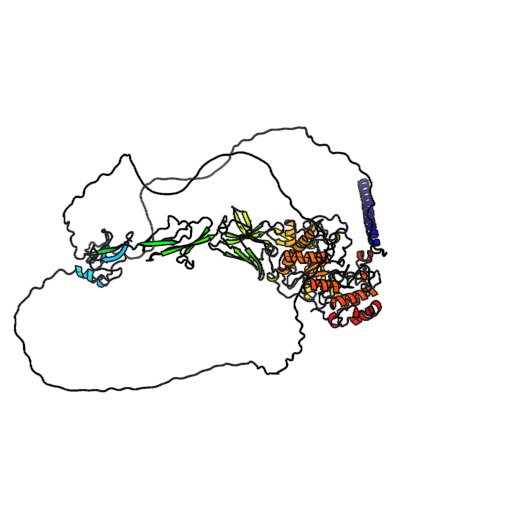ATOM 5599 N N . THR A 1 717 ? -1.227 -9.984 -1.156 1.00 97.31 717 THR A N 1
ATOM 5600 C CA . THR A 1 717 ? -1.707 -11.342 -0.877 1.00 97.31 717 THR A CA 1
ATOM 5601 C C . THR A 1 717 ? -3.231 -11.396 -0.928 1.00 97.31 717 THR A C 1
ATOM 5603 O O . THR A 1 717 ? -3.772 -12.267 -1.614 1.00 97.31 717 THR A O 1
ATOM 5606 N N . ARG A 1 718 ? -3.915 -10.421 -0.306 1.00 97.81 718 ARG A N 1
ATOM 5607 C CA . ARG A 1 718 ? -5.375 -10.242 -0.332 1.00 97.81 718 ARG A CA 1
ATOM 5608 C C . ARG A 1 718 ? -5.771 -8.856 -0.847 1.00 97.81 718 ARG A C 1
ATOM 5610 O O . ARG A 1 718 ? -5.638 -7.855 -0.149 1.00 97.81 718 ARG A O 1
ATOM 5617 N N . ALA A 1 719 ? -6.359 -8.804 -2.042 1.00 97.88 719 ALA A N 1
ATOM 5618 C CA . ALA A 1 719 ? -6.717 -7.555 -2.729 1.00 97.88 719 ALA A CA 1
ATOM 5619 C C . ALA A 1 719 ? -7.643 -6.633 -1.908 1.00 97.88 719 ALA A C 1
ATOM 5621 O O . ALA A 1 719 ? -7.574 -5.401 -2.010 1.00 97.88 719 ALA A O 1
ATOM 5622 N N . SER A 1 720 ? -8.505 -7.252 -1.095 1.00 97.25 720 SER A N 1
ATOM 5623 C CA . SER A 1 720 ? -9.557 -6.610 -0.312 1.00 97.25 720 SER A CA 1
ATOM 5624 C C . SER A 1 720 ? -9.105 -5.989 1.010 1.00 97.25 720 SER A C 1
ATOM 5626 O O . SER A 1 720 ? -9.902 -5.285 1.625 1.00 97.25 720 SER A O 1
ATOM 5628 N N . SER A 1 721 ? -7.892 -6.270 1.499 1.00 97.88 721 SER A N 1
ATOM 5629 C CA . SER A 1 721 ? -7.463 -5.788 2.818 1.00 97.88 721 SER A CA 1
ATOM 5630 C C . SER A 1 721 ? -7.294 -4.263 2.825 1.00 97.88 721 SER A C 1
ATOM 5632 O O . SER A 1 721 ? -6.675 -3.684 1.929 1.00 97.88 721 SER A O 1
ATOM 5634 N N . LYS A 1 722 ? -7.850 -3.605 3.845 1.00 98.19 722 LYS A N 1
ATOM 5635 C CA . LYS A 1 722 ? -7.746 -2.156 4.074 1.00 98.19 722 LYS A CA 1
ATOM 5636 C C . LYS A 1 722 ? -6.622 -1.845 5.066 1.00 98.19 722 LYS A C 1
ATOM 5638 O O . LYS A 1 722 ? -6.358 -2.643 5.965 1.00 98.19 722 LYS A O 1
ATOM 5643 N N . VAL A 1 723 ? -6.003 -0.668 4.939 1.00 98.69 723 VAL A N 1
ATOM 5644 C CA . VAL A 1 723 ? -5.010 -0.152 5.902 1.00 98.69 723 VAL A CA 1
ATOM 5645 C C . VAL A 1 723 ? -5.431 1.228 6.420 1.00 98.69 723 VAL A C 1
ATOM 5647 O O . VAL A 1 723 ? -6.039 2.007 5.679 1.00 98.69 723 VAL A O 1
ATOM 5650 N N . PHE A 1 724 ? -5.141 1.505 7.691 1.00 98.88 724 PHE A N 1
ATOM 5651 C CA . PHE A 1 724 ? -5.653 2.632 8.472 1.00 98.88 724 PHE A CA 1
ATOM 5652 C C . PHE A 1 724 ? -4.543 3.339 9.271 1.00 98.88 724 PHE A C 1
ATOM 5654 O O . PHE A 1 724 ? -3.666 2.677 9.832 1.00 98.88 724 PHE A O 1
ATOM 5661 N N . ILE A 1 725 ? -4.599 4.674 9.341 1.00 98.88 725 ILE A N 1
ATOM 5662 C CA . ILE A 1 725 ? -3.818 5.495 10.287 1.00 98.88 725 ILE A CA 1
ATOM 5663 C C . ILE A 1 725 ? -4.618 5.662 11.584 1.00 98.88 725 ILE A C 1
ATOM 5665 O O . ILE A 1 725 ? -5.806 5.959 11.503 1.00 98.88 725 ILE A O 1
ATOM 5669 N N . CYS A 1 726 ? -3.997 5.469 12.753 1.00 98.69 726 CYS A N 1
ATOM 5670 C CA . CYS A 1 726 ? -4.653 5.621 14.058 1.00 98.69 726 CYS A CA 1
ATOM 5671 C C . CYS A 1 726 ? -4.430 7.018 14.649 1.00 98.69 726 CYS A C 1
ATOM 5673 O O . CYS A 1 726 ? -3.287 7.468 14.699 1.00 98.69 726 CYS A O 1
ATOM 5675 N N . LEU A 1 727 ? -5.485 7.678 15.131 1.00 98.69 727 LEU A N 1
ATOM 5676 C CA . LEU A 1 727 ? -5.446 9.038 15.692 1.00 98.69 727 LEU A CA 1
ATOM 5677 C C . LEU A 1 727 ? -6.344 9.165 16.936 1.00 98.69 727 LEU A C 1
ATOM 5679 O O . LEU A 1 727 ? -7.378 8.495 17.021 1.00 98.69 727 LEU A O 1
ATOM 5683 N N . ASP A 1 728 ? -5.962 10.039 17.871 1.00 97.31 728 ASP A N 1
ATOM 5684 C CA . ASP A 1 728 ? -6.724 10.324 19.098 1.00 97.31 728 ASP A CA 1
ATOM 5685 C C . ASP A 1 728 ? -7.723 11.497 18.948 1.00 97.31 728 ASP A C 1
ATOM 5687 O O . ASP A 1 728 ? -7.795 12.174 17.910 1.00 97.31 728 ASP A O 1
ATOM 5691 N N . ASN A 1 729 ? -8.507 11.741 20.006 1.00 96.06 729 ASN A N 1
ATOM 5692 C CA . ASN A 1 729 ? -9.538 12.783 20.061 1.00 96.06 729 ASN A CA 1
ATOM 5693 C C . ASN A 1 729 ? -8.999 14.234 20.034 1.00 96.06 729 ASN A C 1
ATOM 5695 O O . ASN A 1 729 ? -9.796 15.160 19.861 1.00 96.06 729 ASN A O 1
ATOM 5699 N N . CYS A 1 730 ? -7.685 14.466 20.164 1.00 97.12 730 CYS A N 1
ATOM 5700 C CA . CYS A 1 730 ? -7.067 15.797 20.204 1.00 97.12 730 CYS A CA 1
ATOM 5701 C C . CYS A 1 730 ? -6.918 16.362 18.781 1.00 97.12 730 CYS A C 1
ATOM 5703 O O . CYS A 1 730 ? -5.888 16.233 18.117 1.00 97.12 730 CYS A O 1
ATOM 5705 N N . TRP A 1 731 ? -8.003 16.949 18.271 1.00 98.25 731 TRP A N 1
ATOM 5706 C CA . TRP A 1 731 ? -8.154 17.263 16.852 1.00 98.25 731 TRP A CA 1
ATOM 5707 C C . TRP A 1 731 ? -7.345 18.481 16.390 1.00 98.25 731 TRP A C 1
ATOM 5709 O O . TRP A 1 731 ? -6.488 18.345 15.511 1.00 98.25 731 TRP A O 1
ATOM 5719 N N . ASN A 1 732 ? -7.578 19.643 17.006 1.00 97.75 732 ASN A N 1
ATOM 5720 C CA . ASN A 1 732 ? -6.794 20.870 16.809 1.00 97.75 732 ASN A CA 1
ATOM 5721 C C . ASN A 1 732 ? -5.913 21.220 18.020 1.00 97.75 732 ASN A C 1
ATOM 5723 O O . ASN A 1 732 ? -4.975 22.001 17.885 1.00 97.75 732 ASN A O 1
ATOM 5727 N N . GLN A 1 733 ? -6.162 20.616 19.183 1.00 95.12 733 GLN A N 1
ATOM 5728 C CA . GLN A 1 733 ? -5.249 20.657 20.326 1.00 95.12 733 GLN A CA 1
ATOM 5729 C C . GLN A 1 733 ? -4.193 19.540 20.227 1.00 95.12 733 GLN A C 1
ATOM 5731 O O . GLN A 1 733 ? -4.372 18.557 19.510 1.00 95.12 733 GLN A O 1
ATOM 5736 N N . ARG A 1 734 ? -3.061 19.695 20.924 1.00 94.50 734 ARG A N 1
ATOM 5737 C CA . ARG A 1 734 ? -2.078 18.620 21.139 1.00 94.50 734 ARG A CA 1
ATOM 5738 C C . ARG A 1 734 ? -2.397 17.898 22.447 1.00 94.50 734 ARG A C 1
ATOM 5740 O O . ARG A 1 734 ? -2.749 18.552 23.426 1.00 94.50 734 ARG A O 1
ATOM 5747 N N . ASN A 1 735 ? -2.225 16.580 22.466 1.00 90.50 735 ASN A N 1
ATOM 5748 C CA . ASN A 1 735 ? -2.289 15.792 23.695 1.00 90.50 735 ASN A CA 1
ATOM 5749 C C . ASN A 1 735 ? -1.126 16.167 24.651 1.00 90.50 735 ASN A C 1
ATOM 5751 O O . ASN A 1 735 ? -0.167 16.825 24.240 1.00 90.50 735 ASN A O 1
ATOM 5755 N N . ILE A 1 736 ? -1.215 15.783 25.926 1.00 88.00 736 ILE A N 1
ATOM 5756 C CA . ILE A 1 736 ? -0.358 16.298 27.013 1.00 88.00 736 ILE A CA 1
ATOM 5757 C C . ILE A 1 736 ? 1.045 15.668 27.100 1.00 88.00 736 ILE A C 1
ATOM 5759 O O . ILE A 1 736 ? 1.841 16.074 27.944 1.00 88.00 736 ILE A O 1
ATOM 5763 N N . PHE A 1 737 ? 1.363 14.667 26.272 1.00 92.44 737 PHE A N 1
ATOM 5764 C CA . PHE A 1 737 ? 2.655 13.973 26.332 1.00 92.44 737 PHE A CA 1
ATOM 5765 C C . PHE A 1 737 ? 3.801 14.799 25.723 1.00 92.44 737 PHE A C 1
ATOM 5767 O O . PHE A 1 737 ? 3.587 15.646 24.852 1.00 92.44 737 PHE A O 1
ATOM 5774 N N . SER A 1 738 ? 5.036 14.490 26.130 1.00 93.31 738 SER A N 1
ATOM 5775 C CA . SER A 1 738 ? 6.260 15.253 25.835 1.00 93.31 738 SER A CA 1
ATOM 5776 C C . SER A 1 738 ? 6.493 15.601 24.356 1.00 93.31 738 SER A C 1
ATOM 5778 O O . SER A 1 738 ? 7.090 16.633 24.051 1.00 93.31 738 SER A O 1
ATOM 5780 N N . VAL A 1 739 ? 6.044 14.753 23.423 1.00 94.50 739 VAL A N 1
ATOM 5781 C CA . VAL A 1 739 ? 6.048 15.042 21.980 1.00 94.50 739 VAL A CA 1
ATOM 5782 C C . VAL A 1 739 ? 4.693 14.665 21.390 1.00 94.50 739 VAL A C 1
ATOM 5784 O O . VAL A 1 739 ? 4.433 13.490 21.137 1.00 94.50 739 VAL A O 1
ATOM 5787 N N . CYS A 1 740 ? 3.852 15.669 21.130 1.00 95.19 740 CYS A N 1
ATOM 5788 C CA . CYS A 1 740 ? 2.539 15.497 20.507 1.00 95.19 740 CYS A CA 1
ATOM 5789 C C . CYS A 1 740 ? 2.318 16.429 19.310 1.00 95.19 740 CYS A C 1
ATOM 5791 O O . CYS A 1 740 ? 2.820 17.555 19.249 1.00 95.19 740 CYS A O 1
ATOM 5793 N N . TYR A 1 741 ? 1.483 15.961 18.391 1.00 97.69 741 TYR A N 1
ATOM 5794 C CA . TYR A 1 741 ? 0.928 16.686 17.254 1.00 97.69 741 TYR A CA 1
ATOM 5795 C C . TYR A 1 741 ? -0.607 16.651 17.338 1.00 97.69 741 TYR A C 1
ATOM 5797 O O . TYR A 1 741 ? -1.177 15.877 18.110 1.00 97.69 741 TYR A O 1
ATOM 5805 N N . THR A 1 742 ? -1.290 17.487 16.558 1.00 98.56 742 THR A N 1
ATOM 5806 C CA . THR A 1 742 ? -2.763 17.471 16.501 1.00 98.56 742 THR A CA 1
ATOM 5807 C C . THR A 1 742 ? -3.222 16.397 15.514 1.00 98.56 742 THR A C 1
ATOM 5809 O O . THR A 1 742 ? -2.538 16.151 14.511 1.00 98.56 742 THR A O 1
ATOM 5812 N N . SER A 1 743 ? -4.363 15.750 15.749 1.00 98.62 743 SER A N 1
ATOM 5813 C CA . SER A 1 743 ? -4.872 14.712 14.842 1.00 98.62 743 SER A CA 1
ATOM 5814 C C . SER A 1 743 ? -5.184 15.260 13.444 1.00 98.62 743 SER A C 1
ATOM 5816 O O . SER A 1 743 ? -4.843 14.600 12.461 1.00 98.62 743 SER A O 1
ATOM 5818 N N . LYS A 1 744 ? -5.699 16.496 13.327 1.00 98.69 744 LYS A N 1
ATOM 5819 C CA . LYS A 1 744 ? -5.916 17.182 12.036 1.00 98.69 744 LYS A CA 1
ATOM 5820 C C . LYS A 1 744 ? -4.607 17.344 11.261 1.00 98.69 744 LYS A C 1
ATOM 5822 O O . LYS A 1 744 ? -4.456 16.803 10.171 1.00 98.69 744 LYS A O 1
ATOM 5827 N N . SER A 1 745 ? -3.607 17.998 11.861 1.00 98.56 745 SER A N 1
ATOM 5828 C CA . SER A 1 745 ? -2.319 18.261 11.197 1.00 98.56 745 SER A CA 1
ATOM 5829 C C . SER A 1 745 ? -1.547 16.980 10.858 1.00 98.56 745 SER A C 1
ATOM 5831 O O . SER A 1 745 ? -0.872 16.915 9.827 1.00 98.56 745 SER A O 1
ATOM 5833 N N . THR A 1 746 ? -1.679 15.938 11.685 1.00 98.81 746 THR A N 1
ATOM 5834 C CA . THR A 1 746 ? -1.117 14.600 11.437 1.00 98.81 746 THR A CA 1
ATOM 5835 C C . THR A 1 746 ? -1.773 13.946 10.223 1.00 98.81 746 THR A C 1
ATOM 5837 O O . THR A 1 746 ? -1.062 13.449 9.347 1.00 98.81 746 THR A O 1
ATOM 5840 N N . LEU A 1 747 ? -3.105 14.004 10.120 1.00 98.81 747 LEU A N 1
ATOM 5841 C CA . LEU A 1 747 ? -3.860 13.475 8.985 1.00 98.81 747 LEU A CA 1
ATOM 5842 C C . LEU A 1 747 ? -3.551 14.234 7.685 1.00 98.81 747 LEU A C 1
ATOM 5844 O O . LEU A 1 747 ? -3.195 13.606 6.689 1.00 98.81 747 LEU A O 1
ATOM 5848 N N . ASP A 1 748 ? -3.592 15.567 7.715 1.00 98.75 748 ASP A N 1
ATOM 5849 C CA . ASP A 1 748 ? -3.332 16.448 6.566 1.00 98.75 748 ASP A CA 1
ATOM 5850 C C . ASP A 1 748 ? -1.919 16.246 6.004 1.00 98.75 748 ASP A C 1
ATOM 5852 O O . ASP A 1 748 ? -1.703 16.111 4.787 1.00 98.75 748 ASP A O 1
ATOM 5856 N N . LYS A 1 749 ? -0.924 16.148 6.893 1.00 98.75 749 LYS A N 1
ATOM 5857 C CA . LYS A 1 749 ? 0.458 15.883 6.494 1.00 98.75 749 LYS A CA 1
ATOM 5858 C C . LYS A 1 749 ? 0.640 14.446 6.007 1.00 98.75 749 LYS A C 1
ATOM 5860 O O . LYS A 1 749 ? 1.378 14.243 5.041 1.00 98.75 749 LYS A O 1
ATOM 5865 N N . PHE A 1 750 ? -0.020 13.456 6.613 1.00 98.81 750 PHE A N 1
ATOM 5866 C CA . PHE A 1 750 ? 0.025 12.064 6.155 1.00 98.81 750 PHE A CA 1
ATOM 5867 C C . PHE A 1 750 ? -0.594 11.909 4.763 1.00 98.81 750 PHE A C 1
ATOM 5869 O O . PHE A 1 750 ? 0.098 11.465 3.847 1.00 98.81 750 PHE A O 1
ATOM 5876 N N . ALA A 1 751 ? -1.841 12.343 4.568 1.00 98.31 751 ALA A N 1
ATOM 5877 C CA . ALA A 1 751 ? -2.584 12.231 3.313 1.00 98.31 751 ALA A CA 1
ATOM 5878 C C . ALA A 1 751 ? -1.829 12.861 2.130 1.00 98.31 751 ALA A C 1
ATOM 5880 O O . ALA A 1 751 ? -1.707 12.259 1.056 1.00 98.31 751 ALA A O 1
ATOM 5881 N N . SER A 1 752 ? -1.248 14.045 2.343 1.00 97.75 752 SER A N 1
ATOM 5882 C CA . SER A 1 752 ? -0.443 14.743 1.335 1.00 97.75 752 SER A CA 1
ATOM 5883 C C . SER A 1 752 ? 0.944 14.119 1.104 1.00 97.75 752 SER A C 1
ATOM 5885 O O . SER A 1 752 ? 1.467 14.212 -0.009 1.00 97.75 752 SER A O 1
ATOM 5887 N N . THR A 1 753 ? 1.537 13.450 2.101 1.00 98.19 753 THR A N 1
ATOM 5888 C CA . THR A 1 753 ? 2.843 12.770 1.980 1.00 98.19 753 THR A CA 1
ATOM 5889 C C . THR A 1 753 ? 2.708 11.401 1.313 1.00 98.19 753 THR A C 1
ATOM 5891 O O . THR A 1 753 ? 3.409 11.117 0.340 1.00 98.19 753 THR A O 1
ATOM 5894 N N . VAL A 1 754 ? 1.771 10.567 1.772 1.00 96.50 754 VAL A N 1
ATOM 5895 C CA . VAL A 1 754 ? 1.554 9.198 1.279 1.00 96.50 754 VAL A CA 1
ATOM 5896 C C . VAL A 1 754 ? 1.168 9.195 -0.207 1.00 96.50 754 VAL A C 1
ATOM 5898 O O . VAL A 1 754 ? 1.730 8.434 -0.996 1.00 96.50 754 VAL A O 1
ATOM 5901 N N . SER A 1 755 ? 0.330 10.147 -0.630 1.00 92.81 755 SER A N 1
ATOM 5902 C CA . SER A 1 755 ? -0.090 10.319 -2.030 1.00 92.81 755 SER A CA 1
ATOM 5903 C C . SER A 1 755 ? 1.055 10.737 -2.966 1.00 92.81 755 SER A C 1
ATOM 5905 O O . SER A 1 755 ? 1.054 10.380 -4.146 1.00 92.81 755 SER A O 1
ATOM 5907 N N . LYS A 1 756 ? 2.055 11.469 -2.450 1.00 94.19 756 LYS A N 1
ATOM 5908 C CA . LYS A 1 756 ? 3.276 11.853 -3.187 1.00 94.19 756 LYS A CA 1
ATOM 5909 C C . LYS A 1 756 ? 4.321 10.731 -3.205 1.00 94.19 756 LYS A C 1
ATOM 5911 O O . LYS A 1 756 ? 5.097 10.644 -4.154 1.00 94.19 756 LYS A O 1
ATOM 5916 N N . LEU A 1 757 ? 4.333 9.868 -2.186 1.00 93.12 757 LEU A N 1
ATOM 5917 C CA . LEU A 1 757 ? 5.298 8.777 -2.026 1.00 93.12 757 LEU A CA 1
ATOM 5918 C C . LEU A 1 757 ? 5.096 7.640 -3.045 1.00 93.12 757 LEU A C 1
ATOM 5920 O O . LEU A 1 757 ? 6.068 7.156 -3.628 1.00 93.12 757 LEU A O 1
ATOM 5924 N N . GLN A 1 758 ? 3.851 7.208 -3.265 1.00 92.56 758 GLN A N 1
ATOM 5925 C CA . GLN A 1 758 ? 3.493 6.189 -4.260 1.00 92.56 758 GLN A CA 1
ATOM 5926 C C . GLN A 1 758 ? 2.023 6.364 -4.668 1.00 92.56 758 GLN A C 1
ATOM 5928 O O . GLN A 1 758 ? 1.124 6.292 -3.832 1.00 92.56 758 GLN A O 1
ATOM 5933 N N . LYS A 1 759 ? 1.760 6.545 -5.970 1.00 87.69 759 LYS A N 1
ATOM 5934 C CA . LYS A 1 759 ? 0.383 6.614 -6.484 1.00 87.69 759 LYS A CA 1
ATOM 5935 C C . LYS A 1 759 ? -0.353 5.291 -6.226 1.00 87.69 759 LYS A C 1
ATOM 5937 O O . LYS A 1 759 ? 0.202 4.218 -6.462 1.00 87.69 759 LYS A O 1
ATOM 5942 N N . GLY A 1 760 ? -1.606 5.378 -5.778 1.00 88.50 760 GLY A N 1
ATOM 5943 C CA . GLY A 1 760 ? -2.454 4.210 -5.521 1.00 88.50 760 GLY A CA 1
ATOM 5944 C C . GLY A 1 760 ? -2.230 3.514 -4.172 1.00 88.50 760 GLY A C 1
ATOM 5945 O O . GLY A 1 760 ? -2.612 2.354 -4.038 1.00 88.50 760 GLY A O 1
ATOM 5946 N N . ILE A 1 761 ? -1.629 4.177 -3.174 1.00 95.31 761 ILE A N 1
ATOM 5947 C CA . ILE A 1 761 ? -1.800 3.742 -1.777 1.00 95.31 761 ILE A CA 1
ATOM 5948 C C . ILE A 1 761 ? -3.236 4.068 -1.348 1.00 95.31 761 ILE A C 1
ATOM 5950 O O . ILE A 1 761 ? -3.620 5.236 -1.314 1.00 95.31 761 ILE A O 1
ATOM 5954 N N . SER A 1 762 ? -4.012 3.044 -0.997 1.00 95.06 762 SER A N 1
ATOM 5955 C CA . SER A 1 762 ? -5.291 3.204 -0.301 1.00 95.06 762 SER A CA 1
ATOM 5956 C C . SER A 1 762 ? -5.045 3.312 1.205 1.00 95.06 762 SER A C 1
ATOM 5958 O O . SER A 1 762 ? -4.233 2.572 1.764 1.00 95.06 762 SER A O 1
ATOM 5960 N N . TRP A 1 763 ? -5.740 4.235 1.862 1.00 98.19 763 TRP A N 1
ATOM 5961 C CA . TRP A 1 763 ? -5.653 4.471 3.300 1.00 98.19 763 TRP A CA 1
ATOM 5962 C C . TRP A 1 763 ? -7.016 4.909 3.847 1.00 98.19 763 TRP A C 1
ATOM 5964 O O . TRP A 1 763 ? -7.881 5.357 3.098 1.00 98.19 763 TRP A O 1
ATOM 5974 N N . ASN A 1 764 ? -7.215 4.736 5.150 1.00 98.75 764 ASN A N 1
ATOM 5975 C CA . ASN A 1 764 ? -8.448 5.033 5.884 1.00 98.75 764 ASN A CA 1
ATOM 5976 C C . ASN A 1 764 ? -8.088 5.570 7.284 1.00 98.75 764 ASN A C 1
ATOM 5978 O O . ASN A 1 764 ? -6.917 5.529 7.663 1.00 98.75 764 ASN A O 1
ATOM 5982 N N . VAL A 1 765 ? -9.062 6.047 8.064 1.00 98.88 765 VAL A N 1
ATOM 5983 C CA . VAL A 1 765 ? -8.821 6.601 9.411 1.00 98.88 765 VAL A CA 1
ATOM 5984 C C . VAL A 1 765 ? -9.354 5.653 10.482 1.00 98.88 765 VAL A C 1
ATOM 5986 O O . VAL A 1 765 ? -10.547 5.357 10.508 1.00 98.88 765 VAL A O 1
ATOM 5989 N N . ALA A 1 766 ? -8.477 5.184 11.363 1.00 98.88 766 ALA A N 1
ATOM 5990 C CA . ALA A 1 766 ? -8.831 4.591 12.646 1.00 98.88 766 ALA A CA 1
ATOM 5991 C C . ALA A 1 766 ? -8.826 5.701 13.711 1.00 98.88 766 ALA A C 1
ATOM 5993 O O . ALA A 1 766 ? -7.919 6.536 13.721 1.00 98.88 766 ALA A O 1
ATOM 5994 N N . TYR A 1 767 ? -9.863 5.771 14.548 1.00 98.69 767 TYR A N 1
ATOM 5995 C CA . TYR A 1 767 ? -10.079 6.935 15.413 1.00 98.69 767 TYR A CA 1
ATOM 5996 C C . TYR A 1 767 ? -10.587 6.578 16.810 1.00 98.69 767 TYR A C 1
ATOM 5998 O O . TYR A 1 767 ? -11.522 5.780 16.957 1.00 98.69 767 TYR A O 1
ATOM 6006 N N . HIS A 1 768 ? -9.993 7.197 17.832 1.00 97.69 768 HIS A N 1
ATOM 6007 C CA . HIS A 1 768 ? -10.314 6.984 19.246 1.00 97.69 768 HIS A CA 1
ATOM 6008 C C . HIS A 1 768 ? -11.147 8.155 19.792 1.00 97.69 768 HIS A C 1
ATOM 6010 O O . HIS A 1 768 ? -10.647 9.052 20.461 1.00 97.69 768 HIS A O 1
ATOM 6016 N N . ALA A 1 769 ? -12.450 8.145 19.480 1.00 96.38 769 ALA A N 1
ATOM 6017 C CA . ALA A 1 769 ? -13.427 9.190 19.824 1.00 96.38 769 ALA A CA 1
ATOM 6018 C C . ALA A 1 769 ? -13.839 9.229 21.320 1.00 96.38 769 ALA A C 1
ATOM 6020 O O . ALA A 1 769 ? -15.027 9.347 21.638 1.00 96.38 769 ALA A O 1
ATOM 6021 N N . TYR A 1 770 ? -12.879 9.092 22.236 1.00 92.69 770 TYR A N 1
ATOM 6022 C CA . TYR A 1 770 ? -13.086 9.134 23.687 1.00 92.69 770 TYR A CA 1
ATOM 6023 C C . TYR A 1 770 ? -13.707 10.456 24.172 1.00 92.69 770 TYR A C 1
ATOM 6025 O O . TYR A 1 770 ? -13.508 11.503 23.552 1.00 92.69 770 TYR A O 1
ATOM 6033 N N . SER A 1 771 ? -14.429 10.410 25.301 1.00 92.50 771 SER A N 1
ATOM 6034 C CA . SER A 1 771 ? -14.920 11.597 26.023 1.00 92.50 771 SER A CA 1
ATOM 6035 C C . SER A 1 771 ? -13.794 12.581 26.364 1.00 92.50 771 SER A C 1
ATOM 6037 O O . SER A 1 771 ? -12.634 12.185 26.479 1.00 92.50 771 SER A O 1
ATOM 6039 N N . GLN A 1 772 ? -14.145 13.851 26.582 1.00 90.44 772 GLN A N 1
ATOM 6040 C CA . GLN A 1 772 ? -13.213 14.880 27.040 1.00 90.44 772 GLN A CA 1
ATOM 6041 C C . GLN A 1 772 ? -13.843 15.661 28.211 1.00 90.44 772 GLN A C 1
ATOM 6043 O O . GLN A 1 772 ? -14.701 16.503 27.962 1.00 90.44 772 GLN A O 1
ATOM 6048 N N . PRO A 1 773 ? -13.440 15.425 29.476 1.00 88.81 773 PRO A N 1
ATOM 6049 C CA . PRO A 1 773 ? -12.325 14.577 29.904 1.00 88.81 773 PRO A CA 1
ATOM 6050 C C . PRO A 1 773 ? -12.609 13.074 29.739 1.00 88.81 773 PRO A C 1
ATOM 6052 O O . PRO A 1 773 ? -13.757 12.635 29.712 1.00 88.81 773 PRO A O 1
ATOM 6055 N N . LEU A 1 774 ? -11.546 12.267 29.688 1.00 88.25 774 LEU A N 1
ATOM 6056 C CA . LEU A 1 774 ? -11.604 10.811 29.476 1.00 88.25 774 LEU A CA 1
ATOM 6057 C C . LEU A 1 774 ? -12.432 10.054 30.541 1.00 88.25 774 LEU A C 1
ATOM 6059 O O . LEU A 1 774 ? -12.983 8.984 30.281 1.00 88.25 774 LEU A O 1
ATOM 6063 N N . THR A 1 775 ? -12.552 10.626 31.740 1.00 89.12 775 THR A N 1
ATOM 6064 C CA . THR A 1 775 ? -13.359 10.115 32.859 1.00 89.12 775 THR A CA 1
ATOM 6065 C C . THR A 1 775 ? -14.866 10.354 32.706 1.00 89.12 775 THR A C 1
ATOM 6067 O O . THR A 1 775 ? -15.649 9.750 33.442 1.00 89.12 775 THR A O 1
ATOM 6070 N N . GLU A 1 776 ? -15.301 11.212 31.779 1.00 87.50 776 GLU A N 1
ATOM 6071 C CA . GLU A 1 776 ? -16.696 11.634 31.641 1.00 87.50 776 GLU A CA 1
ATOM 6072 C C . GLU A 1 776 ? -17.573 10.550 30.995 1.00 87.50 776 GLU A C 1
ATOM 6074 O O . GLU A 1 776 ? -17.442 10.219 29.813 1.00 87.50 776 GLU A O 1
ATOM 6079 N N . ALA A 1 777 ? -18.542 10.031 31.756 1.00 89.06 777 ALA A N 1
ATOM 6080 C CA . ALA A 1 777 ? -19.563 9.149 31.201 1.00 89.06 777 ALA A CA 1
ATOM 6081 C C . ALA A 1 777 ? -20.461 9.879 30.185 1.00 89.06 777 ALA A C 1
ATOM 6083 O O . ALA A 1 777 ? -20.657 9.381 29.079 1.00 89.06 777 ALA A O 1
ATOM 6084 N N . LYS A 1 778 ? -21.020 11.043 30.553 1.00 93.38 778 LYS A N 1
ATOM 6085 C CA . LYS A 1 778 ? -22.090 11.754 29.823 1.00 93.38 778 LYS A CA 1
ATOM 6086 C C . LYS A 1 778 ? -21.585 12.580 28.627 1.00 93.38 778 LYS A C 1
ATOM 6088 O O . LYS A 1 778 ? -21.792 13.790 28.587 1.00 93.38 778 LYS A O 1
ATOM 6093 N N . PHE A 1 779 ? -20.985 11.944 27.620 1.00 93.06 779 PHE A N 1
ATOM 6094 C CA . PHE A 1 779 ? -20.391 12.666 26.480 1.00 93.06 779 PHE A CA 1
ATOM 6095 C C . PHE A 1 779 ? -21.349 13.645 25.765 1.00 93.06 779 PHE A C 1
ATOM 6097 O O . PHE A 1 779 ? -20.890 14.584 25.130 1.00 93.06 779 PHE A O 1
ATOM 6104 N N . TRP A 1 780 ? -22.671 13.436 25.830 1.00 93.44 780 TRP A N 1
ATOM 6105 C CA . TRP A 1 780 ? -23.682 14.286 25.178 1.00 93.44 780 TRP A CA 1
ATOM 6106 C C . TRP A 1 780 ? -23.970 15.614 25.900 1.00 93.44 780 TRP A C 1
ATOM 6108 O O . TRP A 1 780 ? -24.742 16.418 25.390 1.00 93.44 780 TRP A O 1
ATOM 6118 N N . SER A 1 781 ? -23.417 15.811 27.096 1.00 90.00 781 SER A N 1
ATOM 6119 C CA . SER A 1 781 ? -23.664 16.950 27.991 1.00 90.00 781 SER A CA 1
ATOM 6120 C C . SER A 1 781 ? -22.340 17.360 28.647 1.00 90.00 781 SER A C 1
ATOM 6122 O O . SER A 1 781 ? -22.248 17.462 29.871 1.00 90.00 781 SER A O 1
ATOM 6124 N N . SER A 1 782 ? -21.297 17.473 27.822 1.00 85.19 782 SER A N 1
ATOM 6125 C CA . SER A 1 782 ? -19.916 17.602 28.278 1.00 85.19 782 SER A CA 1
ATOM 6126 C C . SER A 1 782 ? -19.621 18.975 28.869 1.00 85.19 782 SER A C 1
ATOM 6128 O O . SER A 1 782 ? -19.998 19.995 28.293 1.00 85.19 782 SER A O 1
ATOM 6130 N N . VAL A 1 783 ? -18.839 19.015 29.950 1.00 83.88 783 VAL A N 1
ATOM 6131 C CA . VAL A 1 783 ? -18.309 20.283 30.498 1.00 83.88 783 VAL A CA 1
ATOM 6132 C C . VAL A 1 783 ? -17.417 21.040 29.503 1.00 83.88 783 VAL A C 1
ATOM 6134 O O . VAL A 1 783 ? -17.209 22.239 29.657 1.00 83.88 783 VAL A O 1
ATOM 6137 N N . ASN A 1 784 ? -16.919 20.360 28.464 1.00 90.31 784 ASN A N 1
ATOM 6138 C CA . ASN A 1 784 ? -16.100 20.935 27.397 1.00 90.31 784 ASN A CA 1
ATOM 6139 C C . ASN A 1 784 ? -16.885 21.224 26.102 1.00 90.31 784 ASN A C 1
ATOM 6141 O O . ASN A 1 784 ? -16.262 21.397 25.058 1.00 90.31 784 ASN A O 1
ATOM 6145 N N . GLU A 1 785 ? -18.222 21.292 26.126 1.00 92.12 785 GLU A N 1
ATOM 6146 C CA . GLU A 1 785 ? -19.062 21.557 24.939 1.00 92.12 785 GLU A CA 1
ATOM 6147 C C . GLU A 1 785 ? -18.565 22.705 24.018 1.00 92.12 785 GLU A C 1
ATOM 6149 O O . GLU A 1 785 ? -18.516 22.483 22.804 1.00 92.12 785 GLU A O 1
ATOM 6154 N N . PRO A 1 786 ? -18.079 23.867 24.516 1.00 94.88 786 PRO A N 1
ATOM 6155 C CA . PRO A 1 786 ? -17.508 24.922 23.662 1.00 94.88 786 PRO A CA 1
ATOM 6156 C C . PRO A 1 786 ? -16.289 24.494 22.822 1.00 94.88 786 PRO A C 1
ATOM 6158 O O . PRO A 1 786 ? -16.031 25.067 21.766 1.00 94.88 786 PRO A O 1
ATOM 6161 N N . LEU A 1 787 ? -15.552 23.471 23.266 1.00 95.88 787 LEU A N 1
ATOM 6162 C CA . LEU A 1 787 ? -14.376 22.900 22.595 1.00 95.88 787 LEU A CA 1
ATOM 6163 C C . LEU A 1 787 ? -14.747 21.769 21.609 1.00 95.88 787 LEU A C 1
ATOM 6165 O O . LEU A 1 787 ? -13.891 21.269 20.871 1.00 95.88 787 LEU A O 1
ATOM 6169 N N . LEU A 1 788 ? -16.023 21.368 21.580 1.00 96.00 788 LEU A N 1
ATOM 6170 C CA . LEU A 1 788 ? -16.575 20.246 20.814 1.00 96.00 788 LEU A CA 1
ATOM 6171 C C . LEU A 1 788 ? -17.440 20.727 19.636 1.00 96.00 788 LEU A C 1
ATOM 6173 O O . LEU A 1 788 ? -18.532 20.213 19.385 1.00 96.00 788 LEU A O 1
ATOM 6177 N N . THR A 1 789 ? -16.957 21.726 18.889 1.00 97.06 789 THR A N 1
ATOM 6178 C CA . THR A 1 789 ? -17.712 22.315 17.768 1.00 97.06 789 THR A CA 1
ATOM 6179 C C . THR A 1 789 ? -18.069 21.274 16.693 1.00 97.06 789 THR A C 1
ATOM 6181 O O . THR A 1 789 ? -17.421 20.236 16.536 1.00 97.06 789 THR A O 1
ATOM 6184 N N . LYS A 1 790 ? -19.112 21.557 15.903 1.00 95.88 790 LYS A N 1
ATOM 6185 C CA . LYS A 1 790 ? -19.609 20.655 14.847 1.00 95.88 790 LYS A CA 1
ATOM 6186 C C . LYS A 1 790 ? -18.808 20.731 13.532 1.00 95.88 790 LYS A C 1
ATOM 6188 O O . LYS A 1 790 ? -19.172 20.053 12.574 1.00 95.88 790 LYS A O 1
ATOM 6193 N N . SER A 1 791 ? -17.731 21.522 13.472 1.00 97.44 791 SER A N 1
ATOM 6194 C CA . SER A 1 791 ? -16.883 21.681 12.281 1.00 97.44 791 SER A CA 1
ATOM 6195 C C . SER A 1 791 ? -15.497 21.080 12.493 1.00 97.44 791 SER A C 1
ATOM 6197 O O . SER A 1 791 ? -14.806 21.421 13.450 1.00 97.44 791 SER A O 1
ATOM 6199 N N . GLY A 1 792 ? -15.047 20.248 11.551 1.00 97.06 792 GLY A N 1
ATOM 6200 C CA . GLY A 1 792 ? -13.689 19.700 11.555 1.00 97.06 792 GLY A CA 1
ATOM 6201 C C . GLY A 1 792 ? -12.584 20.737 11.317 1.00 97.06 792 GLY A C 1
ATOM 6202 O O . GLY A 1 792 ? -11.414 20.407 11.485 1.00 97.06 792 GLY A O 1
ATOM 6203 N N . GLU A 1 793 ? -12.919 21.984 10.968 1.00 97.12 793 GLU A N 1
ATOM 6204 C CA . GLU A 1 793 ? -11.929 23.068 10.955 1.00 97.12 793 GLU A CA 1
ATOM 6205 C C . GLU A 1 793 ? -11.692 23.650 12.352 1.00 97.12 793 GLU A C 1
ATOM 6207 O O . GLU A 1 793 ? -10.544 23.906 12.703 1.00 97.12 793 GLU A O 1
ATOM 6212 N N . THR A 1 794 ? -12.745 23.825 13.163 1.00 97.06 794 THR A N 1
ATOM 6213 C CA . THR A 1 794 ? -12.681 24.595 14.423 1.00 97.06 794 THR A CA 1
ATOM 6214 C C . THR A 1 794 ? -12.782 23.762 15.700 1.00 97.06 794 THR A C 1
ATOM 6216 O O . THR A 1 794 ? -12.476 24.278 16.769 1.00 97.06 794 THR A O 1
ATOM 6219 N N . ALA A 1 795 ? -13.177 22.488 15.628 1.00 98.00 795 ALA A N 1
ATOM 6220 C CA . ALA A 1 795 ? -13.275 21.626 16.805 1.00 98.00 795 ALA A CA 1
ATOM 6221 C C . ALA A 1 795 ? -11.900 21.431 17.467 1.00 98.00 795 ALA A C 1
ATOM 6223 O O . ALA A 1 795 ? -10.950 20.994 16.814 1.00 98.00 795 ALA A O 1
ATOM 6224 N N . THR A 1 796 ? -11.783 21.730 18.760 1.00 97.75 796 THR A N 1
ATOM 6225 C CA . THR A 1 796 ? -10.549 21.522 19.536 1.00 97.75 796 THR A CA 1
ATOM 6226 C C . THR A 1 796 ? -10.306 20.030 19.750 1.00 97.75 796 THR A C 1
ATOM 6228 O O . THR A 1 796 ? -9.207 19.533 19.486 1.00 97.75 796 THR A O 1
ATOM 6231 N N . PHE A 1 797 ? -11.370 19.316 20.131 1.00 97.62 797 PHE A N 1
ATOM 6232 C CA . PHE A 1 797 ? -11.434 17.860 20.233 1.00 97.62 797 PHE A CA 1
ATOM 6233 C C . PHE A 1 797 ? -12.587 17.320 19.380 1.00 97.62 797 PHE A C 1
ATOM 6235 O O . PHE A 1 797 ? -13.606 17.995 19.207 1.00 97.62 797 PHE A O 1
ATOM 6242 N N . ILE A 1 798 ? -12.465 16.085 18.887 1.00 98.38 798 ILE A N 1
ATOM 6243 C CA . ILE A 1 798 ? -13.600 15.361 18.298 1.00 98.38 798 ILE A CA 1
ATOM 6244 C C . ILE A 1 798 ? -13.843 14.072 19.076 1.00 98.38 798 ILE A C 1
ATOM 6246 O O . ILE A 1 798 ? -13.001 13.180 19.144 1.00 98.38 798 ILE A O 1
ATOM 6250 N N . THR A 1 799 ? -15.032 13.983 19.660 1.00 97.81 799 THR A N 1
ATOM 6251 C CA . THR A 1 799 ? -15.487 12.877 20.508 1.00 97.81 799 THR A CA 1
ATOM 6252 C C . THR A 1 799 ? -16.785 12.308 19.932 1.00 97.81 799 THR A C 1
ATOM 6254 O O . THR A 1 799 ? -17.251 12.726 18.868 1.00 97.81 799 THR A O 1
ATOM 6257 N N . MET A 1 800 ? -17.439 11.376 20.629 1.00 97.44 800 MET A N 1
ATOM 6258 C CA . MET A 1 800 ? -18.783 10.941 20.228 1.00 97.44 800 MET A CA 1
ATOM 6259 C C . MET A 1 800 ? -19.856 12.049 20.301 1.00 97.44 800 MET A C 1
ATOM 6261 O O . MET A 1 800 ? -20.922 11.867 19.711 1.00 97.44 800 MET A O 1
ATOM 6265 N N . TYR A 1 801 ? -19.591 13.202 20.935 1.00 96.81 801 TYR A N 1
ATOM 6266 C CA . TYR A 1 801 ? -20.486 14.371 20.916 1.00 96.81 801 TYR A CA 1
ATOM 6267 C C . TYR A 1 801 ? -20.634 14.924 19.486 1.00 96.81 801 TYR A C 1
ATOM 6269 O O . TYR A 1 801 ? -21.740 14.948 18.939 1.00 96.81 801 TYR A O 1
ATOM 6277 N N . ASN A 1 802 ? -19.509 15.276 18.856 1.00 97.44 802 ASN A N 1
ATOM 6278 C CA . ASN A 1 802 ? -19.391 15.953 17.557 1.00 97.44 802 ASN A CA 1
ATOM 6279 C C . ASN A 1 802 ? -18.797 15.065 16.448 1.00 97.44 802 ASN A C 1
ATOM 6281 O O . ASN A 1 802 ? -18.205 15.588 15.507 1.00 97.44 802 ASN A O 1
ATOM 6285 N N . ILE A 1 803 ? -18.935 13.737 16.516 1.00 98.12 803 ILE A N 1
ATOM 6286 C CA . ILE A 1 803 ? -18.284 12.805 15.569 1.00 98.12 803 ILE A CA 1
ATOM 6287 C C . ILE A 1 803 ? -18.608 13.077 14.086 1.00 98.12 803 ILE A C 1
ATOM 6289 O O . ILE A 1 803 ? -17.818 12.753 13.194 1.00 98.12 803 ILE A O 1
ATOM 6293 N N . GLU A 1 804 ? -19.740 13.729 13.809 1.00 97.81 804 GLU A N 1
ATOM 6294 C CA . GLU A 1 804 ? -20.109 14.232 12.486 1.00 97.81 804 GLU A CA 1
ATOM 6295 C C . GLU A 1 804 ? -19.036 15.160 11.887 1.00 97.81 804 GLU A C 1
ATOM 6297 O O . GLU A 1 804 ? -18.790 15.085 10.680 1.00 97.81 804 GLU A O 1
ATOM 6302 N N . ALA A 1 805 ? -18.346 15.957 12.713 1.00 98.50 805 ALA A N 1
ATOM 6303 C CA . ALA A 1 805 ? -17.265 16.864 12.322 1.00 98.50 805 ALA A CA 1
ATOM 6304 C C . ALA A 1 805 ? -16.108 16.113 11.644 1.00 98.50 805 ALA A C 1
ATOM 6306 O O . ALA A 1 805 ? -15.718 16.468 10.532 1.00 98.50 805 ALA A O 1
ATOM 6307 N N . LEU A 1 806 ? -15.627 15.019 12.254 1.00 98.69 806 LEU A N 1
ATOM 6308 C CA . LEU A 1 806 ? -14.582 14.159 11.684 1.00 98.69 806 LEU A CA 1
ATOM 6309 C C . LEU A 1 806 ? -15.049 13.553 10.362 1.00 98.69 806 LEU A C 1
ATOM 6311 O O . LEU A 1 806 ? -14.330 13.585 9.366 1.00 98.69 806 LEU A O 1
ATOM 6315 N N . THR A 1 807 ? -16.259 12.992 10.335 1.00 98.31 807 THR A N 1
ATOM 6316 C CA . THR A 1 807 ? -16.752 12.307 9.132 1.00 98.31 807 THR A CA 1
ATOM 6317 C C . THR A 1 807 ? -17.006 13.255 7.963 1.00 98.31 807 THR A C 1
ATOM 6319 O O . THR A 1 807 ? -16.772 12.875 6.816 1.00 98.31 807 THR A O 1
ATOM 6322 N N . SER A 1 808 ? -17.416 14.493 8.248 1.00 98.31 808 SER A N 1
ATOM 6323 C CA . SER A 1 808 ? -17.586 15.549 7.247 1.00 98.31 808 SER A CA 1
ATOM 6324 C C . SER A 1 808 ? -16.230 16.042 6.750 1.00 98.31 808 SER A C 1
ATOM 6326 O O . SER A 1 808 ? -16.026 16.124 5.544 1.00 98.31 808 SER A O 1
ATOM 6328 N N . TYR A 1 809 ? -15.271 16.267 7.654 1.00 98.75 809 TYR A N 1
ATOM 6329 C CA . TYR A 1 809 ? -13.898 16.630 7.300 1.00 98.75 809 TYR A CA 1
ATOM 6330 C C . TYR A 1 809 ? -13.251 15.586 6.385 1.00 98.75 809 TYR A C 1
ATOM 6332 O O . TYR A 1 809 ? -12.783 15.913 5.297 1.00 98.75 809 TYR A O 1
ATOM 6340 N N . VAL A 1 810 ? -13.291 14.309 6.783 1.00 98.69 810 VAL A N 1
ATOM 6341 C CA . VAL A 1 810 ? -12.700 13.209 6.008 1.00 98.69 810 VAL A CA 1
ATOM 6342 C C . VAL A 1 810 ? -13.346 13.092 4.626 1.00 98.69 810 VAL A C 1
ATOM 6344 O O . VAL A 1 810 ? -12.628 12.963 3.636 1.00 98.69 810 VAL A O 1
ATOM 6347 N N . LYS A 1 811 ? -14.680 13.195 4.539 1.00 98.12 811 LYS A N 1
ATOM 6348 C CA . LYS A 1 811 ? -15.401 13.173 3.258 1.00 98.12 811 LYS A CA 1
ATOM 6349 C C . LYS A 1 811 ? -15.001 14.348 2.360 1.00 98.12 811 LYS A C 1
ATOM 6351 O O . LYS A 1 811 ? -14.730 14.133 1.181 1.00 98.12 811 LYS A O 1
ATOM 6356 N N . ASN A 1 812 ? -14.982 15.564 2.904 1.00 98.31 812 ASN A N 1
ATOM 6357 C CA . ASN A 1 812 ? -14.838 16.794 2.127 1.00 98.31 812 ASN A CA 1
ATOM 6358 C C . ASN A 1 812 ? -13.392 17.030 1.661 1.00 98.31 812 ASN A C 1
ATOM 6360 O O . ASN A 1 812 ? -13.192 17.459 0.531 1.00 98.31 812 ASN A O 1
ATOM 6364 N N . HIS A 1 813 ? -12.390 16.705 2.488 1.00 98.00 813 HIS A N 1
ATOM 6365 C CA . HIS A 1 813 ? -10.970 16.895 2.143 1.00 98.00 813 HIS A CA 1
ATOM 6366 C C . HIS A 1 813 ? -10.347 15.719 1.383 1.00 98.00 813 HIS A C 1
ATOM 6368 O O . HIS A 1 813 ? -9.380 15.915 0.647 1.00 98.00 813 HIS A O 1
ATOM 6374 N N . TYR A 1 814 ? -10.864 14.495 1.551 1.00 97.44 814 TYR A N 1
ATOM 6375 C CA . TYR A 1 814 ? -10.200 13.284 1.041 1.00 97.44 814 TYR A CA 1
ATOM 6376 C C . TYR A 1 814 ? -11.072 12.349 0.197 1.00 97.44 814 TYR A C 1
ATOM 6378 O O . TYR A 1 814 ? -10.539 11.375 -0.347 1.00 97.44 814 TYR A O 1
ATOM 6386 N N . GLY A 1 815 ? -12.367 12.637 0.060 1.00 96.56 815 GLY A N 1
ATOM 6387 C CA . GLY A 1 815 ? -13.330 11.825 -0.683 1.00 96.56 815 GLY A CA 1
ATOM 6388 C C . GLY A 1 815 ? -14.080 10.803 0.178 1.00 96.56 815 GLY A C 1
ATOM 6389 O O . GLY A 1 815 ? -13.622 10.365 1.233 1.00 96.56 815 GLY A O 1
ATOM 6390 N N . SER A 1 816 ? -15.258 10.392 -0.298 1.00 94.88 816 SER A N 1
ATOM 6391 C CA . SER A 1 816 ? -16.132 9.398 0.348 1.00 94.88 816 SER A CA 1
ATOM 6392 C C . SER A 1 816 ? -15.598 7.957 0.312 1.00 94.88 816 SER A C 1
ATOM 6394 O O . SER A 1 816 ? -16.125 7.091 1.019 1.00 94.88 816 SER A O 1
ATOM 6396 N N . ASP A 1 817 ? -14.550 7.692 -0.477 1.00 93.88 817 ASP A N 1
ATOM 6397 C CA . ASP A 1 817 ? -13.837 6.411 -0.499 1.00 93.88 817 ASP A CA 1
ATOM 6398 C C . ASP A 1 817 ? -13.001 6.191 0.774 1.00 93.88 817 ASP A C 1
ATOM 6400 O O . ASP A 1 817 ? -12.780 5.043 1.167 1.00 93.88 817 ASP A O 1
ATOM 6404 N N . LYS A 1 818 ? -12.578 7.270 1.453 1.00 96.81 818 LYS A N 1
ATOM 6405 C CA . LYS A 1 818 ? -11.922 7.186 2.763 1.00 96.81 818 LYS A CA 1
ATOM 6406 C C . LYS A 1 818 ? -12.956 6.880 3.831 1.00 96.81 818 LYS A C 1
ATOM 6408 O O . LYS A 1 818 ? -13.975 7.556 3.949 1.00 96.81 818 LYS A O 1
ATOM 6413 N N . ARG A 1 819 ? -12.685 5.857 4.635 1.00 96.81 819 ARG A N 1
ATOM 6414 C CA . ARG A 1 819 ? -13.606 5.370 5.667 1.00 96.81 819 ARG A CA 1
ATOM 6415 C C . ARG A 1 819 ? -13.080 5.695 7.056 1.00 96.81 819 ARG A C 1
ATOM 6417 O O . ARG A 1 819 ? -11.868 5.674 7.281 1.00 96.81 819 ARG A O 1
ATOM 6424 N N . VAL A 1 820 ? -13.995 5.951 7.987 1.00 98.50 820 VAL A N 1
ATOM 6425 C CA . VAL A 1 820 ? -13.683 6.064 9.416 1.00 98.50 820 VAL A CA 1
ATOM 6426 C C . VAL A 1 820 ? -13.998 4.728 10.084 1.00 98.50 820 VAL A C 1
ATOM 6428 O O . VAL A 1 820 ? -15.066 4.157 9.875 1.00 98.50 820 VAL A O 1
ATOM 6431 N N . PHE A 1 821 ? -13.084 4.212 10.894 1.00 98.19 821 PHE A N 1
ATOM 6432 C CA . PHE A 1 821 ? -13.295 3.029 11.721 1.00 98.19 821 PHE A CA 1
ATOM 6433 C C . PHE A 1 821 ? -13.024 3.425 13.168 1.00 98.19 821 PHE A C 1
ATOM 6435 O O . PHE A 1 821 ? -11.907 3.795 13.519 1.00 98.19 821 PHE A O 1
ATOM 6442 N N . LEU A 1 822 ? -14.058 3.407 14.002 1.00 98.62 822 LEU A N 1
ATOM 6443 C CA . LEU A 1 822 ? -13.915 3.768 15.404 1.00 98.62 822 LEU A CA 1
ATOM 6444 C C . LEU A 1 822 ? -13.328 2.539 16.120 1.00 98.62 822 LEU A C 1
ATOM 6446 O O . LEU A 1 822 ? -14.000 1.517 16.267 1.00 98.62 822 LEU A O 1
ATOM 6450 N N . SER A 1 823 ? -12.019 2.598 16.387 1.00 97.19 823 SER A N 1
ATOM 6451 C CA . SER A 1 823 ? -11.166 1.438 16.700 1.00 97.19 823 SER A CA 1
ATOM 6452 C C . SER A 1 823 ? -10.999 1.155 18.187 1.00 97.19 823 SER A C 1
ATOM 6454 O O . SER A 1 823 ? -10.718 0.012 18.538 1.00 97.19 823 SER A O 1
ATOM 6456 N N . GLU A 1 824 ? -11.205 2.155 19.041 1.00 94.19 824 GLU A N 1
ATOM 6457 C CA . GLU A 1 824 ? -11.209 1.991 20.490 1.00 94.19 824 GLU A CA 1
ATOM 6458 C C . GLU A 1 824 ? -12.045 3.092 21.163 1.00 94.19 824 GLU A C 1
ATOM 6460 O O . GLU A 1 824 ? -11.736 4.284 21.080 1.00 94.19 824 GLU A O 1
ATOM 6465 N N . GLN A 1 825 ? -13.160 2.698 21.783 1.00 94.19 825 GLN A N 1
ATOM 6466 C CA . GLN A 1 825 ? -14.074 3.576 22.516 1.00 94.19 825 GLN A CA 1
ATOM 6467 C C . GLN A 1 825 ? -14.392 3.004 23.895 1.00 94.19 825 GLN A C 1
ATOM 6469 O O . GLN A 1 825 ? -14.739 1.832 24.026 1.00 94.19 825 GLN A O 1
ATOM 6474 N N . GLY A 1 826 ? -14.381 3.856 24.915 1.00 92.38 826 GLY A N 1
ATOM 6475 C CA . GLY A 1 826 ? -14.802 3.510 26.267 1.00 92.38 826 GLY A CA 1
ATOM 6476 C C . GLY A 1 826 ? -15.517 4.678 26.938 1.00 92.38 826 GLY A C 1
ATOM 6477 O O . GLY A 1 826 ? -15.260 5.839 26.630 1.00 92.38 826 GLY A O 1
ATOM 6478 N N . PHE A 1 827 ? -16.411 4.356 27.872 1.00 94.56 827 PHE A N 1
ATOM 6479 C CA . PHE A 1 827 ? -17.090 5.324 28.736 1.00 94.56 827 PHE A CA 1
ATOM 6480 C C . PHE A 1 827 ? -16.940 4.840 30.174 1.00 94.56 827 PHE A C 1
ATOM 6482 O O . PHE A 1 827 ? -17.352 3.719 30.480 1.00 94.56 827 PHE A O 1
ATOM 6489 N N . SER A 1 828 ? -16.339 5.639 31.056 1.00 93.94 828 SER A N 1
ATOM 6490 C CA . SER A 1 828 ? -16.091 5.205 32.436 1.00 93.94 828 SER A CA 1
ATOM 6491 C C . SER A 1 828 ? -17.390 5.085 33.232 1.00 93.94 828 SER A C 1
ATOM 6493 O O . SER A 1 828 ? -18.261 5.948 33.155 1.00 93.94 828 SER A O 1
ATOM 6495 N N . SER A 1 829 ? -17.522 4.033 34.045 1.00 94.56 829 SER A N 1
ATOM 6496 C CA . SER A 1 829 ? -18.551 3.978 35.092 1.00 94.56 829 SER A CA 1
ATOM 6497 C C . SER A 1 829 ? -18.115 4.595 36.424 1.00 94.56 829 SER A C 1
ATOM 6499 O O . SER A 1 829 ? -18.937 4.630 37.336 1.00 94.56 829 SER A O 1
ATOM 6501 N N . SER A 1 830 ? -16.863 5.048 36.571 1.00 90.50 830 SER A N 1
ATOM 6502 C CA . SER A 1 830 ? -16.352 5.588 37.843 1.00 90.50 830 SER A CA 1
ATOM 6503 C C . SER A 1 830 ? -16.980 6.937 38.194 1.00 90.50 830 SER A C 1
ATOM 6505 O O . SER A 1 830 ? -17.368 7.151 39.338 1.00 90.50 830 SER A O 1
ATOM 6507 N N . TYR A 1 831 ? -17.155 7.815 37.202 1.00 82.56 831 TYR A N 1
ATOM 6508 C CA . TYR A 1 831 ? -17.779 9.128 37.362 1.00 82.56 831 TYR A CA 1
ATOM 6509 C C . TYR A 1 831 ? -19.073 9.175 36.540 1.00 82.56 831 TYR A C 1
ATOM 6511 O O . TYR A 1 831 ? -19.074 8.923 35.340 1.00 82.56 831 TYR A O 1
ATOM 6519 N N . GLY A 1 832 ? -20.209 9.424 37.197 1.00 82.50 832 GLY A N 1
ATOM 6520 C CA . GLY A 1 832 ? -21.546 9.345 36.584 1.00 82.50 832 GLY A CA 1
ATOM 6521 C C . GLY A 1 832 ? -22.193 7.947 36.584 1.00 82.50 832 GLY A C 1
ATOM 6522 O O . GLY A 1 832 ? -23.399 7.837 36.352 1.00 82.50 832 GLY A O 1
ATOM 6523 N N . GLY A 1 833 ? -21.455 6.884 36.916 1.00 94.12 833 GLY A N 1
ATOM 6524 C CA . GLY A 1 833 ? -22.024 5.567 37.224 1.00 94.12 833 GLY A CA 1
ATOM 6525 C C . GLY A 1 833 ? -22.491 4.726 36.025 1.00 94.12 833 GLY A C 1
ATOM 6526 O O . GLY A 1 833 ? -22.594 5.173 34.882 1.00 94.12 833 GLY A O 1
ATOM 6527 N N . GLN A 1 834 ? -22.836 3.463 36.306 1.00 96.31 834 GLN A N 1
ATOM 6528 C CA . GLN A 1 834 ? -23.174 2.460 35.280 1.00 96.31 834 GLN A CA 1
ATOM 6529 C C . GLN A 1 834 ? -24.404 2.795 34.414 1.00 96.31 834 GLN A C 1
ATOM 6531 O O . GLN A 1 834 ? -24.559 2.216 33.341 1.00 96.31 834 GLN A O 1
ATOM 6536 N N . VAL A 1 835 ? -25.308 3.673 34.872 1.00 96.81 835 VAL A N 1
ATOM 6537 C CA . VAL A 1 835 ? -26.498 4.063 34.087 1.00 96.81 835 VAL A CA 1
ATOM 6538 C C . VAL A 1 835 ? -26.102 5.017 32.960 1.00 96.81 835 VAL A C 1
ATOM 6540 O O . VAL A 1 835 ? -26.503 4.797 31.820 1.00 96.81 835 VAL A O 1
ATOM 6543 N N . ASN A 1 836 ? -25.241 6.000 33.244 1.00 96.94 836 ASN A N 1
ATOM 6544 C CA . ASN A 1 836 ? -24.722 6.904 32.219 1.00 96.94 836 ASN A CA 1
ATOM 6545 C C . ASN A 1 836 ? -23.775 6.171 31.262 1.00 96.94 836 ASN A C 1
ATOM 6547 O O . ASN A 1 836 ? -23.942 6.309 30.059 1.00 96.94 836 ASN A O 1
ATOM 6551 N N . GLN A 1 837 ? -22.897 5.284 31.752 1.00 97.31 837 GLN A N 1
ATOM 6552 C CA . GLN A 1 837 ? -22.112 4.389 30.883 1.00 97.31 837 GLN A CA 1
ATOM 6553 C C . GLN A 1 837 ? -22.999 3.599 29.897 1.00 97.31 837 GLN A C 1
ATOM 6555 O O . GLN A 1 837 ? -22.672 3.486 28.716 1.00 97.31 837 GLN A O 1
ATOM 6560 N N . ALA A 1 838 ? -24.134 3.064 30.364 1.00 98.12 838 ALA A N 1
ATOM 6561 C CA . ALA A 1 838 ? -25.074 2.330 29.518 1.00 98.12 838 ALA A CA 1
ATOM 6562 C C . ALA A 1 838 ? -25.790 3.236 28.496 1.00 98.12 838 ALA A C 1
ATOM 6564 O O . ALA A 1 838 ? -25.940 2.841 27.340 1.00 98.12 838 ALA A O 1
ATOM 6565 N N . ALA A 1 839 ? -26.181 4.453 28.890 1.00 98.25 839 ALA A N 1
ATOM 6566 C CA . ALA A 1 839 ? -26.746 5.454 27.983 1.00 98.25 839 ALA A CA 1
ATOM 6567 C C . ALA A 1 839 ? -25.743 5.861 26.890 1.00 98.25 839 ALA A C 1
ATOM 6569 O O . ALA A 1 839 ? -26.082 5.844 25.707 1.00 98.25 839 ALA A O 1
ATOM 6570 N N . SER A 1 840 ? -24.494 6.143 27.272 1.00 97.62 840 SER A N 1
ATOM 6571 C CA . SER A 1 840 ? -23.416 6.535 26.360 1.00 97.62 840 SER A CA 1
ATOM 6572 C C . SER A 1 840 ? -23.104 5.445 25.352 1.00 97.62 840 SER A C 1
ATOM 6574 O O . SER A 1 840 ? -23.022 5.721 24.160 1.00 97.62 840 SER A O 1
ATOM 6576 N N . MET A 1 841 ? -23.012 4.193 25.803 1.00 97.94 841 MET A N 1
ATOM 6577 C CA . MET A 1 841 ? -22.772 3.055 24.918 1.00 97.94 841 MET A CA 1
ATOM 6578 C C . MET A 1 841 ? -23.844 2.942 23.822 1.00 97.94 841 MET A C 1
ATOM 6580 O O . MET A 1 841 ? -23.513 2.804 22.645 1.00 97.94 841 MET A O 1
ATOM 6584 N N . ALA A 1 842 ? -25.123 3.068 24.194 1.00 98.06 842 ALA A N 1
ATOM 6585 C CA . ALA A 1 842 ? -26.231 3.046 23.243 1.00 98.06 842 ALA A CA 1
ATOM 6586 C C . ALA A 1 842 ? -26.213 4.256 22.293 1.00 98.06 842 ALA A C 1
ATOM 6588 O O . ALA A 1 842 ? -26.312 4.081 21.079 1.00 98.06 842 ALA A O 1
ATOM 6589 N N . LEU A 1 843 ? -26.060 5.474 22.824 1.00 98.44 843 LEU A N 1
ATOM 6590 C CA . LEU A 1 843 ? -26.104 6.710 22.037 1.00 98.44 843 LEU A CA 1
ATOM 6591 C C . LEU A 1 843 ? -24.932 6.803 21.050 1.00 98.44 843 LEU A C 1
ATOM 6593 O O . LEU A 1 843 ? -25.131 7.118 19.877 1.00 98.44 843 LEU A O 1
ATOM 6597 N N . ALA A 1 844 ? -23.721 6.474 21.502 1.00 98.00 844 ALA A N 1
ATOM 6598 C CA . ALA A 1 844 ? -22.526 6.446 20.667 1.00 98.00 844 ALA A CA 1
ATOM 6599 C C . ALA A 1 844 ? -22.646 5.402 19.551 1.00 98.00 844 ALA A C 1
ATOM 6601 O O . ALA A 1 844 ? -22.382 5.718 18.387 1.00 98.00 844 ALA A O 1
ATOM 6602 N N . TYR A 1 845 ? -23.119 4.190 19.868 1.00 97.75 845 TYR A N 1
ATOM 6603 C CA . TYR A 1 845 ? -23.372 3.187 18.838 1.00 97.75 845 TYR A CA 1
ATOM 6604 C C . TYR A 1 845 ? -24.455 3.639 17.851 1.00 97.75 845 TYR A C 1
ATOM 6606 O O . TYR A 1 845 ? -24.302 3.424 16.653 1.00 97.75 845 TYR A O 1
ATOM 6614 N N . TYR A 1 846 ? -25.518 4.311 18.301 1.00 98.00 846 TYR A N 1
ATOM 6615 C CA . TYR A 1 846 ? -26.559 4.830 17.408 1.00 98.00 846 TYR A CA 1
ATOM 6616 C C . TYR A 1 846 ? -26.022 5.902 16.450 1.00 98.00 846 TYR A C 1
ATOM 6618 O O . TYR A 1 846 ? -26.313 5.824 15.253 1.00 98.00 846 TYR A O 1
ATOM 6626 N N . LYS A 1 847 ? -25.188 6.838 16.931 1.00 97.44 847 LYS A N 1
ATOM 6627 C CA . LYS A 1 847 ? -24.473 7.806 16.077 1.00 97.44 847 LYS A CA 1
ATOM 6628 C C . LYS A 1 847 ? -23.570 7.094 15.063 1.00 97.44 847 LYS A C 1
ATOM 6630 O O . LYS A 1 847 ? -23.686 7.336 13.864 1.00 97.44 847 LYS A O 1
ATOM 6635 N N . ALA A 1 848 ? -22.743 6.146 15.505 1.00 96.88 848 ALA A N 1
ATOM 6636 C CA . ALA A 1 848 ? -21.865 5.369 14.623 1.00 96.88 848 ALA A CA 1
ATOM 6637 C C . ALA A 1 848 ? -22.638 4.521 13.590 1.00 96.88 848 ALA A C 1
ATOM 6639 O O . ALA A 1 848 ? -22.243 4.428 12.425 1.00 96.88 848 ALA A O 1
ATOM 6640 N N . ALA A 1 849 ? -23.761 3.918 13.985 1.00 96.19 849 ALA A N 1
ATOM 6641 C CA . ALA A 1 849 ? -24.605 3.105 13.117 1.00 96.19 849 ALA A CA 1
ATOM 6642 C C . ALA A 1 849 ? -25.317 3.944 12.048 1.00 96.19 849 ALA A C 1
ATOM 6644 O O . ALA A 1 849 ? -25.316 3.539 10.886 1.00 96.19 849 ALA A O 1
ATOM 6645 N N . CYS A 1 850 ? -25.855 5.114 12.416 1.00 96.12 850 CYS A N 1
ATOM 6646 C CA . CYS A 1 850 ? -26.595 6.007 11.515 1.00 96.12 850 CYS A CA 1
ATOM 6647 C C . CYS A 1 850 ? -25.701 6.939 10.676 1.00 96.12 850 CYS A C 1
ATOM 6649 O O . CYS A 1 850 ? -26.182 7.507 9.699 1.00 96.12 850 CYS A O 1
ATOM 6651 N N . ASN A 1 851 ? -24.410 7.070 10.991 1.00 96.12 851 ASN A N 1
ATOM 6652 C CA . ASN A 1 851 ? -23.454 7.820 10.175 1.00 96.12 851 ASN A CA 1
ATOM 6653 C C . ASN A 1 851 ? -22.893 6.945 9.024 1.00 96.12 851 ASN A C 1
ATOM 6655 O O . ASN A 1 851 ? -22.278 5.908 9.295 1.00 96.12 851 ASN A O 1
ATOM 6659 N N . PRO A 1 852 ? -23.056 7.328 7.740 1.00 94.31 852 PRO A N 1
ATOM 6660 C CA . PRO A 1 852 ? -22.678 6.489 6.599 1.00 94.31 852 PRO A CA 1
ATOM 6661 C C . PRO A 1 852 ? -21.171 6.454 6.293 1.00 94.31 852 PRO A C 1
ATOM 6663 O O . PRO A 1 852 ? -20.764 5.637 5.470 1.00 94.31 852 PRO A O 1
ATOM 6666 N N . MET A 1 853 ? -20.333 7.285 6.928 1.00 96.50 853 MET A N 1
ATOM 6667 C CA . MET A 1 853 ? -18.864 7.272 6.760 1.00 96.50 853 MET A CA 1
ATOM 6668 C C . MET A 1 853 ? -18.150 6.320 7.731 1.00 96.50 853 MET A C 1
ATOM 6670 O O . MET A 1 853 ? -16.994 5.956 7.499 1.00 96.50 853 MET A O 1
ATOM 6674 N N . ILE A 1 854 ? -18.823 5.921 8.816 1.00 97.12 854 ILE A N 1
ATOM 6675 C CA . ILE A 1 854 ? -18.270 5.019 9.831 1.00 97.12 854 ILE A CA 1
ATOM 6676 C C . ILE A 1 854 ? -18.511 3.562 9.413 1.00 97.12 854 ILE A C 1
ATOM 6678 O O . ILE A 1 854 ? -19.655 3.140 9.223 1.00 97.12 854 ILE A O 1
ATOM 6682 N N . ASP A 1 855 ? -17.439 2.780 9.286 1.00 95.69 855 ASP A N 1
ATOM 6683 C CA . ASP A 1 855 ? -17.483 1.362 8.910 1.00 95.69 855 ASP A CA 1
ATOM 6684 C C . ASP A 1 855 ? -17.643 0.427 10.125 1.00 95.69 855 ASP A C 1
ATOM 6686 O O . ASP A 1 855 ? -18.287 -0.613 9.975 1.00 95.69 855 ASP A O 1
ATOM 6690 N N . GLY A 1 856 ? -17.129 0.799 11.306 1.00 96.38 856 GLY A N 1
ATOM 6691 C CA . GLY A 1 856 ? -17.132 -0.015 12.534 1.00 96.38 856 GLY A CA 1
ATOM 6692 C C . GLY A 1 856 ? -17.038 0.816 13.825 1.00 96.38 856 GLY A C 1
ATOM 6693 O O . GLY A 1 856 ? -16.652 1.984 13.775 1.00 96.38 856 GLY A O 1
ATOM 6694 N N . PHE A 1 857 ? -17.419 0.208 14.953 1.00 97.88 857 PHE A N 1
ATOM 6695 C CA . PHE A 1 857 ? -17.419 0.766 16.314 1.00 97.88 857 PHE A CA 1
ATOM 6696 C C . PHE A 1 857 ? -16.962 -0.309 17.311 1.00 97.88 857 PHE A C 1
ATOM 6698 O O . PHE A 1 857 ? -17.680 -1.290 17.540 1.00 97.88 857 PHE A O 1
ATOM 6705 N N . ILE A 1 858 ? -15.765 -0.142 17.872 1.00 98.25 858 ILE A N 1
ATOM 6706 C CA . ILE A 1 858 ? -15.086 -1.112 18.738 1.00 98.25 858 ILE A CA 1
ATOM 6707 C C . ILE A 1 858 ? -14.980 -0.576 20.162 1.00 98.25 858 ILE A C 1
ATOM 6709 O O . ILE A 1 858 ? -14.519 0.542 20.369 1.00 98.25 858 ILE A O 1
ATOM 6713 N N . ILE A 1 859 ? -15.315 -1.404 21.154 1.00 96.56 859 ILE A N 1
ATOM 6714 C CA . ILE A 1 859 ? -15.182 -1.004 22.559 1.00 96.56 859 ILE A CA 1
ATOM 6715 C C . ILE A 1 859 ? -13.931 -1.541 23.267 1.00 96.56 859 ILE A C 1
ATOM 6717 O O . ILE A 1 859 ? -13.530 -2.697 23.083 1.00 96.56 859 ILE A O 1
ATOM 6721 N N . ARG A 1 860 ? -13.410 -0.697 24.161 1.00 87.31 860 ARG A N 1
ATOM 6722 C CA . ARG A 1 860 ? -12.582 -1.009 25.331 1.00 87.31 860 ARG A CA 1
ATOM 6723 C C . ARG A 1 860 ? -13.527 -0.957 26.544 1.00 87.31 860 ARG A C 1
ATOM 6725 O O . ARG A 1 860 ? -14.119 0.085 26.796 1.00 87.31 860 ARG A O 1
ATOM 6732 N N . SER A 1 861 ? -13.790 -2.030 27.285 1.00 90.81 861 SER A N 1
ATOM 6733 C CA . SER A 1 861 ? -13.257 -3.403 27.234 1.00 90.81 861 SER A CA 1
ATOM 6734 C C . SER A 1 861 ? -14.336 -4.435 27.642 1.00 90.81 861 SER A C 1
ATOM 6736 O O . SER A 1 861 ? -15.462 -4.080 28.002 1.00 90.81 861 SER A O 1
ATOM 6738 N N . TYR A 1 862 ? -14.023 -5.737 27.617 1.00 95.75 862 TYR A N 1
ATOM 6739 C CA . TYR A 1 862 ? -14.937 -6.779 28.121 1.00 95.75 862 TYR A CA 1
ATOM 6740 C C . TYR A 1 862 ? -15.056 -6.776 29.662 1.00 95.75 862 TYR A C 1
ATOM 6742 O O . TYR A 1 862 ? -16.164 -6.889 30.194 1.00 95.75 862 TYR A O 1
ATOM 6750 N N . MET A 1 863 ? -13.942 -6.587 30.377 1.00 95.75 863 MET A N 1
ATOM 6751 C CA . MET A 1 863 ? -13.857 -6.474 31.843 1.00 95.75 863 MET A CA 1
ATOM 6752 C C . MET A 1 863 ? -13.037 -5.246 32.241 1.00 95.75 863 MET A C 1
ATOM 6754 O O . MET A 1 863 ? -12.072 -4.908 31.561 1.00 95.75 863 MET A O 1
ATOM 6758 N N . ASP A 1 864 ? -13.405 -4.609 33.353 1.00 96.00 864 ASP A N 1
ATOM 6759 C CA . ASP A 1 864 ? -12.626 -3.528 33.962 1.00 96.00 864 ASP A CA 1
ATOM 6760 C C . ASP A 1 864 ? -11.193 -3.968 34.278 1.00 96.00 864 ASP A C 1
ATOM 6762 O O . ASP A 1 864 ? -10.970 -4.920 35.031 1.00 96.00 864 ASP A O 1
ATOM 6766 N N . GLU A 1 865 ? -10.228 -3.213 33.774 1.00 92.12 865 GLU A N 1
ATOM 6767 C CA . GLU A 1 865 ? -8.806 -3.466 33.974 1.00 92.12 865 GLU A CA 1
ATOM 6768 C C . GLU A 1 865 ? -8.340 -2.726 35.229 1.00 92.12 865 GLU A C 1
ATOM 6770 O O . GLU A 1 865 ? -8.475 -1.507 35.326 1.00 92.12 865 GLU A O 1
ATOM 6775 N N . SER A 1 866 ? -7.776 -3.434 36.210 1.00 90.62 866 SER A N 1
ATOM 6776 C CA . SER A 1 866 ? -7.502 -2.867 37.544 1.00 90.62 866 SER A CA 1
ATOM 6777 C C . SER A 1 866 ? -6.607 -1.619 37.527 1.00 90.62 866 SER A C 1
ATOM 6779 O O . SER A 1 866 ? -6.699 -0.780 38.421 1.00 90.62 866 SER A O 1
ATOM 6781 N N . HIS A 1 867 ? -5.751 -1.480 36.509 1.00 88.19 867 HIS A N 1
ATOM 6782 C CA . HIS A 1 867 ? -4.880 -0.318 36.324 1.00 88.19 867 HIS A CA 1
ATOM 6783 C C . HIS A 1 867 ? -5.586 0.874 35.649 1.00 88.19 867 HIS A C 1
ATOM 6785 O O . HIS A 1 867 ? -5.221 2.016 35.916 1.00 88.19 867 HIS A O 1
ATOM 6791 N N . GLU A 1 868 ? -6.614 0.639 34.829 1.00 90.19 868 GLU A N 1
ATOM 6792 C CA . GLU A 1 868 ? -7.484 1.681 34.260 1.00 90.19 868 GLU A CA 1
ATOM 6793 C C . GLU A 1 868 ? -8.470 2.180 35.328 1.00 90.19 868 GLU A C 1
ATOM 6795 O O . GLU A 1 868 ? -8.603 3.383 35.549 1.00 90.19 868 GLU A O 1
ATOM 6800 N N . VAL A 1 869 ? -9.073 1.266 36.099 1.00 91.12 869 VAL A N 1
ATOM 6801 C CA . VAL A 1 869 ? -9.945 1.601 37.243 1.00 91.12 869 VAL A CA 1
ATOM 6802 C C . VAL A 1 869 ? -9.222 2.485 38.261 1.00 91.12 869 VAL A C 1
ATOM 6804 O O . VAL A 1 869 ? -9.805 3.458 38.738 1.00 91.12 869 VAL A O 1
ATOM 6807 N N . ALA A 1 870 ? -7.946 2.202 38.550 1.00 89.75 870 ALA A N 1
ATOM 6808 C CA . ALA A 1 870 ? -7.111 3.011 39.442 1.00 89.75 870 ALA A CA 1
ATOM 6809 C C . ALA A 1 870 ? -6.844 4.445 38.933 1.00 89.75 870 ALA A C 1
ATOM 6811 O O . ALA A 1 870 ? -6.470 5.305 39.724 1.00 89.75 870 ALA A O 1
ATOM 6812 N N . GLN A 1 871 ? -7.062 4.707 37.640 1.00 87.50 871 GLN A N 1
ATOM 6813 C CA . GLN A 1 871 ? -7.006 6.031 37.004 1.00 87.50 871 GLN A CA 1
ATOM 6814 C C . GLN A 1 871 ? -8.409 6.646 36.811 1.00 87.50 871 GLN A C 1
ATOM 6816 O O . GLN A 1 871 ? -8.565 7.647 36.118 1.00 87.50 871 GLN A O 1
ATOM 6821 N N . GLY A 1 872 ? -9.458 6.044 37.387 1.00 91.12 872 GLY A N 1
ATOM 6822 C CA . GLY A 1 872 ? -10.837 6.505 37.218 1.00 91.12 872 GLY A CA 1
ATOM 6823 C C . GLY A 1 872 ? -11.522 6.021 35.934 1.00 91.12 872 GLY A C 1
ATOM 6824 O O . GLY A 1 872 ? -12.593 6.525 35.590 1.00 91.12 872 GLY A O 1
ATOM 6825 N N . LEU A 1 873 ? -10.954 5.035 35.236 1.00 92.50 873 LEU A N 1
ATOM 6826 C CA . LEU A 1 873 ? -11.411 4.541 33.933 1.00 92.50 873 LEU A CA 1
ATOM 6827 C C . LEU A 1 873 ? -11.995 3.122 34.047 1.00 92.50 873 LEU A C 1
ATOM 6829 O O . LEU A 1 873 ? -11.418 2.141 33.593 1.00 92.50 873 LEU A O 1
ATOM 6833 N N . ALA A 1 874 ? -13.175 2.995 34.660 1.00 95.19 874 ALA A N 1
ATOM 6834 C CA . ALA A 1 874 ? -13.916 1.731 34.711 1.00 95.19 874 ALA A CA 1
ATOM 6835 C C . ALA A 1 874 ? -14.704 1.502 33.404 1.00 95.19 874 ALA A C 1
ATOM 6837 O O . ALA A 1 874 ? -15.938 1.605 33.380 1.00 95.19 874 ALA A O 1
ATOM 6838 N N . LEU A 1 875 ? -13.986 1.254 32.305 1.00 94.62 875 LEU A N 1
ATOM 6839 C CA . LEU A 1 875 ? -14.520 1.183 30.935 1.00 94.62 875 LEU A CA 1
ATOM 6840 C C . LEU A 1 875 ? -15.255 -0.133 30.605 1.00 94.62 875 LEU A C 1
ATOM 6842 O O . LEU A 1 875 ? -16.034 -0.179 29.653 1.00 94.62 875 LEU A O 1
ATOM 6846 N N . GLY A 1 876 ? -15.032 -1.205 31.369 1.00 95.88 876 GLY A N 1
ATOM 6847 C CA . GLY A 1 876 ? -15.428 -2.563 30.986 1.00 95.88 876 GLY A CA 1
ATOM 6848 C C . GLY A 1 876 ? -16.931 -2.847 31.056 1.00 95.88 876 GLY A C 1
ATOM 6849 O O . GLY A 1 876 ? -17.643 -2.273 31.882 1.00 95.88 876 GLY A O 1
ATOM 6850 N N . LEU A 1 877 ? -17.426 -3.788 30.239 1.00 97.69 877 LEU A N 1
ATOM 6851 C CA . LEU A 1 877 ? -18.820 -4.267 30.312 1.00 97.69 877 LEU A CA 1
ATOM 6852 C C . LEU A 1 877 ? -19.130 -5.046 31.604 1.00 97.69 877 LEU A C 1
ATOM 6854 O O . LEU A 1 877 ? -20.263 -5.042 32.097 1.00 97.69 877 LEU A O 1
ATOM 6858 N N . LYS A 1 878 ? -18.127 -5.745 32.130 1.00 97.31 878 LYS A N 1
ATOM 6859 C CA . LYS A 1 878 ? -18.111 -6.437 33.424 1.00 97.31 878 LYS A CA 1
ATOM 6860 C C . LYS A 1 878 ? -17.128 -5.720 34.361 1.00 97.31 878 LYS A C 1
ATOM 6862 O O . LYS A 1 878 ? -16.204 -5.059 33.893 1.00 97.31 878 LYS A O 1
ATOM 6867 N N . THR A 1 879 ? -17.302 -5.846 35.674 1.00 96.12 879 THR A N 1
ATOM 6868 C CA . THR A 1 879 ? -16.261 -5.445 36.639 1.00 96.12 879 THR A CA 1
ATOM 6869 C C . THR A 1 879 ? -15.067 -6.403 36.575 1.00 96.12 879 THR A C 1
ATOM 6871 O O . THR A 1 879 ? -15.170 -7.478 35.982 1.00 96.12 879 THR A O 1
ATOM 6874 N N . SER A 1 880 ? -13.951 -6.062 37.226 1.00 93.56 880 SER A N 1
ATOM 6875 C CA . SER A 1 880 ? -12.739 -6.899 37.272 1.00 93.56 880 SER A CA 1
ATOM 6876 C C . SER A 1 880 ? -12.982 -8.284 37.891 1.00 93.56 880 SER A C 1
ATOM 6878 O O . SER A 1 880 ? -12.267 -9.231 37.591 1.00 93.56 880 SER A O 1
ATOM 6880 N N . ASN A 1 881 ? -14.048 -8.428 38.689 1.00 92.88 881 ASN A N 1
ATOM 6881 C CA . ASN A 1 881 ? -14.496 -9.697 39.273 1.00 92.88 881 ASN A CA 1
ATOM 6882 C C . ASN A 1 881 ? -15.548 -10.408 38.386 1.00 92.88 881 ASN A C 1
ATOM 6884 O O . ASN A 1 881 ? -16.372 -11.171 38.886 1.00 92.88 881 ASN A O 1
ATOM 6888 N N . GLY A 1 882 ? -15.620 -10.089 37.089 1.00 93.88 882 GLY A N 1
ATOM 6889 C CA . GLY A 1 882 ? -16.526 -10.709 36.112 1.00 93.88 882 GLY A CA 1
ATOM 6890 C C . GLY A 1 882 ? -18.016 -10.342 36.228 1.00 93.88 882 GLY A C 1
ATOM 6891 O O . GLY A 1 882 ? -18.809 -10.740 35.370 1.00 93.88 882 GLY A O 1
ATOM 6892 N N . LYS A 1 883 ? -18.433 -9.566 37.240 1.00 96.56 883 LYS A N 1
ATOM 6893 C CA . LYS A 1 883 ? -19.844 -9.194 37.450 1.00 96.56 883 LYS A CA 1
ATOM 6894 C C . LYS A 1 883 ? -20.320 -8.236 36.355 1.00 96.56 883 LYS A C 1
ATOM 6896 O O . LYS A 1 883 ? -19.763 -7.155 36.187 1.00 96.56 883 LYS A O 1
ATOM 6901 N N . ALA A 1 884 ? -21.379 -8.605 35.636 1.00 97.62 884 ALA A N 1
ATOM 6902 C CA . ALA A 1 884 ? -21.962 -7.767 34.588 1.00 97.62 884 ALA A CA 1
ATOM 6903 C C . ALA A 1 884 ? -22.452 -6.412 35.134 1.00 97.62 884 ALA A C 1
ATOM 6905 O O . ALA A 1 884 ? -23.194 -6.358 36.119 1.00 97.62 884 ALA A O 1
ATOM 6906 N N . LYS A 1 885 ? -22.061 -5.320 34.468 1.00 97.56 885 LYS A N 1
ATOM 6907 C CA . LYS A 1 885 ? -22.611 -3.978 34.700 1.00 97.56 885 LYS A CA 1
ATOM 6908 C C . LYS A 1 885 ? -23.902 -3.780 33.907 1.00 97.56 885 LYS A C 1
ATOM 6910 O O . LYS A 1 885 ? -24.181 -4.518 32.959 1.00 97.56 885 LYS A O 1
ATOM 6915 N N . LYS A 1 886 ? -24.648 -2.710 34.206 1.00 96.56 886 LYS A N 1
ATOM 6916 C CA . LYS A 1 886 ? -25.857 -2.318 33.445 1.00 96.56 886 LYS A CA 1
ATOM 6917 C C . LYS A 1 886 ? -25.616 -2.202 31.927 1.00 96.56 886 LYS A C 1
ATOM 6919 O O . LYS A 1 886 ? -26.501 -2.549 31.149 1.00 96.56 886 LYS A O 1
ATOM 6924 N N . VAL A 1 887 ? -24.417 -1.790 31.500 1.00 97.81 887 VAL A N 1
ATOM 6925 C CA . VAL A 1 887 ? -24.048 -1.673 30.077 1.00 97.81 887 VAL A CA 1
ATOM 6926 C C . VAL A 1 887 ? -23.925 -3.019 29.342 1.00 97.81 887 VAL A C 1
ATOM 6928 O O . VAL A 1 887 ? -24.114 -3.046 28.129 1.00 97.81 887 VAL A O 1
ATOM 6931 N N . TYR A 1 888 ? -23.685 -4.149 30.025 1.00 98.06 888 TYR A N 1
ATOM 6932 C CA . TYR A 1 888 ? -23.470 -5.453 29.367 1.00 98.06 888 TYR A CA 1
ATOM 6933 C C . TYR A 1 888 ? -24.657 -5.863 28.481 1.00 98.06 888 TYR A C 1
ATOM 6935 O O . TYR A 1 888 ? -24.477 -6.199 27.310 1.00 98.06 888 TYR A O 1
ATOM 6943 N N . ASN A 1 889 ? -25.885 -5.771 29.005 1.00 97.00 889 ASN A N 1
ATOM 6944 C CA . ASN A 1 889 ? -27.089 -6.098 28.236 1.00 97.00 889 ASN A CA 1
ATOM 6945 C C . ASN A 1 889 ? -27.420 -5.042 27.172 1.00 97.00 889 ASN A C 1
ATOM 6947 O O . ASN A 1 889 ? -27.937 -5.406 26.121 1.00 97.00 889 ASN A O 1
ATOM 6951 N N . VAL A 1 890 ? -27.077 -3.766 27.387 1.00 98.00 890 VAL A N 1
ATOM 6952 C CA . VAL A 1 890 ? -27.167 -2.748 26.327 1.00 98.00 890 VAL A CA 1
ATOM 6953 C C . VAL A 1 890 ? -26.259 -3.137 25.162 1.00 98.00 890 VAL A C 1
ATOM 6955 O O . VAL A 1 890 ? -26.744 -3.342 24.053 1.00 98.00 890 VAL A O 1
ATOM 6958 N N . PHE A 1 891 ? -24.965 -3.342 25.412 1.00 98.06 891 PHE A N 1
ATOM 6959 C CA . PHE A 1 891 ? -24.000 -3.689 24.369 1.00 98.06 891 PHE A CA 1
ATOM 6960 C C . PHE A 1 891 ? -24.358 -4.992 23.635 1.00 98.06 891 PHE A C 1
ATOM 6962 O O . PHE A 1 891 ? -24.207 -5.087 22.419 1.00 98.06 891 PHE A O 1
ATOM 6969 N N . ARG A 1 892 ? -24.886 -5.993 24.351 1.00 97.12 892 ARG A N 1
ATOM 6970 C CA . ARG A 1 892 ? -25.274 -7.296 23.782 1.00 97.12 892 ARG A CA 1
ATOM 6971 C C . ARG A 1 892 ? -26.456 -7.238 22.801 1.00 97.12 892 ARG A C 1
ATOM 6973 O O . ARG A 1 892 ? -26.623 -8.183 22.030 1.00 97.12 892 ARG A O 1
ATOM 6980 N N . TYR A 1 893 ? -27.276 -6.183 22.841 1.00 97.19 893 TYR A N 1
ATOM 6981 C CA . TYR A 1 893 ? -28.530 -6.097 22.078 1.00 97.19 893 TYR A CA 1
ATOM 6982 C C . TYR A 1 893 ? -28.755 -4.780 21.317 1.00 97.19 893 TYR A C 1
ATOM 6984 O O . TYR A 1 893 ? -29.683 -4.718 20.506 1.00 97.19 893 TYR A O 1
ATOM 6992 N N . MET A 1 894 ? -27.938 -3.742 21.523 1.00 96.69 894 MET A N 1
ATOM 6993 C CA . MET A 1 894 ? -28.143 -2.408 20.934 1.00 96.69 894 MET A CA 1
ATOM 6994 C C . MET A 1 894 ? -28.096 -2.361 19.397 1.00 96.69 894 MET A C 1
ATOM 6996 O O . MET A 1 894 ? -28.585 -1.398 18.815 1.00 96.69 894 MET A O 1
ATOM 7000 N N . ASP A 1 895 ? -27.580 -3.392 18.733 1.00 95.88 895 ASP A N 1
ATOM 7001 C CA . ASP A 1 895 ? -27.536 -3.551 17.274 1.00 95.88 895 ASP A CA 1
ATOM 7002 C C . ASP A 1 895 ? -28.542 -4.582 16.726 1.00 95.88 895 ASP A C 1
ATOM 7004 O O . ASP A 1 895 ? -28.471 -4.962 15.561 1.00 95.88 895 ASP A O 1
ATOM 7008 N N . SER A 1 896 ? -29.487 -5.040 17.551 1.00 94.81 896 SER A N 1
ATOM 7009 C CA . SER A 1 896 ? -30.529 -6.000 17.162 1.00 94.81 896 SER A CA 1
ATOM 7010 C C . SER A 1 896 ? -31.865 -5.326 16.821 1.00 94.81 896 SER A C 1
ATOM 7012 O O . SER A 1 896 ? -32.109 -4.174 17.180 1.00 94.81 896 SER A O 1
ATOM 7014 N N . SER A 1 897 ? -32.788 -6.062 16.195 1.00 93.31 897 SER A N 1
ATOM 7015 C CA . SER A 1 897 ? -34.185 -5.621 16.033 1.00 93.31 897 SER A CA 1
ATOM 7016 C C . SER A 1 897 ? -34.868 -5.316 17.375 1.00 93.31 897 SER A C 1
ATOM 7018 O O . SER A 1 897 ? -35.723 -4.438 17.446 1.00 93.31 897 SER A O 1
ATOM 7020 N N . SER A 1 898 ? -34.443 -5.972 18.460 1.00 93.69 898 SER A N 1
ATOM 7021 C CA . SER A 1 898 ? -34.909 -5.724 19.830 1.00 93.69 898 SER A CA 1
ATOM 7022 C C . SER A 1 898 ? -34.181 -4.578 20.551 1.00 93.69 898 SER A C 1
ATOM 7024 O O . SER A 1 898 ? -34.369 -4.428 21.755 1.00 93.69 898 SER A O 1
ATOM 7026 N N . SER A 1 899 ? -33.351 -3.778 19.870 1.00 96.00 899 SER A N 1
ATOM 7027 C CA . SER A 1 899 ? -32.471 -2.765 20.484 1.00 96.00 899 SER A CA 1
ATOM 7028 C C . SER A 1 899 ? -33.175 -1.854 21.505 1.00 96.00 899 SER A C 1
ATOM 7030 O O . SER A 1 899 ? -32.734 -1.772 22.653 1.00 96.00 899 SER A O 1
ATOM 7032 N N . LEU A 1 900 ? -34.325 -1.267 21.144 1.00 96.38 900 LEU A N 1
ATOM 7033 C CA . LEU A 1 900 ? -35.074 -0.344 22.015 1.00 96.38 900 LEU A CA 1
ATOM 7034 C C . LEU A 1 900 ? -35.537 -0.975 23.341 1.00 96.38 900 LEU A C 1
ATOM 7036 O O . LEU A 1 900 ? -35.544 -0.287 24.360 1.00 96.38 900 LEU A O 1
ATOM 7040 N N . LYS A 1 901 ? -35.794 -2.294 23.383 1.00 97.00 901 LYS A N 1
ATOM 7041 C CA . LYS A 1 901 ? -36.134 -3.032 24.620 1.00 97.00 901 LYS A CA 1
ATOM 7042 C C . LYS A 1 901 ? -35.046 -2.916 25.698 1.00 97.00 901 LYS A C 1
ATOM 7044 O O . LYS A 1 901 ? -35.346 -3.039 26.883 1.00 97.00 901 LYS A O 1
ATOM 7049 N N . TYR A 1 902 ? -33.796 -2.691 25.293 1.00 97.06 902 TYR A N 1
ATOM 7050 C CA . TYR A 1 902 ? -32.641 -2.589 26.187 1.00 97.06 902 TYR A CA 1
ATOM 7051 C C . TYR A 1 902 ? -32.120 -1.154 26.336 1.00 97.06 902 TYR A C 1
ATOM 7053 O O . TYR A 1 902 ? -31.528 -0.837 27.365 1.00 97.06 902 TYR A O 1
ATOM 7061 N N . THR A 1 903 ? -32.341 -0.284 25.346 1.00 98.00 903 THR A N 1
ATOM 7062 C CA . THR A 1 903 ? -31.798 1.084 25.324 1.00 98.00 903 THR A CA 1
ATOM 7063 C C . THR A 1 903 ? -32.809 2.166 25.703 1.00 98.00 903 THR A C 1
ATOM 7065 O O . THR A 1 903 ? -32.428 3.109 26.392 1.00 98.00 903 THR A O 1
ATOM 7068 N N . GLU A 1 904 ? -34.081 2.070 25.301 1.00 97.19 904 GLU A N 1
ATOM 7069 C CA . GLU A 1 904 ? -34.974 3.240 25.236 1.00 97.19 904 GLU A CA 1
ATOM 7070 C C . GLU A 1 904 ? -35.286 3.828 26.616 1.00 97.19 904 GLU A C 1
ATOM 7072 O O . GLU A 1 904 ? -35.154 5.033 26.808 1.00 97.19 904 GLU A O 1
ATOM 7077 N N . LYS A 1 905 ? -35.570 2.992 27.625 1.00 97.44 905 LYS A N 1
ATOM 7078 C CA . LYS A 1 905 ? -35.765 3.465 29.010 1.00 97.44 905 LYS A CA 1
ATOM 7079 C C . LYS A 1 905 ? -34.521 4.167 29.572 1.00 97.44 905 LYS A C 1
ATOM 7081 O O . LYS A 1 905 ? -34.656 5.111 30.347 1.00 97.44 905 LYS A O 1
ATOM 7086 N N . ILE A 1 906 ? -33.318 3.726 29.200 1.00 97.38 906 ILE A N 1
ATOM 7087 C CA . ILE A 1 906 ? -32.051 4.305 29.674 1.00 97.38 906 ILE A CA 1
ATOM 7088 C C . ILE A 1 906 ? -31.754 5.615 28.931 1.00 97.38 906 ILE A C 1
ATOM 7090 O O . ILE A 1 906 ? -31.423 6.613 29.562 1.00 97.38 906 ILE A O 1
ATOM 7094 N N . LEU A 1 907 ? -31.937 5.642 27.609 1.00 98.12 907 LEU A N 1
ATOM 7095 C CA . LEU A 1 907 ? -31.751 6.844 26.797 1.00 98.12 907 LEU A CA 1
ATOM 7096 C C . LEU A 1 907 ? -32.762 7.938 27.172 1.00 98.12 907 LEU A C 1
ATOM 7098 O O . LEU A 1 907 ? -32.353 9.055 27.475 1.00 98.12 907 LEU A O 1
ATOM 7102 N N . ASN A 1 908 ? -34.056 7.618 27.262 1.00 97.69 908 ASN A N 1
ATOM 7103 C CA . ASN A 1 908 ? -35.090 8.581 27.658 1.00 97.69 908 ASN A CA 1
ATOM 7104 C C . ASN A 1 908 ? -34.819 9.171 29.057 1.00 97.69 908 ASN A C 1
ATOM 7106 O O . ASN A 1 908 ? -35.030 10.360 29.262 1.00 97.69 908 ASN A O 1
ATOM 7110 N N . SER A 1 909 ? -34.322 8.368 30.010 1.00 96.50 909 SER A N 1
ATOM 7111 C CA . SER A 1 909 ? -34.106 8.810 31.401 1.00 96.50 909 SER A CA 1
ATOM 7112 C C . SER A 1 909 ? -32.757 9.477 31.688 1.00 96.50 909 SER A C 1
ATOM 7114 O O . SER A 1 909 ? -32.609 10.066 32.756 1.00 96.50 909 SER A O 1
ATOM 7116 N N . GLN A 1 910 ? -31.758 9.385 30.803 1.00 96.38 910 GLN A N 1
ATOM 7117 C CA . GLN A 1 910 ? -30.443 10.032 30.996 1.00 96.38 910 GLN A CA 1
ATOM 7118 C C . GLN A 1 910 ? -30.126 11.106 29.944 1.00 96.38 910 GLN A C 1
ATOM 7120 O O . GLN A 1 910 ? -29.383 12.038 30.238 1.00 96.38 910 GLN A O 1
ATOM 7125 N N . VAL A 1 911 ? -30.685 10.977 28.737 1.00 96.88 911 VAL A N 1
ATOM 7126 C CA . VAL A 1 911 ? -30.402 11.822 27.563 1.00 96.88 911 VAL A CA 1
ATOM 7127 C C . VAL A 1 911 ? -31.628 12.654 27.149 1.00 96.88 911 VAL A C 1
ATOM 7129 O O . VAL A 1 911 ? -31.483 13.690 26.508 1.00 96.88 911 VAL A O 1
ATOM 7132 N N . GLY A 1 912 ? -32.848 12.225 27.495 1.00 95.69 912 GLY A N 1
ATOM 7133 C CA . GLY A 1 912 ? -34.078 12.898 27.073 1.00 95.69 912 GLY A CA 1
ATOM 7134 C C . GLY A 1 912 ? -34.336 12.710 25.576 1.00 95.69 912 GLY A C 1
ATOM 7135 O O . GLY A 1 912 ? -34.581 11.589 25.127 1.00 95.69 912 GLY A O 1
ATOM 7136 N N . ASN A 1 913 ? -34.265 13.788 24.786 1.00 93.50 913 ASN A N 1
ATOM 7137 C CA . ASN A 1 913 ? -34.516 13.776 23.336 1.00 93.50 913 ASN A CA 1
ATOM 7138 C C . ASN A 1 913 ? -33.329 13.206 22.524 1.00 93.50 913 ASN A C 1
ATOM 7140 O O . ASN A 1 913 ? -32.769 13.844 21.631 1.00 93.50 913 ASN A O 1
ATOM 7144 N N . TRP A 1 914 ? -32.932 11.971 22.825 1.00 96.94 914 TRP A N 1
ATOM 7145 C CA . TRP A 1 914 ? -31.781 11.306 22.206 1.00 96.94 914 TRP A CA 1
ATOM 7146 C C . TRP A 1 914 ? -31.909 11.115 20.688 1.00 96.94 914 TRP A C 1
ATOM 7148 O O . TRP A 1 914 ? -30.893 11.044 19.999 1.00 96.94 914 TRP A O 1
ATOM 7158 N N . LYS A 1 915 ? -33.138 11.048 20.153 1.00 96.44 915 LYS A N 1
ATOM 7159 C CA . LYS A 1 915 ? -33.404 10.886 18.711 1.00 96.44 915 LYS A CA 1
ATOM 7160 C C . LYS A 1 915 ? -32.889 12.094 17.914 1.00 96.44 915 LYS A C 1
ATOM 7162 O O . LYS A 1 915 ? -32.373 11.908 16.817 1.00 96.44 915 LYS A O 1
ATOM 7167 N N . PHE A 1 916 ? -32.931 13.298 18.492 1.00 95.56 916 PHE A N 1
ATOM 7168 C CA . PHE A 1 916 ? -32.360 14.518 17.905 1.00 95.56 916 PHE A CA 1
ATOM 7169 C C . PHE A 1 916 ? -30.819 14.504 17.864 1.00 95.56 916 PHE A C 1
ATOM 7171 O O . PHE A 1 916 ? -30.214 15.028 16.932 1.00 95.56 916 PHE A O 1
ATOM 7178 N N . LEU A 1 917 ? -30.170 13.844 18.831 1.00 95.94 917 LEU A N 1
ATOM 7179 C CA . LEU A 1 917 ? -28.704 13.732 18.917 1.00 95.94 917 LEU A CA 1
ATOM 7180 C C . LEU A 1 917 ? -28.102 12.657 17.991 1.00 95.94 917 LEU A C 1
ATOM 7182 O O . LEU A 1 917 ? -26.876 12.516 17.925 1.00 95.94 917 LEU A O 1
ATOM 7186 N N . VAL A 1 918 ? -28.946 11.911 17.269 1.00 96.75 918 VAL A N 1
ATOM 7187 C CA . VAL A 1 918 ? -28.560 10.892 16.283 1.00 96.75 918 VAL A CA 1
ATOM 7188 C C . VAL A 1 918 ? -29.087 11.304 14.899 1.00 96.75 918 VAL A C 1
ATOM 7190 O O . VAL A 1 918 ? -30.191 10.904 14.514 1.00 96.75 918 VAL A O 1
ATOM 7193 N N . PRO A 1 919 ? -28.320 12.097 14.123 1.00 93.12 919 PRO A N 1
ATOM 7194 C CA . PRO A 1 919 ? -28.742 12.564 12.807 1.00 93.12 919 PRO A CA 1
ATOM 7195 C C . PRO A 1 919 ? -29.182 11.414 11.894 1.00 93.12 919 PRO A C 1
ATOM 7197 O O . PRO A 1 919 ? -28.456 10.444 11.673 1.00 93.12 919 PRO A O 1
ATOM 7200 N N . GLY A 1 920 ? -30.403 11.515 11.368 1.00 90.62 920 GLY A N 1
ATOM 7201 C CA . GLY A 1 920 ? -30.974 10.489 10.499 1.00 90.62 920 GLY A CA 1
ATOM 7202 C C . GLY A 1 920 ? -31.287 9.156 11.191 1.00 90.62 920 GLY A C 1
ATOM 7203 O O . GLY A 1 920 ? -31.281 8.126 10.510 1.00 90.62 920 GLY A O 1
ATOM 7204 N N . TYR A 1 921 ? -31.567 9.134 12.499 1.00 95.25 921 TYR A N 1
ATOM 7205 C CA . TYR A 1 921 ? -32.007 7.917 13.185 1.00 95.25 921 TYR A CA 1
ATOM 7206 C C . TYR A 1 921 ? -33.190 7.236 12.475 1.00 95.25 921 TYR A C 1
ATOM 7208 O O . TYR A 1 921 ? -34.247 7.827 12.258 1.00 95.25 921 TYR A O 1
ATOM 7216 N N . LYS A 1 922 ? -33.027 5.946 12.169 1.00 92.69 922 LYS A N 1
ATOM 7217 C CA . LYS A 1 922 ? -34.111 5.001 11.862 1.00 92.69 922 LYS A CA 1
ATOM 7218 C C . LYS A 1 922 ? -33.737 3.671 12.510 1.00 92.69 922 LYS A C 1
ATOM 7220 O O . LYS A 1 922 ? -32.585 3.261 12.391 1.00 92.69 922 LYS A O 1
ATOM 7225 N N . ALA A 1 923 ? -34.674 2.960 13.139 1.00 91.06 923 ALA A N 1
ATOM 7226 C CA . ALA A 1 923 ? -34.357 1.699 13.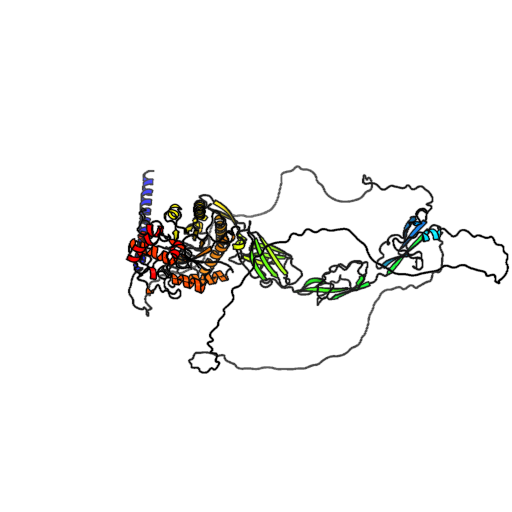824 1.00 91.06 923 ALA A CA 1
ATOM 7227 C C . ALA A 1 923 ? -33.647 0.684 12.898 1.00 91.06 923 ALA A C 1
ATOM 7229 O O . ALA A 1 923 ? -32.656 0.073 13.284 1.00 91.06 923 ALA A O 1
ATOM 7230 N N . SER A 1 924 ? -34.070 0.590 11.633 1.00 90.25 924 SER A N 1
ATOM 7231 C CA . SER A 1 924 ? -33.431 -0.250 10.610 1.00 90.25 924 SER A CA 1
ATOM 7232 C C . SER A 1 924 ? -31.964 0.104 10.326 1.00 90.25 924 SER A C 1
ATOM 7234 O O . SER A 1 924 ? -31.172 -0.803 10.083 1.00 90.25 924 SER A O 1
ATOM 7236 N N . ARG A 1 925 ? -31.563 1.381 10.421 1.00 91.50 925 ARG A N 1
ATOM 7237 C CA . ARG A 1 925 ? -30.161 1.821 10.264 1.00 91.50 925 ARG A CA 1
ATOM 7238 C C . ARG A 1 925 ? -29.255 1.294 11.385 1.00 91.50 925 ARG A C 1
ATOM 7240 O O . ARG A 1 925 ? -28.064 1.093 11.162 1.00 91.50 925 ARG A O 1
ATOM 7247 N N . VAL A 1 926 ? -29.825 1.010 12.558 1.00 91.81 926 VAL A N 1
ATOM 7248 C CA . VAL A 1 926 ? -29.112 0.451 13.718 1.00 91.81 926 VAL A CA 1
ATOM 7249 C C . VAL A 1 926 ? -28.827 -1.048 13.552 1.00 91.81 926 VAL A C 1
ATOM 7251 O O . VAL A 1 926 ? -27.711 -1.479 13.847 1.00 91.81 926 VAL A O 1
ATOM 7254 N N . TYR A 1 927 ? -29.803 -1.828 13.059 1.00 86.12 927 TYR A N 1
ATOM 7255 C CA . TYR A 1 927 ? -29.731 -3.302 13.024 1.00 86.12 927 TYR A CA 1
ATOM 7256 C C . TYR A 1 927 ? -29.552 -3.948 11.636 1.00 86.12 927 TYR A C 1
ATOM 7258 O O . TYR A 1 927 ? -29.292 -5.147 11.559 1.00 86.12 927 TYR A O 1
ATOM 7266 N N . LYS A 1 928 ? -29.663 -3.192 10.534 1.00 80.06 928 LYS A N 1
ATOM 7267 C CA . LYS A 1 928 ? -29.231 -3.620 9.181 1.00 80.06 928 LYS A CA 1
ATOM 7268 C C . LYS A 1 928 ? -27.916 -2.953 8.732 1.00 80.06 928 LYS A C 1
ATOM 7270 O O . LYS A 1 928 ? -27.431 -3.247 7.646 1.00 80.06 928 LYS A O 1
ATOM 7275 N N . MET A 1 929 ? -27.350 -2.090 9.587 1.00 71.81 929 MET A N 1
ATOM 7276 C CA . MET A 1 929 ? -26.384 -1.023 9.275 1.00 71.81 929 MET A CA 1
ATOM 7277 C C . MET A 1 929 ? -26.906 0.038 8.304 1.00 71.81 929 MET A C 1
ATOM 7279 O O . MET A 1 929 ? -27.718 -0.226 7.422 1.00 71.81 929 MET A O 1
ATOM 7283 N N . TYR A 1 930 ? -26.342 1.239 8.417 1.00 72.06 930 TYR A N 1
ATOM 7284 C CA . TYR A 1 930 ? -26.408 2.253 7.375 1.00 72.06 930 TYR A CA 1
ATOM 7285 C C . TYR A 1 930 ? -25.029 2.519 6.776 1.00 72.06 930 TYR A C 1
ATOM 7287 O O . TYR A 1 930 ? -24.067 2.837 7.489 1.00 72.06 930 TYR A O 1
ATOM 7295 N N . ARG A 1 931 ? -24.968 2.390 5.454 1.00 67.06 931 ARG A N 1
ATOM 7296 C CA . ARG A 1 931 ? -23.922 2.881 4.557 1.00 67.06 931 ARG A CA 1
ATOM 7297 C C . ARG A 1 931 ? -24.628 3.390 3.296 1.00 67.06 931 ARG A C 1
ATOM 7299 O O . ARG A 1 931 ? -25.703 2.885 2.967 1.00 67.06 931 ARG A O 1
ATOM 7306 N N . ASN A 1 932 ? -24.014 4.372 2.648 1.00 51.75 932 ASN A N 1
ATOM 7307 C CA . ASN A 1 932 ? -24.291 4.767 1.268 1.00 51.75 932 ASN A CA 1
ATOM 7308 C C . ASN A 1 932 ? -23.156 4.211 0.404 1.00 51.75 932 ASN A C 1
ATOM 7310 O O . ASN A 1 932 ? -22.018 4.201 0.935 1.00 51.75 932 ASN A O 1
#

InterPro domains:
  IPR013378 Internalin B-like, B-repeat [PF09479] (127-185)
  IPR013378 Internalin B-like, B-repeat [PF09479] (354-419)
  IPR013378 Internalin B-like, B-repeat [TIGR02543] (384-424)
  IPR017853 Glycoside hydrolase superfamily [SSF51445] (585-894)
  IPR042229 Listeria-Bacteroides repeat domain superfamily [G3DSA:2.60.40.4270] (125-198)
  IPR042229 Listeria-Bacteroides repeat domain superfamily [G3DSA:2.60.40.4270] (350-423)
  IPR043780 Domain of unknown function DUF5722 [PF18989] (544-908)

Foldseek 3Di:
DVVVVVVVVVVVVVVVVVVVVVVVVVVVVVVVVLVPLDDDDDDDDDDDDDDDDDDDDDDDDDDDDDDDDDDDDDDDDDDDDDDDDDDDDDDDDDDDDDDDDDDDDDDDDDDDDDDDDDPDVDDQAFFWEFEDEPNDGPDIDGDHLVCLQVAADADADDDDPQWDFDFWAQDQVRPHDTHHHGHHCSVVLVVLVDDDDDDDDDDDDDDDDDDDDDDDDDDDDDDDDDDDDDDDDDDDDDDDDDDDDDDDDDDDDDDDDDDDDDDDDDDDDDDDDDDDDDDDDDDDDDDDDDDDDDDDDDDDDDDDDDDDDDDYDDDDDDDDDDDDDDDDDDDDDDDPCPSSYGYIYGDIHRFDKAAEAEAEVQWAADPQQDRIDTLQDKGQGDFTDHPQWFWQAKAQDPVRPHGDGMDDRRDDYHTYIYTDIFGEDEFAQQQKEWPAWEQDAAQKTKTKIWGQTHYDAPDQWKFKFWALLQPRHTDDTDDIDGHHSDGTDMDMDMDGCVVEVVLLLIKIAIWGHHDDPDIDGRHDMAHYAHLLRRAPAADAQQAAQAQEAAADLDVCLGVVLVHQEYEYEDEPVQQLPCVQDWDWFAYPNDTDTTHPCVSLQVSQLVSLVVNHAYEYEYFHADDPSSPLQAPDDAPFPLAGTEAGDCNDSRSVRVLLRSLLVLLQSALDSRHHHQEYEYWAAVQLASRIYDRDDDDPLVSLLSVLSSQSSNQSRNSNHHVRHAYEYHHEFQAQHFDDGPGGHHRPVSCVSNLVNNCVRHPNRHYAYAYAQAAVVNLALQSLDHPCVVQDDLASVRRRTGHLNNVNNVLCCCCPVPNLSHAYEHNEYFGFCLPPHLLSRQQSLLLSLLQLLLDQRYSHHYYPHQEQDPVCVVSSHRGHCHYPVRHGGLNSVQSSPSQALCNCVSHVVSNCVSPNPSVVSRPPDDSCSSNSGDHD

Secondary structure (DSSP, 8-state):
-HHHHHHHHHHHHHHHHHHHHHHHHHHHHHHHHHHTT----------------------------------------------------------------------------------------EEEEEEEETTEEEEEEEEEGGGSTT-BPPPPPS--TTEEEEEEESSTTS-S-EE-TT-B-HHHHHHTS--------------------------------------------------------------------------------------------------------------------------------------------PPP--TTEEEEEEEEEEPPEEEEEEE-SSPBPPTTS-SEEETT--EEPPPPB-TTEEEEEEESSTT--SEESEEPTT--S-EEEEEEEEEEE-S-TTSSEEEEEEEEETTEEEEEEEE-SEE--SSSEEEEEEE-TTT--EEEEEEEEEPPSSSSEEEEEEEE-TT-THHHH-EEEEEEE-SSS-EEE-S--EEPB-GGGT-SB-------SSSEEEE-SSHHHHHHTT-SEEEEEEEHHHHH-GGG-EEEEEETTEEEEEE--HHHHHHHHHHHHTT-EEEEEEEEES-GGGGGG-SS----TT--EE----SSHHHHHHHHHHHHHHHHHTBSSSSB-SEEEESSSTTSHHHH-B--S--HHHHHHHHHHHHHHHHHHHHTTBTT-EEEEEEES-SSSPPSSSS---HHHHHHHHHHHHHHHSTT---EEEEE---SSTTBS-GGG-TTGGGS-S-TTT-S---SSSHHHHHHHHHHHH-TTS-EEEEEE---SSBSHHHHHHHHHHHHHHHHHH-TTEEEEEES-SB--HHHHTTT----SB-TTSPBPHHHHHHHHTTSTTHHHHHHHHHHHHTSSTTTTSTT--HHHHHS----

Radius of gyration: 52.74 Å; chains: 1; bounding box: 114×111×184 Å

Sequence (932 aa):
MIRQRMRIILSVRQETRRRRNFMNWKKLMAVTMALCMAVPSGIPQTIMGAEFTQGTQTQVTEVSEFDDGMGNDCDETEAENIEDLFGSEDFSTGKAEEINDNSQDIPDLKENEGEDITESAGTEDGYKIKLYSNGKLEKTYTVSREKAEDAKAPEAPAARSGYIFKEWNTQKDGKGTSYKPGDSIAELLHSVSSEAELPVGQEEELKNSNVESADVENVNTENVNTDNEENTADELFEEIAVQNLEEPSAEDVVENTEEPSAGDAAVQNTVPGADAVSAGDSETPGVDTAQNNDLSTEAQSTENSTAQTEPAVQEETSDNSESQNQNIEETAAGVEEDSDTVVLYAIWQKAASYKIIYKLNGGKNNSANPKTYKQNTEVKLKKPTRSGYHFAGWYTDSKYKTKITTIKKGTAKNITLYARWTKVVKISSKAASLKYVKGYSAGQIRVSATVPQYVKTWDNYYYLLYLDSATGKVKKTVDKIKKSDLANQKLTFKLKTKGHPEYIQGKFAIGAKNSKGSYSVISNRSYVSNPEKLASYQAAYFIPKTKKGIQATDINQITETKSKNVFVNFFASDILNTGYGYNEYKYNGKKYYFAALYGYKNLVSECNQKGIQVTAQISLNNSSLTQSLRRANSPYGETAYYGWNTDNSAARQKMEALFAYLGETFGSNGCYISNWILGNEVNSASCYYYLGNVSFSKYISMYSEAFRCLHNAVRSTRASSKVFICLDNCWNQRNIFSVCYTSKSTLDKFASTVSKLQKGISWNVAYHAYSQPLTEAKFWSSVNEPLLTKSGETATFITMYNIEALTSYVKNHYGSDKRVFLSEQGFSSSYGGQVNQAASMALAYYKAACNPMIDGFIIRSYMDESHEVAQGLALGLKTSNGKAKKVYNVFRYMDSSSSLKYTEKILNSQVGNWKFLVPGYKASRVYKMYRN

pLDDT: mean 75.77, std 29.17, range [23.0, 98.88]

=== Feature glossary ===
The record interleaves many kinds of information about one protein. Here is each kind framed as the question it answers.

Q: What does the local fold look like, residue by residue?
A: A 3Di character summarizes, for each residue, the relative orientation of the Cα frame of its nearest spatial neighbor. Because it encodes fold topology rather than chemistry, 3Di alignments detect remote structural similarity that sequence alignment misses.

Q: Which residues are in helices, strands, or loops?
A: Secondary structure is the local, repeating backbone conformation. DSSP classifies it into eight states by reading the hydrogen-bond network: three helix types (H, G, I), two β types (E, B), two non-regular types (T, S), and unstructured coil (-).

Q: How big and how compact is the whole molecule?
A: Three whole-structure scalars: the radius of gyration (RMS distance of Cα from centroid, in Å), the count of Cα–Cα contacts (pairs closer than 8 Å and separated by more than four residues in sequence — i.e. tertiary, not local, contacts), and the bounding-box dimensions. Together they distinguish compact globular folds from extended fibres or disordered chains.

Q: How confident is the AlphaFold model at each residue?
A: For AlphaFold models, the B-factor field carries pLDDT — the model's own estimate of local accuracy on a 0–100 scale. Regions with pLDDT<50 should be treated as essentially unmodeled; they often correspond to intrinsically disordered segments.

Q: What family and function is it annotated with?
A: Functional annotations link the protein to curated databases. InterPro entries identify conserved domains and families by matching the sequence against member-database signatures (Pfam, PROSITE, CDD, …). Gene Ontology (GO) terms describe molecular function, biological process, and cellular component in a controlled vocabulary. CATH places the structure in a hierarchical fold classification (Class/Architecture/Topology/Homologous-superfamily). The organism is the source species.

Q: What known structures does this most resemble?
A: Nearest PDB neighbors are the top structural matches found by Foldseek when searching this structure against the entire Protein Data Bank. Each hit reports a TM-score (0 to 1; >0.5 almost always implies the same fold) and an E-value. These are *structural* homologs — they may share no detectable sequence similarity.

Q: Which residues are buried vs exposed?
A: Solvent-accessible surface area (SASA) is the area in Å² traced out by the centre of a 1.4 Å probe sphere (a water molecule) rolled over the protein's van der Waals surface (Shrake–Rupley / Lee–Richards construction). Buried residues have near-zero SASA; fully exposed residues can exceed 200 Å². The total SASA scales roughly with the number of surface residues.

Q: What are the backbone torsion angles?
A: φ (phi) and ψ (psi) are the two rotatable backbone dihedrals per residue: φ is the C(i-1)–N–Cα–C torsion, ψ is the N–Cα–C–N(i+1) torsion, both in degrees on (−180°, 180°]. α-helical residues cluster near (−60°, −45°); β-strand residues near (−120°, +130°). A Ramachandran plot is simply a scatter of (φ, ψ) for every residue.

Q: Are the domains correctly placed relative to each other?
A: Predicted aligned error is AlphaFold's pairwise confidence. Unlike pLDDT (per-residue), PAE is per-residue-pair and captures whether two parts of the structure are correctly placed relative to each other. Units are ångströms of expected positional error.

Q: What if only a Cα trace is available?
A: P-SEA three-state annotation labels each residue as helix, strand, or coil based purely on the geometry of the Cα trace. It serves as a fallback when the full backbone (and thus DSSP) is unavailable.

Q: What is the amino-acid chain?
A: This is the polypeptide sequence — one letter per residue, N-terminus first. Length ranges from a few dozen residues for small domains to over a thousand for large multi-domain proteins.

Q: What do the rendered images show?
A: The six renders are orthographic views along the three Cartesian axes in both directions. Representation (cartoon, sticks, or surface) and color scheme (sequence-rainbow or by-chain) vary across proteins so the training set covers all the common visualization conventions.

Q: What do the diagnostic plots show?
A: Plot images: a contact map (which residues are close in 3D, as an N×N binary image), a Ramachandran scatter (backbone torsion angles, revealing secondary-structure composition at a glance), and — for AlphaFold structures — a PAE heatmap (pairwise prediction confidence).

Q: How mobile is each atom in the crystal?
A: B-factor (Debye–Waller factor) reflects atomic displacement in the crystal lattice. It is an experimental observable (units Å²), not a prediction; low values mean the atom is pinned down, high values mean it moves or is heterogeneous across the crystal.

Q: Where is each backbone atom in 3D?
A: The mmCIF table is the protein's shape written out atom by atom. For each backbone N, Cα, C, and carbonyl O, it records an (x, y, z) coordinate triple in Å plus the residue type, chain letter, and residue number.